Protein 8FML (pdb70)

Nearest PDB structures (foldseek):
  8fml-assembly1_B  TM=1.012E+00  e=6.588E-13  Salmonella enterica subsp. enterica serovar Typhimurium str. LT2
  8fml-assembly1_A  TM=1.001E+00  e=0.000E+00  Mus musculus
  8fvu-assembly1_A  TM=9.060E-01  e=0.000E+00  Homo sapiens
  5yud-assembly1_A  TM=8.938E-01  e=0.000E+00  Mus musculus
  7rav-assembly1_A  TM=8.475E-01  e=7.082E-84  Mus musculus

Radius of gyration: 40.46 Å; Cα contacts (8 Å, |Δi|>4): 2619; chains: 2; bounding box: 77×70×131 Å

Secondary structure (DSSP, 8-state):
-TTT------GGGHHHHHHHHSS-SSHHHHHHHHHHHHHHHHS--S---GGGSHHHHHHTTTTS-SS-SS-HHHHHHTTEE--SSTT-EEETTT--EE-S--SSSSHHHHHHHH-TT-GGGG-SS-----TT--SS-------SS-SSS--SHHHHGGGGGG--GGG-SS-HHHHHHTT----SSSS----TTTS-------TT--HHHHHHHH-S--HHHHHHS-HHHHHHHHTSS-S-TT--SHHHHT-SS---S--TTTTTTTSTTSSSGGGHHHHTTS-TTSSS-TTTTTTT--EE-S-SS-EE-SSS-------SSS--STTT-SS--TT--THHHH---TTHHHHHHHHHHHHHHTSHHHHS----TTGGGS---TTTT----EEEE-SSSS-EEE--HHHHHH--SSB--EEESTTSSHHHHHHHHHHHTTSSS-GGGSS-S--EEEEGGG--TT--SHHHHIIIIIGGG--S-STTTTTHHHHS-S--EEEEE--TT-SS--STTTTTTS--SS---EEEEEEEGGGTHHHHTT-SSEEEE-PPPHHHHHHHHHHHTSSSHHHHHHHHHHHHH-GGGGGG--SHHHHHHHHHHHHHH--TT-S-SHHHHHHHHHHHHHHHTTTTHHHHHHHHHHHHHHHHHHHTTT---B-HHHHHHHT--TT-GGGGGG-EEEESSSS-EEEE-S-TTHHHHHHHHHHHHHHT-S-HHHHHHHHHHHHT--SHHIIIIITHHHHHHHHHS--TTHHHHHHHHHHHSSSSS--GGGG---HHHHTT-HHHHHHHHHHHHHHHH-HHHHHHHHHHHHHHHHHHHHHHTT-HHHHHHHHHHHHTT---BSGGGGSGGGTTSGGGGGT-SB-BB------------SSSTTTSSS----EE-SSSTTSEEEHHHHHHHHHHHHHHHHHHHHSS--------SSTTS-SS----EEE--B--SS-----HHHHHHHHHHHTTEEEEEEEEES-TTHHHHSHHHHHHTSTTEEEEEEES----HHHHHHHHT-TT----EEE-B-S--SSSS---S--SS-S-----B-SS--TTTSS-S-----SS--EE------S--GGGSSSGGG--SS--EE-----SSTTHHHHHHHHS--SS-----B-S----SSSS-SSSTB----S---BTT-----SHHHHTTTTS--B-SS-SS------SSTHHHHHHHHHHHTT-TT--EE------SSSSTTHHHHSSSSSS-TT--EE--TT-S--SSSTHHHHHTS-SS-TT--B------TTT--SHHHHHHHHHHHHH---S-------SS----THHHHHHHHHHTTSTTTTT------EEESS--EE--/--SSS-TTS--SSHHHHHHHHS-SS-SSSTTHHHHH--------SSTT-SSHHHHHHHHHHHHHHHHHHHHHHTTTHHHHHHHHH-

Structure (mmCIF, N/CA/C/O backbone):
data_8FML
#
_entry.id   8FML
#
_cell.length_a   1.00
_cell.length_b   1.00
_cell.length_c   1.00
_cell.angle_alpha   90.00
_cell.angle_beta   90.00
_cell.angle_gamma   90.00
#
_symmetry.space_group_name_H-M   'P 1'
#
loop_
_entity.id
_entity.type
_entity.pdbx_description
1 polymer 'Baculoviral IAP repeat-containing protein 1e'
2 polymer Flagellin
#
loop_
_atom_site.group_PDB
_atom_site.id
_atom_site.type_symbol
_atom_site.label_atom_id
_atom_site.label_alt_id
_atom_site.label_comp_id
_atom_site.label_asym_id
_atom_site.label_entity_id
_atom_site.label_seq_id
_atom_site.pdbx_PDB_ins_code
_atom_site.Cartn_x
_atom_site.Cartn_y
_atom_site.Cartn_z
_atom_site.occupancy
_atom_site.B_iso_or_equiv
_atom_site.auth_seq_id
_atom_site.auth_comp_id
_atom_site.auth_asym_id
_atom_site.auth_atom_id
_atom_site.pdbx_PDB_model_num
ATOM 1 N N . SER A 1 16 ? 185.327 131.791 183.848 1.00 95.10 7 SER A N 1
ATOM 2 C CA . SER A 1 16 ? 184.909 132.899 182.999 1.00 96.98 7 SER A CA 1
ATOM 3 C C . SER A 1 16 ? 183.448 133.261 183.250 1.00 96.83 7 SER A C 1
ATOM 4 O O . SER A 1 16 ? 182.949 134.260 182.732 1.00 93.74 7 SER A O 1
ATOM 7 N N . SER A 1 17 ? 182.766 132.434 184.045 1.00 95.42 8 SER A N 1
ATOM 8 C CA . SER A 1 17 ? 181.362 132.691 184.353 1.00 93.56 8 SER A CA 1
ATOM 9 C C . SER A 1 17 ? 181.203 133.964 185.175 1.00 91.85 8 SER A C 1
ATOM 10 O O . SER A 1 17 ? 180.334 134.796 184.888 1.00 92.10 8 SER A O 1
ATOM 13 N N . GLU A 1 18 ? 182.033 134.134 186.206 1.00 87.88 9 GLU A N 1
ATOM 14 C CA . GLU A 1 18 ? 181.946 135.325 187.041 1.00 88.69 9 GLU A CA 1
ATOM 15 C C . GLU A 1 18 ? 182.555 136.549 186.367 1.00 90.34 9 GLU A C 1
ATOM 16 O O . GLU A 1 18 ? 182.093 137.671 186.603 1.00 87.95 9 GLU A O 1
ATOM 22 N N . ASP A 1 19 ? 183.585 136.358 185.540 1.00 88.91 10 ASP A N 1
ATOM 23 C CA . ASP A 1 19 ? 184.211 137.489 184.862 1.00 87.07 10 ASP A CA 1
ATOM 24 C C . ASP A 1 19 ? 183.242 138.151 183.888 1.00 87.46 10 ASP A C 1
ATOM 25 O O . ASP A 1 19 ? 183.135 139.382 183.843 1.00 88.38 10 ASP A O 1
ATOM 30 N N . ARG A 1 20 ? 182.528 137.350 183.103 1.00 73.58 11 ARG A N 1
ATOM 31 C CA . ARG A 1 20 ? 181.523 137.881 182.198 1.00 68.87 11 ARG A CA 1
ATOM 32 C C . ARG A 1 20 ? 180.209 138.107 182.938 1.00 67.61 11 ARG A C 1
ATOM 33 O O . ARG A 1 20 ? 179.952 137.526 183.996 1.00 71.48 11 ARG A O 1
ATOM 41 N N . ILE A 1 21 ? 179.373 138.968 182.367 1.00 55.76 12 ILE A N 1
ATOM 42 C CA . ILE A 1 21 ? 178.068 139.262 182.947 1.00 57.85 12 ILE A CA 1
ATOM 43 C C . ILE A 1 21 ? 177.177 139.835 181.855 1.00 58.54 12 ILE A C 1
ATOM 44 O O . ILE A 1 21 ? 177.630 140.600 180.998 1.00 57.92 12 ILE A O 1
ATOM 49 N N . SER A 1 22 ? 175.909 139.435 181.877 1.00 51.56 13 SER A N 1
ATOM 50 C CA . SER A 1 22 ? 174.913 139.883 180.914 1.00 51.44 13 SER A CA 1
ATOM 51 C C . SER A 1 22 ? 173.870 140.730 181.628 1.00 55.61 13 SER A C 1
ATOM 52 O O . SER A 1 22 ? 173.312 140.306 182.645 1.00 58.39 13 SER A O 1
ATOM 55 N N . GLU A 1 23 ? 173.604 141.922 181.092 1.00 46.66 14 GLU A N 1
ATOM 56 C CA . GLU A 1 23 ? 172.671 142.863 181.696 1.00 41.85 14 GLU A CA 1
ATOM 57 C C . GLU A 1 23 ? 171.407 143.047 180.863 1.00 47.40 14 GLU A C 1
ATOM 58 O O . GLU A 1 23 ? 170.744 144.083 180.972 1.00 57.32 14 GLU A O 1
ATOM 64 N N . ILE A 1 24 ? 171.069 142.076 180.019 1.00 48.65 15 ILE A N 1
ATOM 65 C CA . ILE A 1 24 ? 169.902 142.161 179.148 1.00 49.15 15 ILE A CA 1
ATOM 66 C C . ILE A 1 24 ? 169.110 140.869 179.282 1.00 50.53 15 ILE A C 1
ATOM 67 O O . ILE A 1 24 ? 169.656 139.778 179.075 1.00 54.25 15 ILE A O 1
ATOM 72 N N . ASP A 1 25 ? 167.830 140.989 179.624 1.00 50.55 16 ASP A N 1
ATOM 73 C CA . ASP A 1 25 ? 166.942 139.844 179.776 1.00 50.54 16 ASP A CA 1
ATOM 74 C C . ASP A 1 25 ? 166.156 139.647 178.488 1.00 50.44 16 ASP A C 1
ATOM 75 O O . ASP A 1 25 ? 165.593 140.604 177.945 1.00 55.51 16 ASP A O 1
ATOM 80 N N . TYR A 1 26 ? 166.120 138.410 178.003 1.00 53.13 17 TYR A N 1
ATOM 81 C CA . TYR A 1 26 ? 165.531 138.106 176.707 1.00 54.91 17 TYR A CA 1
ATOM 82 C C . TYR A 1 26 ? 164.040 137.805 176.783 1.00 56.15 17 TYR A C 1
ATOM 83 O O . TYR A 1 26 ? 163.431 137.501 175.752 1.00 53.44 17 TYR A O 1
ATOM 92 N N . GLU A 1 27 ? 163.439 137.878 177.973 1.00 68.97 18 GLU A N 1
ATOM 93 C CA . GLU A 1 27 ? 162.000 137.668 178.090 1.00 69.13 18 GLU A CA 1
ATOM 94 C C . GLU A 1 27 ? 161.216 138.772 177.389 1.00 70.95 18 GLU A C 1
ATOM 95 O O . GLU A 1 27 ? 160.205 138.501 176.732 1.00 68.96 18 GLU A O 1
ATOM 101 N N . PHE A 1 28 ? 161.665 140.021 177.518 1.00 64.98 19 PHE A N 1
ATOM 102 C CA . PHE A 1 28 ? 160.953 141.177 176.985 1.00 61.03 19 PHE A CA 1
ATOM 103 C C . PHE A 1 28 ? 161.704 141.833 175.830 1.00 55.87 19 PHE A C 1
ATOM 104 O O . PHE A 1 28 ? 161.549 143.030 175.582 1.00 58.77 19 PHE A O 1
ATOM 112 N N . LEU A 1 29 ? 162.520 141.063 175.123 1.00 46.16 20 LEU A N 1
ATOM 113 C CA . LEU A 1 29 ? 163.259 141.560 173.969 1.00 48.00 20 LEU A CA 1
ATOM 114 C C . LEU A 1 29 ? 162.384 141.630 172.717 1.00 57.86 20 LEU A C 1
ATOM 115 O O . LEU A 1 29 ? 162.519 142.585 171.940 1.00 61.18 20 LEU A O 1
ATOM 120 N N . PRO A 1 30 ? 161.511 140.647 172.450 1.00 60.75 21 PRO A N 1
ATOM 121 C CA . PRO A 1 30 ? 160.564 140.820 171.334 1.00 56.91 21 PRO A CA 1
ATOM 122 C C . PRO A 1 30 ? 159.661 142.034 171.479 1.00 56.61 21 PRO A C 1
ATOM 123 O O . PRO A 1 30 ? 159.276 142.629 170.466 1.00 55.71 21 PRO A O 1
ATOM 127 N N . GLU A 1 31 ? 159.306 142.421 172.706 1.00 56.72 22 GLU A N 1
ATOM 128 C CA . GLU A 1 31 ? 158.515 143.634 172.893 1.00 55.35 22 GLU A CA 1
ATOM 129 C C . GLU A 1 31 ? 159.282 144.868 172.427 1.00 56.48 22 GLU A C 1
ATOM 130 O O . GLU A 1 31 ? 158.722 145.736 171.744 1.00 58.07 22 GLU A O 1
ATOM 136 N N . LEU A 1 32 ? 160.567 144.959 172.780 1.00 47.90 23 LEU A N 1
ATOM 137 C CA . LEU A 1 32 ? 161.391 146.062 172.296 1.00 43.49 23 LEU A CA 1
ATOM 138 C C . LEU A 1 32 ? 161.573 145.990 170.788 1.00 42.68 23 LEU A C 1
ATOM 139 O O . LEU A 1 32 ? 161.636 147.023 170.114 1.00 48.45 23 LEU A O 1
ATOM 144 N N . SER A 1 33 ? 161.664 144.778 170.242 1.00 36.75 24 SER A N 1
ATOM 145 C CA . SER A 1 33 ? 161.753 144.626 168.795 1.00 42.00 24 SER A CA 1
ATOM 146 C C . SER A 1 33 ? 160.507 145.171 168.110 1.00 44.86 24 SER A C 1
ATOM 147 O O . SER A 1 33 ? 160.597 145.828 167.066 1.00 52.86 24 SER A O 1
ATOM 150 N N . ALA A 1 34 ? 159.334 144.906 168.686 1.00 44.78 25 ALA A N 1
ATOM 151 C CA . ALA A 1 34 ? 158.090 145.385 168.095 1.00 46.37 25 ALA A CA 1
ATOM 152 C C . ALA A 1 34 ? 157.950 146.897 168.231 1.00 44.70 25 ALA A C 1
ATOM 153 O O . ALA A 1 34 ? 157.533 147.574 167.284 1.00 46.96 25 ALA A O 1
ATOM 155 N N . LEU A 1 35 ? 158.290 147.447 169.399 1.00 42.53 26 LEU A N 1
ATOM 156 C CA . LEU A 1 35 ? 158.111 148.881 169.621 1.00 36.86 26 LEU A CA 1
ATOM 157 C C . LEU A 1 35 ? 159.172 149.700 168.895 1.00 38.34 26 LEU A C 1
ATOM 158 O O . LEU A 1 35 ? 158.857 150.513 168.020 1.00 40.12 26 LEU A O 1
ATOM 163 N N . LEU A 1 36 ? 160.441 149.497 169.253 1.00 43.43 27 LEU A N 1
ATOM 164 C CA . LEU A 1 36 ? 161.531 150.277 168.683 1.00 42.76 27 LEU A CA 1
ATOM 165 C C . LEU A 1 36 ? 161.701 150.020 167.191 1.00 37.94 27 LEU A C 1
ATOM 166 O O . LEU A 1 36 ? 162.284 150.854 166.491 1.00 43.13 27 LEU A O 1
ATOM 171 N N . GLY A 1 37 ? 161.178 148.907 166.685 1.00 36.45 28 GLY A N 1
ATOM 172 C CA . GLY A 1 37 ? 161.246 148.599 165.275 1.00 42.74 28 GLY A CA 1
ATOM 173 C C . GLY A 1 37 ? 162.416 147.742 164.851 1.00 42.08 28 GLY A C 1
ATOM 174 O O . GLY A 1 37 ? 162.503 147.387 163.669 1.00 44.24 28 GLY A O 1
ATOM 175 N N . VAL A 1 38 ? 163.318 147.397 165.767 1.00 46.17 29 VAL A N 1
ATOM 176 C CA . VAL A 1 38 ? 164.450 146.535 165.457 1.00 48.86 29 VAL A CA 1
ATOM 177 C C . VAL A 1 38 ? 164.679 145.574 166.610 1.00 46.45 29 VAL A C 1
ATOM 178 O O . VAL A 1 38 ? 164.462 145.909 167.778 1.00 48.87 29 VAL A O 1
ATOM 182 N N . ASP A 1 39 ? 165.129 144.371 166.269 1.00 44.40 30 ASP A N 1
ATOM 183 C CA . ASP A 1 39 ? 165.455 143.378 167.279 1.00 49.10 30 ASP A CA 1
ATOM 184 C C . ASP A 1 39 ? 166.591 143.876 168.161 1.00 44.40 30 ASP A C 1
ATOM 185 O O . ASP A 1 39 ? 167.613 144.361 167.668 1.00 43.90 30 ASP A O 1
ATOM 190 N N . ALA A 1 40 ? 166.409 143.757 169.475 1.00 35.43 31 ALA A N 1
ATOM 191 C CA . ALA A 1 40 ? 167.447 144.119 170.436 1.00 31.33 31 ALA A CA 1
ATOM 192 C C . ALA A 1 40 ? 168.422 142.953 170.614 1.00 41.05 31 ALA A C 1
ATOM 193 O O . ALA A 1 40 ? 168.564 142.372 171.688 1.00 41.91 31 ALA A O 1
ATOM 195 N N . PHE A 1 41 ? 169.077 142.595 169.508 1.00 46.56 32 PHE A N 1
ATOM 196 C CA . PHE A 1 41 ? 170.041 141.500 169.492 1.00 39.14 32 PHE A CA 1
ATOM 197 C C . PHE A 1 41 ? 171.445 141.976 169.143 1.00 34.71 32 PHE A C 1
ATOM 198 O O . PHE A 1 41 ? 172.374 141.763 169.929 1.00 46.83 32 PHE A O 1
ATOM 206 N N . GLN A 1 42 ? 171.626 142.635 167.997 1.00 28.06 33 GLN A N 1
ATOM 207 C CA . GLN A 1 42 ? 172.961 143.038 167.564 1.00 36.07 33 GLN A CA 1
ATOM 208 C C . GLN A 1 42 ? 173.520 144.144 168.452 1.00 48.88 33 GLN A C 1
ATOM 209 O O . GLN A 1 42 ? 174.604 144.007 169.038 1.00 54.40 33 GLN A O 1
ATOM 215 N N . VAL A 1 43 ? 172.791 145.258 168.552 1.00 50.89 34 VAL A N 1
ATOM 216 C CA . VAL A 1 43 ? 173.220 146.363 169.402 1.00 51.27 34 VAL A CA 1
ATOM 217 C C . VAL A 1 43 ? 173.276 145.917 170.855 1.00 47.95 34 VAL A C 1
ATOM 218 O O . VAL A 1 43 ? 174.153 146.338 171.618 1.00 48.98 34 VAL A O 1
ATOM 222 N N . ALA A 1 44 ? 172.346 145.048 171.257 1.00 40.67 35 ALA A N 1
ATOM 223 C CA . ALA A 1 44 ? 172.355 144.518 172.615 1.00 40.04 35 ALA A CA 1
ATOM 224 C C . ALA A 1 44 ? 173.655 143.782 172.913 1.00 43.88 35 ALA A C 1
ATOM 225 O O . ALA A 1 44 ? 174.306 144.035 173.935 1.00 52.36 35 ALA A O 1
ATOM 227 N N . LYS A 1 45 ? 174.049 142.863 172.028 1.00 42.34 36 LYS A N 1
ATOM 228 C CA . LYS A 1 45 ? 175.280 142.110 172.238 1.00 43.20 36 LYS A CA 1
ATOM 229 C C . LYS A 1 45 ? 176.499 143.023 172.223 1.00 47.86 36 LYS A C 1
ATOM 230 O O . LYS A 1 45 ? 177.408 142.872 173.051 1.00 49.47 36 LYS A O 1
ATOM 236 N N . SER A 1 46 ? 176.539 143.977 171.288 1.00 41.12 37 SER A N 1
ATOM 237 C CA . SER A 1 46 ? 177.681 144.885 171.214 1.00 42.72 37 SER A CA 1
ATOM 238 C C . SER A 1 46 ? 177.810 145.711 172.490 1.00 46.16 37 SER A C 1
ATOM 239 O O . SER A 1 46 ? 178.909 145.858 173.045 1.00 47.21 37 SER A O 1
ATOM 242 N N . GLN A 1 47 ? 176.691 146.255 172.973 1.00 47.47 38 GLN A N 1
ATOM 243 C CA . GLN A 1 47 ? 176.713 147.055 174.190 1.00 52.84 38 GLN A CA 1
ATOM 244 C C . GLN A 1 47 ? 177.101 146.213 175.397 1.00 47.06 38 GLN A C 1
ATOM 245 O O . GLN A 1 47 ? 177.865 146.668 176.254 1.00 47.41 38 GLN A O 1
ATOM 251 N N . GLU A 1 48 ? 176.586 144.983 175.483 1.00 44.90 39 GLU A N 1
ATOM 252 C CA . GLU A 1 48 ? 176.955 144.105 176.588 1.00 44.38 39 GLU A CA 1
ATOM 253 C C . GLU A 1 48 ? 178.451 143.823 176.585 1.00 48.97 39 GLU A C 1
ATOM 254 O O . GLU A 1 48 ? 179.105 143.875 177.636 1.00 56.74 39 GLU A O 1
ATOM 260 N N . GLU A 1 49 ? 179.018 143.553 175.407 1.00 49.10 40 GLU A N 1
ATOM 261 C CA . GLU A 1 49 ? 180.451 143.296 175.321 1.00 52.34 40 GLU A CA 1
ATOM 262 C C . GLU A 1 49 ? 181.255 144.516 175.753 1.00 53.53 40 GLU A C 1
ATOM 263 O O . GLU A 1 49 ? 182.184 144.402 176.562 1.00 51.99 40 GLU A O 1
ATOM 269 N N . GLU A 1 50 ? 180.898 145.697 175.235 1.00 49.13 41 GLU A N 1
ATOM 270 C CA . GLU A 1 50 ? 181.640 146.912 175.574 1.00 48.29 41 GLU A CA 1
ATOM 271 C C . GLU A 1 50 ? 181.553 147.218 177.065 1.00 47.43 41 GLU A C 1
ATOM 272 O O . GLU A 1 50 ? 182.549 147.616 177.693 1.00 49.10 41 GLU A O 1
ATOM 278 N N . GLU A 1 51 ? 180.364 147.045 177.647 1.00 43.25 42 GLU A N 1
ATOM 279 C CA . GLU A 1 51 ? 180.205 147.233 179.081 1.00 35.91 42 GLU A CA 1
ATOM 280 C C . GLU A 1 51 ? 181.079 146.263 179.854 1.00 40.42 42 GLU A C 1
ATOM 281 O O . GLU A 1 51 ? 181.686 146.639 180.860 1.00 48.49 42 GLU A O 1
ATOM 287 N N . HIS A 1 52 ? 181.169 145.012 179.396 1.00 46.40 43 HIS A N 1
ATOM 288 C CA . HIS A 1 52 ? 182.040 144.053 180.069 1.00 46.61 43 HIS A CA 1
ATOM 289 C C . HIS A 1 52 ? 183.495 144.503 180.025 1.00 44.65 43 HIS A C 1
ATOM 290 O O . HIS A 1 52 ? 184.199 144.461 181.043 1.00 52.72 43 HIS A O 1
ATOM 297 N N . LYS A 1 53 ? 183.965 144.945 178.853 1.00 34.76 44 LYS A N 1
ATOM 298 C CA . LYS A 1 53 ? 185.364 145.362 178.750 1.00 34.56 44 LYS A CA 1
ATOM 299 C C . LYS A 1 53 ? 185.663 146.522 179.688 1.00 38.60 44 LYS A C 1
ATOM 300 O O . LYS A 1 53 ? 186.639 146.487 180.448 1.00 44.44 44 LYS A O 1
ATOM 306 N N . GLU A 1 54 ? 184.829 147.564 179.663 1.00 47.89 45 GLU A N 1
ATOM 307 C CA . GLU A 1 54 ? 185.187 148.727 180.469 1.00 47.51 45 GLU A CA 1
ATOM 308 C C . GLU A 1 54 ? 184.917 148.487 181.953 1.00 41.37 45 GLU A C 1
ATOM 309 O O . GLU A 1 54 ? 185.610 149.056 182.806 1.00 43.35 45 GLU A O 1
ATOM 315 N N . ARG A 1 55 ? 183.953 147.626 182.287 1.00 33.94 46 ARG A N 1
ATOM 316 C CA . ARG A 1 55 ? 183.766 147.223 183.674 1.00 34.07 46 ARG A CA 1
ATOM 317 C C . ARG A 1 55 ? 184.990 146.487 184.197 1.00 42.06 46 ARG A C 1
ATOM 318 O O . ARG A 1 55 ? 185.422 146.714 185.333 1.00 45.56 46 ARG A O 1
ATOM 326 N N . MET A 1 56 ? 185.564 145.598 183.382 1.00 49.33 47 MET A N 1
ATOM 327 C CA . MET A 1 56 ? 186.817 144.957 183.766 1.00 46.10 47 MET A CA 1
ATOM 328 C C . MET A 1 56 ? 187.929 145.986 183.924 1.00 46.76 47 MET A C 1
ATOM 329 O O . MET A 1 56 ? 188.733 145.905 184.859 1.00 46.40 47 MET A O 1
ATOM 334 N N . LYS A 1 57 ? 187.986 146.963 183.014 1.00 50.10 48 LYS A N 1
ATOM 335 C CA . LYS A 1 57 ? 189.042 147.971 183.069 1.00 49.08 48 LYS A CA 1
ATOM 336 C C . LYS A 1 57 ? 188.964 148.803 184.345 1.00 45.41 48 LYS A C 1
ATOM 337 O O . LYS A 1 57 ? 189.992 149.088 184.971 1.00 45.99 48 LYS A O 1
ATOM 343 N N . MET A 1 58 ? 187.760 149.199 184.748 1.00 42.34 49 MET A N 1
ATOM 344 C CA . MET A 1 58 ? 187.610 150.096 185.885 1.00 42.42 49 MET A CA 1
ATOM 345 C C . MET A 1 58 ? 187.980 149.391 187.190 1.00 36.69 49 MET A C 1
ATOM 346 O O . MET A 1 58 ? 187.982 148.162 187.289 1.00 36.57 49 MET A O 1
ATOM 351 N N . LYS A 1 59 ? 188.302 150.198 188.197 1.00 25.28 50 LYS A N 1
ATOM 352 C CA . LYS A 1 59 ? 188.744 149.672 189.480 1.00 28.69 50 LYS A CA 1
ATOM 353 C C . LYS A 1 59 ? 187.618 148.922 190.182 1.00 34.91 50 LYS A C 1
ATOM 354 O O . LYS A 1 59 ? 186.441 149.281 190.084 1.00 37.07 50 LYS A O 1
ATOM 360 N N . LYS A 1 60 ? 187.995 147.867 190.901 1.00 36.57 51 LYS A N 1
ATOM 361 C CA . LYS A 1 60 ? 187.058 147.024 191.627 1.00 35.55 51 LYS A CA 1
ATOM 362 C C . LYS A 1 60 ? 187.534 146.853 193.060 1.00 26.44 51 LYS A C 1
ATOM 363 O O . LYS A 1 60 ? 188.739 146.803 193.321 1.00 35.41 51 LYS A O 1
ATOM 369 N N . GLY A 1 61 ? 186.591 146.762 193.977 1.00 18.79 52 GLY A N 1
ATOM 370 C CA . GLY A 1 61 ? 186.918 146.582 195.377 1.00 24.82 52 GLY A CA 1
ATOM 371 C C . GLY A 1 61 ? 185.933 147.322 196.257 1.00 26.69 52 GLY A C 1
ATOM 372 O O . GLY A 1 61 ? 184.980 147.937 195.789 1.00 40.69 52 GLY A O 1
ATOM 373 N N . PHE A 1 62 ? 186.194 147.247 197.558 1.00 20.28 53 PHE A N 1
ATOM 374 C CA . PHE A 1 62 ? 185.336 147.870 198.558 1.00 26.76 53 PHE A CA 1
ATOM 375 C C . PHE A 1 62 ? 185.694 149.346 198.672 1.00 34.22 53 PHE A C 1
ATOM 376 O O . PHE A 1 62 ? 186.756 149.696 199.196 1.00 39.85 53 PHE A O 1
ATOM 384 N N . ASN A 1 63 ? 184.811 150.216 198.184 1.00 27.51 54 ASN A N 1
ATOM 385 C CA . ASN A 1 63 ? 184.999 151.661 198.304 1.00 22.14 54 ASN A CA 1
ATOM 386 C C . ASN A 1 63 ? 184.601 152.051 199.722 1.00 28.50 54 ASN A C 1
ATOM 387 O O . ASN A 1 63 ? 183.432 152.291 200.025 1.00 35.51 54 ASN A O 1
ATOM 392 N N . SER A 1 64 ? 185.602 152.106 200.604 1.00 33.01 55 SER A N 1
ATOM 393 C CA . SER A 1 64 ? 185.345 152.292 202.029 1.00 33.70 55 SER A CA 1
ATOM 394 C C . SER A 1 64 ? 184.749 153.662 202.328 1.00 34.47 55 SER A C 1
ATOM 395 O O . SER A 1 64 ? 183.805 153.775 203.118 1.00 29.68 55 SER A O 1
ATOM 398 N N . GLN A 1 65 ? 185.293 154.716 201.716 1.00 41.77 56 GLN A N 1
ATOM 399 C CA . GLN A 1 65 ? 184.918 156.074 202.101 1.00 43.64 56 GLN A CA 1
ATOM 400 C C . GLN A 1 65 ? 183.449 156.344 201.809 1.00 36.77 56 GLN A C 1
ATOM 401 O O . GLN A 1 65 ? 182.646 156.542 202.728 1.00 40.54 56 GLN A O 1
ATOM 407 N N . MET A 1 66 ? 183.078 156.342 200.535 1.00 31.48 57 MET A N 1
ATOM 408 C CA . MET A 1 66 ? 181.708 156.641 200.126 1.00 38.15 57 MET A CA 1
ATOM 409 C C . MET A 1 66 ? 180.845 155.380 200.088 1.00 33.97 57 MET A C 1
ATOM 410 O O . MET A 1 66 ? 180.226 155.013 199.093 1.00 16.97 57 MET A O 1
ATOM 415 N N . ARG A 1 67 ? 180.797 154.718 201.242 1.00 36.71 58 ARG A N 1
ATOM 416 C CA . ARG A 1 67 ? 179.915 153.583 201.467 1.00 24.08 58 ARG A CA 1
ATOM 417 C C . ARG A 1 67 ? 178.524 154.011 201.901 1.00 32.28 58 ARG A C 1
ATOM 418 O O . ARG A 1 67 ? 177.573 153.233 201.765 1.00 36.98 58 ARG A O 1
ATOM 426 N N . SER A 1 68 ? 178.384 155.230 202.419 1.00 35.10 59 SER A N 1
ATOM 427 C CA . SER A 1 68 ? 177.101 155.706 202.913 1.00 31.76 59 SER A CA 1
ATOM 428 C C . SER A 1 68 ? 176.282 156.310 201.781 1.00 33.17 59 SER A C 1
ATOM 429 O O . SER A 1 68 ? 176.809 157.023 200.918 1.00 32.30 59 SER A O 1
ATOM 432 N N . GLU A 1 69 ? 174.978 156.025 201.796 1.00 34.76 60 GLU A N 1
ATOM 433 C CA . GLU A 1 69 ? 174.108 156.493 200.727 1.00 29.98 60 GLU A CA 1
ATOM 434 C C . GLU A 1 69 ? 174.061 158.012 200.648 1.00 36.74 60 GLU A C 1
ATOM 435 O O . GLU A 1 69 ? 173.729 158.549 199.588 1.00 41.48 60 GLU A O 1
ATOM 441 N N . ALA A 1 70 ? 174.417 158.713 201.727 1.00 42.17 61 ALA A N 1
ATOM 442 C CA . ALA A 1 70 ? 174.558 160.162 201.648 1.00 37.50 61 ALA A CA 1
ATOM 443 C C . ALA A 1 70 ? 175.599 160.549 200.606 1.00 36.62 61 ALA A C 1
ATOM 444 O O . ALA A 1 70 ? 175.319 161.331 199.692 1.00 34.16 61 ALA A O 1
ATOM 446 N N . LYS A 1 71 ? 176.803 159.981 200.708 1.00 35.89 62 LYS A N 1
ATOM 447 C CA . LYS A 1 71 ? 177.835 160.261 199.714 1.00 35.44 62 LYS A CA 1
ATOM 448 C C . LYS A 1 71 ? 177.491 159.653 198.361 1.00 36.29 62 LYS A C 1
ATOM 449 O O . LYS A 1 71 ? 177.834 160.228 197.320 1.00 35.16 62 LYS A O 1
ATOM 455 N N . ARG A 1 72 ? 176.815 158.500 198.354 1.00 34.12 63 ARG A N 1
ATOM 456 C CA . ARG A 1 72 ? 176.404 157.901 197.086 1.00 31.45 63 ARG A CA 1
ATOM 457 C C . ARG A 1 72 ? 175.491 158.838 196.304 1.00 31.08 63 ARG A C 1
ATOM 458 O O . ARG A 1 72 ? 175.641 158.989 195.087 1.00 36.33 63 ARG A O 1
ATOM 466 N N . LEU A 1 73 ? 174.541 159.480 196.988 1.00 32.96 64 LEU A N 1
ATOM 467 C CA . LEU A 1 73 ? 173.677 160.449 196.325 1.00 32.17 64 LEU A CA 1
ATOM 468 C C . LEU A 1 73 ? 174.406 161.760 196.062 1.00 40.46 64 LEU A C 1
ATOM 469 O O . LEU A 1 73 ? 174.088 162.460 195.093 1.00 43.49 64 LEU A O 1
ATOM 474 N N . LYS A 1 74 ? 175.374 162.114 196.912 1.00 45.70 65 LYS A N 1
ATOM 475 C CA . LYS A 1 74 ? 176.178 163.305 196.663 1.00 40.06 65 LYS A CA 1
ATOM 476 C C . LYS A 1 74 ? 176.977 163.180 195.374 1.00 38.55 65 LYS A C 1
ATOM 477 O O . LYS A 1 74 ? 177.252 164.187 194.713 1.00 39.26 65 LYS A O 1
ATOM 483 N N . THR A 1 75 ? 177.358 161.960 195.004 1.00 33.74 66 THR A N 1
ATOM 484 C CA . THR A 1 75 ? 178.052 161.721 193.745 1.00 31.82 66 THR A CA 1
ATOM 485 C C . THR A 1 75 ? 177.115 161.687 192.546 1.00 31.90 66 THR A C 1
ATOM 486 O O . THR A 1 75 ? 177.577 161.445 191.427 1.00 29.20 66 THR A O 1
ATOM 490 N N . PHE A 1 76 ? 175.819 161.917 192.749 1.00 34.68 67 PHE A N 1
ATOM 491 C CA . PHE A 1 76 ? 174.842 161.919 191.670 1.00 32.98 67 PHE A CA 1
ATOM 492 C C . PHE A 1 76 ? 174.535 163.320 191.158 1.00 37.59 67 PHE A C 1
ATOM 493 O O . PHE A 1 76 ? 173.604 163.487 190.364 1.00 44.70 67 PHE A O 1
ATOM 501 N N . GLU A 1 77 ? 175.287 164.329 191.602 1.00 39.18 68 GLU A N 1
ATOM 502 C CA . GLU A 1 77 ? 175.101 165.676 191.074 1.00 36.01 68 GLU A CA 1
ATOM 503 C C . GLU A 1 77 ? 175.445 165.736 189.592 1.00 42.45 68 GLU A C 1
ATOM 504 O O . GLU A 1 77 ? 174.778 166.433 188.818 1.00 44.43 68 GLU A O 1
ATOM 510 N N . THR A 1 78 ? 176.482 165.013 189.178 1.00 34.71 69 THR A N 1
ATOM 511 C CA . THR A 1 78 ? 176.877 164.957 187.778 1.00 35.29 69 THR A CA 1
ATOM 512 C C . THR A 1 78 ? 176.080 163.937 186.978 1.00 34.95 69 THR A C 1
ATOM 513 O O . THR A 1 78 ? 176.291 163.825 185.765 1.00 33.17 69 THR A O 1
ATOM 517 N N . TYR A 1 79 ? 175.183 163.193 187.620 1.00 38.95 70 TYR A N 1
ATOM 518 C CA . TYR A 1 79 ? 174.388 162.196 186.918 1.00 36.84 70 TYR A CA 1
ATOM 519 C C . TYR A 1 79 ? 173.439 162.866 185.933 1.00 40.75 70 TYR A C 1
ATOM 520 O O . TYR A 1 79 ? 172.847 163.909 186.226 1.00 48.27 70 TYR A O 1
ATOM 529 N N . ASP A 1 80 ? 173.299 162.262 184.756 1.00 40.95 71 ASP A N 1
ATOM 530 C CA . ASP A 1 80 ? 172.385 162.786 183.750 1.00 43.08 71 ASP A CA 1
ATOM 531 C C . ASP A 1 80 ? 170.942 162.651 184.220 1.00 47.23 71 ASP A C 1
ATOM 532 O O . ASP A 1 80 ? 170.564 161.654 184.841 1.00 53.92 71 ASP A O 1
ATOM 537 N N . THR A 1 81 ? 170.131 163.667 183.920 1.00 38.20 72 THR A N 1
ATOM 538 C CA . THR A 1 81 ? 168.739 163.680 184.350 1.00 34.59 72 THR A CA 1
ATOM 539 C C . THR A 1 81 ? 167.816 162.904 183.419 1.00 37.16 72 THR A C 1
ATOM 540 O O . THR A 1 81 ? 166.645 162.707 183.760 1.00 39.48 72 THR A O 1
ATOM 544 N N . PHE A 1 82 ? 168.306 162.466 182.261 1.00 40.40 73 PHE A N 1
ATOM 545 C CA . PHE A 1 82 ? 167.519 161.655 181.332 1.00 36.53 73 PHE A CA 1
ATOM 546 C C . PHE A 1 82 ? 167.907 160.200 181.573 1.00 39.53 73 PHE A C 1
ATOM 547 O O . PHE A 1 82 ? 168.858 159.677 180.990 1.00 43.77 73 PHE A O 1
ATOM 555 N N . ARG A 1 83 ? 167.175 159.546 182.473 1.00 32.39 74 ARG A N 1
ATOM 556 C CA . ARG A 1 83 ? 167.418 158.154 182.838 1.00 22.89 74 ARG A CA 1
ATOM 557 C C . ARG A 1 83 ? 166.071 157.499 183.123 1.00 21.73 74 ARG A C 1
ATOM 558 O O . ARG A 1 83 ? 165.011 158.046 182.803 1.00 30.89 74 ARG A O 1
ATOM 566 N N . SER A 1 84 ? 166.111 156.320 183.726 1.00 16.82 75 SER A N 1
ATOM 567 C CA . SER A 1 84 ? 164.894 155.615 184.113 1.00 18.73 75 SER A CA 1
ATOM 568 C C . SER A 1 84 ? 164.859 155.261 185.590 1.00 29.15 75 SER A C 1
ATOM 569 O O . SER A 1 84 ? 163.785 155.293 186.196 1.00 32.74 75 SER A O 1
ATOM 572 N N . TRP A 1 85 ? 166.001 154.924 186.185 1.00 33.47 76 TRP A N 1
ATOM 573 C CA . TRP A 1 85 ? 166.078 154.674 187.618 1.00 31.94 76 TRP A CA 1
ATOM 574 C C . TRP A 1 85 ? 166.500 155.953 188.327 1.00 33.05 76 TRP A C 1
ATOM 575 O O . TRP A 1 85 ? 167.449 156.621 187.906 1.00 37.04 76 TRP A O 1
ATOM 586 N N . THR A 1 86 ? 165.793 156.289 189.390 1.00 30.74 77 THR A N 1
ATOM 587 C CA . THR A 1 86 ? 166.085 157.502 190.137 1.00 27.13 77 THR A CA 1
ATOM 588 C C . THR A 1 86 ? 167.341 157.309 190.988 1.00 32.62 77 THR A C 1
ATOM 589 O O . THR A 1 86 ? 167.529 156.244 191.588 1.00 40.19 77 THR A O 1
ATOM 593 N N . PRO A 1 87 ? 168.237 158.309 191.013 1.00 28.70 78 PRO A N 1
ATOM 594 C CA . PRO A 1 87 ? 169.403 158.268 191.897 1.00 22.92 78 PRO A CA 1
ATOM 595 C C . PRO A 1 87 ? 169.113 157.779 193.306 1.00 24.68 78 PRO A C 1
ATOM 596 O O . PRO A 1 87 ? 169.948 157.099 193.907 1.00 34.81 78 PRO A O 1
ATOM 600 N N . GLN A 1 88 ? 167.938 158.111 193.840 1.00 33.10 79 GLN A N 1
ATOM 601 C CA . GLN A 1 88 ? 167.586 157.646 195.177 1.00 41.58 79 GLN A CA 1
ATOM 602 C C . GLN A 1 88 ? 167.514 156.126 195.228 1.00 39.87 79 GLN A C 1
ATOM 603 O O . GLN A 1 88 ? 168.091 155.495 196.120 1.00 43.45 79 GLN A O 1
ATOM 609 N N . GLU A 1 89 ? 166.825 155.515 194.261 1.00 37.43 80 GLU A N 1
ATOM 610 C CA . GLU A 1 89 ? 166.755 154.057 194.216 1.00 43.80 80 GLU A CA 1
ATOM 611 C C . GLU A 1 89 ? 168.122 153.448 193.929 1.00 43.14 80 GLU A C 1
ATOM 612 O O . GLU A 1 89 ? 168.482 152.412 194.504 1.00 37.80 80 GLU A O 1
ATOM 618 N N . MET A 1 90 ? 168.893 154.074 193.034 1.00 41.34 81 MET A N 1
ATOM 619 C CA . MET A 1 90 ? 170.221 153.558 192.715 1.00 31.52 81 MET A CA 1
ATOM 620 C C . MET A 1 90 ? 171.110 153.521 193.953 1.00 31.01 81 MET A C 1
ATOM 621 O O . MET A 1 90 ? 171.811 152.532 194.193 1.00 36.47 81 MET A O 1
ATOM 626 N N . ALA A 1 91 ? 171.090 154.587 194.755 1.00 31.01 82 ALA A N 1
ATOM 627 C CA . ALA A 1 91 ? 171.867 154.599 195.989 1.00 28.47 82 ALA A CA 1
ATOM 628 C C . ALA A 1 91 ? 171.277 153.666 197.038 1.00 30.65 82 ALA A C 1
ATOM 629 O O . ALA A 1 91 ? 172.020 153.107 197.852 1.00 32.59 82 ALA A O 1
ATOM 631 N N . ALA A 1 92 ? 169.952 153.492 197.045 1.00 32.50 83 ALA A N 1
ATOM 632 C CA . ALA A 1 92 ? 169.336 152.562 197.985 1.00 35.25 83 ALA A CA 1
ATOM 633 C C . ALA A 1 92 ? 169.804 151.139 197.726 1.00 31.35 83 ALA A C 1
ATOM 634 O O . ALA A 1 92 ? 170.047 150.376 198.667 1.00 34.36 83 ALA A O 1
ATOM 636 N N . ALA A 1 93 ? 169.937 150.765 196.457 1.00 24.39 84 ALA A N 1
ATOM 637 C CA . ALA A 1 93 ? 170.500 149.468 196.109 1.00 23.54 84 ALA A CA 1
ATOM 638 C C . ALA A 1 93 ? 172.019 149.436 196.223 1.00 32.22 84 ALA A C 1
ATOM 639 O O . ALA A 1 93 ? 172.625 148.404 195.918 1.00 37.44 84 ALA A O 1
ATOM 641 N N . GLY A 1 94 ? 172.644 150.532 196.652 1.00 38.07 85 GLY A N 1
ATOM 642 C CA . GLY A 1 94 ? 174.081 150.597 196.800 1.00 30.59 85 GLY A CA 1
ATOM 643 C C . GLY A 1 94 ? 174.837 151.008 195.560 1.00 17.80 85 GLY A C 1
ATOM 644 O O . GLY A 1 94 ? 176.068 151.109 195.609 1.00 26.81 85 GLY A O 1
ATOM 645 N N . PHE A 1 95 ? 174.144 151.257 194.456 1.00 20.98 86 PHE A N 1
ATOM 646 C CA . PHE A 1 95 ? 174.785 151.613 193.194 1.00 33.86 86 PHE A CA 1
ATOM 647 C C . PHE A 1 95 ? 175.173 153.086 193.226 1.00 35.16 86 PHE A C 1
ATOM 648 O O . PHE A 1 95 ? 174.423 153.963 192.795 1.00 43.41 86 PHE A O 1
ATOM 656 N N . TYR A 1 96 ? 176.368 153.357 193.743 1.00 21.64 87 TYR A N 1
ATOM 657 C CA . TYR A 1 96 ? 176.938 154.693 193.721 1.00 23.02 87 TYR A CA 1
ATOM 658 C C . TYR A 1 96 ? 177.410 155.046 192.313 1.00 26.80 87 TYR A C 1
ATOM 659 O O . TYR A 1 96 ? 177.585 154.182 191.454 1.00 41.13 87 TYR A O 1
ATOM 668 N N . HIS A 1 97 ? 177.638 156.335 192.086 1.00 21.08 88 HIS A N 1
ATOM 669 C CA . HIS A 1 97 ? 178.068 156.830 190.783 1.00 25.16 88 HIS A CA 1
ATOM 670 C C . HIS A 1 97 ? 179.586 156.735 190.692 1.00 27.48 88 HIS A C 1
ATOM 671 O O . HIS A 1 97 ? 180.303 157.517 191.325 1.00 33.48 88 HIS A O 1
ATOM 678 N N . THR A 1 98 ? 180.074 155.776 189.904 1.00 24.94 89 THR A N 1
ATOM 679 C CA . THR A 1 98 ? 181.513 155.644 189.709 1.00 32.88 89 THR A CA 1
ATOM 680 C C . THR A 1 98 ? 182.059 156.747 188.812 1.00 33.10 89 THR A C 1
ATOM 681 O O . THR A 1 98 ? 183.206 157.174 188.984 1.00 36.16 89 THR A O 1
ATOM 685 N N . GLY A 1 99 ? 181.258 157.225 187.864 1.00 28.09 90 GLY A N 1
ATOM 686 C CA . GLY A 1 99 ? 181.662 158.299 186.983 1.00 31.32 90 GLY A CA 1
ATOM 687 C C . GLY A 1 99 ? 182.047 157.884 185.581 1.00 34.41 90 GLY A C 1
ATOM 688 O O . GLY A 1 99 ? 182.483 158.740 184.802 1.00 39.21 90 GLY A O 1
ATOM 689 N N . VAL A 1 100 ? 181.903 156.607 185.230 1.00 28.10 91 VAL A N 1
ATOM 690 C CA . VAL A 1 100 ? 182.283 156.135 183.903 1.00 29.71 91 VAL A CA 1
ATOM 691 C C . VAL A 1 100 ? 181.031 155.793 183.104 1.00 37.64 91 VAL A C 1
ATOM 692 O O . VAL A 1 100 ? 180.519 154.670 183.181 1.00 40.68 91 VAL A O 1
ATOM 696 N N . ARG A 1 101 ? 180.554 156.758 182.321 1.00 38.85 92 ARG A N 1
ATOM 697 C CA . ARG A 1 101 ? 179.289 156.689 181.584 1.00 36.87 92 ARG A CA 1
ATOM 698 C C . ARG A 1 101 ? 178.176 156.054 182.427 1.00 30.71 92 ARG A C 1
ATOM 699 O O . ARG A 1 101 ? 177.548 155.057 182.068 1.00 33.60 92 ARG A O 1
ATOM 707 N N . LEU A 1 102 ? 177.923 156.694 183.568 1.00 33.63 93 LEU A N 1
ATOM 708 C CA . LEU A 1 102 ? 176.803 156.351 184.443 1.00 30.13 93 LEU A CA 1
ATOM 709 C C . LEU A 1 102 ? 176.900 154.914 184.945 1.00 31.33 93 LEU A C 1
ATOM 710 O O . LEU A 1 102 ? 175.887 154.271 185.228 1.00 36.76 93 LEU A O 1
ATOM 715 N N . GLY A 1 103 ? 178.123 154.404 185.064 1.00 25.88 94 GLY A N 1
ATOM 716 C CA . GLY A 1 103 ? 178.349 153.031 185.469 1.00 32.08 94 GLY A CA 1
ATOM 717 C C . GLY A 1 103 ? 178.291 152.821 186.966 1.00 28.70 94 GLY A C 1
ATOM 718 O O . GLY A 1 103 ? 179.331 152.698 187.621 1.00 37.08 94 GLY A O 1
ATOM 719 N N . VAL A 1 104 ? 177.078 152.785 187.521 1.00 27.16 95 VAL A N 1
ATOM 720 C CA . VAL A 1 104 ? 176.925 152.601 188.956 1.00 26.54 95 VAL A CA 1
ATOM 721 C C . VAL A 1 104 ? 177.472 151.238 189.388 1.00 33.24 95 VAL A C 1
ATOM 722 O O . VAL A 1 104 ? 177.508 150.278 188.608 1.00 45.04 95 VAL A O 1
ATOM 726 N N . GLN A 1 105 ? 177.897 151.155 190.651 1.00 27.85 96 GLN A N 1
ATOM 727 C CA . GLN A 1 105 ? 178.687 150.036 191.146 1.00 25.94 96 GLN A CA 1
ATOM 728 C C . GLN A 1 105 ? 178.209 149.593 192.522 1.00 34.41 96 GLN A C 1
ATOM 729 O O . GLN A 1 105 ? 177.931 150.430 193.386 1.00 46.88 96 GLN A O 1
ATOM 735 N N . CYS A 1 106 ? 178.115 148.276 192.725 1.00 31.34 97 CYS A N 1
ATOM 736 C CA . CYS A 1 106 ? 177.861 147.720 194.054 1.00 29.03 97 CYS A CA 1
ATOM 737 C C . CYS A 1 106 ? 179.086 147.981 194.917 1.00 33.64 97 CYS A C 1
ATOM 738 O O . CYS A 1 106 ? 180.140 147.375 194.706 1.00 38.99 97 CYS A O 1
ATOM 741 N N . PHE A 1 107 ? 178.954 148.885 195.890 1.00 34.56 98 PHE A N 1
ATOM 742 C CA . PHE A 1 107 ? 180.105 149.302 196.682 1.00 19.78 98 PHE A CA 1
ATOM 743 C C . PHE A 1 107 ? 180.746 148.149 197.443 1.00 38.76 98 PHE A C 1
ATOM 744 O O . PHE A 1 107 ? 181.914 148.255 197.835 1.00 40.40 98 PHE A O 1
ATOM 752 N N . CYS A 1 108 ? 180.019 147.053 197.661 1.00 42.28 99 CYS A N 1
ATOM 753 C CA . CYS A 1 108 ? 180.542 145.946 198.452 1.00 28.96 99 CYS A CA 1
ATOM 754 C C . CYS A 1 108 ? 181.359 144.959 197.626 1.00 30.02 99 CYS A C 1
ATOM 755 O O . CYS A 1 108 ? 182.391 144.469 198.098 1.00 29.37 99 CYS A O 1
ATOM 758 N N . CYS A 1 109 ? 180.926 144.650 196.404 1.00 34.84 100 CYS A N 1
ATOM 759 C CA . CYS A 1 109 ? 181.601 143.657 195.581 1.00 34.89 100 CYS A CA 1
ATOM 760 C C . CYS A 1 109 ? 182.002 144.175 194.209 1.00 36.63 100 CYS A C 1
ATOM 761 O O . CYS A 1 109 ? 182.517 143.394 193.398 1.00 43.97 100 CYS A O 1
ATOM 764 N N . SER A 1 110 ? 181.792 145.460 193.930 1.00 31.68 101 SER A N 1
ATOM 765 C CA . SER A 1 110 ? 182.135 146.068 192.643 1.00 33.97 101 SER A CA 1
ATOM 766 C C . SER A 1 110 ? 181.349 145.440 191.493 1.00 37.97 101 SER A C 1
ATOM 767 O O . SER A 1 110 ? 181.869 145.254 190.392 1.00 44.48 101 SER A O 1
ATOM 770 N N . LEU A 1 111 ? 180.083 145.113 191.748 1.00 32.75 102 LEU A N 1
ATOM 771 C CA . LEU A 1 111 ? 179.160 144.754 190.676 1.00 33.02 102 LEU A CA 1
ATOM 772 C C . LEU A 1 111 ? 178.727 146.039 189.986 1.00 31.45 102 LEU A C 1
ATOM 773 O O . LEU A 1 111 ? 178.061 146.885 190.593 1.00 46.46 102 LEU A O 1
ATOM 778 N N . ILE A 1 112 ? 179.105 146.197 188.722 1.00 14.98 103 ILE A N 1
ATOM 779 C CA . I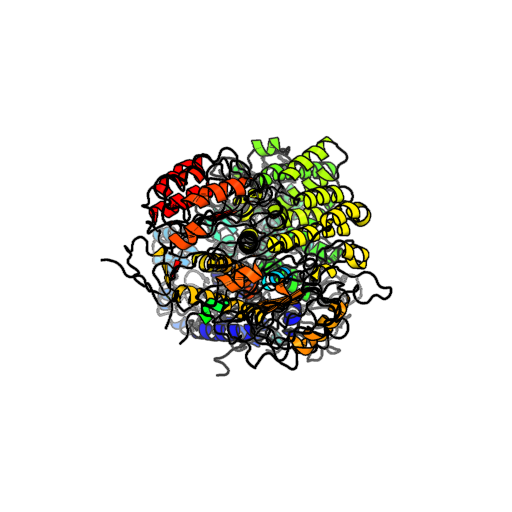LE A 1 112 ? 178.919 147.445 187.997 1.00 19.27 103 ILE A CA 1
ATOM 780 C C . ILE A 1 112 ? 177.800 147.265 186.982 1.00 28.13 103 ILE A C 1
ATOM 781 O O . ILE A 1 112 ? 177.859 146.369 186.132 1.00 40.56 103 ILE A O 1
ATOM 786 N N . LEU A 1 113 ? 176.782 148.119 187.074 1.00 33.84 104 LEU A N 1
ATOM 787 C CA . LEU A 1 113 ? 175.632 148.113 186.172 1.00 30.78 104 LEU A CA 1
ATOM 788 C C . LEU A 1 113 ? 175.690 149.392 185.344 1.00 33.21 104 LEU A C 1
ATOM 789 O O . LEU A 1 113 ? 175.381 150.477 185.845 1.00 30.22 104 LEU A O 1
ATOM 794 N N . PHE A 1 114 ? 176.084 149.269 184.077 1.00 34.96 105 PHE A N 1
ATOM 795 C CA . PHE A 1 114 ? 176.293 150.458 183.259 1.00 35.28 105 PHE A CA 1
ATOM 796 C C . PHE A 1 114 ? 174.985 151.161 182.925 1.00 37.38 105 PHE A C 1
ATOM 797 O O . PHE A 1 114 ? 174.985 152.367 182.653 1.00 34.26 105 PHE A O 1
ATOM 805 N N . GLY A 1 115 ? 173.868 150.440 182.938 1.00 34.70 106 GLY A N 1
ATOM 806 C CA . GLY A 1 115 ? 172.611 151.042 182.544 1.00 38.69 106 GLY A CA 1
ATOM 807 C C . GLY A 1 115 ? 171.395 150.570 183.312 1.00 38.13 106 GLY A C 1
ATOM 808 O O . GLY A 1 115 ? 171.225 149.371 183.551 1.00 36.14 106 GLY A O 1
ATOM 809 N N . ASN A 1 116 ? 170.541 151.513 183.704 1.00 39.67 107 ASN A N 1
ATOM 810 C CA . ASN A 1 116 ? 169.277 151.170 184.333 1.00 33.26 107 ASN A CA 1
ATOM 811 C C . ASN A 1 116 ? 168.359 150.478 183.328 1.00 38.31 107 ASN A C 1
ATOM 812 O O . ASN A 1 116 ? 168.549 150.552 182.112 1.00 40.64 107 ASN A O 1
ATOM 817 N N . SER A 1 117 ? 167.350 149.788 183.855 1.00 39.83 108 SER A N 1
ATOM 818 C CA . SER A 1 117 ? 166.480 148.974 183.017 1.00 38.11 108 SER A CA 1
ATOM 819 C C . SER A 1 117 ? 165.228 148.557 183.773 1.00 36.95 108 SER A C 1
ATOM 820 O O . SER A 1 117 ? 164.929 149.094 184.844 1.00 42.30 108 SER A O 1
ATOM 823 N N . LEU A 1 118 ? 164.490 147.610 183.216 1.00 39.84 109 LEU A N 1
ATOM 824 C CA . LEU A 1 118 ? 163.364 146.972 183.892 1.00 42.48 109 LEU A CA 1
ATOM 825 C C . LEU A 1 118 ? 163.925 145.933 184.869 1.00 40.60 109 LEU A C 1
ATOM 826 O O . LEU A 1 118 ? 165.116 146.016 185.187 1.00 38.53 109 LEU A O 1
ATOM 831 N N . ARG A 1 119 ? 163.124 144.984 185.362 1.00 53.22 110 ARG A N 1
ATOM 832 C CA . ARG A 1 119 ? 163.400 144.238 186.596 1.00 54.90 110 ARG A CA 1
ATOM 833 C C . ARG A 1 119 ? 163.229 145.159 187.799 1.00 51.93 110 ARG A C 1
ATOM 834 O O . ARG A 1 119 ? 163.999 145.118 188.759 1.00 52.05 110 ARG A O 1
ATOM 842 N N . LYS A 1 120 ? 162.198 146.006 187.728 1.00 56.09 111 LYS A N 1
ATOM 843 C CA . LYS A 1 120 ? 161.809 146.912 188.803 1.00 60.09 111 LYS A CA 1
ATOM 844 C C . LYS A 1 120 ? 162.985 147.715 189.342 1.00 53.36 111 LYS A C 1
ATOM 845 O O . LYS A 1 120 ? 163.858 148.149 188.583 1.00 49.37 111 LYS A O 1
ATOM 851 N N . LEU A 1 121 ? 163.010 147.907 190.660 1.00 48.97 112 LEU A N 1
ATOM 852 C CA . LEU A 1 121 ? 164.087 148.629 191.307 1.00 52.46 112 LEU A CA 1
ATOM 853 C C . LEU A 1 121 ? 165.407 147.890 191.095 1.00 55.35 112 LEU A C 1
ATOM 854 O O . LEU A 1 121 ? 165.419 146.680 190.852 1.00 54.00 112 LEU A O 1
ATOM 859 N N . PRO A 1 122 ? 166.536 148.606 191.166 1.00 47.56 113 PRO A N 1
ATOM 860 C CA . PRO A 1 122 ? 167.835 147.973 190.879 1.00 36.69 113 PRO A CA 1
ATOM 861 C C . PRO A 1 122 ? 168.146 146.749 191.724 1.00 30.31 113 PRO A C 1
ATOM 862 O O . PRO A 1 122 ? 169.045 145.989 191.349 1.00 36.75 113 PRO A O 1
ATOM 866 N N . ILE A 1 123 ? 167.440 146.525 192.833 1.00 31.87 114 ILE A N 1
ATOM 867 C CA . ILE A 1 123 ? 167.737 145.381 193.690 1.00 33.07 114 ILE A CA 1
ATOM 868 C C . ILE A 1 123 ? 167.458 144.072 192.959 1.00 47.81 114 ILE A C 1
ATOM 869 O O . ILE A 1 123 ? 168.222 143.104 193.075 1.00 51.52 114 ILE A O 1
ATOM 874 N N . GLU A 1 124 ? 166.365 144.017 192.195 1.00 58.17 115 GLU A N 1
ATOM 875 C CA . GLU A 1 124 ? 166.013 142.784 191.495 1.00 51.91 115 GLU A CA 1
ATOM 876 C C . GLU A 1 124 ? 167.062 142.423 190.450 1.00 50.20 115 GLU A C 1
ATOM 877 O O . GLU A 1 124 ? 167.498 141.268 190.363 1.00 48.69 115 GLU A O 1
ATOM 883 N N . ARG A 1 125 ? 167.485 143.402 189.647 1.00 44.18 116 ARG A N 1
ATOM 884 C CA . ARG A 1 125 ? 168.531 143.151 188.660 1.00 41.88 116 ARG A CA 1
ATOM 885 C C . ARG A 1 125 ? 169.859 142.830 189.337 1.00 45.28 116 ARG A C 1
ATOM 886 O O . ARG A 1 125 ? 170.627 141.994 188.848 1.00 45.35 116 ARG A O 1
ATOM 894 N N . HIS A 1 126 ? 170.142 143.488 190.464 1.00 44.99 117 HIS A N 1
ATOM 895 C CA . HIS A 1 126 ? 171.312 143.169 191.276 1.00 40.63 117 HIS A CA 1
ATOM 896 C C . HIS A 1 126 ? 171.342 141.690 191.643 1.00 39.94 117 HIS A C 1
ATOM 897 O O . HIS A 1 126 ? 172.338 140.992 191.402 1.00 41.90 117 HIS A O 1
ATOM 904 N N . LYS A 1 127 ? 170.242 141.193 192.211 1.00 37.36 118 LYS A N 1
ATOM 905 C CA . LYS A 1 127 ? 170.171 139.794 192.619 1.00 31.58 118 LYS A CA 1
ATOM 906 C C . LYS A 1 127 ? 170.238 138.861 191.418 1.00 36.68 118 LYS A C 1
ATOM 907 O O . LYS A 1 127 ? 170.887 137.810 191.479 1.00 41.60 118 LYS A O 1
ATOM 913 N N . LYS A 1 128 ? 169.569 139.221 190.321 1.00 49.84 119 LYS A N 1
ATOM 914 C CA . LYS A 1 128 ? 169.571 138.361 189.142 1.00 50.04 119 LYS A CA 1
ATOM 915 C C . LYS A 1 128 ? 170.965 138.243 188.541 1.00 50.89 119 LYS A C 1
ATOM 916 O O . LYS A 1 128 ? 171.374 137.155 188.118 1.00 54.34 119 LYS A O 1
ATOM 922 N N . LEU A 1 129 ? 171.711 139.346 188.493 1.00 40.53 120 LEU A N 1
ATOM 923 C CA . LEU A 1 129 ? 173.012 139.333 187.837 1.00 41.22 120 LEU A CA 1
ATOM 924 C C . LEU A 1 129 ? 174.089 138.753 188.747 1.00 46.72 120 LEU A C 1
ATOM 925 O O . LEU A 1 129 ? 174.727 137.751 188.406 1.00 50.23 120 LEU A O 1
ATOM 930 N N . ARG A 1 130 ? 174.310 139.365 189.908 1.00 35.48 121 ARG A N 1
ATOM 931 C CA . ARG A 1 130 ? 175.349 138.909 190.830 1.00 27.16 121 ARG A CA 1
ATOM 932 C C . ARG A 1 130 ? 174.761 138.784 192.228 1.00 28.51 121 ARG A C 1
ATOM 933 O O . ARG A 1 130 ? 174.708 139.777 192.975 1.00 42.50 121 ARG A O 1
ATOM 941 N N . PRO A 1 131 ? 174.319 137.594 192.620 1.00 22.46 122 PRO A N 1
ATOM 942 C CA . PRO A 1 131 ? 173.672 137.439 193.929 1.00 34.00 122 PRO A CA 1
ATOM 943 C C . PRO A 1 131 ? 174.659 137.320 195.080 1.00 42.57 122 PRO A C 1
ATOM 944 O O . PRO A 1 131 ? 174.281 136.897 196.176 1.00 36.82 122 PRO A O 1
ATOM 948 N N . GLU A 1 132 ? 175.923 137.684 194.852 1.00 46.81 123 GLU A N 1
ATOM 949 C CA . GLU A 1 132 ? 176.956 137.524 195.869 1.00 39.01 123 GLU A CA 1
ATOM 950 C C . GLU A 1 132 ? 177.606 138.837 196.294 1.00 40.39 123 GLU A C 1
ATOM 951 O O . GLU A 1 132 ? 178.654 138.806 196.950 1.00 46.45 123 GLU A O 1
ATOM 957 N N . CYS A 1 133 ? 177.027 139.988 195.949 1.00 35.92 124 CYS A N 1
ATOM 958 C CA . CYS A 1 133 ? 177.401 141.227 196.625 1.00 40.46 124 CYS A CA 1
ATOM 959 C C . CYS A 1 133 ? 176.908 141.121 198.062 1.00 46.78 124 CYS A C 1
ATOM 960 O O . CYS A 1 133 ? 175.698 141.149 198.309 1.00 48.93 124 CYS A O 1
ATOM 963 N N . GLU A 1 134 ? 177.839 140.985 199.013 1.00 38.34 125 GLU A N 1
ATOM 964 C CA . GLU A 1 134 ? 177.491 140.677 200.399 1.00 31.33 125 GLU A CA 1
ATOM 965 C C . GLU A 1 134 ? 176.525 141.685 201.009 1.00 27.98 125 GLU A C 1
ATOM 966 O O . GLU A 1 134 ? 176.061 141.471 202.134 1.00 28.44 125 GLU A O 1
ATOM 972 N N . PHE A 1 135 ? 176.243 142.779 200.306 1.00 25.60 126 PHE A N 1
ATOM 973 C CA . PHE A 1 135 ? 175.138 143.684 200.591 1.00 33.59 126 PHE A CA 1
ATOM 974 C C . PHE A 1 135 ? 173.854 142.949 200.957 1.00 38.47 126 PHE A C 1
ATOM 975 O O . PHE A 1 135 ? 173.155 143.336 201.899 1.00 39.89 126 PHE A O 1
ATOM 983 N N . LEU A 1 136 ? 173.541 141.883 200.222 1.00 41.65 127 LEU A N 1
ATOM 984 C CA . LEU A 1 136 ? 172.264 141.193 200.336 1.00 39.42 127 LEU A CA 1
ATOM 985 C C . LEU A 1 136 ? 172.265 140.106 201.404 1.00 30.90 127 LEU A C 1
ATOM 986 O O . LEU A 1 136 ? 171.435 139.193 201.344 1.00 30.57 127 LEU A O 1
ATOM 991 N N . GLN A 1 137 ? 173.178 140.176 202.373 1.00 32.13 128 GLN A N 1
ATOM 992 C CA . GLN A 1 137 ? 173.245 139.182 203.433 1.00 40.94 128 GLN A CA 1
ATOM 993 C C . GLN A 1 137 ? 172.807 139.702 204.793 1.00 45.87 128 GLN A C 1
ATOM 994 O O . GLN A 1 137 ? 172.452 138.894 205.657 1.00 51.76 128 GLN A O 1
ATOM 1000 N N . GLY A 1 138 ? 172.818 141.016 205.004 1.00 40.10 129 GLY A N 1
ATOM 1001 C CA . GLY A 1 138 ? 172.369 141.598 206.249 1.00 40.28 129 GLY A CA 1
ATOM 1002 C C . GLY A 1 138 ? 173.441 141.784 207.299 1.00 46.33 129 GLY A C 1
ATOM 1003 O O . GLY A 1 138 ? 173.173 142.424 208.325 1.00 48.39 129 GLY A O 1
ATOM 1004 N N . LYS A 1 139 ? 174.642 141.256 207.082 1.00 49.51 130 LYS A N 1
ATOM 1005 C CA . LYS A 1 139 ? 175.719 141.438 208.039 1.00 52.10 130 LYS A CA 1
ATOM 1006 C C . LYS A 1 139 ? 176.219 142.882 208.006 1.00 50.27 130 LYS A C 1
ATOM 1007 O O . LYS A 1 139 ? 175.891 143.664 207.109 1.00 55.03 130 LYS A O 1
ATOM 1013 N N . ASP A 1 140 ? 177.019 143.235 209.008 1.00 44.94 131 ASP A N 1
ATOM 1014 C CA . ASP A 1 140 ? 177.545 144.594 209.132 1.00 47.46 131 ASP A CA 1
ATOM 1015 C C . ASP A 1 140 ? 178.512 144.857 207.986 1.00 42.91 131 ASP A C 1
ATOM 1016 O O . ASP A 1 140 ? 179.641 144.364 207.980 1.00 52.43 131 ASP A O 1
ATOM 1021 N N . VAL A 1 141 ? 178.066 145.643 207.008 1.00 32.41 132 VAL A N 1
ATOM 1022 C CA . VAL A 1 141 ? 178.861 145.982 205.836 1.00 36.86 132 VAL A CA 1
ATOM 1023 C C . VAL A 1 141 ? 179.108 147.483 205.726 1.00 45.39 132 VAL A C 1
ATOM 1024 O O . VAL A 1 141 ? 179.969 147.907 204.948 1.00 42.78 132 VAL A O 1
ATOM 1028 N N . GLY A 1 142 ? 178.443 148.294 206.548 1.00 49.62 133 GLY A N 1
ATOM 1029 C CA . GLY A 1 142 ? 178.616 149.732 206.489 1.00 44.36 133 GLY A CA 1
ATOM 1030 C C . GLY A 1 142 ? 177.790 150.412 205.418 1.00 43.12 133 GLY A C 1
ATOM 1031 O O . GLY A 1 142 ? 178.333 150.974 204.462 1.00 45.61 133 GLY A O 1
ATOM 1032 N N . ASN A 1 143 ? 176.470 150.360 205.566 1.00 38.96 134 ASN A N 1
ATOM 1033 C CA . ASN A 1 143 ? 175.529 150.944 204.617 1.00 38.41 134 ASN A CA 1
ATOM 1034 C C . ASN A 1 143 ? 174.464 151.755 205.346 1.00 41.98 134 ASN A C 1
ATOM 1035 O O . ASN A 1 143 ? 173.261 151.573 205.148 1.00 47.85 134 ASN A O 1
ATOM 1040 N N . ILE A 1 144 ? 174.899 152.652 206.234 1.00 39.87 135 ILE A N 1
ATOM 1041 C CA . ILE A 1 144 ? 173.955 153.555 206.877 1.00 41.47 135 ILE A CA 1
ATOM 1042 C C . ILE A 1 144 ? 173.288 154.425 205.809 1.00 46.90 135 ILE A C 1
ATOM 1043 O O . ILE A 1 144 ? 173.860 154.696 204.745 1.00 46.37 135 ILE A O 1
ATOM 1048 N N . GLY A 1 145 ? 172.071 154.872 206.102 1.00 51.72 136 GLY A N 1
ATOM 1049 C CA . GLY A 1 145 ? 171.183 155.407 205.091 1.00 49.83 136 GLY A CA 1
ATOM 1050 C C . GLY A 1 145 ? 171.643 156.717 204.470 1.00 47.63 136 GLY A C 1
ATOM 1051 O O . GLY A 1 145 ? 172.659 157.312 204.829 1.00 46.44 136 GLY A O 1
ATOM 1052 N N . LYS A 1 146 ? 170.853 157.161 203.488 1.00 42.13 137 LYS A N 1
ATOM 1053 C CA . LYS A 1 146 ? 171.150 158.398 202.772 1.00 36.56 137 LYS A CA 1
ATOM 1054 C C . LYS A 1 146 ? 170.991 159.613 203.673 1.00 37.09 137 LYS A C 1
ATOM 1055 O O . LYS A 1 146 ? 171.777 160.563 203.593 1.00 40.99 137 LYS A O 1
ATOM 1061 N N . TYR A 1 147 ? 169.981 159.600 204.541 1.00 38.92 138 TYR A N 1
ATOM 1062 C CA . TYR A 1 147 ? 169.764 160.663 205.511 1.00 37.91 138 TYR A CA 1
ATOM 1063 C C . TYR A 1 147 ? 170.440 160.373 206.843 1.00 40.96 138 TYR A C 1
ATOM 1064 O O . TYR A 1 147 ? 169.936 160.783 207.896 1.00 43.40 138 TYR A O 1
ATOM 1073 N N . ASP A 1 148 ? 171.563 159.662 206.822 1.00 41.85 139 ASP A N 1
ATOM 1074 C CA . ASP A 1 148 ? 172.227 159.261 208.053 1.00 43.29 139 ASP A CA 1
ATOM 1075 C C . ASP A 1 148 ? 172.776 160.466 208.805 1.00 36.92 139 ASP A C 1
ATOM 1076 O O . ASP A 1 148 ? 173.283 161.419 208.209 1.00 35.00 139 ASP A O 1
ATOM 1081 N N . ILE A 1 149 ? 172.667 160.413 210.126 1.00 36.71 140 ILE A N 1
ATOM 1082 C CA . ILE A 1 149 ? 173.289 161.381 211.018 1.00 39.52 140 ILE A CA 1
ATOM 1083 C C . ILE A 1 149 ? 174.553 160.758 211.587 1.00 49.76 140 ILE A C 1
ATOM 1084 O O . ILE A 1 149 ? 174.555 159.587 211.989 1.00 52.12 140 ILE A O 1
ATOM 1089 N N . ARG A 1 150 ? 175.639 161.534 211.605 1.00 43.39 141 ARG A N 1
ATOM 1090 C CA . ARG A 1 150 ? 176.883 161.037 212.183 1.00 31.32 141 ARG A CA 1
ATOM 1091 C C . ARG A 1 150 ? 176.703 160.700 213.656 1.00 31.67 141 ARG A C 1
ATOM 1092 O O . ARG A 1 150 ? 177.237 159.697 214.142 1.00 41.24 141 ARG A O 1
ATOM 1100 N N . VAL A 1 151 ? 175.949 161.523 214.381 1.00 29.84 142 VAL A N 1
ATOM 1101 C CA . VAL A 1 151 ? 175.715 161.283 215.801 1.00 40.36 142 VAL A CA 1
ATOM 1102 C C . VAL A 1 151 ? 174.752 160.107 215.936 1.00 45.45 142 VAL A C 1
ATOM 1103 O O . VAL A 1 151 ? 173.556 160.236 215.662 1.00 45.14 142 VAL A O 1
ATOM 1107 N N . LYS A 1 152 ? 175.273 158.955 216.345 1.00 35.22 143 LYS A N 1
ATOM 1108 C CA . LYS A 1 152 ? 174.432 157.817 216.671 1.00 27.37 143 LYS A CA 1
ATOM 1109 C C . LYS A 1 152 ? 173.917 157.948 218.102 1.00 31.54 143 LYS A C 1
ATOM 1110 O O . LYS A 1 152 ? 174.275 158.867 218.843 1.00 34.75 143 LYS A O 1
ATOM 1116 N N . ARG A 1 153 ? 173.079 157.011 218.502 1.00 42.91 144 ARG A N 1
ATOM 1117 C CA . ARG A 1 153 ? 172.483 157.078 219.823 1.00 44.81 144 ARG A CA 1
ATOM 1118 C C . ARG A 1 153 ? 173.475 156.619 220.888 1.00 46.21 144 ARG A C 1
ATOM 1119 O O . ARG A 1 153 ? 174.300 155.737 220.641 1.00 44.95 144 ARG A O 1
ATOM 1127 N N . PRO A 1 154 ? 173.407 157.196 222.090 1.00 61.95 145 PRO A N 1
ATOM 1128 C CA . PRO A 1 154 ? 174.206 156.686 223.213 1.00 63.81 145 PRO A CA 1
ATOM 1129 C C . PRO A 1 154 ? 173.561 155.464 223.850 1.00 67.42 145 PRO A C 1
ATOM 1130 O O . PRO A 1 154 ? 172.547 155.565 224.548 1.00 69.56 145 PRO A O 1
ATOM 1134 N N . GLU A 1 155 ? 174.159 154.299 223.614 1.00 58.68 146 GLU A N 1
ATOM 1135 C CA . GLU A 1 155 ? 173.782 153.029 224.230 1.00 57.63 146 GLU A CA 1
ATOM 1136 C C . GLU A 1 155 ? 174.987 152.386 224.888 1.00 52.02 146 GLU A C 1
ATOM 1137 O O . GLU A 1 155 ? 175.355 151.252 224.574 1.00 56.19 146 GLU A O 1
ATOM 1143 N N . LYS A 1 156 ? 175.652 153.131 225.776 1.00 52.08 147 LYS A N 1
ATOM 1144 C CA . LYS A 1 156 ? 176.815 152.618 226.494 1.00 57.97 147 LYS A CA 1
ATOM 1145 C C . LYS A 1 156 ? 176.572 151.204 227.006 1.00 58.25 147 LYS A C 1
ATOM 1146 O O . LYS A 1 156 ? 177.211 150.260 226.530 1.00 60.23 147 LYS A O 1
ATOM 1152 N N . MET A 1 157 ? 175.624 151.048 227.935 1.00 68.73 148 MET A N 1
ATOM 1153 C CA . MET A 1 157 ? 175.258 149.755 228.512 1.00 70.13 148 MET A CA 1
ATOM 1154 C C . MET A 1 157 ? 176.476 148.887 228.810 1.00 70.90 148 MET A C 1
ATOM 1155 O O . MET A 1 157 ? 176.434 147.665 228.628 1.00 68.85 148 MET A O 1
ATOM 1160 N N . LEU A 1 158 ? 177.560 149.504 229.270 1.00 79.83 149 LEU A N 1
ATOM 1161 C CA . LEU A 1 158 ? 178.849 148.844 229.381 1.00 78.71 149 LEU A CA 1
ATOM 1162 C C . LEU A 1 158 ? 179.319 148.829 230.829 1.00 78.69 149 LEU A C 1
ATOM 1163 O O . LEU A 1 158 ? 178.838 149.592 231.672 1.00 78.83 149 LEU A O 1
ATOM 1168 N N . ARG A 1 159 ? 180.271 147.943 231.108 1.00 79.17 150 ARG A N 1
ATOM 1169 C CA . ARG A 1 159 ? 180.886 147.846 232.424 1.00 81.66 150 ARG A CA 1
ATOM 1170 C C . ARG A 1 159 ? 182.104 148.762 232.471 1.00 82.77 150 ARG A C 1
ATOM 1171 O O . ARG A 1 159 ? 183.083 148.540 231.751 1.00 84.96 150 ARG A O 1
ATOM 1179 N N . GLY A 1 160 ? 182.041 149.787 233.316 1.00 79.86 151 GLY A N 1
ATOM 1180 C CA . GLY A 1 160 ? 183.132 150.732 233.439 1.00 80.94 151 GLY A CA 1
ATOM 1181 C C . GLY A 1 160 ? 182.673 152.170 233.562 1.00 81.27 151 GLY A C 1
ATOM 1182 O O . GLY A 1 160 ? 183.323 152.979 234.231 1.00 81.38 151 GLY A O 1
ATOM 1183 N N . GLY A 1 161 ? 181.552 152.501 232.932 1.00 75.90 152 GLY A N 1
ATOM 1184 C CA . GLY A 1 161 ? 181.032 153.847 233.023 1.00 72.98 152 GLY A CA 1
ATOM 1185 C C . GLY A 1 161 ? 181.878 154.854 232.257 1.00 73.50 152 GLY A C 1
ATOM 1186 O O . GLY A 1 161 ? 182.717 154.516 231.421 1.00 74.57 152 GLY A O 1
ATOM 1187 N N . LYS A 1 162 ? 181.629 156.128 232.566 1.00 69.33 153 LYS A N 1
ATOM 1188 C CA . LYS A 1 162 ? 182.333 157.209 231.884 1.00 67.73 153 LYS A CA 1
ATOM 1189 C C . LYS A 1 162 ? 183.815 157.227 232.243 1.00 70.99 153 LYS A C 1
ATOM 1190 O O . LYS A 1 162 ? 184.677 157.268 231.357 1.00 71.10 153 LYS A O 1
ATOM 1196 N N . ALA A 1 163 ? 184.134 157.190 233.538 1.00 75.44 154 ALA A N 1
ATOM 1197 C CA . ALA A 1 163 ? 185.499 157.412 234.020 1.00 72.37 154 ALA A CA 1
ATOM 1198 C C . ALA A 1 163 ? 185.942 156.232 234.882 1.00 72.72 154 ALA A C 1
ATOM 1199 O O . ALA A 1 163 ? 185.722 156.219 236.096 1.00 73.36 154 ALA A O 1
ATOM 1201 N N . ARG A 1 164 ? 186.568 155.242 234.247 1.00 75.55 155 ARG A N 1
ATOM 1202 C CA . ARG A 1 164 ? 187.220 154.156 234.968 1.00 75.87 155 ARG A CA 1
ATOM 1203 C C . ARG A 1 164 ? 188.638 153.974 234.442 1.00 76.69 155 ARG A C 1
ATOM 1204 O O . ARG A 1 164 ? 189.541 153.569 235.181 1.00 75.37 155 ARG A O 1
ATOM 1212 N N . TYR A 1 165 ? 188.841 154.289 233.165 1.00 68.67 156 TYR A N 1
ATOM 1213 C CA . TYR A 1 165 ? 190.128 154.146 232.505 1.00 63.87 156 TYR A CA 1
ATOM 1214 C C . TYR A 1 165 ? 190.559 155.489 231.931 1.00 63.09 156 TYR A C 1
ATOM 1215 O O . TYR A 1 165 ? 189.732 156.275 231.460 1.00 65.40 156 TYR A O 1
ATOM 1224 N N . HIS A 1 166 ? 191.869 155.746 231.974 1.00 55.25 157 HIS A N 1
ATOM 1225 C CA . HIS A 1 166 ? 192.386 157.054 231.595 1.00 58.30 157 HIS A CA 1
ATOM 1226 C C . HIS A 1 166 ? 193.605 156.976 230.682 1.00 60.46 157 HIS A C 1
ATOM 1227 O O . HIS A 1 166 ? 194.311 157.982 230.535 1.00 66.25 157 HIS A O 1
ATOM 1234 N N . GLU A 1 167 ? 193.877 155.829 230.066 1.00 57.63 158 GLU A N 1
ATOM 1235 C CA . GLU A 1 167 ? 195.032 155.663 229.197 1.00 57.63 158 GLU A CA 1
ATOM 1236 C C . GLU A 1 167 ? 194.585 155.243 227.804 1.00 51.27 158 GLU A C 1
ATOM 1237 O O . GLU A 1 167 ? 193.542 154.606 227.633 1.00 53.32 158 GLU A O 1
ATOM 1243 N N . GLU A 1 168 ? 195.384 155.622 226.804 1.00 43.14 159 GLU A N 1
ATOM 1244 C CA . GLU A 1 168 ? 195.099 155.209 225.434 1.00 43.41 159 GLU A CA 1
ATOM 1245 C C . GLU A 1 168 ? 195.176 153.695 225.291 1.00 50.61 159 GLU A C 1
ATOM 1246 O O . GLU A 1 168 ? 194.335 153.084 224.622 1.00 55.08 159 GLU A O 1
ATOM 1252 N N . GLU A 1 169 ? 196.180 153.072 225.913 1.00 56.61 160 GLU A N 1
ATOM 1253 C CA . GLU A 1 169 ? 196.303 151.621 225.868 1.00 54.06 160 GLU A CA 1
ATOM 1254 C C . GLU A 1 169 ? 195.221 150.925 226.681 1.00 57.54 160 GLU A C 1
ATOM 1255 O O . GLU A 1 169 ? 194.976 149.732 226.470 1.00 55.63 160 GLU A O 1
ATOM 1261 N N . ALA A 1 170 ? 194.575 151.639 227.606 1.00 60.55 161 ALA A N 1
ATOM 1262 C CA . ALA A 1 170 ? 193.504 151.038 228.394 1.00 57.15 161 ALA A CA 1
ATOM 1263 C C . ALA A 1 170 ? 192.315 150.663 227.520 1.00 51.27 161 ALA A C 1
ATOM 1264 O O . ALA A 1 170 ? 191.691 149.616 227.727 1.00 54.10 161 ALA A O 1
ATOM 1266 N N . ARG A 1 171 ? 191.984 151.504 226.540 1.00 50.21 162 ARG A N 1
ATOM 1267 C CA . ARG A 1 171 ? 190.836 151.270 225.679 1.00 55.78 162 ARG A CA 1
ATOM 1268 C C . ARG A 1 171 ? 191.206 151.020 224.224 1.00 50.81 162 ARG A C 1
ATOM 1269 O O . ARG A 1 171 ? 190.303 150.868 223.392 1.00 53.74 162 ARG A O 1
ATOM 1277 N N . LEU A 1 172 ? 192.497 150.972 223.887 1.00 42.83 163 LEU A N 1
ATOM 1278 C CA . LEU A 1 172 ? 192.888 150.643 222.522 1.00 44.03 163 LEU A CA 1
ATOM 1279 C C . LEU A 1 172 ? 192.664 149.172 222.199 1.00 51.91 163 LEU A C 1
ATOM 1280 O O . LEU A 1 172 ? 192.623 148.808 221.019 1.00 53.98 163 LEU A O 1
ATOM 1285 N N . GLU A 1 173 ? 192.515 148.322 223.217 1.00 53.19 164 GLU A N 1
ATOM 1286 C CA . GLU A 1 173 ? 192.204 146.919 222.970 1.00 53.51 164 GLU A CA 1
ATOM 1287 C C . GLU A 1 173 ? 190.826 146.750 222.345 1.00 56.17 164 GLU A C 1
ATOM 1288 O O . GLU A 1 173 ? 190.571 145.746 221.670 1.00 58.25 164 GLU A O 1
ATOM 1294 N N . SER A 1 174 ? 189.928 147.714 222.560 1.00 49.47 165 SER A N 1
ATOM 1295 C CA . SER A 1 174 ? 188.571 147.603 222.036 1.00 48.31 165 SER A CA 1
ATOM 1296 C C . SER A 1 174 ? 188.538 147.673 220.515 1.00 47.32 165 SER A C 1
ATOM 1297 O O . SER A 1 174 ? 187.634 147.106 219.892 1.00 48.72 165 SER A O 1
ATOM 1300 N N . PHE A 1 175 ? 189.504 148.353 219.903 1.00 43.13 166 PHE A N 1
ATOM 1301 C CA . PHE A 1 175 ? 189.525 148.535 218.458 1.00 49.94 166 PHE A CA 1
ATOM 1302 C C . PHE A 1 175 ? 190.109 147.342 217.710 1.00 57.02 166 PHE A C 1
ATOM 1303 O O . PHE A 1 175 ? 190.440 147.480 216.527 1.00 58.93 166 PHE A O 1
ATOM 1311 N N . GLU A 1 176 ? 190.252 146.187 218.364 1.00 66.40 167 GLU A N 1
ATOM 1312 C CA . GLU A 1 176 ? 190.769 145.008 217.675 1.00 61.26 167 GLU A CA 1
ATOM 1313 C C . GLU A 1 176 ? 189.831 144.562 216.561 1.00 57.78 167 GLU A C 1
ATOM 1314 O O . GLU A 1 176 ? 190.278 144.247 215.451 1.00 58.58 167 GLU A O 1
ATOM 1320 N N . ASP A 1 177 ? 188.530 144.536 216.832 1.00 53.29 168 ASP A N 1
ATOM 1321 C CA . ASP A 1 177 ? 187.534 144.133 215.839 1.00 53.26 168 ASP A CA 1
ATOM 1322 C C . ASP A 1 177 ? 187.090 145.316 214.984 1.00 50.68 168 ASP A C 1
ATOM 1323 O O . ASP A 1 177 ? 185.902 145.599 214.844 1.00 51.82 168 ASP A O 1
ATOM 1328 N N . TRP A 1 178 ? 188.056 146.017 214.405 1.00 46.16 169 TRP A N 1
ATOM 1329 C CA . TRP A 1 178 ? 187.744 147.166 213.565 1.00 45.66 169 TRP A CA 1
ATOM 1330 C C . TRP A 1 178 ? 187.275 146.690 212.195 1.00 41.90 169 TRP A C 1
ATOM 1331 O O . TRP A 1 178 ? 187.974 145.907 211.545 1.00 46.64 169 TRP A O 1
ATOM 1342 N N . PRO A 1 179 ? 186.108 147.129 211.732 1.00 34.89 170 PRO A N 1
ATOM 1343 C CA . PRO A 1 179 ? 185.596 146.652 210.445 1.00 26.86 170 PRO A CA 1
ATOM 1344 C C . PRO A 1 179 ? 186.460 147.102 209.281 1.00 30.87 170 PRO A C 1
ATOM 1345 O O . PRO A 1 179 ? 187.123 148.141 209.326 1.00 39.29 170 PRO A O 1
ATOM 1349 N N . PHE A 1 180 ? 186.444 146.293 208.222 1.00 36.01 171 PHE A N 1
ATOM 1350 C CA . PHE A 1 180 ? 187.206 146.605 207.020 1.00 40.61 171 PHE A CA 1
ATOM 1351 C C . PHE A 1 180 ? 186.623 147.773 206.237 1.00 41.78 171 PHE A C 1
ATOM 1352 O O . PHE A 1 180 ? 187.300 148.291 205.342 1.00 42.81 171 PHE A O 1
ATOM 1360 N N . TYR A 1 181 ? 185.398 148.198 206.541 1.00 44.65 172 TYR A N 1
ATOM 1361 C CA . TYR A 1 181 ? 184.784 149.330 205.864 1.00 42.15 172 TYR A CA 1
ATOM 1362 C C . TYR A 1 181 ? 185.046 150.653 206.570 1.00 42.53 172 TYR A C 1
ATOM 1363 O O . TYR A 1 181 ? 184.446 151.669 206.204 1.00 48.71 172 TYR A O 1
ATOM 1372 N N . ALA A 1 182 ? 185.925 150.664 207.569 1.00 42.03 173 ALA A N 1
ATOM 1373 C CA . ALA A 1 182 ? 186.354 151.889 208.230 1.00 42.93 173 ALA A CA 1
ATOM 1374 C C . ALA A 1 182 ? 187.859 151.863 208.453 1.00 46.56 173 ALA A C 1
ATOM 1375 O O . ALA A 1 182 ? 188.364 152.345 209.471 1.00 41.54 173 ALA A O 1
ATOM 1377 N N . HIS A 1 183 ? 188.597 151.287 207.500 1.00 58.52 174 HIS A N 1
ATOM 1378 C CA . HIS A 1 183 ? 190.039 151.134 207.658 1.00 53.27 174 HIS A CA 1
ATOM 1379 C C . HIS A 1 183 ? 190.793 152.444 207.484 1.00 53.64 174 HIS A C 1
ATOM 1380 O O . HIS A 1 183 ? 191.900 152.580 208.017 1.00 57.80 174 HIS A O 1
ATOM 1387 N N . GLY A 1 184 ? 190.231 153.403 206.746 1.00 51.36 175 GLY A N 1
ATOM 1388 C CA . GLY A 1 184 ? 190.924 154.666 206.546 1.00 52.98 175 GLY A CA 1
ATOM 1389 C C . GLY A 1 184 ? 191.143 155.426 207.840 1.00 54.83 175 GLY A C 1
ATOM 1390 O O . GLY A 1 184 ? 192.220 155.981 208.071 1.00 57.13 175 GLY A O 1
ATOM 1391 N N . THR A 1 185 ? 190.131 155.459 208.701 1.00 48.87 176 THR A N 1
ATOM 1392 C CA . THR A 1 185 ? 190.255 156.085 210.015 1.00 48.68 176 THR A CA 1
ATOM 1393 C C . THR A 1 185 ? 190.939 155.099 210.956 1.00 47.38 176 THR A C 1
ATOM 1394 O O . THR A 1 185 ? 190.296 154.227 211.546 1.00 46.23 176 THR A O 1
ATOM 1398 N N . SER A 1 186 ? 192.254 155.232 211.088 1.00 53.11 177 SER A N 1
ATOM 1399 C CA . SER A 1 186 ? 193.018 154.292 211.890 1.00 51.02 177 SER A CA 1
ATOM 1400 C C . SER A 1 186 ? 192.572 154.361 213.349 1.00 50.85 177 SER A C 1
ATOM 1401 O O . SER A 1 186 ? 192.315 155.452 213.872 1.00 55.23 177 SER A O 1
ATOM 1404 N N . PRO A 1 187 ? 192.445 153.216 214.022 1.00 49.02 178 PRO A N 1
ATOM 1405 C CA . PRO A 1 187 ? 192.060 153.233 215.437 1.00 49.19 178 PRO A CA 1
ATOM 1406 C C . PRO A 1 187 ? 192.969 154.073 216.318 1.00 55.72 178 PRO A C 1
ATOM 1407 O O . PRO A 1 187 ? 192.531 154.536 217.378 1.00 57.88 178 PRO A O 1
ATOM 1411 N N . ARG A 1 188 ? 194.234 154.263 215.928 1.00 60.85 179 ARG A N 1
ATOM 1412 C CA . ARG A 1 188 ? 195.172 155.000 216.773 1.00 60.08 179 ARG A CA 1
ATOM 1413 C C . ARG A 1 188 ? 194.729 156.445 216.964 1.00 57.34 179 ARG A C 1
ATOM 1414 O O . ARG A 1 188 ? 194.713 156.957 218.090 1.00 55.12 179 ARG A O 1
ATOM 1422 N N . VAL A 1 189 ? 194.367 157.122 215.872 1.00 55.08 180 VAL A N 1
ATOM 1423 C CA . VAL A 1 189 ? 193.958 158.520 215.974 1.00 56.16 180 VAL A CA 1
ATOM 1424 C C . VAL A 1 189 ? 192.640 158.639 216.732 1.00 51.74 180 VAL A C 1
ATOM 1425 O O . VAL A 1 189 ? 192.431 159.592 217.493 1.00 54.78 180 VAL A O 1
ATOM 1429 N N . LEU A 1 190 ? 191.740 157.670 216.553 1.00 46.16 181 LEU A N 1
ATOM 1430 C CA . LEU A 1 190 ? 190.482 157.688 217.290 1.00 49.91 181 LEU A CA 1
ATOM 1431 C C . LEU A 1 190 ? 190.719 157.533 218.786 1.00 49.87 181 LEU A C 1
ATOM 1432 O O . LEU A 1 190 ? 190.133 158.264 219.592 1.00 53.96 181 LEU A O 1
ATOM 1437 N N . SER A 1 191 ? 191.585 156.595 219.173 1.00 46.17 182 SER A N 1
ATOM 1438 C CA . SER A 1 191 ? 191.908 156.422 220.584 1.00 47.29 182 SER A CA 1
ATOM 1439 C C . SER A 1 191 ? 192.577 157.668 221.146 1.00 49.89 182 SER A C 1
ATOM 1440 O O . SER A 1 191 ? 192.284 158.087 222.273 1.00 45.43 182 SER A O 1
ATOM 1443 N N . ALA A 1 192 ? 193.478 158.278 220.371 1.00 53.43 183 ALA A N 1
ATOM 1444 C CA . ALA A 1 192 ? 194.080 159.542 220.774 1.00 50.32 183 ALA A CA 1
ATOM 1445 C C . ALA A 1 192 ? 193.054 160.662 220.852 1.00 43.67 183 ALA A C 1
ATOM 1446 O O . ALA A 1 192 ? 193.318 161.685 221.493 1.00 44.12 183 ALA A O 1
ATOM 1448 N N . ALA A 1 193 ? 191.900 160.497 220.209 1.00 50.05 184 ALA A N 1
ATOM 1449 C CA . ALA A 1 193 ? 190.805 161.452 220.298 1.00 53.36 184 ALA A CA 1
ATOM 1450 C C . ALA A 1 193 ? 189.766 161.062 221.344 1.00 50.45 184 ALA A C 1
ATOM 1451 O O . ALA A 1 193 ? 188.678 161.646 221.369 1.00 52.87 184 ALA A O 1
ATOM 1453 N N . GLY A 1 194 ? 190.073 160.091 222.204 1.00 45.72 185 GLY A N 1
ATOM 1454 C CA . GLY A 1 194 ? 189.161 159.662 223.243 1.00 40.86 185 GLY A CA 1
ATOM 1455 C C . GLY A 1 194 ? 188.150 158.617 222.826 1.00 45.01 185 GLY A C 1
ATOM 1456 O O . GLY A 1 194 ? 187.338 158.199 223.662 1.00 38.11 185 GLY A O 1
ATOM 1457 N N . PHE A 1 195 ? 188.179 158.177 221.570 1.00 52.34 186 PHE A N 1
ATOM 1458 C CA . PHE A 1 195 ? 187.172 157.255 221.060 1.00 46.76 186 PHE A CA 1
ATOM 1459 C C . PHE A 1 195 ? 187.396 155.842 221.590 1.00 46.58 186 PHE A C 1
ATOM 1460 O O . PHE A 1 195 ? 188.533 155.378 221.711 1.00 43.08 186 PHE A O 1
ATOM 1468 N N . VAL A 1 196 ? 186.296 155.160 221.908 1.00 47.34 187 VAL A N 1
ATOM 1469 C CA . VAL A 1 196 ? 186.318 153.804 222.451 1.00 37.59 187 VAL A CA 1
ATOM 1470 C C . VAL A 1 196 ? 185.394 152.938 221.607 1.00 38.89 187 VAL A C 1
ATOM 1471 O O . VAL A 1 196 ? 184.200 153.238 221.485 1.00 42.09 187 VAL A O 1
ATOM 1475 N N . PHE A 1 197 ? 185.934 151.862 221.043 1.00 38.95 188 PHE A N 1
ATOM 1476 C CA . PHE A 1 197 ? 185.116 150.949 220.256 1.00 47.84 188 PHE A CA 1
ATOM 1477 C C . PHE A 1 197 ? 184.155 150.183 221.157 1.00 49.23 188 PHE A C 1
ATOM 1478 O O . PHE A 1 197 ? 184.481 149.842 222.298 1.00 50.36 188 PHE A O 1
ATOM 1486 N N . THR A 1 198 ? 182.960 149.912 220.635 1.00 43.02 189 THR A N 1
ATOM 1487 C CA . THR A 1 198 ? 181.904 149.243 221.383 1.00 39.81 189 THR A CA 1
ATOM 1488 C C . THR A 1 198 ? 181.696 147.797 220.959 1.00 43.69 189 THR A C 1
ATOM 1489 O O . THR A 1 198 ? 181.706 146.897 221.804 1.00 48.05 189 THR A O 1
ATOM 1493 N N . GLY A 1 199 ? 181.507 147.549 219.666 1.00 46.54 190 GLY A N 1
ATOM 1494 C CA . GLY A 1 199 ? 181.236 146.210 219.183 1.00 45.05 190 GLY A CA 1
ATOM 1495 C C . GLY A 1 199 ? 180.259 146.192 218.027 1.00 48.37 190 GLY A C 1
ATOM 1496 O O . GLY A 1 199 ? 180.177 145.207 217.287 1.00 44.77 190 GLY A O 1
ATOM 1497 N N . LYS A 1 200 ? 179.511 147.279 217.863 1.00 49.73 191 LYS A N 1
ATOM 1498 C CA . LYS A 1 200 ? 178.594 147.426 216.741 1.00 42.87 191 LYS A CA 1
ATOM 1499 C C . LYS A 1 200 ? 179.384 147.847 215.504 1.00 39.18 191 LYS A C 1
ATOM 1500 O O . LYS A 1 200 ? 180.614 147.755 215.466 1.00 44.85 191 LYS A O 1
ATOM 1506 N N . ARG A 1 201 ? 178.678 148.301 214.469 1.00 30.54 192 ARG A N 1
ATOM 1507 C CA . ARG A 1 201 ? 179.305 148.606 213.189 1.00 33.21 192 ARG A CA 1
ATOM 1508 C C . ARG A 1 201 ? 180.438 149.615 213.340 1.00 42.80 192 ARG A C 1
ATOM 1509 O O . ARG A 1 201 ? 181.606 149.270 213.145 1.00 45.02 192 ARG A O 1
ATOM 1517 N N . ASP A 1 202 ? 180.114 150.859 213.695 1.00 41.57 193 ASP A N 1
ATOM 1518 C CA . ASP A 1 202 ? 181.131 151.803 214.143 1.00 26.64 193 ASP A CA 1
ATOM 1519 C C . ASP A 1 202 ? 180.584 152.735 215.214 1.00 30.49 193 ASP A C 1
ATOM 1520 O O . ASP A 1 202 ? 181.030 153.882 215.329 1.00 40.34 193 ASP A O 1
ATOM 1525 N N . THR A 1 203 ? 179.626 152.262 216.012 1.00 37.59 194 THR A N 1
ATOM 1526 C CA . THR A 1 203 ? 178.993 153.090 217.036 1.00 40.82 194 THR A CA 1
ATOM 1527 C C . THR A 1 203 ? 179.993 153.276 218.171 1.00 48.74 194 THR A C 1
ATOM 1528 O O . THR A 1 203 ? 179.907 152.664 219.238 1.00 50.67 194 THR A O 1
ATOM 1532 N N . VAL A 1 204 ? 180.966 154.150 217.925 1.00 45.88 195 VAL A N 1
ATOM 1533 C CA . VAL A 1 204 ? 182.096 154.346 218.827 1.00 30.62 195 VAL A CA 1
ATOM 1534 C C . VAL A 1 204 ? 181.644 155.268 219.957 1.00 30.68 195 VAL A C 1
ATOM 1535 O O . VAL A 1 204 ? 181.569 156.488 219.802 1.00 36.19 195 VAL A O 1
ATOM 1539 N N . GLN A 1 205 ? 181.318 154.677 221.101 1.00 45.34 196 GLN A N 1
ATOM 1540 C CA . GLN A 1 205 ? 180.954 155.445 222.288 1.00 44.66 196 GLN A CA 1
ATOM 1541 C C . GLN A 1 205 ? 182.222 156.054 222.869 1.00 45.15 196 GLN A C 1
ATOM 1542 O O . GLN A 1 205 ? 183.040 155.359 223.476 1.00 54.92 196 GLN A O 1
ATOM 1548 N N . CYS A 1 206 ? 182.394 157.357 222.668 1.00 46.30 197 CYS A N 1
ATOM 1549 C CA . CYS A 1 206 ? 183.585 158.047 223.140 1.00 46.29 197 CYS A CA 1
ATOM 1550 C C . CYS A 1 206 ? 183.707 157.960 224.656 1.00 51.34 197 CYS A C 1
ATOM 1551 O O . CYS A 1 206 ? 182.713 157.904 225.385 1.00 55.08 197 CYS A O 1
ATOM 1554 N N . PHE A 1 207 ? 184.952 157.940 225.130 1.00 48.07 198 PHE A N 1
ATOM 1555 C CA . PHE A 1 207 ? 185.202 158.061 226.559 1.00 48.30 198 PHE A CA 1
ATOM 1556 C C . PHE A 1 207 ? 184.776 159.427 227.087 1.00 53.06 198 PHE A C 1
ATOM 1557 O O . PHE A 1 207 ? 184.568 159.579 228.296 1.00 54.31 198 PHE A O 1
ATOM 1565 N N . SER A 1 208 ? 184.594 160.406 226.203 1.00 49.30 199 SER A N 1
ATOM 1566 C CA . SER A 1 208 ? 184.257 161.775 226.588 1.00 48.19 199 SER A CA 1
ATOM 1567 C C . SER A 1 208 ? 182.746 161.899 226.739 1.00 43.04 199 SER A C 1
ATOM 1568 O O . SER A 1 208 ? 182.024 162.050 225.751 1.00 38.77 199 SER A O 1
ATOM 1571 N N . CYS A 1 209 ? 182.277 161.837 227.986 1.00 47.56 200 CYS A N 1
ATOM 1572 C CA . CYS A 1 209 ? 180.873 162.040 228.361 1.00 46.29 200 CYS A CA 1
ATOM 1573 C C . CYS A 1 209 ? 179.916 161.328 227.406 1.00 49.86 200 CYS A C 1
ATOM 1574 O O . CYS A 1 209 ? 178.923 161.888 226.935 1.00 54.44 200 CYS A O 1
ATOM 1577 N N . GLY A 1 210 ? 180.220 160.063 227.131 1.00 60.05 201 GLY A N 1
ATOM 1578 C CA . GLY A 1 210 ? 179.415 159.266 226.227 1.00 63.28 201 GLY A CA 1
ATOM 1579 C C . GLY A 1 210 ? 179.765 159.479 224.769 1.00 62.38 201 GLY A C 1
ATOM 1580 O O . GLY A 1 210 ? 180.438 158.638 224.167 1.00 63.55 201 GLY A O 1
ATOM 1581 N N . GLY A 1 211 ? 179.316 160.599 224.198 1.00 47.46 202 GLY A N 1
ATOM 1582 C CA . GLY A 1 211 ? 179.637 160.988 222.835 1.00 43.67 202 GLY A CA 1
ATOM 1583 C C . GLY A 1 211 ? 179.667 159.858 221.827 1.00 43.35 202 GLY A C 1
ATOM 1584 O O . GLY A 1 211 ? 180.681 159.648 221.156 1.00 48.51 202 GLY A O 1
ATOM 1585 N N . SER A 1 212 ? 178.559 159.132 221.697 1.00 45.40 203 SER A N 1
ATOM 1586 C CA . SER A 1 212 ? 178.521 157.900 220.919 1.00 50.62 203 SER A CA 1
ATOM 1587 C C . SER A 1 212 ? 178.434 158.141 219.420 1.00 47.64 203 SER A C 1
ATOM 1588 O O . SER A 1 212 ? 178.050 157.229 218.679 1.00 48.23 203 SER A O 1
ATOM 1591 N N . LEU A 1 213 ? 178.774 159.341 218.962 1.00 32.29 204 LEU A N 1
ATOM 1592 C CA . LEU A 1 213 ? 178.693 159.654 217.544 1.00 38.69 204 LEU A CA 1
ATOM 1593 C C . LEU A 1 213 ? 179.706 158.841 216.749 1.00 31.98 204 LEU A C 1
ATOM 1594 O O . LEU A 1 213 ? 180.841 158.635 217.185 1.00 37.96 204 LEU A O 1
ATOM 1599 N N . GLY A 1 214 ? 179.284 158.360 215.583 1.00 25.31 205 GLY A N 1
ATOM 1600 C CA . GLY A 1 214 ? 180.243 157.865 214.619 1.00 28.89 205 GLY A CA 1
ATOM 1601 C C . GLY A 1 214 ? 179.684 157.291 213.334 1.00 35.44 205 GLY A C 1
ATOM 1602 O O . GLY A 1 214 ? 178.808 156.421 213.339 1.00 41.88 205 GLY A O 1
ATOM 1603 N N . ASN A 1 215 ? 180.212 157.788 212.218 1.00 41.83 206 ASN A N 1
ATOM 1604 C CA . ASN A 1 215 ? 180.080 157.190 210.889 1.00 37.95 206 ASN A CA 1
ATOM 1605 C C . ASN A 1 215 ? 181.323 157.678 210.144 1.00 44.67 206 ASN A C 1
ATOM 1606 O O . ASN A 1 215 ? 181.333 158.776 209.584 1.00 46.93 206 ASN A O 1
ATOM 1611 N N . TRP A 1 216 ? 182.361 156.853 210.143 1.00 39.52 207 TRP A N 1
ATOM 1612 C CA . TRP A 1 216 ? 183.710 157.320 209.864 1.00 28.28 207 TRP A CA 1
ATOM 1613 C C . TRP A 1 216 ? 184.136 156.932 208.457 1.00 34.13 207 TRP A C 1
ATOM 1614 O O . TRP A 1 216 ? 183.919 155.794 208.026 1.00 41.39 207 TRP A O 1
ATOM 1625 N N . GLU A 1 217 ? 184.740 157.882 207.749 1.00 38.73 208 GLU A N 1
ATOM 1626 C CA . GLU A 1 217 ? 185.224 157.675 206.394 1.00 45.08 208 GLU A CA 1
ATOM 1627 C C . GLU A 1 217 ? 186.666 158.150 206.299 1.00 50.15 208 GLU A C 1
ATOM 1628 O O . GLU A 1 217 ? 187.091 159.043 207.036 1.00 46.07 208 GLU A O 1
ATOM 1634 N N . GLU A 1 218 ? 187.419 157.537 205.388 1.00 61.97 209 GLU A N 1
ATOM 1635 C CA . GLU A 1 218 ? 188.816 157.908 205.205 1.00 62.98 209 GLU A CA 1
ATOM 1636 C C . GLU A 1 218 ? 188.927 159.346 204.716 1.00 58.96 209 GLU A C 1
ATOM 1637 O O . GLU A 1 218 ? 188.195 159.769 203.817 1.00 49.71 209 GLU A O 1
ATOM 1643 N N . GLY A 1 219 ? 189.850 160.098 205.313 1.00 62.67 210 GLY A N 1
ATOM 1644 C CA . GLY A 1 219 ? 190.097 161.472 204.936 1.00 64.83 210 GLY A CA 1
ATOM 1645 C C . GLY A 1 219 ? 189.480 162.510 205.849 1.00 67.67 210 GLY A C 1
ATOM 1646 O O . GLY A 1 219 ? 189.759 163.703 205.674 1.00 69.09 210 GLY A O 1
ATOM 1647 N N . ASP A 1 220 ? 188.658 162.104 206.810 1.00 55.81 211 ASP A N 1
ATOM 1648 C CA . ASP A 1 220 ? 188.025 163.038 207.728 1.00 48.71 211 ASP A CA 1
ATOM 1649 C C . ASP A 1 220 ? 188.813 163.127 209.031 1.00 46.16 211 ASP A C 1
ATOM 1650 O O . ASP A 1 220 ? 189.585 162.232 209.382 1.00 46.26 211 ASP A O 1
ATOM 1655 N N . ASP A 1 221 ? 188.610 164.232 209.746 1.00 50.49 212 ASP A N 1
ATOM 1656 C CA . ASP A 1 221 ? 189.363 164.497 210.960 1.00 49.98 212 ASP A CA 1
ATOM 1657 C C . ASP A 1 221 ? 188.506 164.188 212.175 1.00 46.34 212 ASP A C 1
ATOM 1658 O O . ASP A 1 221 ? 187.519 164.902 212.424 1.00 49.13 212 ASP A O 1
ATOM 1663 N N . PRO A 1 222 ? 188.825 163.146 212.948 1.00 47.20 213 PRO A N 1
ATOM 1664 C CA . PRO A 1 222 ? 188.054 162.885 214.174 1.00 47.97 213 PRO A CA 1
ATOM 1665 C C . PRO A 1 222 ? 188.062 164.053 215.140 1.00 46.75 213 PRO A C 1
ATOM 1666 O O . PRO A 1 222 ? 187.052 164.302 215.807 1.00 53.25 213 PRO A O 1
ATOM 1670 N N . TRP A 1 223 ? 189.175 164.784 215.228 1.00 41.92 214 TRP A N 1
ATOM 1671 C CA . TRP A 1 223 ? 189.223 165.962 216.089 1.00 45.93 214 TRP A CA 1
ATOM 1672 C C . TRP A 1 223 ? 188.216 167.010 215.630 1.00 54.12 214 TRP A C 1
ATOM 1673 O O . TRP A 1 223 ? 187.469 167.577 216.441 1.00 52.73 214 TRP A O 1
ATOM 1684 N N . LYS A 1 224 ? 188.180 167.273 214.320 1.00 60.65 215 LYS A N 1
ATOM 1685 C CA . LYS A 1 224 ? 187.251 168.260 213.784 1.00 55.01 215 LYS A CA 1
ATOM 1686 C C . LYS A 1 224 ? 185.807 167.838 214.011 1.00 49.87 215 LYS A C 1
ATOM 1687 O O . LYS A 1 224 ? 184.970 168.660 214.395 1.00 44.05 215 LYS A O 1
ATOM 1693 N N . GLU A 1 225 ? 185.495 166.559 213.783 1.00 52.60 216 GLU A N 1
ATOM 1694 C CA . GLU A 1 225 ? 184.130 166.094 214.015 1.00 49.23 216 GLU A CA 1
ATOM 1695 C C . GLU A 1 225 ? 183.754 166.191 215.489 1.00 45.28 216 GLU A C 1
ATOM 1696 O O . GLU A 1 225 ? 182.638 166.606 215.829 1.00 52.07 216 GLU A O 1
ATOM 1702 N N . HIS A 1 226 ? 184.672 165.813 216.381 1.00 23.79 217 HIS A N 1
ATOM 1703 C CA . HIS A 1 226 ? 184.380 165.873 217.807 1.00 27.72 217 HIS A CA 1
ATOM 1704 C C . HIS A 1 226 ? 184.103 167.304 218.239 1.00 40.50 217 HIS A C 1
ATOM 1705 O O . HIS A 1 226 ? 183.151 167.561 218.986 1.00 47.22 217 HIS A O 1
ATOM 1712 N N . ALA A 1 227 ? 184.900 168.256 217.748 1.00 50.73 218 ALA A N 1
ATOM 1713 C CA . ALA A 1 227 ? 184.633 169.659 218.053 1.00 52.76 218 ALA A CA 1
ATOM 1714 C C . ALA A 1 227 ? 183.307 170.117 217.459 1.00 53.13 218 ALA A C 1
ATOM 1715 O O . ALA A 1 227 ? 182.526 170.805 218.126 1.00 50.32 218 ALA A O 1
ATOM 1717 N N . LYS A 1 228 ? 183.029 169.735 216.208 1.00 47.43 219 LYS A N 1
ATOM 1718 C CA . LYS A 1 228 ? 181.861 170.255 215.504 1.00 37.14 219 LYS A CA 1
ATOM 1719 C C . LYS A 1 228 ? 180.560 169.774 216.131 1.00 29.55 219 LYS A C 1
ATOM 1720 O O . LYS A 1 228 ? 179.607 170.550 216.260 1.00 37.02 219 LYS A O 1
ATOM 1726 N N . TRP A 1 229 ? 180.493 168.503 216.525 1.00 29.17 220 TRP A N 1
ATOM 1727 C CA . TRP A 1 229 ? 179.257 167.997 217.110 1.00 29.27 220 TRP A CA 1
ATOM 1728 C C . TRP A 1 229 ? 179.214 168.084 218.630 1.00 30.20 220 TRP A C 1
ATOM 1729 O O . TRP A 1 229 ? 178.120 168.012 219.200 1.00 38.17 220 TRP A O 1
ATOM 1740 N N . PHE A 1 230 ? 180.350 168.259 219.303 1.00 28.99 221 PHE A N 1
ATOM 1741 C CA . PHE A 1 230 ? 180.378 168.354 220.760 1.00 37.32 221 PHE A CA 1
ATOM 1742 C C . PHE A 1 230 ? 181.256 169.527 221.173 1.00 32.27 221 PHE A C 1
ATOM 1743 O O . PHE A 1 230 ? 182.477 169.505 220.914 1.00 31.58 221 PHE A O 1
ATOM 1751 N N . PRO A 1 231 ? 180.699 170.562 221.799 1.00 35.74 222 PRO A N 1
ATOM 1752 C CA . PRO A 1 231 ? 181.542 171.609 222.384 1.00 42.71 222 PRO A CA 1
ATOM 1753 C C . PRO A 1 231 ? 181.817 171.367 223.860 1.00 37.08 222 PRO A C 1
ATOM 1754 O O . PRO A 1 231 ? 182.628 172.069 224.472 1.00 42.86 222 PRO A O 1
ATOM 1758 N N . LYS A 1 232 ? 181.147 170.373 224.440 1.00 33.79 223 LYS A N 1
ATOM 1759 C CA . LYS A 1 232 ? 181.261 170.065 225.858 1.00 39.66 223 LYS A CA 1
ATOM 1760 C C . LYS A 1 232 ? 182.196 168.897 226.140 1.00 50.38 223 LYS A C 1
ATOM 1761 O O . LYS A 1 232 ? 182.251 168.422 227.279 1.00 50.81 223 LYS A O 1
ATOM 1767 N N . CYS A 1 233 ? 182.928 168.419 225.136 1.00 55.79 224 CYS A N 1
ATOM 1768 C CA . CYS A 1 233 ? 183.811 167.271 225.319 1.00 48.29 224 CYS A CA 1
ATOM 1769 C C . CYS A 1 233 ? 184.991 167.669 226.195 1.00 51.92 224 CYS A C 1
ATOM 1770 O O . CYS A 1 233 ? 185.826 168.487 225.793 1.00 56.74 224 CYS A O 1
ATOM 1773 N N . GLU A 1 234 ? 185.060 167.094 227.399 1.00 46.55 225 GLU A N 1
ATOM 1774 C CA . GLU A 1 234 ? 186.160 167.403 228.307 1.00 38.07 225 GLU A CA 1
ATOM 1775 C C . GLU A 1 234 ? 187.497 166.955 227.737 1.00 39.36 225 GLU A C 1
ATOM 1776 O O . GLU A 1 234 ? 188.518 167.613 227.961 1.00 42.03 225 GLU A O 1
ATOM 1782 N N . PHE A 1 235 ? 187.512 165.844 226.999 1.00 49.62 226 PHE A N 1
ATOM 1783 C CA . PHE A 1 235 ? 188.757 165.361 226.411 1.00 54.96 226 PHE A CA 1
ATOM 1784 C C . PHE A 1 235 ? 189.317 166.369 225.414 1.00 56.43 226 PHE A C 1
ATOM 1785 O O . PHE A 1 235 ? 190.513 166.685 225.435 1.00 57.74 226 PHE A O 1
ATOM 1793 N N . LEU A 1 236 ? 188.460 166.893 224.535 1.00 52.81 227 LEU A N 1
ATOM 1794 C CA . LEU A 1 236 ? 188.912 167.908 223.589 1.00 53.68 227 LEU A CA 1
ATOM 1795 C C . LEU A 1 236 ? 189.250 169.211 224.300 1.00 53.92 227 LEU A C 1
ATOM 1796 O O . LEU A 1 236 ? 190.199 169.901 223.917 1.00 49.66 227 LEU A O 1
ATOM 1801 N N . GLN A 1 237 ? 188.489 169.568 225.338 1.00 53.91 228 GLN A N 1
ATOM 1802 C CA . GLN A 1 237 ? 188.812 170.770 226.100 1.00 53.23 228 GLN A CA 1
ATOM 1803 C C . GLN A 1 237 ? 190.202 170.670 226.717 1.00 49.22 228 GLN A C 1
ATOM 1804 O O . GLN A 1 237 ? 190.929 171.667 226.797 1.00 50.98 228 GLN A O 1
ATOM 1810 N N . SER A 1 238 ? 190.583 169.474 227.166 1.00 42.39 229 SER A N 1
ATOM 1811 C CA . SER A 1 238 ? 191.910 169.276 227.737 1.00 44.85 229 SER A CA 1
ATOM 1812 C C . SER A 1 238 ? 192.994 169.244 226.663 1.00 44.01 229 SER A C 1
ATOM 1813 O O . SER A 1 238 ? 194.071 169.819 226.852 1.00 45.74 229 SER A O 1
ATOM 1816 N N . LYS A 1 239 ? 192.733 168.575 225.537 1.00 42.66 230 LYS A N 1
ATOM 1817 C CA . LYS A 1 239 ? 193.772 168.415 224.523 1.00 46.23 230 LYS A CA 1
ATOM 1818 C C . LYS A 1 239 ? 194.026 169.715 223.769 1.00 50.43 230 LYS A C 1
ATOM 1819 O O . LYS A 1 239 ? 195.182 170.090 223.539 1.00 53.85 230 LYS A O 1
ATOM 1825 N N . LYS A 1 240 ? 192.965 170.415 223.378 1.00 54.63 231 LYS A N 1
ATOM 1826 C CA . LYS A 1 240 ? 193.063 171.675 222.659 1.00 59.90 231 LYS A CA 1
ATOM 1827 C C . LYS A 1 240 ? 192.211 172.719 223.366 1.00 60.61 231 LYS A C 1
ATOM 1828 O O . LYS A 1 240 ? 191.262 172.395 224.083 1.00 58.56 231 LYS A O 1
ATOM 1834 N N . SER A 1 241 ? 192.560 173.984 223.158 1.00 63.41 232 SER A N 1
ATOM 1835 C CA . SER A 1 241 ? 191.905 175.059 223.885 1.00 60.85 232 SER A CA 1
ATOM 1836 C C . SER A 1 241 ? 190.537 175.380 223.282 1.00 64.22 232 SER A C 1
ATOM 1837 O O . SER A 1 241 ? 190.170 174.925 222.191 1.00 61.30 232 SER A O 1
ATOM 1840 N N . SER A 1 242 ? 189.773 176.185 224.026 1.00 62.70 233 SER A N 1
ATOM 1841 C CA . SER A 1 242 ? 188.483 176.652 223.538 1.00 57.62 233 SER A CA 1
ATOM 1842 C C . SER A 1 242 ? 188.622 177.476 222.267 1.00 56.78 233 SER A C 1
ATOM 1843 O O . SER A 1 242 ? 187.677 177.536 221.475 1.00 59.26 233 SER A O 1
ATOM 1846 N N . GLU A 1 243 ? 189.780 178.102 222.048 1.00 55.70 234 GLU A N 1
ATOM 1847 C CA . GLU A 1 243 ? 190.019 178.779 220.779 1.00 55.73 234 GLU A CA 1
ATOM 1848 C C . GLU A 1 243 ? 189.998 177.788 219.622 1.00 54.42 234 GLU A C 1
ATOM 1849 O O . GLU A 1 243 ? 189.374 178.045 218.587 1.00 55.63 234 GLU A O 1
ATOM 1855 N N . GLU A 1 244 ? 190.656 176.637 219.789 1.00 58.33 235 GLU A N 1
ATOM 1856 C CA . GLU A 1 244 ? 190.599 175.602 218.761 1.00 60.72 235 GLU A CA 1
ATOM 1857 C C . GLU A 1 244 ? 189.194 175.027 218.635 1.00 63.63 235 GLU A C 1
ATOM 1858 O O . GLU A 1 244 ? 188.747 174.706 217.527 1.00 61.96 235 GLU A O 1
ATOM 1864 N N . ILE A 1 245 ? 188.487 174.882 219.758 1.00 65.50 236 ILE A N 1
ATOM 1865 C CA . ILE A 1 245 ? 187.115 174.377 219.707 1.00 63.60 236 ILE A CA 1
ATOM 1866 C C . ILE A 1 245 ? 186.241 175.297 218.861 1.00 62.85 236 ILE A C 1
ATOM 1867 O O . ILE A 1 245 ? 185.493 174.845 217.985 1.00 64.72 236 ILE A O 1
ATOM 1872 N N . ALA A 1 246 ? 186.335 176.606 219.102 1.00 56.81 237 ALA A N 1
ATOM 1873 C CA . ALA A 1 246 ? 185.538 177.565 218.346 1.00 58.45 237 ALA A CA 1
ATOM 1874 C C . ALA A 1 246 ? 186.002 177.674 216.899 1.00 57.12 237 ALA A C 1
ATOM 1875 O O . ALA A 1 246 ? 185.188 177.940 216.008 1.00 56.92 237 ALA A O 1
ATOM 1877 N N . GLN A 1 247 ? 187.299 177.493 216.644 1.00 52.27 238 GLN A N 1
ATOM 1878 C CA . GLN A 1 247 ? 187.784 177.502 215.270 1.00 51.44 238 GLN A CA 1
ATOM 1879 C C . GLN A 1 247 ? 187.240 176.314 214.488 1.00 56.61 238 GLN A C 1
ATOM 1880 O O . GLN A 1 247 ? 186.876 176.449 213.314 1.00 57.67 238 GLN A O 1
ATOM 1886 N N . TYR A 1 248 ? 187.178 175.143 215.124 1.00 67.24 239 TYR A N 1
ATOM 1887 C CA . TYR A 1 248 ? 186.676 173.949 214.454 1.00 67.51 239 TYR A CA 1
ATOM 1888 C C . TYR A 1 248 ? 185.155 173.939 214.341 1.00 67.90 239 TYR A C 1
ATOM 1889 O O . TYR A 1 248 ? 184.617 173.342 213.402 1.00 68.73 239 TYR A O 1
ATOM 1898 N N . ILE A 1 249 ? 184.446 174.577 215.278 1.00 50.84 240 ILE A N 1
ATOM 1899 C CA . ILE A 1 249 ? 182.990 174.641 215.188 1.00 39.76 240 ILE A CA 1
ATOM 1900 C C . ILE A 1 249 ? 182.539 175.389 213.941 1.00 43.29 240 ILE A C 1
ATOM 1901 O O . ILE A 1 249 ? 181.397 175.226 213.501 1.00 48.33 240 ILE A O 1
ATOM 1906 N N . GLN A 1 250 ? 183.411 176.208 213.356 1.00 53.05 241 GLN A N 1
ATOM 1907 C CA . GLN A 1 250 ? 183.104 176.965 212.151 1.00 57.64 241 GLN A CA 1
ATOM 1908 C C . GLN A 1 250 ? 183.640 176.300 210.890 1.00 56.93 241 GLN A C 1
ATOM 1909 O O . GLN A 1 250 ? 183.634 176.923 209.824 1.00 57.86 241 GLN A O 1
ATOM 1915 N N . SER A 1 251 ? 184.113 175.055 210.990 1.00 52.54 242 SER A N 1
ATOM 1916 C CA . SER A 1 251 ? 184.668 174.377 209.823 1.00 55.23 242 SER A CA 1
ATOM 1917 C C . SER A 1 251 ? 183.605 174.130 208.758 1.00 59.11 242 SER A C 1
ATOM 1918 O O . SER A 1 251 ? 183.867 174.302 207.562 1.00 62.23 242 SER A O 1
ATOM 1921 N N . TYR A 1 252 ? 182.402 173.730 209.167 1.00 57.63 243 TYR A N 1
ATOM 1922 C CA . TYR A 1 252 ? 181.348 173.405 208.218 1.00 54.16 243 TYR A CA 1
ATOM 1923 C C . TYR A 1 252 ? 180.002 173.829 208.787 1.00 53.70 243 TYR A C 1
ATOM 1924 O O . TYR A 1 252 ? 179.847 174.018 209.996 1.00 55.49 243 TYR A O 1
ATOM 1933 N N . GLU A 1 253 ? 179.027 173.977 207.891 1.00 51.73 244 GLU A N 1
ATOM 1934 C CA . GLU A 1 253 ? 177.673 174.385 208.248 1.00 52.58 244 GLU A CA 1
ATOM 1935 C C . GLU A 1 253 ? 176.814 173.132 208.391 1.00 52.64 244 GLU A C 1
ATOM 1936 O O . GLU A 1 253 ? 176.479 172.481 207.396 1.00 49.87 244 GLU A O 1
ATOM 1942 N N . GLY A 1 254 ? 176.469 172.794 209.630 1.00 51.22 245 GLY A N 1
ATOM 1943 C CA . GLY A 1 254 ? 175.668 171.619 209.907 1.00 46.21 245 GLY A CA 1
ATOM 1944 C C . GLY A 1 254 ? 174.620 171.864 210.971 1.00 44.93 245 GLY A C 1
ATOM 1945 O O . GLY A 1 254 ? 173.826 172.803 210.865 1.00 53.20 245 GLY A O 1
ATOM 1946 N N . PHE A 1 255 ? 174.602 171.023 212.001 1.00 37.77 246 PHE A N 1
ATOM 1947 C CA . PHE A 1 255 ? 173.657 171.172 213.106 1.00 42.39 246 PHE A CA 1
ATOM 1948 C C . PHE A 1 255 ? 174.195 172.252 214.037 1.00 47.56 246 PHE A C 1
ATOM 1949 O O . PHE A 1 255 ? 174.899 171.976 215.010 1.00 45.86 246 PHE A O 1
ATOM 1957 N N . VAL A 1 256 ? 173.854 173.509 213.733 1.00 53.61 247 VAL A N 1
ATOM 1958 C CA . VAL A 1 256 ? 174.423 174.650 214.451 1.00 50.69 247 VAL A CA 1
ATOM 1959 C C . VAL A 1 256 ? 173.809 174.877 215.821 1.00 51.16 247 VAL A C 1
ATOM 1960 O O . VAL A 1 256 ? 174.327 175.698 216.589 1.00 49.79 247 VAL A O 1
ATOM 1964 N N . HIS A 1 257 ? 172.719 174.182 216.154 1.00 62.55 248 HIS A N 1
ATOM 1965 C CA . HIS A 1 257 ? 172.072 174.378 217.447 1.00 62.50 248 HIS A CA 1
ATOM 1966 C C . HIS A 1 257 ? 171.661 173.058 218.089 1.00 59.87 248 HIS A C 1
ATOM 1967 O O . HIS A 1 257 ? 170.817 173.055 218.993 1.00 60.41 248 HIS A O 1
ATOM 1974 N N . VAL A 1 258 ? 172.235 171.941 217.652 1.00 53.68 249 VAL A N 1
ATOM 1975 C CA . VAL A 1 258 ? 171.821 170.615 218.091 1.00 55.80 249 VAL A CA 1
ATOM 1976 C C . VAL A 1 258 ? 172.984 169.961 218.822 1.00 62.35 249 VAL A C 1
ATOM 1977 O O . VAL A 1 258 ? 174.085 169.843 218.270 1.00 54.91 249 VAL A O 1
ATOM 1981 N N . THR A 1 259 ? 172.738 169.540 220.059 1.00 61.91 250 THR A N 1
ATOM 1982 C CA . THR A 1 259 ? 173.707 168.782 220.834 1.00 54.29 250 THR A CA 1
ATOM 1983 C C . THR A 1 259 ? 173.459 167.289 220.623 1.00 47.32 250 THR A C 1
ATOM 1984 O O . THR A 1 259 ? 172.733 166.880 219.714 1.00 44.40 250 THR A O 1
ATOM 1988 N N . GLY A 1 260 ? 174.077 166.458 221.456 1.00 55.74 251 GLY A N 1
ATOM 1989 C CA . GLY A 1 260 ? 173.866 165.026 221.379 1.00 61.21 251 GLY A CA 1
ATOM 1990 C C . GLY A 1 260 ? 172.680 164.549 222.191 1.00 61.04 251 GLY A C 1
ATOM 1991 O O . GLY A 1 260 ? 172.154 163.458 221.948 1.00 61.91 251 GLY A O 1
ATOM 1992 N N . GLU A 1 261 ? 172.245 165.357 223.160 1.00 49.35 252 GLU A N 1
ATOM 1993 C CA . GLU A 1 261 ? 171.107 164.985 223.991 1.00 48.33 252 GLU A CA 1
ATOM 1994 C C . GLU A 1 261 ? 169.773 165.212 223.296 1.00 50.52 252 GLU A C 1
ATOM 1995 O O . GLU A 1 261 ? 168.766 164.629 223.713 1.00 47.69 252 GLU A O 1
ATOM 2001 N N . HIS A 1 262 ? 169.739 166.048 222.257 1.00 59.34 253 HIS A N 1
ATOM 2002 C CA . HIS A 1 262 ? 168.505 166.238 221.504 1.00 61.59 253 HIS A CA 1
ATOM 2003 C C . HIS A 1 262 ? 168.095 164.958 220.791 1.00 59.51 253 HIS A C 1
ATOM 2004 O O . HIS A 1 262 ? 166.909 164.614 220.751 1.00 57.73 253 HIS A O 1
ATOM 2011 N N . PHE A 1 263 ? 169.066 164.236 220.226 1.00 54.51 254 PHE A N 1
ATOM 2012 C CA . PHE A 1 263 ? 168.769 163.018 219.484 1.00 47.97 254 PHE A CA 1
ATOM 2013 C C . PHE A 1 263 ? 168.330 161.873 220.387 1.00 55.56 254 PHE A C 1
ATOM 2014 O O . PHE A 1 263 ? 167.682 160.938 219.906 1.00 57.57 254 PHE A O 1
ATOM 2022 N N . VAL A 1 264 ? 168.662 161.922 221.678 1.00 67.94 255 VAL A N 1
ATOM 2023 C CA . VAL A 1 264 ? 168.342 160.813 222.576 1.00 65.70 255 VAL A CA 1
ATOM 2024 C C . VAL A 1 264 ? 166.833 160.688 222.751 1.00 66.06 255 VAL A C 1
ATOM 2025 O O . VAL A 1 264 ? 166.229 159.671 222.392 1.00 68.12 255 VAL A O 1
ATOM 2029 N N . LYS A 1 265 ? 166.205 161.723 223.303 1.00 66.03 256 LYS A N 1
ATOM 2030 C CA . LYS A 1 265 ? 164.758 161.760 223.503 1.00 65.98 256 LYS A CA 1
ATOM 2031 C C . LYS A 1 265 ? 164.067 162.580 222.424 1.00 64.68 256 LYS A C 1
ATOM 2032 O O . LYS A 1 265 ? 163.087 163.280 222.695 1.00 65.97 256 LYS A O 1
ATOM 2038 N N . SER A 1 266 ? 164.572 162.515 221.194 1.00 60.04 257 SER A N 1
ATOM 2039 C CA . SER A 1 266 ? 163.995 163.292 220.106 1.00 63.43 257 SER A CA 1
ATOM 2040 C C . SER A 1 266 ? 162.564 162.853 219.834 1.00 64.55 257 SER A C 1
ATOM 2041 O O . SER A 1 266 ? 162.244 161.661 219.852 1.00 66.44 257 SER A O 1
ATOM 2044 N N . TRP A 1 267 ? 161.699 163.833 219.574 1.00 59.65 258 TRP A N 1
ATOM 2045 C CA . TRP A 1 267 ? 160.309 163.553 219.247 1.00 60.32 258 TRP A CA 1
ATOM 2046 C C . TRP A 1 267 ? 160.152 162.942 217.863 1.00 61.20 258 TRP A C 1
ATOM 2047 O O . TRP A 1 267 ? 159.052 162.495 217.521 1.00 62.17 258 TRP A O 1
ATOM 2058 N N . VAL A 1 268 ? 161.218 162.913 217.068 1.00 55.98 259 VAL A N 1
ATOM 2059 C CA . VAL A 1 268 ? 161.269 162.163 215.821 1.00 56.29 259 VAL A CA 1
ATOM 2060 C C . VAL A 1 268 ? 162.318 161.072 215.975 1.00 58.62 259 VAL A C 1
ATOM 2061 O O . VAL A 1 268 ? 163.473 161.358 216.309 1.00 55.68 259 VAL A O 1
ATOM 2065 N N . ARG A 1 269 ? 161.916 159.826 215.735 1.00 62.84 260 ARG A N 1
ATOM 2066 C CA . ARG A 1 269 ? 162.806 158.686 215.890 1.00 61.55 260 ARG A CA 1
ATOM 2067 C C . ARG A 1 269 ? 162.632 157.747 214.706 1.00 62.77 260 ARG A C 1
ATOM 2068 O O . ARG A 1 269 ? 161.814 157.977 213.813 1.00 63.11 260 ARG A O 1
ATOM 2076 N N . ARG A 1 270 ? 163.420 156.675 214.711 1.00 55.36 261 ARG A N 1
ATOM 2077 C CA . ARG A 1 270 ? 163.408 155.723 213.614 1.00 50.65 261 ARG A CA 1
ATOM 2078 C C . ARG A 1 270 ? 162.139 154.875 213.640 1.00 54.91 261 ARG A C 1
ATOM 2079 O O . ARG A 1 270 ? 161.489 154.703 214.676 1.00 57.52 261 ARG A O 1
ATOM 2087 N N . GLU A 1 271 ? 161.785 154.350 212.471 1.00 64.24 262 GLU A N 1
ATOM 2088 C CA . GLU A 1 271 ? 160.649 153.449 212.320 1.00 66.66 262 GLU A CA 1
ATOM 2089 C C . GLU A 1 271 ? 161.028 152.106 211.720 1.00 65.04 262 GLU A C 1
ATOM 2090 O O . GLU A 1 271 ? 160.532 151.072 212.174 1.00 62.15 262 GLU A O 1
ATOM 2096 N N . LEU A 1 272 ? 161.892 152.092 210.709 1.00 68.28 263 LEU A N 1
ATOM 2097 C CA . LEU A 1 272 ? 162.348 150.875 210.060 1.00 68.41 263 LEU A CA 1
ATOM 2098 C C . LEU A 1 272 ? 163.858 150.920 209.884 1.00 69.94 263 LEU A C 1
ATOM 2099 O O . LEU A 1 272 ? 164.438 152.003 209.755 1.00 69.50 263 LEU A O 1
ATOM 2104 N N . PRO A 1 273 ? 164.521 149.763 209.884 1.00 72.91 264 PRO A N 1
ATOM 2105 C CA . PRO A 1 273 ? 165.979 149.751 209.701 1.00 75.02 264 PRO A CA 1
ATOM 2106 C C . PRO A 1 273 ? 166.380 150.307 208.341 1.00 74.26 264 PRO A C 1
ATOM 2107 O O . PRO A 1 273 ? 165.683 150.120 207.342 1.00 73.61 264 PRO A O 1
ATOM 2111 N N . MET A 1 274 ? 167.521 150.997 208.313 1.00 61.00 265 MET A N 1
ATOM 2112 C CA . MET A 1 274 ? 168.043 151.593 207.089 1.00 60.87 265 MET A CA 1
ATOM 2113 C C . MET A 1 274 ? 169.335 150.941 206.614 1.00 59.12 265 MET A C 1
ATOM 2114 O O . MET A 1 274 ? 170.065 151.552 205.827 1.00 61.74 265 MET A O 1
ATOM 2119 N N . VAL A 1 275 ? 169.646 149.729 207.080 1.00 51.12 266 VAL A N 1
ATOM 2120 C CA . VAL A 1 275 ? 170.852 149.047 206.615 1.00 53.46 266 VAL A CA 1
ATOM 2121 C C . VAL A 1 275 ? 170.787 148.840 205.107 1.00 53.68 266 VAL A C 1
ATOM 2122 O O . VAL A 1 275 ? 171.754 149.098 204.382 1.00 55.95 266 VAL A O 1
ATOM 2126 N N . SER A 1 276 ? 169.643 148.376 204.616 1.00 48.77 267 SER A N 1
ATOM 2127 C CA . SER A 1 276 ? 169.332 148.356 203.189 1.00 48.43 267 SER A CA 1
ATOM 2128 C C . SER A 1 276 ? 168.140 149.289 203.007 1.00 52.02 267 SER A C 1
ATOM 2129 O O . SER A 1 276 ? 166.990 148.878 203.187 1.00 50.70 267 SER A O 1
ATOM 2132 N N . ALA A 1 277 ? 168.413 150.544 202.649 1.00 57.72 268 ALA A N 1
ATOM 2133 C CA . ALA A 1 277 ? 167.381 151.572 202.675 1.00 61.05 268 ALA A CA 1
ATOM 2134 C C . ALA A 1 277 ? 166.445 151.472 201.478 1.00 61.74 268 ALA A C 1
ATOM 2135 O O . ALA A 1 277 ? 166.245 152.450 200.751 1.00 61.61 268 ALA A O 1
ATOM 2137 N N . TYR A 1 278 ? 165.867 150.293 201.274 1.00 61.36 269 TYR A N 1
ATOM 2138 C CA . TYR A 1 278 ? 164.767 150.104 200.341 1.00 57.59 269 TYR A CA 1
ATOM 2139 C C . TYR A 1 278 ? 163.476 149.699 201.031 1.00 61.34 269 TYR A C 1
ATOM 2140 O O . TYR A 1 278 ? 162.397 150.022 200.531 1.00 60.03 269 TYR A O 1
ATOM 2149 N N . CYS A 1 279 ? 163.560 149.029 202.179 1.00 64.28 270 CYS A N 1
ATOM 2150 C CA . CYS A 1 279 ? 162.396 148.696 202.988 1.00 61.40 270 CYS A CA 1
ATOM 2151 C C . CYS A 1 279 ? 161.825 149.904 203.721 1.00 60.37 270 CYS A C 1
ATOM 2152 O O . CYS A 1 279 ? 160.948 149.736 204.572 1.00 51.11 270 CYS A O 1
ATOM 2155 N N . ASN A 1 280 ? 162.326 151.106 203.428 1.00 66.80 271 ASN A N 1
ATOM 2156 C CA . ASN A 1 280 ? 161.736 152.340 203.926 1.00 67.78 271 ASN A CA 1
ATOM 2157 C C . ASN A 1 280 ? 161.574 153.392 202.837 1.00 66.60 271 ASN A C 1
ATOM 2158 O O . ASN A 1 280 ? 161.013 154.458 203.113 1.00 62.88 271 ASN A O 1
ATOM 2163 N N . ASP A 1 281 ? 162.050 153.131 201.616 1.00 64.62 272 ASP A N 1
ATOM 2164 C CA . ASP A 1 281 ? 161.856 154.073 200.520 1.00 64.88 272 ASP A CA 1
ATOM 2165 C C . ASP A 1 281 ? 160.380 154.249 200.197 1.00 69.48 272 ASP A C 1
ATOM 2166 O O . ASP A 1 281 ? 159.962 155.329 199.765 1.00 70.58 272 ASP A O 1
ATOM 2171 N N . SER A 1 282 ? 159.579 153.207 200.401 1.00 77.00 273 SER A N 1
ATOM 2172 C CA . SER A 1 282 ? 158.145 153.277 200.172 1.00 77.50 273 SER A CA 1
ATOM 2173 C C . SER A 1 282 ? 157.435 153.737 201.439 1.00 77.78 273 SER A C 1
ATOM 2174 O O . SER A 1 282 ? 157.825 153.374 202.552 1.00 76.19 273 SER A O 1
ATOM 2177 N N . VAL A 1 283 ? 156.391 154.549 201.258 1.00 73.64 274 VAL A N 1
ATOM 2178 C CA . VAL A 1 283 ? 155.603 155.012 202.396 1.00 71.39 274 VAL A CA 1
ATOM 2179 C C . VAL A 1 283 ? 154.880 153.855 203.068 1.00 75.59 274 VAL A C 1
ATOM 2180 O O . VAL A 1 283 ? 154.619 153.894 204.277 1.00 74.76 274 VAL A O 1
ATOM 2184 N N . PHE A 1 284 ? 154.552 152.809 202.312 1.00 84.17 275 PHE A N 1
ATOM 2185 C CA . PHE A 1 284 ? 153.872 151.634 202.839 1.00 81.74 275 PHE A CA 1
ATOM 2186 C C . PHE A 1 284 ? 154.797 150.720 203.633 1.00 81.39 275 PHE A C 1
ATOM 2187 O O . PHE A 1 284 ? 154.454 149.554 203.858 1.00 82.81 275 PHE A O 1
ATOM 2195 N N . ALA A 1 285 ? 155.966 151.215 204.037 1.00 80.35 276 ALA A N 1
ATOM 2196 C CA . ALA A 1 285 ? 156.926 150.383 204.753 1.00 84.86 276 ALA A CA 1
ATOM 2197 C C . ALA A 1 285 ? 156.397 149.978 206.125 1.00 87.18 276 ALA A C 1
ATOM 2198 O O . ALA A 1 285 ? 156.186 148.791 206.398 1.00 83.93 276 ALA A O 1
ATOM 2200 N N . ASN A 1 286 ? 156.171 150.953 207.001 1.00 82.65 277 ASN A N 1
ATOM 2201 C CA . ASN A 1 286 ? 155.688 150.657 208.339 1.00 79.04 277 ASN A CA 1
ATOM 2202 C C . ASN A 1 286 ? 154.164 150.548 208.346 1.00 67.40 277 ASN A C 1
ATOM 2203 O O . ASN A 1 286 ? 153.479 150.938 207.399 1.00 63.46 277 ASN A O 1
ATOM 2208 N N . GLU A 1 287 ? 153.633 150.002 209.440 1.00 64.53 278 GLU A N 1
ATOM 2209 C CA . GLU A 1 287 ? 152.186 149.928 209.604 1.00 66.89 278 GLU A CA 1
ATOM 2210 C C . GLU A 1 287 ? 151.590 151.271 209.999 1.00 70.06 278 GLU A C 1
ATOM 2211 O O . GLU A 1 287 ? 150.465 151.588 209.595 1.00 75.14 278 GLU A O 1
ATOM 2217 N N . GLU A 1 288 ? 152.318 152.063 210.790 1.00 72.34 279 GLU A N 1
ATOM 2218 C CA . GLU A 1 288 ? 151.803 153.354 211.232 1.00 73.77 279 GLU A CA 1
ATOM 2219 C C . GLU A 1 288 ? 151.613 154.316 210.067 1.00 73.53 279 GLU A C 1
ATOM 2220 O O . GLU A 1 288 ? 150.736 155.186 210.118 1.00 72.08 279 GLU A O 1
ATOM 2226 N N . LEU A 1 289 ? 152.417 154.179 209.013 1.00 72.50 280 LEU A N 1
ATOM 2227 C CA . LEU A 1 289 ? 152.320 155.031 207.837 1.00 70.76 280 LEU A CA 1
ATOM 2228 C C . LEU A 1 289 ? 151.295 154.522 206.832 1.00 66.17 280 LEU A C 1
ATOM 2229 O O . LEU A 1 289 ? 151.339 154.915 205.661 1.00 63.81 280 LEU A O 1
ATOM 2234 N N . ARG A 1 290 ? 150.386 153.650 207.261 1.00 75.71 281 ARG A N 1
ATOM 2235 C CA . ARG A 1 290 ? 149.361 153.073 206.397 1.00 80.93 281 ARG A CA 1
ATOM 2236 C C . ARG A 1 290 ? 148.020 153.039 207.115 1.00 78.61 281 ARG A C 1
ATOM 2237 O O . ARG A 1 290 ? 147.307 152.033 207.077 1.00 78.37 281 ARG A O 1
ATOM 2245 N N . MET A 1 291 ? 147.659 154.130 207.793 1.00 72.39 282 MET A N 1
ATOM 2246 C CA . MET A 1 291 ? 146.437 154.123 208.593 1.00 76.99 282 MET A CA 1
ATOM 2247 C C . MET A 1 291 ? 145.210 153.992 207.696 1.00 81.06 282 MET A C 1
ATOM 2248 O O . MET A 1 291 ? 144.321 153.172 207.957 1.00 77.78 282 MET A O 1
ATOM 2253 N N . ASP A 1 292 ? 145.158 154.770 206.611 1.00 90.59 283 ASP A N 1
ATOM 2254 C CA . ASP A 1 292 ? 144.030 154.672 205.689 1.00 86.57 283 ASP A CA 1
ATOM 2255 C C . ASP A 1 292 ? 144.073 153.372 204.896 1.00 80.87 283 ASP A C 1
ATOM 2256 O O . ASP A 1 292 ? 143.028 152.783 204.601 1.00 80.18 283 ASP A O 1
ATOM 2261 N N . MET A 1 293 ? 145.272 152.913 204.541 1.00 73.13 284 MET A N 1
ATOM 2262 C CA . MET A 1 293 ? 145.431 151.671 203.797 1.00 74.55 284 MET A CA 1
ATOM 2263 C C . MET A 1 293 ? 145.219 150.435 204.659 1.00 79.64 284 MET A C 1
ATOM 2264 O O . MET A 1 293 ? 145.189 149.322 204.123 1.00 80.41 284 MET A O 1
ATOM 2269 N N . PHE A 1 294 ? 145.075 150.603 205.972 1.00 85.84 285 PHE A N 1
ATOM 2270 C CA . PHE A 1 294 ? 144.957 149.499 206.914 1.00 85.17 285 PHE A CA 1
ATOM 2271 C C . PHE A 1 294 ? 143.587 149.419 207.568 1.00 83.61 285 PHE A C 1
ATOM 2272 O O . PHE A 1 294 ? 142.967 148.351 207.579 1.00 80.64 285 PHE A O 1
ATOM 2280 N N . LYS A 1 295 ? 143.090 150.534 208.108 1.00 81.53 286 LYS A N 1
ATOM 2281 C CA . LYS A 1 295 ? 141.859 150.549 208.889 1.00 78.94 286 LYS A CA 1
ATOM 2282 C C . LYS A 1 295 ? 140.627 150.840 208.043 1.00 82.14 286 LYS A C 1
ATOM 2283 O O . LYS A 1 295 ? 139.669 151.448 208.542 1.00 82.61 286 LYS A O 1
ATOM 2289 N N . ASP A 1 296 ? 140.633 150.440 206.768 1.00 85.25 287 ASP A N 1
ATOM 2290 C CA . ASP A 1 296 ? 139.450 150.613 205.932 1.00 84.22 287 ASP A CA 1
ATOM 2291 C C . ASP A 1 296 ? 138.238 149.903 206.523 1.00 85.93 287 ASP A C 1
ATOM 2292 O O . ASP A 1 296 ? 137.107 150.382 206.379 1.00 84.87 287 ASP A O 1
ATOM 2297 N N . TRP A 1 297 ? 138.450 148.771 207.184 1.00 103.69 288 TRP A N 1
ATOM 2298 C CA . TRP A 1 297 ? 137.367 148.094 207.886 1.00 104.55 288 TRP A CA 1
ATOM 2299 C C . TRP A 1 297 ? 137.131 148.783 209.224 1.00 104.04 288 TRP A C 1
ATOM 2300 O O . TRP A 1 297 ? 138.062 148.874 210.032 1.00 100.69 288 TRP A O 1
ATOM 2311 N N . PRO A 1 298 ? 135.929 149.288 209.493 1.00 111.32 289 PRO A N 1
ATOM 2312 C CA . PRO A 1 298 ? 135.693 149.990 210.760 1.00 110.19 289 PRO A CA 1
ATOM 2313 C C . PRO A 1 298 ? 135.805 149.055 211.954 1.00 111.32 289 PRO A C 1
ATOM 2314 O O . PRO A 1 298 ? 135.458 147.874 211.885 1.00 111.68 289 PRO A O 1
ATOM 2318 N N . GLN A 1 299 ? 136.294 149.610 213.067 1.00 109.82 290 GLN A N 1
ATOM 2319 C CA . GLN A 1 299 ? 136.460 148.816 214.280 1.00 109.53 290 GLN A CA 1
ATOM 2320 C C . GLN A 1 299 ? 135.122 148.393 214.871 1.00 110.02 290 GLN A C 1
ATOM 2321 O O . GLN A 1 299 ? 135.044 147.358 215.543 1.00 108.78 290 GLN A O 1
ATOM 2327 N N . GLU A 1 300 ? 134.064 149.172 214.637 1.00 121.03 291 GLU A N 1
ATOM 2328 C CA . GLU A 1 300 ? 132.748 148.836 215.164 1.00 121.22 291 GLU A CA 1
ATOM 2329 C C . GLU A 1 300 ? 132.145 147.601 214.508 1.00 121.11 291 GLU A C 1
ATOM 2330 O O . GLU A 1 300 ? 131.174 147.052 215.039 1.00 121.50 291 GLU A O 1
ATOM 2336 N N . SER A 1 301 ? 132.688 147.158 213.377 1.00 118.72 292 SER A N 1
ATOM 2337 C CA . SER A 1 301 ? 132.154 145.991 212.699 1.00 118.52 292 SER A CA 1
ATOM 2338 C C . SER A 1 301 ? 132.456 144.720 213.494 1.00 118.81 292 SER A C 1
ATOM 2339 O O . SER A 1 301 ? 133.467 144.640 214.196 1.00 118.91 292 SER A O 1
ATOM 2342 N N . PRO A 1 302 ? 131.587 143.707 213.399 1.00 120.59 293 PRO A N 1
ATOM 2343 C CA . PRO A 1 302 ? 131.854 142.434 214.081 1.00 120.83 293 PRO A CA 1
ATOM 2344 C C . PRO A 1 302 ? 132.755 141.521 213.263 1.00 120.59 293 PRO A C 1
ATOM 2345 O O . PRO A 1 302 ? 132.816 140.311 213.504 1.00 120.16 293 PRO A O 1
ATOM 2349 N N . VAL A 1 303 ? 133.454 142.097 212.294 1.00 120.21 294 VAL A N 1
ATOM 2350 C CA . VAL A 1 303 ? 134.254 141.340 211.354 1.00 119.36 294 VAL A CA 1
ATOM 2351 C C . VAL A 1 303 ? 135.721 141.475 211.751 1.00 119.88 294 VAL A C 1
ATOM 2352 O O . VAL A 1 303 ? 136.076 142.222 212.659 1.00 120.75 294 VAL A O 1
ATOM 2356 N N . GLY A 1 304 ? 136.589 140.738 211.063 1.00 112.03 295 GLY A N 1
ATOM 2357 C CA . GLY A 1 304 ? 138.006 140.704 211.369 1.00 111.21 295 GLY A CA 1
ATOM 2358 C C . GLY A 1 304 ? 138.720 141.985 210.990 1.00 111.10 295 GLY A C 1
ATOM 2359 O O . GLY A 1 304 ? 139.455 142.028 210.000 1.00 112.11 295 GLY A O 1
ATOM 2360 N N . VAL A 1 305 ? 138.483 143.041 211.775 1.00 107.02 296 VAL A N 1
ATOM 2361 C CA . VAL A 1 305 ? 138.987 144.376 211.454 1.00 107.74 296 VAL A CA 1
ATOM 2362 C C . VAL A 1 305 ? 140.493 144.355 211.215 1.00 110.71 296 VAL A C 1
ATOM 2363 O O . VAL A 1 305 ? 140.998 145.000 210.289 1.00 110.74 296 VAL A O 1
ATOM 2367 N N . GLU A 1 306 ? 141.233 143.613 212.040 1.00 109.57 297 GLU A N 1
ATOM 2368 C CA . GLU A 1 306 ? 142.686 143.545 211.938 1.00 107.30 297 GLU A CA 1
ATOM 2369 C C . GLU A 1 306 ? 143.161 142.299 211.197 1.00 106.04 297 GLU A C 1
ATOM 2370 O O . GLU A 1 306 ? 144.222 141.754 211.517 1.00 105.90 297 GLU A O 1
ATOM 2376 N N . ALA A 1 307 ? 142.392 141.834 210.209 1.00 105.04 298 ALA A N 1
ATOM 2377 C CA . ALA A 1 307 ? 142.786 140.637 209.472 1.00 105.74 298 ALA A CA 1
ATOM 2378 C C . ALA A 1 307 ? 143.958 140.913 208.539 1.00 107.83 298 ALA A C 1
ATOM 2379 O O . ALA A 1 307 ? 144.906 140.123 208.474 1.00 107.98 298 ALA A O 1
ATOM 2381 N N . LEU A 1 308 ? 143.911 142.026 207.808 1.00 108.73 299 LEU A N 1
ATOM 2382 C CA . LEU A 1 308 ? 144.927 142.361 206.821 1.00 108.15 299 LEU A CA 1
ATOM 2383 C C . LEU A 1 308 ? 145.907 143.417 207.319 1.00 105.80 299 LEU A C 1
ATOM 2384 O O . LEU A 1 308 ? 146.668 143.969 206.517 1.00 104.83 299 LEU A O 1
ATOM 2389 N N . VAL A 1 309 ? 145.911 143.704 208.615 1.00 102.57 300 VAL A N 1
ATOM 2390 C CA . VAL A 1 309 ? 146.717 144.783 209.181 1.00 101.62 300 VAL A CA 1
ATOM 2391 C C . VAL A 1 309 ? 147.991 144.256 209.826 1.00 100.01 300 VAL A C 1
ATOM 2392 O O . VAL A 1 309 ? 149.091 144.698 209.493 1.00 99.89 300 VAL A O 1
ATOM 2396 N N . ARG A 1 310 ? 147.862 143.307 210.756 1.00 96.28 301 ARG A N 1
ATOM 2397 C CA . ARG A 1 310 ? 149.018 142.835 211.509 1.00 96.26 301 ARG A CA 1
ATOM 2398 C C . ARG A 1 310 ? 150.010 142.068 210.645 1.00 94.77 301 ARG A C 1
ATOM 2399 O O . ARG A 1 310 ? 151.162 141.895 211.055 1.00 96.23 301 ARG A O 1
ATOM 2407 N N . ALA A 1 311 ? 149.593 141.605 209.466 1.00 90.27 302 ALA A N 1
ATOM 2408 C CA . ALA A 1 311 ? 150.504 140.903 208.572 1.00 91.06 302 ALA A CA 1
ATOM 2409 C C . ALA A 1 311 ? 151.531 141.826 207.930 1.00 95.98 302 ALA A C 1
ATOM 2410 O O . ALA A 1 311 ? 152.503 141.331 207.349 1.00 94.71 302 ALA A O 1
ATOM 2412 N N . GLY A 1 312 ? 151.349 143.141 208.026 1.00 98.79 303 GLY A N 1
ATOM 2413 C CA . GLY A 1 312 ? 152.265 144.071 207.398 1.00 95.00 303 GLY A CA 1
ATOM 2414 C C . GLY A 1 312 ? 152.046 144.274 205.919 1.00 93.49 303 GLY A C 1
ATOM 2415 O O . GLY A 1 312 ? 152.967 144.711 205.223 1.00 92.66 303 GLY A O 1
ATOM 2416 N N . PHE A 1 313 ? 150.853 143.972 205.416 1.00 93.07 304 PHE A N 1
ATOM 2417 C CA . PHE A 1 313 ? 150.543 144.069 203.996 1.00 92.95 304 PHE A CA 1
ATOM 2418 C C . PHE A 1 313 ? 149.747 145.344 203.747 1.00 94.97 304 PHE A C 1
ATOM 2419 O O . PHE A 1 313 ? 148.687 145.542 204.351 1.00 95.17 304 PHE A O 1
ATOM 2427 N N . PHE A 1 314 ? 150.242 146.196 202.851 1.00 89.78 305 PHE A N 1
ATOM 2428 C CA . PHE A 1 314 ? 149.539 147.431 202.530 1.00 89.65 305 PHE A CA 1
ATOM 2429 C C . PHE A 1 314 ? 148.435 147.152 201.517 1.00 87.86 305 PHE A C 1
ATOM 2430 O O . PHE A 1 314 ? 148.656 146.475 200.507 1.00 90.99 305 PHE A O 1
ATOM 2438 N N . TYR A 1 315 ? 147.241 147.663 201.803 1.00 73.23 306 TYR A N 1
ATOM 2439 C CA . TYR A 1 315 ? 146.037 147.372 201.036 1.00 70.89 306 TYR A CA 1
ATOM 2440 C C . TYR A 1 315 ? 145.560 148.655 200.367 1.00 72.96 306 TYR A C 1
ATOM 2441 O O . TYR A 1 315 ? 145.338 149.665 201.043 1.00 75.04 306 TYR A O 1
ATOM 2450 N N . THR A 1 316 ? 145.403 148.610 199.043 1.00 72.97 307 THR A N 1
ATOM 2451 C CA . THR A 1 316 ? 145.164 149.798 198.231 1.00 71.09 307 THR A CA 1
ATOM 2452 C C . THR A 1 316 ? 143.715 149.918 197.770 1.00 63.55 307 THR A C 1
ATOM 2453 O O . THR A 1 316 ? 143.453 150.423 196.674 1.00 58.93 307 THR A O 1
ATOM 2457 N N . GLY A 1 317 ? 142.765 149.463 198.580 1.00 64.60 308 GLY A N 1
ATOM 2458 C CA . GLY A 1 317 ? 141.366 149.579 198.231 1.00 69.92 308 GLY A CA 1
ATOM 2459 C C . GLY A 1 317 ? 140.828 148.500 197.318 1.00 73.06 308 GLY A C 1
ATOM 2460 O O . GLY A 1 317 ? 139.652 148.566 196.938 1.00 71.60 308 GLY A O 1
ATOM 2461 N N . LYS A 1 318 ? 141.639 147.512 196.951 1.00 72.78 309 LYS A N 1
ATOM 2462 C CA . LYS A 1 318 ? 141.201 146.416 196.099 1.00 68.19 309 LYS A CA 1
ATOM 2463 C C . LYS A 1 318 ? 140.863 145.203 196.956 1.00 67.69 309 LYS A C 1
ATOM 2464 O O . LYS A 1 318 ? 141.566 144.900 197.924 1.00 69.93 309 LYS A O 1
ATOM 2470 N N . LYS A 1 319 ? 139.784 144.510 196.580 1.00 71.76 310 LYS A N 1
ATOM 2471 C CA . LYS A 1 319 ? 139.133 143.545 197.464 1.00 73.02 310 LYS A CA 1
ATOM 2472 C C . LYS A 1 319 ? 140.112 142.509 198.006 1.00 72.21 310 LYS A C 1
ATOM 2473 O O . LYS A 1 319 ? 140.330 142.414 199.219 1.00 67.60 310 LYS A O 1
ATOM 2479 N N . ASP A 1 320 ? 140.710 141.718 197.115 1.00 93.53 311 ASP A N 1
ATOM 2480 C CA . ASP A 1 320 ? 141.656 140.687 197.514 1.00 93.62 311 ASP A CA 1
ATOM 2481 C C . ASP A 1 320 ? 143.089 140.985 197.101 1.00 95.20 311 ASP A C 1
ATOM 2482 O O . ASP A 1 320 ? 143.994 140.234 197.482 1.00 96.85 311 ASP A O 1
ATOM 2487 N N . ILE A 1 321 ? 143.321 142.052 196.339 1.00 94.34 312 ILE A N 1
ATOM 2488 C CA . ILE A 1 321 ? 144.659 142.389 195.871 1.00 93.17 312 ILE A CA 1
ATOM 2489 C C . ILE A 1 321 ? 145.403 143.113 196.985 1.00 85.89 312 ILE A C 1
ATOM 2490 O O . ILE A 1 321 ? 145.324 144.340 197.108 1.00 81.42 312 ILE A O 1
ATOM 2495 N N . VAL A 1 322 ? 146.125 142.353 197.805 1.00 84.72 313 VAL A N 1
ATOM 2496 C CA . VAL A 1 322 ? 146.875 142.885 198.934 1.00 89.36 313 VAL A CA 1
ATOM 2497 C C . VAL A 1 322 ? 148.350 142.573 198.720 1.00 92.34 313 VAL A C 1
ATOM 2498 O O . VAL A 1 322 ? 148.701 141.512 198.194 1.00 92.34 313 VAL A O 1
ATOM 2502 N N . ARG A 1 323 ? 149.211 143.517 199.095 1.00 83.48 314 ARG A N 1
ATOM 2503 C CA . ARG A 1 323 ? 150.646 143.378 198.902 1.00 79.14 314 ARG A CA 1
ATOM 2504 C C . ARG A 1 323 ? 151.374 143.801 200.169 1.00 80.67 314 ARG A C 1
ATOM 2505 O O . ARG A 1 323 ? 150.879 144.623 200.943 1.00 77.41 314 ARG A O 1
ATOM 2513 N N . CYS A 1 324 ? 152.565 143.238 200.364 1.00 87.37 315 CYS A N 1
ATOM 2514 C CA . CYS A 1 324 ? 153.296 143.327 201.618 1.00 86.28 315 CYS A CA 1
ATOM 2515 C C . CYS A 1 324 ? 154.355 144.427 201.567 1.00 82.36 315 CYS A C 1
ATOM 2516 O O . CYS A 1 324 ? 154.438 145.210 200.616 1.00 78.39 315 CYS A O 1
ATOM 25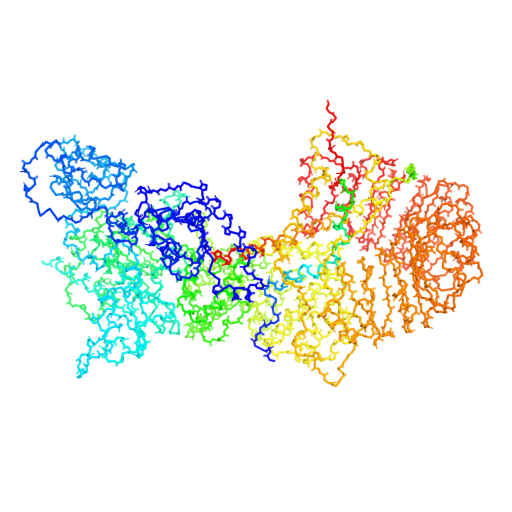19 N N . PHE A 1 325 ? 155.172 144.492 202.620 1.00 84.80 316 PHE A N 1
ATOM 2520 C CA . PHE A 1 325 ? 156.318 145.384 202.677 1.00 83.88 316 PHE A CA 1
ATOM 2521 C C . PHE A 1 325 ? 157.646 144.651 202.779 1.00 83.16 316 PHE A C 1
ATOM 2522 O O . PHE A 1 325 ? 158.695 145.300 202.691 1.00 80.36 316 PHE A O 1
ATOM 2530 N N . SER A 1 326 ? 157.635 143.329 202.969 1.00 85.69 317 SER A N 1
ATOM 2531 C CA . SER A 1 326 ? 158.882 142.570 202.982 1.00 82.27 317 SER A CA 1
ATOM 2532 C C . SER A 1 326 ? 159.603 142.697 201.647 1.00 81.03 317 SER A C 1
ATOM 2533 O O . SER A 1 326 ? 160.788 143.046 201.597 1.00 84.61 317 SER A O 1
ATOM 2536 N N . CYS A 1 327 ? 158.899 142.414 200.550 1.00 72.89 318 CYS A N 1
ATOM 2537 C CA . CYS A 1 327 ? 159.393 142.759 199.223 1.00 72.30 318 CYS A CA 1
ATOM 2538 C C . CYS A 1 327 ? 158.266 143.234 198.310 1.00 80.38 318 CYS A C 1
ATOM 2539 O O . CYS A 1 327 ? 158.408 143.173 197.083 1.00 84.85 318 CYS A O 1
ATOM 2542 N N . GLY A 1 328 ? 157.158 143.711 198.874 1.00 79.73 319 GLY A N 1
ATOM 2543 C CA . GLY A 1 328 ? 156.004 144.075 198.075 1.00 75.81 319 GLY A CA 1
ATOM 2544 C C . GLY A 1 328 ? 155.424 142.876 197.358 1.00 74.02 319 GLY A C 1
ATOM 2545 O O . GLY A 1 328 ? 155.126 142.938 196.162 1.00 71.13 319 GLY A O 1
ATOM 2546 N N . GLY A 1 329 ? 155.266 141.775 198.087 1.00 85.41 320 GLY A N 1
ATOM 2547 C CA . GLY A 1 329 ? 154.891 140.524 197.467 1.00 87.82 320 GLY A CA 1
ATOM 2548 C C . GLY A 1 329 ? 153.458 140.511 196.974 1.00 89.21 320 GLY A C 1
ATOM 2549 O O . GLY A 1 329 ? 152.620 141.327 197.357 1.00 90.25 320 GLY A O 1
ATOM 2550 N N . CYS A 1 330 ? 153.180 139.545 196.098 1.00 99.22 321 CYS A N 1
ATOM 2551 C CA . CYS A 1 330 ? 151.867 139.380 195.491 1.00 98.56 321 CYS A CA 1
ATOM 2552 C C . CYS A 1 330 ? 151.014 138.351 196.225 1.00 101.81 321 CYS A C 1
ATOM 2553 O O . CYS A 1 330 ? 150.123 137.744 195.621 1.00 102.15 321 CYS A O 1
ATOM 2556 N N . LEU A 1 331 ? 151.274 138.136 197.516 1.00 102.70 322 LEU A N 1
ATOM 2557 C CA . LEU A 1 331 ? 150.460 137.225 198.312 1.00 101.91 322 LEU A CA 1
ATOM 2558 C C . LEU A 1 331 ? 149.010 137.687 198.283 1.00 101.57 322 LEU A C 1
ATOM 2559 O O . LEU A 1 331 ? 148.675 138.737 198.840 1.00 101.29 322 LEU A O 1
ATOM 2564 N N . GLU A 1 332 ? 148.144 136.907 197.643 1.00 104.27 323 GLU A N 1
ATOM 2565 C CA . GLU A 1 332 ? 146.820 137.365 197.252 1.00 105.89 323 GLU A CA 1
ATOM 2566 C C . GLU A 1 332 ? 145.776 136.313 197.608 1.00 105.89 323 GLU A C 1
ATOM 2567 O O . GLU A 1 332 ? 146.089 135.241 198.135 1.00 106.10 323 GLU A O 1
ATOM 2573 N N . LYS A 1 333 ? 144.519 136.642 197.303 1.00 116.39 324 LYS A N 1
ATOM 2574 C CA . LYS A 1 333 ? 143.385 135.724 197.410 1.00 118.66 324 LYS A CA 1
ATOM 2575 C C . LYS A 1 333 ? 143.194 135.221 198.843 1.00 118.50 324 LYS A C 1
ATOM 2576 O O . LYS A 1 333 ? 143.299 134.028 199.135 1.00 119.39 324 LYS A O 1
ATOM 2582 N N . TRP A 1 334 ? 142.908 136.163 199.743 1.00 113.28 325 TRP A N 1
ATOM 2583 C CA . TRP A 1 334 ? 142.488 135.833 201.100 1.00 112.11 325 TRP A CA 1
ATOM 2584 C C . TRP A 1 334 ? 141.043 136.244 201.347 1.00 113.86 325 TRP A C 1
ATOM 2585 O O . TRP A 1 334 ? 140.212 135.404 201.707 1.00 113.13 325 TRP A O 1
ATOM 2596 N N . ALA A 1 335 ? 140.736 137.535 201.189 1.00 122.14 326 ALA A N 1
ATOM 2597 C CA . ALA A 1 335 ? 139.392 138.102 201.289 1.00 121.67 326 ALA A CA 1
ATOM 2598 C C . ALA A 1 335 ? 138.831 138.009 202.704 1.00 121.59 326 ALA A C 1
ATOM 2599 O O . ALA A 1 335 ? 137.759 138.553 202.988 1.00 118.66 326 ALA A O 1
ATOM 2601 N N . GLU A 1 336 ? 139.546 137.325 203.597 1.00 127.49 327 GLU A N 1
ATOM 2602 C CA . GLU A 1 336 ? 139.167 137.254 205.005 1.00 126.68 327 GLU A CA 1
ATOM 2603 C C . GLU A 1 336 ? 140.333 137.406 205.968 1.00 126.70 327 GLU A C 1
ATOM 2604 O O . GLU A 1 336 ? 140.097 137.741 207.134 1.00 127.42 327 GLU A O 1
ATOM 2610 N N . GLY A 1 337 ? 141.566 137.173 205.544 1.00 123.78 328 GLY A N 1
ATOM 2611 C CA . GLY A 1 337 ? 142.712 137.185 206.420 1.00 123.34 328 GLY A CA 1
ATOM 2612 C C . GLY A 1 337 ? 143.365 135.833 206.658 1.00 124.61 328 GLY A C 1
ATOM 2613 O O . GLY A 1 337 ? 144.036 135.667 207.685 1.00 124.76 328 GLY A O 1
ATOM 2614 N N . ASP A 1 338 ? 143.191 134.874 205.752 1.00 130.78 329 ASP A N 1
ATOM 2615 C CA . ASP A 1 338 ? 143.720 133.532 205.928 1.00 131.38 329 ASP A CA 1
ATOM 2616 C C . ASP A 1 338 ? 145.094 133.406 205.271 1.00 130.73 329 ASP A C 1
ATOM 2617 O O . ASP A 1 338 ? 145.672 134.376 204.775 1.00 131.25 329 ASP A O 1
ATOM 2622 N N . ASP A 1 339 ? 145.623 132.185 205.271 1.00 137.11 330 ASP A N 1
ATOM 2623 C CA . ASP A 1 339 ? 146.930 131.932 204.691 1.00 138.07 330 ASP A CA 1
ATOM 2624 C C . ASP A 1 339 ? 146.871 132.035 203.166 1.00 137.06 330 ASP A C 1
ATOM 2625 O O . ASP A 1 339 ? 145.820 131.812 202.560 1.00 135.30 330 ASP A O 1
ATOM 2630 N N . PRO A 1 340 ? 147.994 132.373 202.521 1.00 136.28 331 PRO A N 1
ATOM 2631 C CA . PRO A 1 340 ? 148.009 132.448 201.053 1.00 136.03 331 PRO A CA 1
ATOM 2632 C C . PRO A 1 340 ? 148.189 131.089 200.396 1.00 137.32 331 PRO A C 1
ATOM 2633 O O . PRO A 1 340 ? 148.517 131.005 199.209 1.00 136.90 331 PRO A O 1
ATOM 2637 N N . MET A 1 341 ? 147.976 130.018 201.159 1.00 143.94 332 MET A N 1
ATOM 2638 C CA . MET A 1 341 ? 148.261 128.671 200.682 1.00 143.13 332 MET A CA 1
ATOM 2639 C C . MET A 1 341 ? 147.114 128.131 199.835 1.00 144.10 332 MET A C 1
ATOM 2640 O O . MET A 1 341 ? 146.629 127.022 200.080 1.00 144.40 332 MET A O 1
ATOM 2645 N N . GLU A 1 342 ? 146.673 128.897 198.840 1.00 144.29 333 GLU A N 1
ATOM 2646 C CA . GLU A 1 342 ? 145.569 128.446 197.997 1.00 143.48 333 GLU A CA 1
ATOM 2647 C C . GLU A 1 342 ? 145.879 128.485 196.508 1.00 143.24 333 GLU A C 1
ATOM 2648 O O . GLU A 1 342 ? 145.556 127.530 195.797 1.00 141.68 333 GLU A O 1
ATOM 2654 N N . ASP A 1 343 ? 146.497 129.559 196.017 1.00 147.53 334 ASP A N 1
ATOM 2655 C CA . ASP A 1 343 ? 146.728 129.709 194.584 1.00 147.22 334 ASP A CA 1
ATOM 2656 C C . ASP A 1 343 ? 148.170 130.103 194.290 1.00 147.53 334 ASP A C 1
ATOM 2657 O O . ASP A 1 343 ? 148.688 129.830 193.203 1.00 147.31 334 ASP A O 1
ATOM 2662 N N . HIS A 1 344 ? 148.823 130.744 195.256 1.00 145.68 335 HIS A N 1
ATOM 2663 C CA . HIS A 1 344 ? 150.198 131.220 195.113 1.00 145.06 335 HIS A CA 1
ATOM 2664 C C . HIS A 1 344 ? 151.181 130.324 195.854 1.00 145.27 335 HIS A C 1
ATOM 2665 O O . HIS A 1 344 ? 152.102 130.809 196.517 1.00 144.84 335 HIS A O 1
ATOM 2672 N N . ILE A 1 345 ? 150.976 129.007 195.766 1.00 156.60 336 ILE A N 1
ATOM 2673 C CA . ILE A 1 345 ? 151.814 128.055 196.493 1.00 157.73 336 ILE A CA 1
ATOM 2674 C C . ILE A 1 345 ? 153.284 128.236 196.129 1.00 158.52 336 ILE A C 1
ATOM 2675 O O . ILE A 1 345 ? 154.155 128.276 197.006 1.00 157.63 336 ILE A O 1
ATOM 2680 N N . LYS A 1 346 ? 153.581 128.369 194.838 1.00 168.55 337 LYS A N 1
ATOM 2681 C CA . LYS A 1 346 ? 154.958 128.509 194.379 1.00 168.50 337 LYS A CA 1
ATOM 2682 C C . LYS A 1 346 ? 154.944 128.886 192.904 1.00 169.08 337 LYS A C 1
ATOM 2683 O O . LYS A 1 346 ? 153.889 128.938 192.266 1.00 169.63 337 LYS A O 1
ATOM 2689 N N . PHE A 1 347 ? 156.144 129.138 192.377 1.00 164.57 338 PHE A N 1
ATOM 2690 C CA . PHE A 1 347 ? 156.397 129.465 190.967 1.00 163.77 338 PHE A CA 1
ATOM 2691 C C . PHE A 1 347 ? 155.335 130.400 190.388 1.00 163.25 338 PHE A C 1
ATOM 2692 O O . PHE A 1 347 ? 154.779 130.169 189.312 1.00 163.86 338 PHE A O 1
ATOM 2700 N N . PHE A 1 348 ? 155.056 131.490 191.124 1.00 143.36 339 PHE A N 1
ATOM 2701 C CA . PHE A 1 348 ? 154.150 132.424 190.474 1.00 142.92 339 PHE A CA 1
ATOM 2702 C C . PHE A 1 348 ? 154.941 133.499 189.729 1.00 143.35 339 PHE A C 1
ATOM 2703 O O . PHE A 1 348 ? 156.074 133.816 190.107 1.00 142.64 339 PHE A O 1
ATOM 2711 N N . PRO A 1 349 ? 154.372 134.062 188.661 1.00 143.97 340 PRO A N 1
ATOM 2712 C CA . PRO A 1 349 ? 155.147 134.967 187.801 1.00 143.22 340 PRO A CA 1
ATOM 2713 C C . PRO A 1 349 ? 155.620 136.211 188.538 1.00 141.53 340 PRO A C 1
ATOM 2714 O O . PRO A 1 349 ? 154.978 136.684 189.480 1.00 140.96 340 PRO A O 1
ATOM 2718 N N . GLU A 1 350 ? 156.753 136.741 188.075 1.00 127.95 341 GLU A N 1
ATOM 2719 C CA . GLU A 1 350 ? 157.451 137.894 188.657 1.00 127.36 341 GLU A CA 1
ATOM 2720 C C . GLU A 1 350 ? 157.408 137.860 190.185 1.00 125.95 341 GLU A C 1
ATOM 2721 O O . GLU A 1 350 ? 156.908 138.766 190.851 1.00 124.82 341 GLU A O 1
ATOM 2727 N N . CYS A 1 351 ? 157.955 136.776 190.731 1.00 122.58 342 CYS A N 1
ATOM 2728 C CA . CYS A 1 351 ? 157.968 136.586 192.174 1.00 122.32 342 CYS A CA 1
ATOM 2729 C C . CYS A 1 351 ? 158.913 137.580 192.836 1.00 120.50 342 CYS A C 1
ATOM 2730 O O . CYS A 1 351 ? 160.084 137.689 192.458 1.00 121.04 342 CYS A O 1
ATOM 2733 N N . VAL A 1 352 ? 158.398 138.310 193.827 1.00 103.84 343 VAL A N 1
ATOM 2734 C CA . VAL A 1 352 ? 159.182 139.272 194.586 1.00 102.93 343 VAL A CA 1
ATOM 2735 C C . VAL A 1 352 ? 159.257 138.906 196.063 1.00 104.61 343 VAL A C 1
ATOM 2736 O O . VAL A 1 352 ? 160.306 139.074 196.694 1.00 103.63 343 VAL A O 1
ATOM 2740 N N . PHE A 1 353 ? 158.161 138.392 196.631 1.00 111.26 344 PHE A N 1
ATOM 2741 C CA . PHE A 1 353 ? 158.092 138.169 198.073 1.00 109.44 34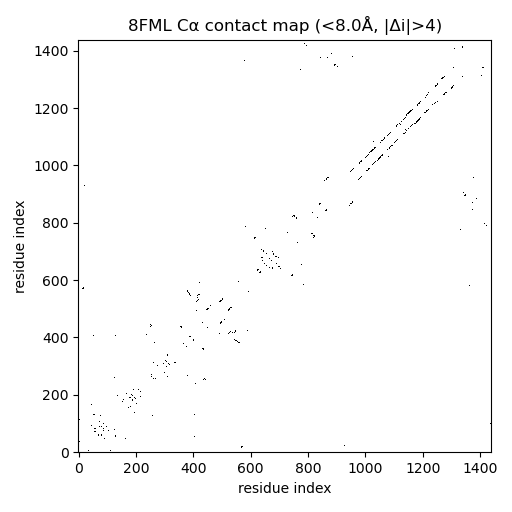4 PHE A CA 1
ATOM 2742 C C . PHE A 1 353 ? 159.155 137.183 198.543 1.00 108.38 344 PHE A C 1
ATOM 2743 O O . PHE A 1 353 ? 159.798 137.400 199.578 1.00 106.03 344 PHE A O 1
ATOM 2751 N N . LEU A 1 354 ? 159.361 136.099 197.794 1.00 113.63 345 LEU A N 1
ATOM 2752 C CA . LEU A 1 354 ? 160.298 135.059 198.202 1.00 114.41 345 LEU A CA 1
ATOM 2753 C C . LEU A 1 354 ? 161.749 135.522 198.183 1.00 114.62 345 LEU A C 1
ATOM 2754 O O . LEU A 1 354 ? 162.612 134.811 198.708 1.00 115.27 345 LEU A O 1
ATOM 2759 N N . GLN A 1 355 ? 162.041 136.684 197.597 1.00 106.30 346 GLN A N 1
ATOM 2760 C CA . GLN A 1 355 ? 163.413 137.171 197.534 1.00 105.69 346 GLN A CA 1
ATOM 2761 C C . GLN A 1 355 ? 163.929 137.682 198.873 1.00 104.90 346 GLN A C 1
ATOM 2762 O O . GLN A 1 355 ? 165.129 137.952 198.987 1.00 106.05 346 GLN A O 1
ATOM 2768 N N . THR A 1 356 ? 163.068 137.823 199.880 1.00 115.74 347 THR A N 1
ATOM 2769 C CA . THR A 1 356 ? 163.467 138.376 201.168 1.00 116.28 347 THR A CA 1
ATOM 2770 C C . THR A 1 356 ? 163.369 137.358 202.297 1.00 116.34 347 THR A C 1
ATOM 2771 O O . THR A 1 356 ? 164.356 137.115 202.997 1.00 115.74 347 THR A O 1
ATOM 2775 N N . LEU A 1 357 ? 162.197 136.750 202.496 1.00 131.10 348 LEU A N 1
ATOM 2776 C CA . LEU A 1 357 ? 162.014 135.864 203.641 1.00 132.41 348 LEU A CA 1
ATOM 2777 C C . LEU A 1 357 ? 162.741 134.537 203.463 1.00 132.54 348 LEU A C 1
ATOM 2778 O O . LEU A 1 357 ? 163.216 133.959 204.447 1.00 131.65 348 LEU A O 1
ATOM 2783 N N . LYS A 1 358 ? 162.832 134.034 202.229 1.00 135.18 349 LYS A N 1
ATOM 2784 C CA . LYS A 1 358 ? 163.499 132.756 202.002 1.00 134.75 349 LYS A CA 1
ATOM 2785 C C . LYS A 1 358 ? 164.981 132.835 202.347 1.00 134.97 349 LYS A C 1
ATOM 2786 O O . LYS A 1 358 ? 165.539 131.902 202.938 1.00 135.18 349 LYS A O 1
ATOM 2792 N N . SER A 1 359 ? 165.633 133.935 201.988 1.00 138.35 350 SER A N 1
ATOM 2793 C CA . SER A 1 359 ? 167.051 134.115 202.279 1.00 139.15 350 SER A CA 1
ATOM 2794 C C . SER A 1 359 ? 167.276 134.371 203.766 1.00 139.45 350 SER A C 1
ATOM 2795 O O . SER A 1 359 ? 167.678 135.465 204.163 1.00 139.01 350 SER A O 1
ATOM 2798 N N . GLN A 1 404 ? 155.336 174.498 231.778 1.00 83.97 395 GLN A N 1
ATOM 2799 C CA . GLN A 1 404 ? 154.762 173.597 230.786 1.00 85.08 395 GLN A CA 1
ATOM 2800 C C . GLN A 1 404 ? 154.836 174.203 229.388 1.00 86.06 395 GLN A C 1
ATOM 2801 O O . GLN A 1 404 ? 154.028 173.879 228.517 1.00 85.65 395 GLN A O 1
ATOM 2807 N N . TRP A 1 405 ? 155.812 175.086 229.181 1.00 79.07 396 TRP A N 1
ATOM 2808 C CA . TRP A 1 405 ? 156.010 175.722 227.885 1.00 74.51 396 TRP A CA 1
ATOM 2809 C C . TRP A 1 405 ? 156.643 174.796 226.856 1.00 71.75 396 TRP A C 1
ATOM 2810 O O . TRP A 1 405 ? 156.701 175.159 225.676 1.00 68.33 396 TRP A O 1
ATOM 2821 N N . PHE A 1 406 ? 157.115 173.619 227.266 1.00 70.35 397 PHE A N 1
ATOM 2822 C CA . PHE A 1 406 ? 157.704 172.660 226.341 1.00 72.33 397 PHE A CA 1
ATOM 2823 C C . PHE A 1 406 ? 156.774 171.502 226.009 1.00 74.67 397 PHE A C 1
ATOM 2824 O O . PHE A 1 406 ? 156.817 170.991 224.885 1.00 69.96 397 PHE A O 1
ATOM 2832 N N . GLN A 1 407 ? 155.941 171.073 226.961 1.00 73.16 398 GLN A N 1
ATOM 2833 C CA . GLN A 1 407 ? 154.982 170.011 226.677 1.00 70.98 398 GLN A CA 1
ATOM 2834 C C . GLN A 1 407 ? 153.967 170.444 225.628 1.00 73.79 398 GLN A C 1
ATOM 2835 O O . GLN A 1 407 ? 153.481 169.611 224.853 1.00 72.17 398 GLN A O 1
ATOM 2841 N N . GLU A 1 408 ? 153.636 171.737 225.586 1.00 75.19 399 GLU A N 1
ATOM 2842 C CA . GLU A 1 408 ? 152.797 172.243 224.505 1.00 73.09 399 GLU A CA 1
ATOM 2843 C C . GLU A 1 408 ? 153.470 172.034 223.157 1.00 71.95 399 GLU A C 1
ATOM 2844 O O . GLU A 1 408 ? 152.826 171.612 222.190 1.00 73.98 399 GLU A O 1
ATOM 2850 N N . ALA A 1 409 ? 154.774 172.312 223.079 1.00 64.06 400 ALA A N 1
ATOM 2851 C CA . ALA A 1 409 ? 155.510 172.078 221.842 1.00 63.58 400 ALA A CA 1
ATOM 2852 C C . ALA A 1 409 ? 155.557 170.595 221.501 1.00 65.69 400 ALA A C 1
ATOM 2853 O O . ALA A 1 409 ? 155.472 170.219 220.327 1.00 68.02 400 ALA A O 1
ATOM 2855 N N . ARG A 1 410 ? 155.699 169.736 222.514 1.00 65.92 401 ARG A N 1
ATOM 2856 C CA . ARG A 1 410 ? 155.716 168.296 222.265 1.00 69.80 401 ARG A CA 1
ATOM 2857 C C . ARG A 1 410 ? 154.385 167.817 221.693 1.00 70.27 401 ARG A C 1
ATOM 2858 O O . ARG A 1 410 ? 154.355 167.051 220.719 1.00 68.54 401 ARG A O 1
ATOM 2866 N N . SER A 1 411 ? 153.273 168.266 222.279 1.00 60.15 402 SER A N 1
ATOM 2867 C CA . SER A 1 411 ? 151.960 167.892 221.763 1.00 57.78 402 SER A CA 1
ATOM 2868 C C . SER A 1 411 ? 151.741 168.451 220.364 1.00 58.50 402 SER A C 1
ATOM 2869 O O . SER A 1 411 ? 151.160 167.781 219.499 1.00 61.77 402 SER A O 1
ATOM 2872 N N . LEU A 1 412 ? 152.194 169.684 220.124 1.00 60.22 403 LEU A N 1
ATOM 2873 C CA . LEU A 1 412 ? 152.074 170.273 218.797 1.00 63.40 403 LEU A CA 1
ATOM 2874 C C . LEU A 1 412 ? 152.858 169.467 217.772 1.00 62.51 403 LEU A C 1
ATOM 2875 O O . LEU A 1 412 ? 152.382 169.248 216.655 1.00 63.87 403 LEU A O 1
ATOM 2880 N N . SER A 1 413 ? 154.061 169.015 218.134 1.00 54.28 404 SER A N 1
ATOM 2881 C CA . SER A 1 413 ? 154.847 168.188 217.224 1.00 51.65 404 SER A CA 1
ATOM 2882 C C . SER A 1 413 ? 154.162 166.856 216.960 1.00 57.54 404 SER A C 1
ATOM 2883 O O . SER A 1 413 ? 154.155 166.369 215.824 1.00 59.83 404 SER A O 1
ATOM 2886 N N . GLU A 1 414 ? 153.586 166.246 218.000 1.00 65.12 405 GLU A N 1
ATOM 2887 C CA . GLU A 1 414 ? 152.871 164.988 217.807 1.00 66.58 405 GLU A CA 1
ATOM 2888 C C . GLU A 1 414 ? 151.704 165.162 216.843 1.00 64.23 405 GLU A C 1
ATOM 2889 O O . GLU A 1 414 ? 151.507 164.344 215.934 1.00 64.14 405 GLU A O 1
ATOM 2895 N N . GLN A 1 415 ? 150.926 166.233 217.015 1.00 58.80 406 GLN A N 1
ATOM 2896 C CA . GLN A 1 415 ? 149.786 166.451 216.131 1.00 57.95 406 GLN A CA 1
ATOM 2897 C C . GLN A 1 415 ? 150.231 166.846 214.726 1.00 56.02 406 GLN A C 1
ATOM 2898 O O . GLN A 1 415 ? 149.581 166.464 213.747 1.00 60.96 406 GLN A O 1
ATOM 2904 N N . LEU A 1 416 ? 151.340 167.580 214.603 1.00 49.39 407 LEU A N 1
ATOM 2905 C CA . LEU A 1 416 ? 151.902 167.871 213.289 1.00 48.96 407 LEU A CA 1
ATOM 2906 C C . LEU A 1 416 ? 152.280 166.585 212.573 1.00 49.42 407 LEU A C 1
ATOM 2907 O O . LEU A 1 416 ? 151.979 166.406 211.389 1.00 52.97 407 LEU A O 1
ATOM 2912 N N . ARG A 1 417 ? 152.948 165.675 213.286 1.00 55.15 408 ARG A N 1
ATOM 2913 C CA . ARG A 1 417 ? 153.359 164.411 212.687 1.00 59.47 408 ARG A CA 1
ATOM 2914 C C . ARG A 1 417 ? 152.152 163.574 212.285 1.00 54.77 408 ARG A C 1
ATOM 2915 O O . ARG A 1 417 ? 152.130 162.981 211.199 1.00 52.99 408 ARG A O 1
ATOM 2923 N N . ASP A 1 418 ? 151.134 163.519 213.147 1.00 51.29 409 ASP A N 1
ATOM 2924 C CA . ASP A 1 418 ? 149.937 162.750 212.823 1.00 51.44 409 ASP A CA 1
ATOM 2925 C C . ASP A 1 418 ? 149.223 163.322 211.603 1.00 50.68 409 ASP A C 1
ATOM 2926 O O . ASP A 1 418 ? 148.791 162.571 210.721 1.00 50.54 409 ASP A O 1
ATOM 2931 N N . ASN A 1 419 ? 149.087 164.649 211.535 1.00 51.05 410 ASN A N 1
ATOM 2932 C CA . ASN A 1 419 ? 148.421 165.265 210.393 1.00 47.69 410 ASN A CA 1
ATOM 2933 C C . ASN A 1 419 ? 149.238 165.122 209.116 1.00 47.14 410 ASN A C 1
ATOM 2934 O O . ASN A 1 419 ? 148.665 165.002 208.028 1.00 54.55 410 ASN A O 1
ATOM 2939 N N . TYR A 1 420 ? 150.566 165.140 209.222 1.00 43.12 411 TYR A N 1
ATOM 2940 C CA . TYR A 1 420 ? 151.404 164.993 208.040 1.00 49.57 411 TYR A CA 1
ATOM 2941 C C . TYR A 1 420 ? 151.457 163.553 207.553 1.00 53.74 411 TYR A C 1
ATOM 2942 O O . TYR A 1 420 ? 151.683 163.316 206.361 1.00 59.11 411 TYR A O 1
ATOM 2951 N N . THR A 1 421 ? 151.254 162.582 208.445 1.00 50.18 412 THR A N 1
ATOM 2952 C CA . THR A 1 421 ? 151.142 161.198 208.003 1.00 51.12 412 THR A CA 1
ATOM 2953 C C . THR A 1 421 ? 149.810 160.907 207.322 1.00 51.03 412 THR A C 1
ATOM 2954 O O . THR A 1 421 ? 149.660 159.830 206.734 1.00 49.29 412 THR A O 1
ATOM 2958 N N . LYS A 1 422 ? 148.853 161.829 207.385 1.00 45.98 413 LYS A N 1
ATOM 2959 C CA . LYS A 1 422 ? 147.533 161.595 206.816 1.00 43.90 413 LYS A CA 1
ATOM 2960 C C . LYS A 1 422 ? 147.588 161.560 205.292 1.00 46.61 413 LYS A C 1
ATOM 2961 O O . LYS A 1 422 ? 148.432 162.200 204.659 1.00 47.82 413 LYS A O 1
ATOM 2967 N N . ALA A 1 423 ? 146.662 160.795 204.709 1.00 55.31 414 ALA A N 1
ATOM 2968 C CA . ALA A 1 423 ? 146.678 160.554 203.270 1.00 52.36 414 ALA A CA 1
ATOM 2969 C C . ALA A 1 423 ? 146.455 161.835 202.477 1.00 53.02 414 ALA A C 1
ATOM 2970 O O . ALA A 1 423 ? 147.117 162.063 201.458 1.00 51.17 414 ALA A O 1
ATOM 2972 N N . THR A 1 424 ? 145.525 162.681 202.927 1.00 60.28 415 THR A N 1
ATOM 2973 C CA . THR A 1 424 ? 145.161 163.869 202.159 1.00 57.23 415 THR A CA 1
ATOM 2974 C C . THR A 1 424 ? 146.354 164.801 201.982 1.00 58.23 415 THR A C 1
ATOM 2975 O O . THR A 1 424 ? 146.607 165.303 200.881 1.00 55.80 415 THR A O 1
ATOM 2979 N N . PHE A 1 425 ? 147.098 165.047 203.061 1.00 60.08 416 PHE A N 1
ATOM 2980 C CA . PHE A 1 425 ? 148.289 165.884 202.957 1.00 61.16 416 PHE A CA 1
ATOM 2981 C C . PHE A 1 425 ? 149.420 165.145 202.253 1.00 55.62 416 PHE A C 1
ATOM 2982 O O . PHE A 1 425 ? 150.091 165.709 201.381 1.00 59.26 416 PHE A O 1
ATOM 2990 N N . ARG A 1 426 ? 149.645 163.882 202.623 1.00 51.13 417 ARG A N 1
ATOM 2991 C CA . ARG A 1 426 ? 150.831 163.163 202.170 1.00 57.99 417 ARG A CA 1
ATOM 2992 C C . ARG A 1 426 ? 150.805 162.916 200.667 1.00 54.59 417 ARG A C 1
ATOM 2993 O O . ARG A 1 426 ? 151.835 163.046 199.996 1.00 61.21 417 ARG A O 1
ATOM 3001 N N . HIS A 1 427 ? 149.646 162.563 200.122 1.00 50.87 418 HIS A N 1
ATOM 3002 C CA . HIS A 1 427 ? 149.562 162.246 198.706 1.00 54.30 418 HIS A CA 1
ATOM 3003 C C . HIS A 1 427 ? 149.841 163.480 197.858 1.00 54.25 418 HIS A C 1
ATOM 3004 O O . HIS A 1 427 ? 149.496 164.606 198.222 1.00 54.85 418 HIS A O 1
ATOM 3011 N N . MET A 1 428 ? 150.486 163.253 196.717 1.00 49.29 419 MET A N 1
ATOM 3012 C CA . MET A 1 428 ? 150.800 164.337 195.801 1.00 51.93 419 MET A CA 1
ATOM 3013 C C . MET A 1 428 ? 149.518 164.972 195.279 1.00 48.76 419 MET A C 1
ATOM 3014 O O . MET A 1 428 ? 148.469 164.330 195.198 1.00 47.13 419 MET A O 1
ATOM 3019 N N . ASN A 1 429 ? 149.610 166.251 194.917 1.00 55.60 420 ASN A N 1
ATOM 3020 C CA . ASN A 1 429 ? 148.435 166.974 194.449 1.00 59.04 420 ASN A CA 1
ATOM 3021 C C . ASN A 1 429 ? 148.107 166.576 193.017 1.00 58.99 420 ASN A C 1
ATOM 3022 O O . ASN A 1 429 ? 148.016 167.427 192.126 1.00 61.10 420 ASN A O 1
ATOM 3027 N N . LEU A 1 430 ? 147.935 165.282 192.800 1.00 57.70 421 LEU A N 1
ATOM 3028 C CA . LEU A 1 430 ? 147.548 164.734 191.518 1.00 58.03 421 LEU A CA 1
ATOM 3029 C C . LEU A 1 430 ? 146.040 164.864 191.335 1.00 60.39 421 LEU A C 1
ATOM 3030 O O . LEU A 1 430 ? 145.291 164.931 192.313 1.00 58.58 421 LEU A O 1
ATOM 3035 N N . PRO A 1 431 ? 145.566 164.915 190.091 1.00 70.35 422 PRO A N 1
ATOM 3036 C CA . PRO A 1 431 ? 144.119 164.920 189.861 1.00 70.64 422 PRO A CA 1
ATOM 3037 C C . PRO A 1 431 ? 143.482 163.633 190.364 1.00 69.78 422 PRO A C 1
ATOM 3038 O O . PRO A 1 431 ? 144.129 162.589 190.473 1.00 67.79 422 PRO A O 1
ATOM 3042 N N . GLU A 1 432 ? 142.190 163.730 190.692 1.00 68.29 423 GLU A N 1
ATOM 3043 C CA . GLU A 1 432 ? 141.480 162.592 191.270 1.00 65.90 423 GLU A CA 1
ATOM 3044 C C . GLU A 1 432 ? 141.540 161.368 190.367 1.00 67.34 423 GLU A C 1
ATOM 3045 O O . GLU A 1 432 ? 141.513 160.234 190.857 1.00 71.03 423 GLU A O 1
ATOM 3051 N N . VAL A 1 433 ? 141.613 161.573 189.051 1.00 58.69 424 VAL A N 1
ATOM 3052 C CA . VAL A 1 433 ? 141.839 160.457 188.137 1.00 57.58 424 VAL A CA 1
ATOM 3053 C C . VAL A 1 433 ? 143.224 159.863 188.365 1.00 56.29 424 VAL A C 1
ATOM 3054 O O . VAL A 1 433 ? 143.391 158.640 188.451 1.00 56.40 424 VAL A O 1
ATOM 3058 N N . CYS A 1 434 ? 144.237 160.724 188.473 1.00 60.94 425 CYS A N 1
ATOM 3059 C CA . CYS A 1 434 ? 145.589 160.251 188.753 1.00 59.94 425 CYS A CA 1
ATOM 3060 C C . CYS A 1 434 ? 145.711 159.749 190.186 1.00 60.35 425 CYS A C 1
ATOM 3061 O O . CYS A 1 434 ? 146.261 158.670 190.433 1.00 58.00 425 CYS A O 1
ATOM 3064 N N . SER A 1 435 ? 145.195 160.517 191.145 1.00 63.17 426 SER A N 1
ATOM 3065 C CA . SER A 1 435 ? 145.329 160.204 192.560 1.00 62.92 426 SER A CA 1
ATOM 3066 C C . SER A 1 435 ? 144.185 159.348 193.090 1.00 62.30 426 SER A C 1
ATOM 3067 O O . SER A 1 435 ? 143.913 159.375 194.296 1.00 62.85 426 SER A O 1
ATOM 3070 N N . SER A 1 436 ? 143.503 158.599 192.220 1.00 59.50 427 SER A N 1
ATOM 3071 C CA . SER A 1 436 ? 142.465 157.686 192.690 1.00 58.87 427 SER A CA 1
ATOM 3072 C C . SER A 1 436 ? 143.057 156.620 193.600 1.00 58.41 427 SER A C 1
ATOM 3073 O O . SER A 1 436 ? 142.586 156.411 194.724 1.00 55.46 427 SER A O 1
ATOM 3076 N N . LEU A 1 437 ? 144.097 155.940 193.132 1.00 65.10 428 LEU A N 1
ATOM 3077 C CA . LEU A 1 437 ? 144.835 155.010 193.968 1.00 67.82 428 LEU A CA 1
ATOM 3078 C C . LEU A 1 437 ? 145.826 155.772 194.843 1.00 68.33 428 LEU A C 1
ATOM 3079 O O . LEU A 1 437 ? 146.108 156.954 194.627 1.00 67.53 428 LEU A O 1
ATOM 3084 N N . GLY A 1 438 ? 146.354 155.083 195.849 1.00 67.97 429 GLY A N 1
ATOM 3085 C CA . GLY A 1 438 ? 147.349 155.689 196.708 1.00 66.79 429 GLY A CA 1
ATOM 3086 C C . GLY A 1 438 ? 148.610 156.051 195.952 1.00 67.84 429 GLY A C 1
ATOM 3087 O O . GLY A 1 438 ? 149.388 155.171 195.571 1.00 70.27 429 GLY A O 1
ATOM 3088 N N . THR A 1 439 ? 148.822 157.344 195.730 1.00 63.32 430 THR A N 1
ATOM 3089 C CA . THR A 1 439 ? 149.990 157.823 194.992 1.00 63.69 430 THR A CA 1
ATOM 3090 C C . THR A 1 439 ? 151.175 158.075 195.920 1.00 62.05 430 THR A C 1
ATOM 3091 O O . THR A 1 439 ? 151.784 159.143 195.919 1.00 65.28 430 THR A O 1
ATOM 3095 N N . ASP A 1 440 ? 151.513 157.068 196.722 1.00 62.32 431 ASP A N 1
ATOM 3096 C CA . ASP A 1 440 ? 152.647 157.135 197.631 1.00 62.02 431 ASP A CA 1
ATOM 3097 C C . ASP A 1 440 ? 153.860 156.380 197.109 1.00 58.43 431 ASP A C 1
ATOM 3098 O O . ASP A 1 440 ? 154.872 156.292 197.809 1.00 57.92 431 ASP A O 1
ATOM 3103 N N . HIS A 1 441 ? 153.783 155.834 195.898 1.00 66.15 432 HIS A N 1
ATOM 3104 C CA . HIS A 1 441 ? 154.961 155.274 195.253 1.00 71.55 432 HIS A CA 1
ATOM 3105 C C . HIS A 1 441 ? 155.798 156.337 194.558 1.00 72.02 432 HIS A C 1
ATOM 3106 O O . HIS A 1 441 ? 156.894 156.027 194.080 1.00 75.94 432 HIS A O 1
ATOM 3113 N N . LEU A 1 442 ? 155.307 157.573 194.492 1.00 60.52 433 LEU A N 1
ATOM 3114 C CA . LEU A 1 442 ? 156.038 158.682 193.897 1.00 60.28 433 LEU A CA 1
ATOM 3115 C C . LEU A 1 442 ? 156.738 159.553 194.932 1.00 61.31 433 LEU A C 1
ATOM 3116 O O . LEU A 1 442 ? 157.360 160.552 194.558 1.00 63.43 433 LEU A O 1
ATOM 3121 N N . LEU A 1 443 ? 156.649 159.209 196.220 1.00 46.27 434 LEU A N 1
ATOM 3122 C CA . LEU A 1 443 ? 157.326 159.998 197.242 1.00 45.55 434 LEU A CA 1
ATOM 3123 C C . LEU A 1 443 ? 158.840 159.874 197.156 1.00 49.21 434 LEU A C 1
ATOM 3124 O O . LEU A 1 443 ? 159.551 160.731 197.692 1.00 46.18 434 LEU A O 1
ATOM 3129 N N . SER A 1 444 ? 159.347 158.838 196.494 1.00 51.73 435 SER A N 1
ATOM 3130 C CA . SER A 1 444 ? 160.777 158.686 196.269 1.00 48.85 435 SER A CA 1
ATOM 3131 C C . SER A 1 444 ? 161.300 159.626 195.194 1.00 48.17 435 SER A C 1
ATOM 3132 O O . SER A 1 444 ? 162.445 159.470 194.755 1.00 48.55 435 SER A O 1
ATOM 3135 N N . CYS A 1 445 ? 160.491 160.587 194.763 1.00 47.76 436 CYS A N 1
ATOM 3136 C CA . CYS A 1 445 ? 160.871 161.545 193.736 1.00 50.76 436 CYS A CA 1
ATOM 3137 C C . CYS A 1 445 ? 161.128 162.899 194.388 1.00 54.01 436 CYS A C 1
ATOM 3138 O O . CYS A 1 445 ? 160.233 163.467 195.024 1.00 47.29 436 CYS A O 1
ATOM 3141 N N . ASP A 1 446 ? 162.346 163.408 194.232 1.00 52.99 437 ASP A N 1
ATOM 3142 C CA . ASP A 1 446 ? 162.741 164.709 194.750 1.00 52.54 437 ASP A CA 1
ATOM 3143 C C . ASP A 1 446 ? 163.012 165.664 193.594 1.00 53.31 437 ASP A C 1
ATOM 3144 O O . ASP A 1 446 ? 163.060 165.268 192.426 1.00 53.85 437 ASP A O 1
ATOM 3149 N N . VAL A 1 447 ? 163.192 166.940 193.932 1.00 48.67 438 VAL A N 1
ATOM 3150 C CA . VAL A 1 447 ? 163.472 167.968 192.940 1.00 45.67 438 VAL A CA 1
ATOM 3151 C C . VAL A 1 447 ? 164.848 168.561 193.217 1.00 51.09 438 VAL A C 1
ATOM 3152 O O . VAL A 1 447 ? 165.401 168.434 194.312 1.00 55.38 438 VAL A O 1
ATOM 3156 N N . SER A 1 448 ? 165.400 169.214 192.198 1.00 55.56 439 SER A N 1
ATOM 3157 C CA . SER A 1 448 ? 166.733 169.790 192.290 1.00 57.44 439 SER A CA 1
ATOM 3158 C C . SER A 1 448 ? 166.724 171.061 193.132 1.00 53.37 439 SER A C 1
ATOM 3159 O O . SER A 1 448 ? 165.719 171.772 193.217 1.00 52.33 439 SER A O 1
ATOM 3162 N N . ILE A 1 449 ? 167.865 171.340 193.761 1.00 47.97 440 ILE A N 1
ATOM 3163 C CA . ILE A 1 449 ? 168.024 172.482 194.653 1.00 43.97 440 ILE A CA 1
ATOM 3164 C C . ILE A 1 449 ? 169.326 173.189 194.307 1.00 47.48 440 ILE A C 1
ATOM 3165 O O . ILE A 1 449 ? 170.351 172.539 194.072 1.00 57.98 440 ILE A O 1
ATOM 3170 N N . ILE A 1 450 ? 169.288 174.520 194.273 1.00 56.06 441 ILE A N 1
ATOM 3171 C CA . ILE A 1 450 ? 170.472 175.331 194.008 1.00 62.12 441 ILE A CA 1
ATOM 3172 C C . ILE A 1 450 ? 170.479 176.510 194.973 1.00 67.88 441 ILE A C 1
ATOM 3173 O O . ILE A 1 450 ? 169.467 177.205 195.116 1.00 70.49 441 ILE A O 1
ATOM 3178 N N . SER A 1 451 ? 171.615 176.739 195.630 1.00 72.20 442 SER A N 1
ATOM 3179 C CA . SER A 1 451 ? 171.768 177.837 196.577 1.00 70.01 442 SER A CA 1
ATOM 3180 C C . SER A 1 451 ? 172.512 178.993 195.924 1.00 73.47 442 SER A C 1
ATOM 3181 O O . SER A 1 451 ? 173.557 178.790 195.298 1.00 74.33 442 SER A O 1
ATOM 3184 N N . LYS A 1 452 ? 171.977 180.200 196.082 1.00 81.98 443 LYS A N 1
ATOM 3185 C CA . LYS A 1 452 ? 172.606 181.411 195.576 1.00 84.63 443 LYS A CA 1
ATOM 3186 C C . LYS A 1 452 ? 173.398 182.082 196.690 1.00 85.71 443 LYS A C 1
ATOM 3187 O O . LYS A 1 452 ? 172.983 182.072 197.852 1.00 86.63 443 LYS A O 1
ATOM 3193 N N . HIS A 1 453 ? 174.540 182.663 196.331 1.00 95.82 444 HIS A N 1
ATOM 3194 C CA . HIS A 1 453 ? 175.400 183.305 197.314 1.00 97.58 444 HIS A CA 1
ATOM 3195 C C . HIS A 1 453 ? 174.742 184.581 197.839 1.00 95.54 444 HIS A C 1
ATOM 3196 O O . HIS A 1 453 ? 173.662 184.988 197.401 1.00 94.93 444 HIS A O 1
ATOM 3203 N N . ILE A 1 454 ? 175.408 185.219 198.805 1.00 92.20 445 ILE A N 1
ATOM 3204 C CA . ILE A 1 454 ? 174.860 186.430 199.411 1.00 93.40 445 ILE A CA 1
ATOM 3205 C C . ILE A 1 454 ? 174.766 187.546 198.378 1.00 95.23 445 ILE A C 1
ATOM 3206 O O . ILE A 1 454 ? 173.713 188.170 198.204 1.00 92.71 445 ILE A O 1
ATOM 3211 N N . SER A 1 455 ? 175.867 187.812 197.677 1.00 105.04 446 SER A N 1
ATOM 3212 C CA . SER A 1 455 ? 175.875 188.816 196.620 1.00 104.69 446 SER A CA 1
ATOM 3213 C C . SER A 1 455 ? 176.569 188.283 195.374 1.00 104.64 446 SER A C 1
ATOM 3214 O O . SER A 1 455 ? 176.285 188.728 194.257 1.00 104.05 446 SER A O 1
ATOM 3217 N N . GLN A 1 456 ? 177.481 187.333 195.558 1.00 102.14 447 GLN A N 1
ATOM 3218 C CA . GLN A 1 456 ? 178.253 186.811 194.445 1.00 102.27 447 GLN A CA 1
ATOM 3219 C C . GLN A 1 456 ? 177.375 185.954 193.534 1.00 104.15 447 GLN A C 1
ATOM 3220 O O . GLN A 1 456 ? 176.432 185.306 193.995 1.00 105.45 447 GLN A O 1
ATOM 3226 N N . PRO A 1 457 ? 177.662 185.941 192.225 1.00 105.98 448 PRO A N 1
ATOM 3227 C CA . PRO A 1 457 ? 176.940 185.078 191.281 1.00 105.66 448 PRO A CA 1
ATOM 3228 C C . PRO A 1 457 ? 177.479 183.648 191.241 1.00 105.73 448 PRO A C 1
ATOM 3229 O O . PRO A 1 457 ? 177.721 183.084 190.172 1.00 105.68 448 PRO A O 1
ATOM 3233 N N . VAL A 1 458 ? 177.667 183.058 192.419 1.00 98.98 449 VAL A N 1
ATOM 3234 C CA . VAL A 1 458 ? 178.179 181.699 192.559 1.00 97.96 449 VAL A CA 1
ATOM 3235 C C . VAL A 1 458 ? 177.073 180.846 193.161 1.00 96.44 449 VAL A C 1
ATOM 3236 O O . VAL A 1 458 ? 176.533 181.180 194.224 1.00 93.50 449 VAL A O 1
ATOM 3240 N N . GLN A 1 459 ? 176.739 179.748 192.487 1.00 92.43 450 GLN A N 1
ATOM 3241 C CA . GLN A 1 459 ? 175.643 178.885 192.897 1.00 92.78 450 GLN A CA 1
ATOM 3242 C C . GLN A 1 459 ? 176.128 177.447 193.007 1.00 89.77 450 GLN A C 1
ATOM 3243 O O . GLN A 1 459 ? 177.001 177.007 192.254 1.00 88.27 450 GLN A O 1
ATOM 3249 N N . GLU A 1 460 ? 175.548 176.717 193.959 1.00 74.35 451 GLU A N 1
ATOM 3250 C CA . GLU A 1 460 ? 175.916 175.336 194.238 1.00 72.30 451 GLU A CA 1
ATOM 3251 C C . GLU A 1 460 ? 174.689 174.442 194.137 1.00 72.52 451 GLU A C 1
ATOM 3252 O O . GLU A 1 460 ? 173.587 174.838 194.529 1.00 71.70 451 GLU A O 1
ATOM 3258 N N . ALA A 1 461 ? 174.887 173.233 193.613 1.00 68.16 452 ALA A N 1
ATOM 3259 C CA . ALA A 1 461 ? 173.826 172.237 193.493 1.00 61.00 452 ALA A CA 1
ATOM 3260 C C . ALA A 1 461 ? 173.910 171.301 194.692 1.00 58.52 452 ALA A C 1
ATOM 3261 O O . ALA A 1 461 ? 174.872 170.538 194.827 1.00 62.85 452 ALA A O 1
ATOM 3263 N N . LEU A 1 462 ? 172.905 171.359 195.559 1.00 43.83 453 LEU A N 1
ATOM 3264 C CA . LEU A 1 462 ? 172.887 170.605 196.804 1.00 44.24 453 LEU A CA 1
ATOM 3265 C C . LEU A 1 462 ? 171.808 169.535 196.741 1.00 46.73 453 LEU A C 1
ATOM 3266 O O . LEU A 1 462 ? 170.678 169.810 196.326 1.00 49.84 453 LEU A O 1
ATOM 3271 N N . THR A 1 463 ? 172.160 168.321 197.153 1.00 52.74 454 THR A N 1
ATOM 3272 C CA . THR A 1 463 ? 171.197 167.236 197.210 1.00 52.06 454 THR A CA 1
ATOM 3273 C C . THR A 1 463 ? 170.309 167.391 198.443 1.00 45.83 454 THR A C 1
ATOM 3274 O O . THR A 1 463 ? 170.480 168.301 199.260 1.00 44.78 454 THR A O 1
ATOM 3278 N N . ILE A 1 464 ? 169.330 166.495 198.562 1.00 44.23 455 ILE A N 1
ATOM 3279 C CA . ILE A 1 464 ? 168.391 166.567 199.681 1.00 43.40 455 ILE A CA 1
ATOM 3280 C C . ILE A 1 464 ? 169.082 166.412 201.031 1.00 48.07 455 ILE A C 1
ATOM 3281 O O . ILE A 1 464 ? 168.759 167.177 201.953 1.00 57.65 455 ILE A O 1
ATOM 3286 N N . PRO A 1 465 ? 169.993 165.447 201.237 1.00 41.75 456 PRO A N 1
ATOM 3287 C CA . PRO A 1 465 ? 170.701 165.412 202.530 1.00 42.34 456 PRO A CA 1
ATOM 3288 C C . PRO A 1 465 ? 171.487 166.680 202.819 1.00 46.57 456 PRO A C 1
ATOM 3289 O O . PRO A 1 465 ? 171.493 167.155 203.962 1.00 44.96 456 PRO A O 1
ATOM 3293 N N . GLU A 1 466 ? 172.131 167.259 201.801 1.00 53.25 457 GLU A N 1
ATOM 3294 C CA . GLU A 1 466 ? 172.867 168.504 201.997 1.00 49.01 457 GLU A CA 1
ATOM 3295 C C . GLU A 1 466 ? 171.939 169.621 202.451 1.00 54.05 457 GLU A C 1
ATOM 3296 O O . GLU A 1 466 ? 172.229 170.332 203.420 1.00 58.13 457 GLU A O 1
ATOM 3302 N N . VAL A 1 467 ? 170.811 169.786 201.759 1.00 44.13 458 VAL A N 1
ATOM 3303 C CA . VAL A 1 467 ? 169.888 170.865 202.096 1.00 40.15 458 VAL A CA 1
ATOM 3304 C C . VAL A 1 467 ? 169.279 170.636 203.471 1.00 39.46 458 VAL A C 1
ATOM 3305 O O . VAL A 1 467 ? 169.114 171.576 204.257 1.00 42.54 458 VAL A O 1
ATOM 3309 N N . PHE A 1 468 ? 168.949 169.384 203.789 1.00 31.10 459 PHE A N 1
ATOM 3310 C CA . PHE A 1 468 ? 168.367 169.075 205.089 1.00 36.74 459 PHE A CA 1
ATOM 3311 C C . PHE A 1 468 ? 169.355 169.356 206.213 1.00 46.83 459 PHE A C 1
ATOM 3312 O O . PHE A 1 468 ? 168.960 169.804 207.296 1.00 49.81 459 PHE A O 1
ATOM 3320 N N . SER A 1 469 ? 170.641 169.088 205.981 1.00 49.83 460 SER A N 1
ATOM 3321 C CA . SER A 1 469 ? 171.653 169.420 206.978 1.00 50.43 460 SER A CA 1
ATOM 3322 C C . SER A 1 469 ? 171.813 170.929 207.120 1.00 47.33 460 SER A C 1
ATOM 3323 O O . SER A 1 469 ? 171.803 171.463 208.235 1.00 46.66 460 SER A O 1
ATOM 3326 N N . ASN A 1 470 ? 171.953 171.636 205.999 1.00 52.95 461 ASN A N 1
ATOM 3327 C CA . ASN A 1 470 ? 172.192 173.079 206.009 1.00 52.52 461 ASN A CA 1
ATOM 3328 C C . ASN A 1 470 ? 170.855 173.805 206.082 1.00 46.88 461 ASN A C 1
ATOM 3329 O O . ASN A 1 470 ? 170.284 174.207 205.068 1.00 48.57 461 ASN A O 1
ATOM 3334 N N . LEU A 1 471 ? 170.348 173.977 207.304 1.00 53.70 462 LEU A N 1
ATOM 3335 C CA . LEU A 1 471 ? 169.139 174.767 207.557 1.00 59.46 462 LEU A CA 1
ATOM 3336 C C . LEU A 1 471 ? 169.393 175.587 208.821 1.00 61.82 462 LEU A C 1
ATOM 3337 O O . LEU A 1 471 ? 169.072 175.151 209.930 1.00 60.70 462 LEU A O 1
ATOM 3342 N N . ASN A 1 472 ? 169.969 176.779 208.648 1.00 59.45 463 ASN A N 1
ATOM 3343 C CA . ASN A 1 472 ? 170.293 177.625 209.786 1.00 55.41 463 ASN A CA 1
ATOM 3344 C C . ASN A 1 472 ? 169.958 179.097 209.590 1.00 56.49 463 ASN A C 1
ATOM 3345 O O . ASN A 1 472 ? 170.148 179.878 210.528 1.00 57.19 463 ASN A O 1
ATOM 3350 N N . SER A 1 473 ? 169.475 179.504 208.421 1.00 61.22 464 SER A N 1
ATOM 3351 C CA . SER A 1 473 ? 169.149 180.903 208.178 1.00 64.47 464 SER A CA 1
ATOM 3352 C C . SER A 1 473 ? 168.061 180.969 207.114 1.00 61.46 464 SER A C 1
ATOM 3353 O O . SER A 1 473 ? 167.416 179.965 206.796 1.00 61.06 464 SER A O 1
ATOM 3356 N N . VAL A 1 474 ? 167.857 182.159 206.560 1.00 56.76 465 VAL A N 1
ATOM 3357 C CA . VAL A 1 474 ? 166.817 182.372 205.560 1.00 58.65 465 VAL A CA 1
ATOM 3358 C C . VAL A 1 474 ? 167.309 181.848 204.218 1.00 61.64 465 VAL A C 1
ATOM 3359 O O . VAL A 1 474 ? 168.358 182.270 203.722 1.00 64.30 465 VAL A O 1
ATOM 3363 N N . MET A 1 475 ? 166.555 180.917 203.634 1.00 62.56 466 MET A N 1
ATOM 3364 C CA . MET A 1 475 ? 166.794 180.421 202.279 1.00 58.03 466 MET A CA 1
ATOM 3365 C C . MET A 1 475 ? 165.428 180.190 201.641 1.00 61.22 466 MET A C 1
ATOM 3366 O O . MET A 1 475 ? 164.848 179.109 201.767 1.00 65.22 466 MET A O 1
ATOM 3371 N N . CYS A 1 476 ? 164.915 181.208 200.959 1.00 60.70 467 CYS A N 1
ATOM 3372 C CA . CYS A 1 476 ? 163.636 181.075 200.283 1.00 58.98 467 CYS A CA 1
ATOM 3373 C C . CYS A 1 476 ? 163.763 180.124 199.100 1.00 63.14 467 CYS A C 1
ATOM 3374 O O . CYS A 1 476 ? 164.799 180.062 198.435 1.00 59.87 467 CYS A O 1
ATOM 3377 N N . VAL A 1 477 ? 162.696 179.371 198.843 1.00 61.97 468 VAL A N 1
ATOM 3378 C CA . VAL A 1 477 ? 162.635 178.467 197.702 1.00 61.61 468 VAL A CA 1
ATOM 3379 C C . VAL A 1 477 ? 161.913 179.184 196.570 1.00 56.37 468 VAL A C 1
ATOM 3380 O O . VAL A 1 477 ? 160.934 179.906 196.800 1.00 51.53 468 VAL A O 1
ATOM 3384 N N . GLU A 1 478 ? 162.432 179.037 195.357 1.00 58.97 469 GLU A N 1
ATOM 3385 C CA . GLU A 1 478 ? 161.963 179.806 194.219 1.00 55.08 469 GLU A CA 1
ATOM 3386 C C . GLU A 1 478 ? 161.780 178.892 193.017 1.00 60.73 469 GLU A C 1
ATOM 3387 O O . GLU A 1 478 ? 162.423 177.847 192.895 1.00 61.79 469 GLU A O 1
ATOM 3393 N N . GLY A 1 479 ? 160.887 179.309 192.125 1.00 61.36 470 GLY A N 1
ATOM 3394 C CA . GLY A 1 479 ? 160.596 178.527 190.935 1.00 55.78 470 GLY A CA 1
ATOM 3395 C C . GLY A 1 479 ? 159.413 179.102 190.188 1.00 54.47 470 GLY A C 1
ATOM 3396 O O . GLY A 1 479 ? 159.167 180.313 190.220 1.00 62.78 470 GLY A O 1
ATOM 3397 N N . GLU A 1 480 ? 158.681 178.217 189.523 1.00 44.34 471 GLU A N 1
ATOM 3398 C CA . GLU A 1 480 ? 157.521 178.593 188.737 1.00 50.14 471 GLU A CA 1
ATOM 3399 C C . GLU A 1 480 ? 156.238 178.263 189.500 1.00 51.24 471 GLU A C 1
ATOM 3400 O O . GLU A 1 480 ? 156.264 177.786 190.635 1.00 50.79 471 GLU A O 1
ATOM 3406 N N . THR A 1 481 ? 155.099 178.524 188.862 1.00 46.13 472 THR A N 1
ATOM 3407 C CA . THR A 1 481 ? 153.807 178.369 189.523 1.00 47.04 472 THR A CA 1
ATOM 3408 C C . THR A 1 481 ? 153.518 176.894 189.763 1.00 39.34 472 THR A C 1
ATOM 3409 O O . THR A 1 481 ? 153.398 176.114 188.812 1.00 41.32 472 THR A O 1
ATOM 3413 N N . GLY A 1 482 ? 153.406 176.512 191.033 1.00 25.91 473 GLY A N 1
ATOM 3414 C CA . GLY A 1 482 ? 153.246 175.113 191.367 1.00 33.96 473 GLY A CA 1
ATOM 3415 C C . GLY A 1 482 ? 154.379 174.235 190.895 1.00 37.62 473 GLY A C 1
ATOM 3416 O O . GLY A 1 482 ? 154.185 173.031 190.715 1.00 32.47 473 GLY A O 1
ATOM 3417 N N . SER A 1 483 ? 155.572 174.806 190.704 1.00 39.32 474 SER A N 1
ATOM 3418 C CA . SER A 1 483 ? 156.706 174.078 190.144 1.00 41.24 474 SER A CA 1
ATOM 3419 C C . SER A 1 483 ? 157.325 173.094 191.120 1.00 28.97 474 SER A C 1
ATOM 3420 O O . SER A 1 483 ? 158.307 172.434 190.764 1.00 25.59 474 SER A O 1
ATOM 3423 N N . GLY A 1 484 ? 156.787 172.977 192.328 1.00 26.10 475 GLY A N 1
ATOM 3424 C CA . GLY A 1 484 ? 157.290 172.003 193.268 1.00 29.33 475 GLY A CA 1
ATOM 3425 C C . GLY A 1 484 ? 157.622 172.581 194.624 1.00 43.28 475 GLY A C 1
ATOM 3426 O O . GLY A 1 484 ? 158.220 171.894 195.453 1.00 48.31 475 GLY A O 1
ATOM 3427 N N . LYS A 1 485 ? 157.245 173.836 194.875 1.00 38.61 476 LYS A N 1
ATOM 3428 C CA . LYS A 1 485 ? 157.438 174.395 196.209 1.00 31.75 476 LYS A CA 1
ATOM 3429 C C . LYS A 1 485 ? 156.527 173.710 197.216 1.00 34.49 476 LYS A C 1
ATOM 3430 O O . LYS A 1 485 ? 156.976 173.273 198.281 1.00 38.14 476 LYS A O 1
ATOM 3436 N N . THR A 1 486 ? 155.239 173.596 196.884 1.00 36.49 477 THR A N 1
ATOM 3437 C CA . THR A 1 486 ? 154.300 172.911 197.764 1.00 29.07 477 THR A CA 1
ATOM 3438 C C . THR A 1 486 ? 154.669 171.444 197.930 1.00 33.31 477 THR A C 1
ATOM 3439 O O . THR A 1 486 ? 154.646 170.916 199.045 1.00 32.22 477 THR A O 1
ATOM 3443 N N . THR A 1 487 ? 155.019 170.772 196.830 1.00 39.37 478 THR A N 1
ATOM 3444 C CA . THR A 1 487 ? 155.392 169.362 196.901 1.00 34.60 478 THR A CA 1
ATOM 3445 C C . THR A 1 487 ? 156.645 169.168 197.747 1.00 42.67 478 THR A C 1
ATOM 3446 O O . THR A 1 487 ? 156.696 168.285 198.610 1.00 46.28 478 THR A O 1
ATOM 3450 N N . PHE A 1 488 ? 157.661 170.002 197.522 1.00 43.99 479 PHE A N 1
ATOM 3451 C CA . PHE A 1 488 ? 158.909 169.904 198.271 1.00 37.84 479 PHE A CA 1
ATOM 3452 C C . PHE A 1 488 ? 158.680 170.169 199.754 1.00 38.22 479 PHE A C 1
ATOM 3453 O O . PHE A 1 488 ? 159.215 169.456 200.614 1.00 45.39 479 PHE A O 1
ATOM 3461 N N . LEU A 1 489 ? 157.877 171.182 200.075 1.00 31.17 480 LEU A N 1
ATOM 3462 C CA . LEU A 1 489 ? 157.671 171.539 201.470 1.00 33.69 480 LEU A CA 1
ATOM 3463 C C . LEU A 1 489 ? 156.808 170.506 202.183 1.00 39.34 480 LEU A C 1
ATOM 3464 O O . LEU A 1 489 ? 157.051 170.196 203.354 1.00 43.82 480 LEU A O 1
ATOM 3469 N N . LYS A 1 490 ? 155.824 169.933 201.485 1.00 42.83 481 LYS A N 1
ATOM 3470 C CA . LYS A 1 490 ? 155.072 168.817 202.046 1.00 38.22 481 LYS A CA 1
ATOM 3471 C C . LYS A 1 490 ? 155.971 167.605 202.249 1.00 43.61 481 LYS A C 1
ATOM 3472 O O . LYS A 1 490 ? 155.820 166.869 203.230 1.00 50.85 481 LYS A O 1
ATOM 3478 N N . ARG A 1 491 ? 156.909 167.379 201.327 1.00 43.12 482 ARG A N 1
ATOM 3479 C CA . ARG A 1 491 ? 157.846 166.273 201.483 1.00 41.95 482 ARG A CA 1
ATOM 3480 C C . ARG A 1 491 ? 158.725 166.468 202.710 1.00 45.51 482 ARG A C 1
ATOM 3481 O O . ARG A 1 491 ? 159.000 165.511 203.439 1.00 56.63 482 ARG A O 1
ATOM 3489 N N . ILE A 1 492 ? 159.181 167.698 202.952 1.00 33.45 483 ILE A N 1
ATOM 3490 C CA . ILE A 1 492 ? 159.939 167.965 204.174 1.00 27.53 483 ILE A CA 1
ATOM 3491 C C . ILE A 1 492 ? 159.070 167.742 205.405 1.00 30.70 483 ILE A C 1
ATOM 3492 O O . ILE A 1 492 ? 159.500 167.113 206.380 1.00 39.17 483 ILE A O 1
ATOM 3497 N N . ALA A 1 493 ? 157.835 168.248 205.380 1.00 44.86 484 ALA A N 1
ATOM 3498 C CA . ALA A 1 493 ? 156.950 168.092 206.530 1.00 51.99 484 ALA A CA 1
ATOM 3499 C C . ALA A 1 493 ? 156.641 166.627 206.810 1.00 47.86 484 ALA A C 1
ATOM 3500 O O . ALA A 1 493 ? 156.411 166.251 207.964 1.00 49.59 484 ALA A O 1
ATOM 3502 N N . PHE A 1 494 ? 156.628 165.791 205.775 1.00 46.55 485 PHE A N 1
ATOM 3503 C CA . PHE A 1 494 ? 156.320 164.379 205.955 1.00 47.67 485 PHE A CA 1
ATOM 3504 C C . PHE A 1 494 ? 157.545 163.548 206.313 1.00 51.90 485 PHE A C 1
ATOM 3505 O O . PHE A 1 494 ? 157.428 162.582 207.072 1.00 53.50 485 PHE A O 1
ATOM 3513 N N . LEU A 1 495 ? 158.716 163.884 205.772 1.00 42.95 486 LEU A N 1
ATOM 3514 C CA . LEU A 1 495 ? 159.939 163.182 206.130 1.00 33.46 486 LEU A CA 1
ATOM 3515 C C . LEU A 1 495 ? 160.491 163.630 207.472 1.00 36.86 486 LEU A C 1
ATOM 3516 O O . LEU A 1 495 ? 161.365 162.951 208.023 1.00 42.28 486 LEU A O 1
ATOM 3521 N N . TRP A 1 496 ? 160.005 164.748 208.009 1.00 47.24 487 TRP A N 1
ATOM 3522 C CA . TRP A 1 496 ? 160.287 165.103 209.390 1.00 46.60 487 TRP A CA 1
ATOM 3523 C C . TRP A 1 496 ? 159.463 164.280 210.374 1.00 54.10 487 TRP A C 1
ATOM 3524 O O . TRP A 1 496 ? 159.785 164.258 211.566 1.00 54.50 487 TRP A O 1
ATOM 3535 N N . ALA A 1 497 ? 158.423 163.590 209.900 1.00 55.05 488 ALA A N 1
ATOM 3536 C CA . ALA A 1 497 ? 157.560 162.789 210.755 1.00 49.27 488 ALA A CA 1
ATOM 3537 C C . ALA A 1 497 ? 157.654 161.294 210.496 1.00 47.97 488 ALA A C 1
ATOM 3538 O O . ALA A 1 497 ? 157.344 160.508 211.397 1.00 48.80 488 ALA A O 1
ATOM 3540 N N . SER A 1 498 ? 158.066 160.886 209.298 1.00 51.28 489 SER A N 1
ATOM 3541 C CA . SER A 1 498 ? 158.090 159.478 208.930 1.00 54.58 489 SER A CA 1
ATOM 3542 C C . SER A 1 498 ? 159.296 158.734 209.483 1.00 57.11 489 SER A C 1
ATOM 3543 O O . SER A 1 498 ? 159.373 157.512 209.318 1.00 61.37 489 SER A O 1
ATOM 3546 N N . GLY A 1 499 ? 160.242 159.430 210.112 1.00 52.07 490 GLY A N 1
ATOM 3547 C CA . GLY A 1 499 ? 161.414 158.793 210.671 1.00 51.15 490 GLY A CA 1
ATOM 3548 C C . GLY A 1 499 ? 162.440 158.318 209.669 1.00 45.90 490 GLY A C 1
ATOM 3549 O O . GLY A 1 499 ? 163.554 157.965 210.074 1.00 48.00 490 GLY A O 1
ATOM 3550 N N . CYS A 1 500 ? 162.114 158.296 208.379 1.00 44.07 491 CYS A N 1
ATOM 3551 C CA . CYS A 1 500 ? 163.047 157.871 207.345 1.00 47.82 491 CYS A CA 1
ATOM 3552 C C . CYS A 1 500 ? 164.098 158.926 207.031 1.00 56.36 491 CYS A C 1
ATOM 3553 O O . CYS A 1 500 ? 164.871 158.747 206.083 1.00 58.22 491 CYS A O 1
ATOM 3556 N N . CYS A 1 501 ? 164.137 160.016 207.795 1.00 54.37 492 CYS A N 1
ATOM 3557 C CA . CYS A 1 501 ? 165.146 161.059 207.628 1.00 50.78 492 CYS A CA 1
ATOM 3558 C C . CYS A 1 501 ? 165.705 161.419 208.996 1.00 53.04 492 CYS A C 1
ATOM 3559 O O . CYS A 1 501 ? 165.188 162.312 209.681 1.00 59.02 492 CYS A O 1
ATOM 3562 N N . PRO A 1 502 ? 166.763 160.733 209.434 1.00 43.78 493 PRO A N 1
ATOM 3563 C CA . PRO A 1 502 ? 167.370 161.069 210.732 1.00 34.75 493 PRO A CA 1
ATOM 3564 C C . PRO A 1 502 ? 167.936 162.477 210.806 1.00 42.04 493 PRO A C 1
ATOM 3565 O O . PRO A 1 502 ? 168.139 162.981 211.917 1.00 49.23 493 PRO A O 1
ATOM 3569 N N . LEU A 1 503 ? 168.195 163.129 209.669 1.00 41.84 494 LEU A N 1
ATOM 3570 C CA . LEU A 1 503 ? 168.698 164.499 209.692 1.00 40.43 494 LEU A CA 1
ATOM 3571 C C . LEU A 1 503 ? 167.730 165.471 210.349 1.00 37.80 494 LEU A C 1
ATOM 3572 O O . LEU A 1 503 ? 168.147 166.562 210.752 1.00 46.66 494 LEU A O 1
ATOM 3577 N N . LEU A 1 504 ? 166.457 165.111 210.468 1.00 32.66 495 LEU A N 1
ATOM 3578 C CA . LEU A 1 504 ? 165.451 165.975 211.073 1.00 40.32 495 LEU A CA 1
ATOM 3579 C C . LEU A 1 504 ? 164.999 165.448 212.431 1.00 39.38 495 LEU A C 1
ATOM 3580 O O . LEU A 1 504 ? 163.847 165.622 212.831 1.00 43.99 495 LEU A O 1
ATOM 3585 N N . TYR A 1 505 ? 165.906 164.799 213.155 1.00 34.26 496 TYR A N 1
ATOM 3586 C CA . TYR A 1 505 ? 165.642 164.444 214.542 1.00 41.44 496 TYR A CA 1
ATOM 3587 C C . TYR A 1 505 ? 165.895 165.608 215.487 1.00 37.44 496 TYR A C 1
ATOM 3588 O O . TYR A 1 505 ? 165.638 165.483 216.689 1.00 37.11 496 TYR A O 1
ATOM 3597 N N . ARG A 1 506 ? 166.396 166.727 214.965 1.00 36.41 497 ARG A N 1
ATOM 3598 C CA . ARG A 1 506 ? 166.574 167.971 215.702 1.00 38.65 497 ARG A CA 1
ATOM 3599 C C . ARG A 1 506 ? 165.300 168.804 215.708 1.00 46.67 497 ARG A C 1
ATOM 3600 O O . ARG A 1 506 ? 164.879 169.301 216.758 1.00 49.20 497 ARG A O 1
ATOM 3608 N N . PHE A 1 507 ? 164.688 168.968 214.538 1.00 46.97 498 PHE A N 1
ATOM 3609 C CA . PHE A 1 507 ? 163.514 169.816 214.403 1.00 30.25 498 PHE A CA 1
ATOM 3610 C C . PHE A 1 507 ? 162.345 169.243 215.187 1.00 22.80 498 PHE A C 1
ATOM 3611 O O . PHE A 1 507 ? 162.059 168.045 215.116 1.00 30.45 498 PHE A O 1
ATOM 3619 N N . GLN A 1 508 ? 161.671 170.106 215.940 1.00 46.17 499 GLN A N 1
ATOM 3620 C CA . GLN A 1 508 ? 160.469 169.724 216.661 1.00 55.20 499 GLN A CA 1
ATOM 3621 C C . GLN A 1 508 ? 159.237 170.518 216.261 1.00 57.11 499 GLN A C 1
ATOM 3622 O O . GLN A 1 508 ? 158.121 170.050 216.504 1.00 48.11 499 GLN A O 1
ATOM 3628 N N . LEU A 1 509 ? 159.399 171.687 215.651 1.00 46.42 500 LEU A N 1
ATOM 3629 C CA . LEU A 1 509 ? 158.282 172.548 215.289 1.00 38.98 500 LEU A CA 1
ATOM 3630 C C . LEU A 1 509 ? 158.414 173.005 213.844 1.00 39.01 500 LEU A C 1
ATOM 3631 O O . LEU A 1 509 ? 158.308 174.190 213.524 1.00 49.06 500 LEU A O 1
ATOM 3636 N N . VAL A 1 510 ? 158.672 172.052 212.946 1.00 27.62 501 VAL A N 1
ATOM 3637 C CA . VAL A 1 510 ? 158.614 172.342 211.520 1.00 28.83 501 VAL A CA 1
ATOM 3638 C C . VAL A 1 510 ? 157.210 172.811 211.168 1.00 43.65 501 VAL A C 1
ATOM 3639 O O . VAL A 1 510 ? 156.217 172.132 211.458 1.00 51.03 501 VAL A O 1
ATOM 3643 N N . PHE A 1 511 ? 157.120 173.981 210.541 1.00 39.71 502 PHE A N 1
ATOM 3644 C CA . PHE A 1 511 ? 155.846 174.623 210.248 1.00 26.01 502 PHE A CA 1
ATOM 3645 C C . PHE A 1 511 ? 155.680 174.768 208.744 1.00 26.61 502 PHE A C 1
ATOM 3646 O O . PHE A 1 511 ? 156.553 175.325 208.074 1.00 40.61 502 PHE A O 1
ATOM 3654 N N . TYR A 1 512 ? 154.565 174.272 208.218 1.00 21.93 503 TYR A N 1
ATOM 3655 C CA . TYR A 1 512 ? 154.193 174.474 206.824 1.00 32.79 503 TYR A CA 1
ATOM 3656 C C . TYR A 1 512 ? 152.913 175.296 206.780 1.00 45.03 503 TYR A C 1
ATOM 3657 O O . TYR A 1 512 ? 151.903 174.908 207.375 1.00 51.10 503 TYR A O 1
ATOM 3666 N N . LEU A 1 513 ? 152.954 176.423 206.075 1.00 43.76 504 LEU A N 1
ATOM 3667 C CA . LEU A 1 513 ? 151.803 177.308 205.980 1.00 40.49 504 LEU A CA 1
ATOM 3668 C C . LEU A 1 513 ? 151.742 177.911 204.586 1.00 44.04 504 LEU A C 1
ATOM 3669 O O . LEU A 1 513 ? 152.765 178.070 203.916 1.00 38.53 504 LEU A O 1
ATOM 3674 N N . SER A 1 514 ? 150.528 178.245 204.153 1.00 61.07 505 SER A N 1
ATOM 3675 C CA . SER A 1 514 ? 150.311 178.987 202.918 1.00 58.41 505 SER A CA 1
ATOM 3676 C C . SER A 1 514 ? 149.972 180.425 203.287 1.00 62.50 505 SER A C 1
ATOM 3677 O O . SER A 1 514 ? 149.011 180.671 204.024 1.00 62.22 505 SER A O 1
ATOM 3680 N N . LEU A 1 515 ? 150.758 181.369 202.775 1.00 63.89 506 LEU A N 1
ATOM 3681 C CA . LEU A 1 515 ? 150.661 182.758 203.199 1.00 61.84 506 LEU A CA 1
ATOM 3682 C C . LEU A 1 515 ? 149.667 183.575 202.382 1.00 67.16 506 LEU A C 1
ATOM 3683 O O . LEU A 1 515 ? 149.408 184.732 202.732 1.00 65.07 506 LEU A O 1
ATOM 3688 N N . SER A 1 516 ? 149.100 183.012 201.314 1.00 67.96 507 SER A N 1
ATOM 3689 C CA . SER A 1 516 ? 148.095 183.727 200.537 1.00 65.99 507 SER A CA 1
ATOM 3690 C C . SER A 1 516 ? 146.704 183.639 201.147 1.00 65.79 507 SER A C 1
ATOM 3691 O O . SER A 1 516 ? 145.792 184.323 200.671 1.00 67.54 507 SER A O 1
ATOM 3694 N N . SER A 1 517 ? 146.520 182.819 202.182 1.00 68.23 508 SER A N 1
ATOM 3695 C CA . SER A 1 517 ? 145.246 182.687 202.874 1.00 68.47 508 SER A CA 1
ATOM 3696 C C . SER A 1 517 ? 145.226 183.441 204.199 1.00 69.77 508 SER A C 1
ATOM 3697 O O . SER A 1 517 ? 144.352 183.190 205.036 1.00 70.91 508 SER A O 1
ATOM 3700 N N . ILE A 1 518 ? 146.169 184.356 204.405 1.00 70.53 509 ILE A N 1
ATOM 3701 C CA . ILE A 1 518 ? 146.359 185.031 205.683 1.00 71.60 509 ILE A CA 1
ATOM 3702 C C . ILE A 1 518 ? 146.182 186.529 205.482 1.00 71.16 509 ILE A C 1
ATOM 3703 O O . ILE A 1 518 ? 146.796 187.118 204.585 1.00 70.11 509 ILE A O 1
ATOM 3708 N N . THR A 1 519 ? 145.340 187.139 206.316 1.00 79.01 510 THR A N 1
ATOM 3709 C CA . THR A 1 519 ? 145.166 188.580 206.298 1.00 81.06 510 THR A CA 1
ATOM 3710 C C . THR A 1 519 ? 146.384 189.260 206.924 1.00 80.64 510 THR A C 1
ATOM 3711 O O . THR A 1 519 ? 147.110 188.649 207.711 1.00 77.44 510 THR A O 1
ATOM 3715 N N . PRO A 1 520 ? 146.627 190.536 206.594 1.00 78.09 511 PRO A N 1
ATOM 3716 C CA . PRO A 1 520 ? 147.839 191.203 207.094 1.00 74.54 511 PRO A CA 1
ATOM 3717 C C . PRO A 1 520 ? 147.823 191.497 208.588 1.00 71.63 511 PRO A C 1
ATOM 3718 O O . PRO A 1 520 ? 148.728 192.170 209.090 1.00 71.87 511 PRO A O 1
ATOM 3722 N N . ASP A 1 521 ? 146.813 191.008 209.312 1.00 68.90 512 ASP A N 1
ATOM 3723 C CA . ASP A 1 521 ? 146.726 191.262 210.746 1.00 68.56 512 ASP A CA 1
ATOM 3724 C C . ASP A 1 521 ? 146.289 190.023 211.522 1.00 68.41 512 ASP A C 1
ATOM 3725 O O . ASP A 1 521 ? 145.653 190.141 212.574 1.00 67.23 512 ASP A O 1
ATOM 3730 N N . GLN A 1 522 ? 146.618 188.832 211.026 1.00 75.76 513 GLN A N 1
ATOM 3731 C CA . GLN A 1 522 ? 146.264 187.604 211.723 1.00 76.75 513 GLN A CA 1
ATOM 3732 C C . GLN A 1 522 ? 147.282 187.303 212.824 1.00 78.85 513 GLN A C 1
ATOM 3733 O O . GLN A 1 522 ? 148.281 188.007 212.999 1.00 82.82 513 GLN A O 1
ATOM 3739 N N . GLY A 1 523 ? 147.023 186.244 213.579 1.00 71.11 514 GLY A N 1
ATOM 3740 C CA . GLY A 1 523 ? 147.876 185.806 214.668 1.00 72.40 514 GLY A CA 1
ATOM 3741 C C . GLY A 1 523 ? 148.819 184.696 214.256 1.00 72.87 514 GLY A C 1
ATOM 3742 O O . GLY A 1 523 ? 149.256 184.615 213.103 1.00 70.95 514 GLY A O 1
ATOM 3743 N N . LEU A 1 524 ? 149.162 183.838 215.219 1.00 69.99 515 LEU A N 1
ATOM 3744 C CA . LEU A 1 524 ? 150.000 182.672 214.953 1.00 64.03 515 LEU A CA 1
ATOM 3745 C C . LEU A 1 524 ? 149.255 181.366 215.191 1.00 61.93 515 LEU A C 1
ATOM 3746 O O . LEU A 1 524 ? 149.128 180.555 214.265 1.00 64.28 515 LEU A O 1
ATOM 3751 N N . ALA A 1 525 ? 148.738 181.144 216.402 1.00 52.38 516 ALA A N 1
ATOM 3752 C CA . ALA A 1 525 ? 148.012 179.909 216.668 1.00 55.45 516 ALA A CA 1
ATOM 3753 C C . ALA A 1 525 ? 146.687 179.869 215.924 1.00 64.70 516 ALA A C 1
ATOM 3754 O O . ALA A 1 525 ? 146.187 178.783 215.622 1.00 62.15 516 ALA A O 1
ATOM 3756 N N . ASN A 1 526 ? 146.111 181.032 215.611 1.00 62.29 517 ASN A N 1
ATOM 3757 C CA . ASN A 1 526 ? 144.897 181.055 214.801 1.00 58.46 517 ASN A CA 1
ATOM 3758 C C . ASN A 1 526 ? 145.147 180.432 213.433 1.00 60.57 517 ASN A C 1
ATOM 3759 O O . ASN A 1 526 ? 144.421 179.525 213.008 1.00 59.29 517 ASN A O 1
ATOM 3764 N N . ILE A 1 527 ? 146.188 180.896 212.737 1.00 57.35 518 ILE A N 1
ATOM 3765 C CA . ILE A 1 527 ? 146.536 180.321 211.441 1.00 53.05 518 ILE A CA 1
ATOM 3766 C C . ILE A 1 527 ? 146.947 178.864 211.596 1.00 56.17 518 ILE A C 1
ATOM 3767 O O . ILE A 1 527 ? 146.605 178.015 210.762 1.00 59.19 518 ILE A O 1
ATOM 3772 N N . ILE A 1 528 ? 147.695 178.551 212.657 1.00 61.40 519 ILE A N 1
ATOM 3773 C CA . ILE A 1 528 ? 148.152 177.178 212.861 1.00 64.83 519 ILE A CA 1
ATOM 3774 C C . ILE A 1 528 ? 146.960 176.234 212.980 1.00 62.28 519 ILE A C 1
ATOM 3775 O O . ILE A 1 528 ? 146.910 175.183 212.329 1.00 63.54 519 ILE A O 1
ATOM 3780 N N . CYS A 1 529 ? 145.966 176.613 213.785 1.00 56.56 520 CYS A N 1
ATOM 3781 C CA . CYS A 1 529 ? 144.797 175.764 213.978 1.00 59.85 520 CYS A CA 1
ATOM 3782 C C . CYS A 1 529 ? 143.897 175.749 212.750 1.00 60.19 520 CYS A C 1
ATOM 3783 O O . CYS A 1 529 ? 143.246 174.734 212.477 1.00 58.41 520 CYS A O 1
ATOM 3786 N N . ALA A 1 530 ? 143.843 176.851 212.001 1.00 57.23 521 ALA A N 1
ATOM 3787 C CA . ALA A 1 530 ? 142.964 176.916 210.842 1.00 58.60 521 ALA A CA 1
ATOM 3788 C C . ALA A 1 530 ? 143.565 176.288 209.592 1.00 55.90 521 ALA A C 1
ATOM 3789 O O . ALA A 1 530 ? 142.830 176.060 208.625 1.00 54.42 521 ALA A O 1
ATOM 3791 N N . GLN A 1 531 ? 144.869 176.003 209.577 1.00 43.62 522 GLN A N 1
ATOM 3792 C CA . GLN A 1 531 ? 145.500 175.468 208.382 1.00 38.59 522 GLN A CA 1
ATOM 3793 C C . GLN A 1 531 ? 146.232 174.146 208.574 1.00 49.83 522 GLN A C 1
ATOM 3794 O O . GLN A 1 531 ? 146.413 173.423 207.588 1.00 51.31 522 GLN A O 1
ATOM 3800 N N . LEU A 1 532 ? 146.652 173.799 209.793 1.00 52.56 523 LEU A N 1
ATOM 3801 C CA . LEU A 1 532 ? 147.417 172.581 210.016 1.00 43.08 523 LEU A CA 1
ATOM 3802 C C . LEU A 1 532 ? 146.785 171.613 211.001 1.00 42.23 523 LEU A C 1
ATOM 3803 O O . LEU A 1 532 ? 147.069 170.414 210.920 1.00 44.22 523 LEU A O 1
ATOM 3808 N N . LEU A 1 533 ? 145.947 172.086 211.924 1.00 60.05 524 LEU A N 1
ATOM 3809 C CA . LEU A 1 533 ? 145.389 171.228 212.959 1.00 64.17 524 LEU A CA 1
ATOM 3810 C C . LEU A 1 533 ? 143.891 171.005 212.833 1.00 66.21 524 LEU A C 1
ATOM 3811 O O . LEU A 1 533 ? 143.383 170.027 213.391 1.00 62.64 524 LEU A O 1
ATOM 3816 N N . GLY A 1 534 ? 143.179 171.869 212.118 1.00 73.11 525 GLY A N 1
ATOM 3817 C CA . GLY A 1 534 ? 141.734 171.725 212.033 1.00 75.28 525 GLY A CA 1
ATOM 3818 C C . GLY A 1 534 ? 141.094 171.965 213.386 1.00 76.73 525 GLY A C 1
ATOM 3819 O O . GLY A 1 534 ? 141.309 173.001 214.026 1.00 74.12 525 GLY A O 1
ATOM 3820 N N . ALA A 1 535 ? 140.295 171.000 213.832 1.00 86.82 526 ALA A N 1
ATOM 3821 C CA . ALA A 1 535 ? 139.635 171.074 215.127 1.00 86.21 526 ALA A CA 1
ATOM 3822 C C . ALA A 1 535 ? 140.479 170.500 216.257 1.00 83.49 526 ALA A C 1
ATOM 3823 O O . ALA A 1 535 ? 140.052 170.550 217.415 1.00 85.68 526 ALA A O 1
ATOM 3825 N N . GLY A 1 536 ? 141.659 169.962 215.954 1.00 81.38 527 GLY A N 1
ATOM 3826 C CA . GLY A 1 536 ? 142.505 169.378 216.977 1.00 84.25 527 GLY A CA 1
ATOM 3827 C C . GLY A 1 536 ? 143.246 170.368 217.846 1.00 82.34 527 GLY A C 1
ATOM 3828 O O . GLY A 1 536 ? 143.879 169.959 218.824 1.00 82.02 527 GLY A O 1
ATOM 3829 N N . GLY A 1 537 ? 143.184 171.656 217.518 1.00 90.17 528 GLY A N 1
ATOM 3830 C CA . GLY A 1 537 ? 143.872 172.667 218.296 1.00 92.11 528 GLY A CA 1
ATOM 3831 C C . GLY A 1 537 ? 143.006 173.295 219.368 1.00 93.09 528 GLY A C 1
ATOM 3832 O O . GLY A 1 537 ? 142.018 173.971 219.063 1.00 92.50 528 GLY A O 1
ATOM 3833 N N . CYS A 1 538 ? 143.369 173.076 220.634 1.00 97.50 529 CYS A N 1
ATOM 3834 C CA . CYS A 1 538 ? 142.630 173.660 221.746 1.00 97.05 529 CYS A CA 1
ATOM 3835 C C . CYS A 1 538 ? 143.545 174.186 222.846 1.00 98.44 529 CYS A C 1
ATOM 3836 O O . CYS A 1 538 ? 143.043 174.619 223.891 1.00 97.65 529 CYS A O 1
ATOM 3839 N N . ILE A 1 539 ? 144.863 174.163 222.650 1.00 91.04 530 ILE A N 1
ATOM 3840 C CA . ILE A 1 539 ? 145.783 174.630 223.678 1.00 88.45 530 ILE A CA 1
ATOM 3841 C C . ILE A 1 539 ? 145.925 176.147 223.602 1.00 87.01 530 ILE A C 1
ATOM 3842 O O . ILE A 1 539 ? 145.613 176.783 222.592 1.00 88.30 530 ILE A O 1
ATOM 3847 N N . SER A 1 540 ? 146.405 176.731 224.696 1.00 83.05 531 SER A N 1
ATOM 3848 C CA . SER A 1 540 ? 146.576 178.174 224.768 1.00 82.75 531 SER A CA 1
ATOM 3849 C C . SER A 1 540 ? 147.801 178.620 223.976 1.00 83.08 531 SER A C 1
ATOM 3850 O O . SER A 1 540 ? 148.769 177.874 223.809 1.00 85.07 531 SER A O 1
ATOM 3853 N N . GLU A 1 541 ? 147.748 179.857 223.486 1.00 76.99 532 GLU A N 1
ATOM 3854 C CA . GLU A 1 541 ? 148.871 180.476 222.795 1.00 74.87 532 GLU A CA 1
ATOM 3855 C C . GLU A 1 541 ? 149.776 181.261 223.735 1.00 79.73 532 GLU A C 1
ATOM 3856 O O . GLU A 1 541 ? 150.732 181.892 223.271 1.00 80.73 532 GLU A O 1
ATOM 3862 N N . VAL A 1 542 ? 149.500 181.239 225.040 1.00 80.49 533 VAL A N 1
ATOM 3863 C CA . VAL A 1 542 ? 150.338 181.965 225.989 1.00 77.92 533 VAL A CA 1
ATOM 3864 C C . VAL A 1 542 ? 151.764 181.432 225.955 1.00 76.91 533 VAL A C 1
ATOM 3865 O O . VAL A 1 542 ? 152.732 182.202 225.962 1.00 74.26 533 VAL A O 1
ATOM 3869 N N . CYS A 1 543 ? 151.917 180.111 225.916 1.00 74.55 534 CYS A N 1
ATOM 3870 C CA . CYS A 1 543 ? 153.228 179.482 225.838 1.00 72.86 534 CYS A CA 1
ATOM 3871 C C . CYS A 1 543 ? 153.559 178.971 224.443 1.00 68.29 534 CYS A C 1
ATOM 3872 O O . CYS A 1 543 ? 154.670 178.475 224.230 1.00 73.51 534 CYS A O 1
ATOM 3875 N N . LEU A 1 544 ? 152.629 179.075 223.491 1.00 64.78 535 LEU A N 1
ATOM 3876 C CA . LEU A 1 544 ? 152.933 178.669 222.123 1.00 69.17 535 LEU A CA 1
ATOM 3877 C C . LEU A 1 544 ? 153.953 179.599 221.479 1.00 71.23 535 LEU A C 1
ATOM 3878 O O . LEU A 1 544 ? 154.796 179.145 220.697 1.00 71.51 535 LEU A O 1
ATOM 3883 N N . SER A 1 545 ? 153.892 180.891 221.788 1.00 72.41 536 SER A N 1
ATOM 3884 C CA . SER A 1 545 ? 154.894 181.845 221.336 1.00 71.94 536 SER A CA 1
ATOM 3885 C C . SER A 1 545 ? 156.081 181.933 222.284 1.00 73.98 536 SER A C 1
ATOM 3886 O O . SER A 1 545 ? 157.000 182.720 222.037 1.00 71.96 536 SER A O 1
ATOM 3889 N N . SER A 1 546 ? 156.073 181.159 223.370 1.00 71.39 537 SER A N 1
ATOM 3890 C CA . SER A 1 546 ? 157.242 180.998 224.220 1.00 69.81 537 SER A CA 1
ATOM 3891 C C . SER A 1 546 ? 158.017 179.726 223.913 1.00 68.08 537 SER A C 1
ATOM 3892 O O . SER A 1 546 ? 159.212 179.653 224.224 1.00 68.23 537 SER A O 1
ATOM 3895 N N . SER A 1 547 ? 157.365 178.726 223.314 1.00 64.07 538 SER A N 1
ATOM 3896 C CA . SER A 1 547 ? 158.077 177.539 222.862 1.00 62.90 538 SER A CA 1
ATOM 3897 C C . SER A 1 547 ? 159.043 177.851 221.730 1.00 62.93 538 SER A C 1
ATOM 3898 O O . SER A 1 547 ? 160.018 177.118 221.549 1.00 68.09 538 SER A O 1
ATOM 3901 N N . ILE A 1 548 ? 158.802 178.924 220.972 1.00 53.42 539 ILE A N 1
ATOM 3902 C CA . ILE A 1 548 ? 159.761 179.338 219.957 1.00 54.09 539 ILE A CA 1
ATOM 3903 C C . ILE A 1 548 ? 161.047 179.855 220.589 1.00 62.60 539 ILE A C 1
ATOM 3904 O O . ILE A 1 548 ? 162.112 179.786 219.965 1.00 68.11 539 ILE A O 1
ATOM 3909 N N . GLN A 1 549 ? 160.983 180.361 221.822 1.00 58.81 540 GLN A N 1
ATOM 3910 C CA . GLN A 1 549 ? 162.177 180.819 222.518 1.00 56.36 540 GLN A CA 1
ATOM 3911 C C . GLN A 1 549 ? 162.771 179.770 223.447 1.00 57.15 540 GLN A C 1
ATOM 3912 O O . GLN A 1 549 ? 163.960 179.857 223.771 1.00 58.23 540 GLN A O 1
ATOM 3918 N N . GLN A 1 550 ? 161.980 178.792 223.887 1.00 64.68 541 GLN A N 1
ATOM 3919 C CA . GLN A 1 550 ? 162.520 177.648 224.609 1.00 62.82 541 GLN A CA 1
ATOM 3920 C C . GLN A 1 550 ? 163.057 176.571 223.676 1.00 63.10 541 GLN A C 1
ATOM 3921 O O . GLN A 1 550 ? 163.767 175.670 224.133 1.00 63.39 541 GLN A O 1
ATOM 3927 N N . LEU A 1 551 ? 162.726 176.647 222.387 1.00 62.07 542 LEU A N 1
ATOM 3928 C CA . LEU A 1 551 ? 163.312 175.828 221.328 1.00 58.59 542 LEU A CA 1
ATOM 3929 C C . LEU A 1 551 ? 163.682 176.827 220.235 1.00 57.48 542 LEU A C 1
ATOM 3930 O O . LEU A 1 551 ? 162.894 177.078 219.320 1.00 59.35 542 LEU A O 1
ATOM 3935 N N . GLN A 1 552 ? 164.886 177.391 220.336 1.00 53.02 543 GLN A N 1
ATOM 3936 C CA . GLN A 1 552 ? 165.190 178.633 219.633 1.00 51.19 543 GLN A CA 1
ATOM 3937 C C . GLN A 1 552 ? 165.292 178.424 218.126 1.00 54.57 543 GLN A C 1
ATOM 3938 O O . GLN A 1 552 ? 164.494 178.972 217.357 1.00 60.84 543 GLN A O 1
ATOM 3944 N N . HIS A 1 553 ? 166.266 177.632 217.681 1.00 58.16 544 HIS A N 1
ATOM 3945 C CA . HIS A 1 553 ? 166.544 177.519 216.255 1.00 59.54 544 HIS A CA 1
ATOM 3946 C C . HIS A 1 553 ? 165.954 176.270 215.619 1.00 63.53 544 HIS A C 1
ATOM 3947 O O . HIS A 1 553 ? 165.706 176.271 214.408 1.00 67.79 544 HIS A O 1
ATOM 3954 N N . GLN A 1 554 ? 165.682 175.225 216.397 1.00 61.72 545 GLN A N 1
ATOM 3955 C CA . GLN A 1 554 ? 165.239 173.966 215.814 1.00 56.90 545 GLN A CA 1
ATOM 3956 C C . GLN A 1 554 ? 163.781 174.071 215.387 1.00 59.49 545 GLN A C 1
ATOM 3957 O O . GLN A 1 554 ? 162.946 173.252 215.785 1.00 63.28 545 GLN A O 1
ATOM 3963 N N . VAL A 1 555 ? 163.472 175.073 214.564 1.00 46.50 546 VAL A N 1
ATOM 3964 C CA . VAL A 1 555 ? 162.111 175.349 214.122 1.00 38.40 546 VAL A CA 1
ATOM 3965 C C . VAL A 1 555 ? 162.200 175.786 212.666 1.00 35.48 546 VAL A C 1
ATOM 3966 O O . VAL A 1 555 ? 162.712 176.871 212.371 1.00 27.80 546 VAL A O 1
ATOM 3970 N N . LEU A 1 556 ? 161.737 174.936 211.757 1.00 45.86 547 LEU A N 1
ATOM 3971 C CA . LEU A 1 556 ? 161.736 175.229 210.332 1.00 44.51 547 LEU A CA 1
ATOM 3972 C C . LEU A 1 556 ? 160.380 175.792 209.931 1.00 49.04 547 LEU A C 1
ATOM 3973 O O . LEU A 1 556 ? 159.343 175.374 210.455 1.00 54.79 547 LEU A O 1
ATOM 3978 N N . PHE A 1 557 ? 160.391 176.738 208.998 1.00 43.41 548 PHE A N 1
ATOM 3979 C CA . PHE A 1 557 ? 159.172 177.312 208.446 1.00 38.93 548 PHE A CA 1
ATOM 3980 C C . PHE A 1 557 ? 159.079 176.956 206.970 1.00 41.76 548 PHE A C 1
ATOM 3981 O O . PHE A 1 557 ? 159.868 177.448 206.157 1.00 41.84 548 PHE A O 1
ATOM 3989 N N . LEU A 1 558 ? 158.117 176.106 206.632 1.00 48.92 549 LEU A N 1
ATOM 3990 C CA . LEU A 1 558 ? 157.817 175.779 205.243 1.00 44.90 549 LEU A CA 1
ATOM 3991 C C . LEU A 1 558 ? 156.723 176.717 204.736 1.00 46.27 549 LEU A C 1
ATOM 3992 O O . LEU A 1 558 ? 155.555 176.355 204.592 1.00 55.66 549 LEU A O 1
ATOM 3997 N N . LEU A 1 559 ? 157.133 177.951 204.463 1.00 44.91 550 LEU A N 1
ATOM 3998 C CA . LEU A 1 559 ? 156.189 179.000 204.101 1.00 52.31 550 LEU A CA 1
ATOM 3999 C C . LEU A 1 559 ? 155.838 178.898 202.622 1.00 51.36 550 LEU A C 1
ATOM 4000 O O . LEU A 1 559 ? 156.716 178.992 201.758 1.00 47.35 550 LEU A O 1
ATOM 4005 N N . ASP A 1 560 ? 154.555 178.703 202.337 1.00 54.21 551 ASP A N 1
ATOM 4006 C CA . ASP A 1 560 ? 154.039 178.627 200.982 1.00 51.47 551 ASP A CA 1
ATOM 4007 C C . ASP A 1 560 ? 153.215 179.871 200.676 1.00 62.93 551 ASP A C 1
ATOM 4008 O O . ASP A 1 560 ? 152.673 180.513 201.580 1.00 66.11 551 ASP A O 1
ATOM 4013 N N . ASP A 1 561 ? 153.152 180.221 199.390 1.00 68.38 552 ASP A N 1
ATOM 4014 C CA . ASP A 1 561 ? 152.299 181.304 198.900 1.00 61.84 552 ASP A CA 1
ATOM 4015 C C . ASP A 1 561 ? 152.599 182.633 199.588 1.00 65.20 552 ASP A C 1
ATOM 4016 O O . ASP A 1 561 ? 151.697 183.439 199.825 1.00 67.27 552 ASP A O 1
ATOM 4021 N N . TYR A 1 562 ? 153.870 182.871 199.917 1.00 67.57 553 TYR A N 1
ATOM 4022 C CA . TYR A 1 562 ? 154.287 184.167 200.435 1.00 67.20 553 TYR A CA 1
ATOM 4023 C C . TYR A 1 562 ? 154.274 185.246 199.361 1.00 69.59 553 TYR A C 1
ATOM 4024 O O . TYR A 1 562 ? 154.347 186.434 199.697 1.00 69.38 553 TYR A O 1
ATOM 4033 N N . SER A 1 563 ? 154.148 184.854 198.091 1.00 65.62 554 SER A N 1
ATOM 4034 C CA . SER A 1 563 ? 154.284 185.777 196.969 1.00 64.43 554 SER A CA 1
ATOM 4035 C C . SER A 1 563 ? 153.413 187.018 197.142 1.00 67.10 554 SER A C 1
ATOM 4036 O O . SER A 1 563 ? 153.915 188.146 197.181 1.00 64.27 554 SER A O 1
ATOM 4039 N N . GLY A 1 564 ? 152.105 186.826 197.270 1.00 77.30 555 GLY A N 1
ATOM 4040 C CA . GLY A 1 564 ? 151.191 187.950 197.317 1.00 78.12 555 GLY A CA 1
ATOM 4041 C C . GLY A 1 564 ? 151.080 188.621 198.671 1.00 77.82 555 GLY A C 1
ATOM 4042 O O . GLY A 1 564 ? 149.999 189.082 199.048 1.00 78.43 555 GLY A O 1
ATOM 4043 N N . LEU A 1 565 ? 152.186 188.693 199.409 1.00 77.81 556 LEU A N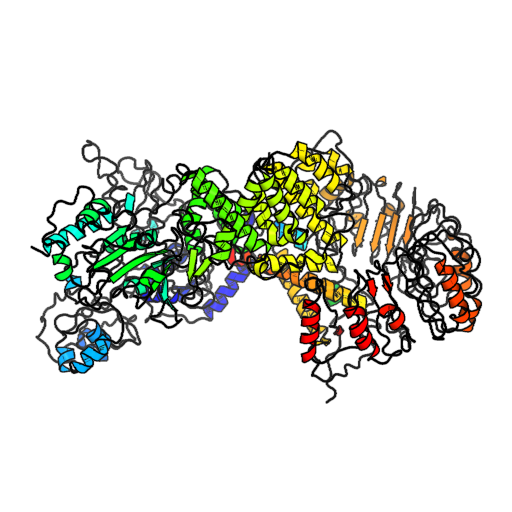 1
ATOM 4044 C CA . LEU A 1 565 ? 152.211 189.306 200.729 1.00 79.64 556 LEU A CA 1
ATOM 4045 C C . LEU A 1 565 ? 153.242 190.424 200.777 1.00 83.17 556 LEU A C 1
ATOM 4046 O O . LEU A 1 565 ? 154.345 190.292 200.237 1.00 83.07 556 LEU A O 1
ATOM 4051 N N . ALA A 1 566 ? 152.870 191.527 201.426 1.00 88.85 557 ALA A N 1
ATOM 4052 C CA . ALA A 1 566 ? 153.784 192.638 201.661 1.00 86.93 557 ALA A CA 1
ATOM 4053 C C . ALA A 1 566 ? 153.810 192.992 203.143 1.00 85.32 557 ALA A C 1
ATOM 4054 O O . ALA A 1 566 ? 154.853 193.378 203.679 1.00 86.39 557 ALA A O 1
ATOM 4056 N N . SER A 1 567 ? 152.665 192.861 203.809 1.00 79.77 558 SER A N 1
ATOM 4057 C CA . SER A 1 567 ? 152.531 193.127 205.240 1.00 79.97 558 SER A CA 1
ATOM 4058 C C . SER A 1 567 ? 152.102 191.829 205.917 1.00 78.71 558 SER A C 1
ATOM 4059 O O . SER A 1 567 ? 150.909 191.524 205.994 1.00 78.53 558 SER A O 1
ATOM 4062 N N . LEU A 1 568 ? 153.076 191.070 206.402 1.00 74.53 559 LEU A N 1
ATOM 4063 C CA . LEU A 1 568 ? 152.820 189.780 207.019 1.00 73.66 559 LEU A CA 1
ATOM 4064 C C . LEU A 1 568 ? 152.232 189.954 208.416 1.00 77.40 559 LEU A C 1
ATOM 4065 O O . LEU A 1 568 ? 152.356 191.021 209.024 1.00 77.53 559 LEU A O 1
ATOM 4070 N N . PRO A 1 569 ? 151.568 188.922 208.943 1.00 74.74 560 PRO A N 1
ATOM 4071 C CA . PRO A 1 569 ? 151.003 189.023 210.294 1.00 73.83 560 PRO A CA 1
ATOM 4072 C C . PRO A 1 569 ? 152.076 189.299 211.337 1.00 74.41 560 PRO A C 1
ATOM 4073 O O . PRO A 1 569 ? 153.209 188.823 211.238 1.00 73.89 560 PRO A O 1
ATOM 4077 N N . GLN A 1 570 ? 151.698 190.084 212.350 1.00 77.44 561 GLN A N 1
ATOM 4078 C CA . GLN A 1 570 ? 152.658 190.513 213.362 1.00 77.37 561 GLN A CA 1
ATOM 4079 C C . GLN A 1 570 ? 153.160 189.348 214.206 1.00 80.28 561 GLN A C 1
ATOM 4080 O O . GLN A 1 570 ? 154.326 189.343 214.617 1.00 81.24 561 GLN A O 1
ATOM 4086 N N . ALA A 1 571 ? 152.302 188.364 214.484 1.00 80.73 562 ALA A N 1
ATOM 4087 C CA . ALA A 1 571 ? 152.737 187.211 215.265 1.00 83.67 562 ALA A CA 1
ATOM 4088 C C . ALA A 1 571 ? 153.830 186.436 214.540 1.00 81.10 562 ALA A C 1
ATOM 4089 O O . ALA A 1 571 ? 154.786 185.961 215.164 1.00 75.62 562 ALA A O 1
ATOM 4091 N N . LEU A 1 572 ? 153.706 186.296 213.220 1.00 74.82 563 LEU A N 1
ATOM 4092 C CA . LEU A 1 572 ? 154.743 185.696 212.396 1.00 74.24 563 LEU A CA 1
ATOM 4093 C C . LEU A 1 572 ? 155.696 186.735 211.813 1.00 69.97 563 LEU A C 1
ATOM 4094 O O . LEU A 1 572 ? 156.351 186.466 210.800 1.00 71.36 563 LEU A O 1
ATOM 4099 N N . HIS A 1 573 ? 155.783 187.916 212.425 1.00 65.17 564 HIS A N 1
ATOM 4100 C CA . HIS A 1 573 ? 156.669 188.965 211.944 1.00 68.48 564 HIS A CA 1
ATOM 4101 C C . HIS A 1 573 ? 157.970 189.058 212.727 1.00 74.28 564 HIS A C 1
ATOM 4102 O O . HIS A 1 573 ? 158.943 189.623 212.215 1.00 77.19 564 HIS A O 1
ATOM 4109 N N . THR A 1 574 ? 158.013 188.520 213.942 1.00 76.88 565 THR A N 1
ATOM 4110 C CA . THR A 1 574 ? 159.224 188.516 214.750 1.00 76.50 565 THR A CA 1
ATOM 4111 C C . THR A 1 574 ? 160.118 187.319 214.462 1.00 76.24 565 THR A C 1
ATOM 4112 O O . THR A 1 574 ? 161.179 187.191 215.082 1.00 76.32 565 THR A O 1
ATOM 4116 N N . LEU A 1 575 ? 159.718 186.444 213.538 1.00 64.76 566 LEU A N 1
ATOM 4117 C CA . LEU A 1 575 ? 160.465 185.237 213.229 1.00 61.56 566 LEU A CA 1
ATOM 4118 C C . LEU A 1 575 ? 160.998 185.193 211.805 1.00 60.56 566 LEU A C 1
ATOM 4119 O O . LEU A 1 575 ? 161.760 184.276 211.479 1.00 64.65 566 LEU A O 1
ATOM 4124 N N . ILE A 1 576 ? 160.626 186.146 210.953 1.00 57.23 567 ILE A N 1
ATOM 4125 C CA . ILE A 1 576 ? 161.077 186.174 209.566 1.00 57.77 567 ILE A CA 1
ATOM 4126 C C . ILE A 1 576 ? 161.771 187.475 209.196 1.00 59.32 567 ILE A C 1
ATOM 4127 O O . ILE A 1 576 ? 162.444 187.524 208.156 1.00 57.91 567 ILE A O 1
ATOM 4132 N N . THR A 1 577 ? 161.645 188.524 210.006 1.00 61.79 568 THR A N 1
ATOM 4133 C CA . THR A 1 577 ? 162.165 189.843 209.673 1.00 62.15 568 THR A CA 1
ATOM 4134 C C . THR A 1 577 ? 163.550 190.106 210.248 1.00 66.56 568 THR A C 1
ATOM 4135 O O . THR A 1 577 ? 164.388 190.712 209.574 1.00 66.16 568 THR A O 1
ATOM 4139 N N . LYS A 1 578 ? 163.809 189.679 211.481 1.00 67.39 569 LYS A N 1
ATOM 4140 C CA . LYS A 1 578 ? 165.099 189.874 212.126 1.00 66.48 569 LYS A CA 1
ATOM 4141 C C . LYS A 1 578 ? 165.660 188.521 212.539 1.00 70.05 569 LYS A C 1
ATOM 4142 O O . LYS A 1 578 ? 164.980 187.744 213.217 1.00 71.20 569 LYS A O 1
ATOM 4148 N N . ASN A 1 579 ? 166.896 188.245 212.130 1.00 65.33 570 ASN A N 1
ATOM 4149 C CA . ASN A 1 579 ? 167.571 186.985 212.424 1.00 59.42 570 ASN A CA 1
ATOM 4150 C C . ASN A 1 579 ? 168.649 187.162 213.490 1.00 58.37 570 ASN A C 1
ATOM 4151 O O . ASN A 1 579 ? 169.701 186.524 213.443 1.00 58.81 570 ASN A O 1
ATOM 4156 N N . TYR A 1 580 ? 168.396 188.034 214.464 1.00 62.31 571 TYR A N 1
ATOM 4157 C CA . TYR A 1 580 ? 169.356 188.271 215.534 1.00 66.70 571 TYR A CA 1
ATOM 4158 C C . TYR A 1 580 ? 169.060 187.454 216.783 1.00 69.01 571 TYR A C 1
ATOM 4159 O O . TYR A 1 580 ? 169.987 187.128 217.534 1.00 71.04 571 TYR A O 1
ATOM 4168 N N . LEU A 1 581 ? 167.795 187.115 217.022 1.00 60.35 572 LEU A N 1
ATOM 4169 C CA . LEU A 1 581 ? 167.398 186.363 218.206 1.00 58.63 572 LEU A CA 1
ATOM 4170 C C . LEU A 1 581 ? 166.843 184.991 217.865 1.00 54.51 572 LEU A C 1
ATOM 4171 O O . LEU A 1 581 ? 167.310 183.985 218.412 1.00 58.53 572 LEU A O 1
ATOM 4176 N N . SER A 1 582 ? 165.850 184.922 216.977 1.00 57.22 573 SER A N 1
ATOM 4177 C CA . SER A 1 582 ? 165.258 183.635 216.628 1.00 61.50 573 SER A CA 1
ATOM 4178 C C . SER A 1 582 ? 166.247 182.757 215.871 1.00 61.77 573 SER A C 1
ATOM 4179 O O . SER A 1 582 ? 166.457 181.592 216.229 1.00 61.74 573 SER A O 1
ATOM 4182 N N . ARG A 1 583 ? 166.868 183.304 214.824 1.00 63.35 574 ARG A N 1
ATOM 4183 C CA . ARG A 1 583 ? 167.752 182.557 213.925 1.00 64.67 574 ARG A CA 1
ATOM 4184 C C . ARG A 1 583 ? 167.079 181.302 213.376 1.00 61.98 574 ARG A C 1
ATOM 4185 O O . ARG A 1 583 ? 167.756 180.338 213.004 1.00 64.10 574 ARG A O 1
ATOM 4193 N N . THR A 1 584 ? 165.750 181.300 213.325 1.00 49.85 575 THR A N 1
ATOM 4194 C CA . THR A 1 584 ? 165.019 180.143 212.835 1.00 47.45 575 THR A CA 1
ATOM 4195 C C . THR A 1 584 ? 165.252 179.959 211.342 1.00 50.40 575 THR A C 1
ATOM 4196 O O . THR A 1 584 ? 165.390 180.930 210.594 1.00 51.77 575 THR A O 1
ATOM 4200 N N . CYS A 1 585 ? 165.307 178.704 210.910 1.00 53.93 576 CYS A N 1
ATOM 4201 C CA . CYS A 1 585 ? 165.419 178.422 209.488 1.00 55.21 576 CYS A CA 1
ATOM 4202 C C . CYS A 1 585 ? 164.141 178.832 208.770 1.00 49.24 576 CYS A C 1
ATOM 4203 O O . CYS A 1 585 ? 163.033 178.638 209.278 1.00 52.17 576 CYS A O 1
ATOM 4206 N N . LEU A 1 586 ? 164.300 179.402 207.582 1.00 44.66 577 LEU A N 1
ATOM 4207 C CA . LEU A 1 586 ? 163.180 179.837 206.764 1.00 47.07 577 LEU A CA 1
ATOM 4208 C C . LEU A 1 586 ? 163.239 179.130 205.420 1.00 46.64 577 LEU A C 1
ATOM 4209 O O . LEU A 1 586 ? 164.296 179.083 204.783 1.00 54.50 577 LEU A O 1
ATOM 4214 N N . LEU A 1 587 ? 162.104 178.580 204.997 1.00 47.45 578 LEU A N 1
ATOM 4215 C CA . LEU A 1 587 ? 161.961 177.908 203.707 1.00 50.41 578 LEU A CA 1
ATOM 4216 C C . LEU A 1 587 ? 160.699 178.501 203.091 1.00 56.03 578 LEU A C 1
ATOM 4217 O O . LEU A 1 587 ? 159.600 177.970 203.267 1.00 57.24 578 LEU A O 1
ATOM 4222 N N . ILE A 1 588 ? 160.863 179.604 202.369 1.00 58.83 579 ILE A N 1
ATOM 4223 C CA . ILE A 1 588 ? 159.750 180.432 201.921 1.00 60.79 579 ILE A CA 1
ATOM 4224 C C . ILE A 1 588 ? 159.515 180.156 200.443 1.00 59.86 579 ILE A C 1
ATOM 4225 O O . ILE A 1 588 ? 160.451 180.214 199.636 1.00 59.75 579 ILE A O 1
ATOM 4230 N N . ALA A 1 589 ? 158.267 179.853 200.088 1.00 51.51 580 ALA A N 1
ATOM 4231 C CA . ALA A 1 589 ? 157.912 179.574 198.702 1.00 51.79 580 ALA A CA 1
ATOM 4232 C C . ALA A 1 589 ? 157.585 180.886 198.003 1.00 55.37 580 ALA A C 1
ATOM 4233 O O . ALA A 1 589 ? 156.580 181.533 198.314 1.00 55.29 580 ALA A O 1
ATOM 4235 N N . VAL A 1 590 ? 158.436 181.281 197.060 1.00 62.19 581 VAL A N 1
ATOM 4236 C CA . VAL A 1 590 ? 158.275 182.522 196.316 1.00 52.06 581 VAL A CA 1
ATOM 4237 C C . VAL A 1 590 ? 158.355 182.202 194.832 1.00 40.91 581 VAL A C 1
ATOM 4238 O O . VAL A 1 590 ? 159.255 181.477 194.398 1.00 48.32 581 VAL A O 1
ATOM 4242 N N . HIS A 1 591 ? 157.418 182.737 194.061 1.00 36.16 582 HIS A N 1
ATOM 4243 C CA . HIS A 1 591 ? 157.510 182.634 192.616 1.00 42.82 582 HIS A CA 1
ATOM 4244 C C . HIS A 1 591 ? 158.725 183.412 192.120 1.00 44.37 582 HIS A C 1
ATOM 4245 O O . HIS A 1 591 ? 159.252 184.294 192.802 1.00 54.54 582 HIS A O 1
ATOM 4252 N N . THR A 1 592 ? 159.174 183.074 190.910 1.00 45.85 583 THR A N 1
ATOM 4253 C CA . THR A 1 592 ? 160.309 183.782 190.330 1.00 53.99 583 THR A CA 1
ATOM 4254 C C . THR A 1 592 ? 160.001 185.254 190.081 1.00 59.74 583 THR A C 1
ATOM 4255 O O . THR A 1 592 ? 160.930 186.049 189.903 1.00 54.30 583 THR A O 1
ATOM 4259 N N . ASN A 1 593 ? 158.726 185.637 190.079 1.00 60.72 584 ASN A N 1
ATOM 4260 C CA . ASN A 1 593 ? 158.322 187.007 189.800 1.00 52.50 584 ASN A CA 1
ATOM 4261 C C . ASN A 1 593 ? 158.295 187.901 191.034 1.00 56.17 584 ASN A C 1
ATOM 4262 O O . ASN A 1 593 ? 157.998 189.092 190.903 1.00 62.37 584 ASN A O 1
ATOM 4267 N N . ARG A 1 594 ? 158.591 187.371 192.225 1.00 51.88 585 ARG A N 1
ATOM 4268 C CA . ARG A 1 594 ? 158.522 188.183 193.436 1.00 55.29 585 ARG A CA 1
ATOM 4269 C C . ARG A 1 594 ? 159.712 187.935 194.359 1.00 56.64 585 ARG A C 1
ATOM 4270 O O . ARG A 1 594 ? 159.576 188.016 195.585 1.00 60.20 585 ARG A O 1
ATOM 4278 N N . VAL A 1 595 ? 160.885 187.648 193.792 1.00 54.14 586 VAL A N 1
ATOM 4279 C CA . VAL A 1 595 ? 162.062 187.369 194.609 1.00 54.15 586 VAL A CA 1
ATOM 4280 C C . VAL A 1 595 ? 162.683 188.632 195.197 1.00 59.63 586 VAL A C 1
ATOM 4281 O O . VAL A 1 595 ? 163.347 188.557 196.240 1.00 61.57 586 VAL A O 1
ATOM 4285 N N . ARG A 1 596 ? 162.475 189.790 194.564 1.00 64.87 587 ARG A N 1
ATOM 4286 C CA . ARG A 1 596 ? 163.131 191.023 194.988 1.00 62.78 587 ARG A CA 1
ATOM 4287 C C . ARG A 1 596 ? 162.708 191.469 196.382 1.00 59.28 587 ARG A C 1
ATOM 4288 O O . ARG A 1 596 ? 163.431 192.247 197.013 1.00 62.42 587 ARG A O 1
ATOM 4296 N N . ASP A 1 597 ? 161.557 191.006 196.870 1.00 52.88 588 ASP A N 1
ATOM 4297 C CA . ASP A 1 597 ? 161.114 191.378 198.209 1.00 55.08 588 ASP A CA 1
ATOM 4298 C C . ASP A 1 597 ? 162.044 190.819 199.279 1.00 60.73 588 ASP A C 1
ATOM 4299 O O . ASP A 1 597 ? 162.321 191.489 200.281 1.00 61.37 588 ASP A O 1
ATOM 4304 N N . ILE A 1 598 ? 162.534 189.596 199.086 1.00 63.46 589 ILE A N 1
ATOM 4305 C CA . ILE A 1 598 ? 163.296 188.893 200.112 1.00 62.22 589 ILE A CA 1
ATOM 4306 C C . ILE A 1 598 ? 164.784 188.948 199.781 1.00 60.97 589 ILE A C 1
ATOM 4307 O O . ILE A 1 598 ? 165.632 188.879 200.678 1.00 57.94 589 ILE A O 1
ATOM 4312 N N . ARG A 1 599 ? 165.110 189.125 198.495 1.00 63.27 590 ARG A N 1
ATOM 4313 C CA . ARG A 1 599 ? 166.501 189.014 198.060 1.00 60.70 590 ARG A CA 1
ATOM 4314 C C . ARG A 1 599 ? 167.416 189.989 198.794 1.00 57.28 590 ARG A C 1
ATOM 4315 O O . ARG A 1 599 ? 168.612 189.718 198.950 1.00 55.05 590 ARG A O 1
ATOM 4323 N N . LEU A 1 600 ? 166.878 191.113 199.269 1.00 64.59 591 LEU A N 1
ATOM 4324 C CA . LEU A 1 600 ? 167.662 192.015 200.103 1.00 66.75 591 LEU A CA 1
ATOM 4325 C C . LEU A 1 600 ? 167.956 191.434 201.480 1.00 63.42 591 LEU A C 1
ATOM 4326 O O . LEU A 1 600 ? 168.763 192.012 202.217 1.00 65.67 591 LEU A O 1
ATOM 4331 N N . TYR A 1 601 ? 167.325 190.319 201.845 1.00 56.69 592 TYR A N 1
ATOM 4332 C CA . TYR A 1 601 ? 167.415 189.739 203.182 1.00 59.19 592 TYR A CA 1
ATOM 4333 C C . TYR A 1 601 ? 167.656 188.233 203.106 1.00 60.18 592 TYR A C 1
ATOM 4334 O O . TYR A 1 601 ? 166.967 187.434 203.744 1.00 66.22 592 TYR A O 1
ATOM 4343 N N . LEU A 1 602 ? 168.637 187.816 202.308 1.00 70.85 593 LEU A N 1
ATOM 4344 C CA . LEU A 1 602 ? 169.010 186.410 202.227 1.00 70.58 593 LEU A CA 1
ATOM 4345 C C . LEU A 1 602 ? 170.522 186.260 202.301 1.00 73.69 593 LEU A C 1
ATOM 4346 O O . LEU A 1 602 ? 171.268 187.103 201.793 1.00 76.65 593 LEU A O 1
ATOM 4351 N N . GLY A 1 603 ? 170.965 185.183 202.947 1.00 76.15 594 GLY A N 1
ATOM 4352 C CA . GLY A 1 603 ? 172.354 184.773 202.889 1.00 77.39 594 GLY A CA 1
ATOM 4353 C C . GLY A 1 603 ? 172.551 183.758 201.783 1.00 75.02 594 GLY A C 1
ATOM 4354 O O . GLY A 1 603 ? 173.423 183.914 200.923 1.00 76.43 594 GLY A O 1
ATOM 4355 N N . THR A 1 604 ? 171.736 182.708 201.802 1.00 71.24 595 THR A N 1
ATOM 4356 C CA . THR A 1 604 ? 171.631 181.762 200.703 1.00 73.45 595 THR A CA 1
ATOM 4357 C C . THR A 1 604 ? 170.162 181.626 200.332 1.00 73.79 595 THR A C 1
ATOM 4358 O O . THR A 1 604 ? 169.279 181.895 201.147 1.00 76.29 595 THR A O 1
ATOM 4362 N N . SER A 1 605 ? 169.903 181.229 199.090 1.00 68.93 596 SER A N 1
ATOM 4363 C CA . SER A 1 605 ? 168.539 181.119 198.589 1.00 69.92 596 SER A CA 1
ATOM 4364 C C . SER A 1 605 ? 168.408 179.867 197.741 1.00 72.12 596 SER A C 1
ATOM 4365 O O . SER A 1 605 ? 169.209 179.646 196.828 1.00 73.98 596 SER A O 1
ATOM 4368 N N . LEU A 1 606 ? 167.392 179.063 198.030 1.00 62.76 597 LEU A N 1
ATOM 4369 C CA . LEU A 1 606 ? 167.159 177.831 197.295 1.00 59.74 597 LEU A CA 1
ATOM 4370 C C . LEU A 1 606 ? 166.304 178.098 196.064 1.00 51.16 597 LEU A C 1
ATOM 4371 O O . LEU A 1 606 ? 165.526 179.053 196.015 1.00 54.37 597 LEU A O 1
ATOM 4376 N N . GLU A 1 607 ? 166.465 177.245 195.062 1.00 49.82 598 GLU A N 1
ATOM 4377 C CA . GLU A 1 607 ? 165.650 177.287 193.860 1.00 50.66 598 GLU A CA 1
ATOM 4378 C C . GLU A 1 607 ? 165.199 175.876 193.524 1.00 56.66 598 GLU A C 1
ATOM 4379 O O . GLU A 1 607 ? 165.961 174.918 193.686 1.00 63.63 598 GLU A O 1
ATOM 4385 N N . ILE A 1 608 ? 163.953 175.747 193.078 1.00 45.88 599 ILE A N 1
ATOM 4386 C CA . ILE A 1 608 ? 163.423 174.467 192.623 1.00 41.82 599 ILE A CA 1
ATOM 4387 C C . ILE A 1 608 ? 163.656 174.414 191.118 1.00 38.22 599 ILE A C 1
ATOM 4388 O O . ILE A 1 608 ? 162.907 175.003 190.337 1.00 42.15 599 ILE A O 1
ATOM 4393 N N . GLN A 1 609 ? 164.700 173.707 190.710 1.00 44.71 600 GLN A N 1
ATOM 4394 C CA . GLN A 1 609 ? 165.063 173.630 189.304 1.00 45.90 600 GLN A CA 1
ATOM 4395 C C . GLN A 1 609 ? 164.090 172.707 188.572 1.00 48.61 600 GLN A C 1
ATOM 4396 O O . GLN A 1 609 ? 163.058 172.285 189.102 1.00 52.09 600 GLN A O 1
ATOM 4402 N N . GLU A 1 610 ? 164.425 172.395 187.325 1.00 39.23 601 GLU A N 1
ATOM 4403 C CA . GLU A 1 610 ? 163.600 171.528 186.498 1.00 43.14 601 GLU A CA 1
ATOM 4404 C C . GLU A 1 610 ? 163.388 170.170 187.155 1.00 47.44 601 GLU A C 1
ATOM 4405 O O . GLU A 1 610 ? 164.306 169.601 187.751 1.00 42.45 601 GLU A O 1
ATOM 4411 N N . PHE A 1 611 ? 162.171 169.651 187.044 1.00 39.00 602 PHE A N 1
ATOM 4412 C CA . PHE A 1 611 ? 161.916 168.267 187.417 1.00 24.17 602 PHE A CA 1
ATOM 4413 C C . PHE A 1 611 ? 162.747 167.360 186.518 1.00 31.82 602 PHE A C 1
ATOM 4414 O O . PHE A 1 611 ? 162.595 167.416 185.288 1.00 36.69 602 PHE A O 1
ATOM 4422 N N . PRO A 1 612 ? 163.631 166.531 187.070 1.00 31.43 603 PRO A N 1
ATOM 4423 C CA . PRO A 1 612 ? 164.436 165.651 186.219 1.00 26.21 603 PRO A CA 1
ATOM 4424 C C . PRO A 1 612 ? 163.560 164.663 185.468 1.00 28.37 603 PRO A C 1
ATOM 4425 O O . PRO A 1 612 ? 162.503 164.245 185.946 1.00 31.02 603 PRO A O 1
ATOM 4429 N N . PHE A 1 613 ? 164.012 164.299 184.266 1.00 29.85 604 PHE A N 1
ATOM 4430 C CA . PHE A 1 613 ? 163.214 163.430 183.408 1.00 25.16 604 PHE A CA 1
ATOM 4431 C C . PHE A 1 613 ? 163.011 162.056 184.033 1.00 23.90 604 PHE A C 1
ATOM 4432 O O . PHE A 1 613 ? 161.978 161.414 183.799 1.00 31.89 604 PHE A O 1
ATOM 4440 N N . TYR A 1 614 ? 163.976 161.584 184.826 1.00 24.83 605 TYR A N 1
ATOM 4441 C CA . TYR A 1 614 ? 163.820 160.263 185.420 1.00 28.66 605 TYR A CA 1
ATOM 4442 C C . TYR A 1 614 ? 162.723 160.251 186.476 1.00 31.30 605 TYR A C 1
ATOM 4443 O O . TYR A 1 614 ? 162.106 159.208 186.703 1.00 42.05 605 TYR A O 1
ATOM 4452 N N . ASN A 1 615 ? 162.437 161.396 187.100 1.00 21.00 606 ASN A N 1
ATOM 4453 C CA . ASN A 1 615 ? 161.303 161.466 188.018 1.00 24.58 606 ASN A CA 1
ATOM 4454 C C . ASN A 1 615 ? 159.988 161.254 187.278 1.00 31.74 606 ASN A C 1
ATOM 4455 O O . ASN A 1 615 ? 159.118 160.498 187.730 1.00 36.33 606 ASN A O 1
ATOM 4460 N N . THR A 1 616 ? 159.826 161.921 186.133 1.00 33.61 607 THR A N 1
ATOM 4461 C CA . THR A 1 616 ? 158.622 161.735 185.331 1.00 35.20 607 THR A CA 1
ATOM 4462 C C . THR A 1 616 ? 158.518 160.303 184.829 1.00 39.12 607 THR A C 1
ATOM 4463 O O . THR A 1 616 ? 157.433 159.709 184.839 1.00 42.07 607 THR A O 1
ATOM 4467 N N . VAL A 1 617 ? 159.641 159.733 184.383 1.00 33.83 608 VAL A N 1
ATOM 4468 C CA . VAL A 1 617 ? 159.640 158.349 183.917 1.00 30.10 608 VAL A CA 1
ATOM 4469 C C . VAL A 1 617 ? 159.234 157.411 185.045 1.00 30.61 608 VAL A C 1
ATOM 4470 O O . VAL A 1 617 ? 158.442 156.481 184.846 1.00 38.80 608 VAL A O 1
ATOM 4474 N N . SER A 1 618 ? 159.754 157.650 186.250 1.00 24.35 609 SER A N 1
ATOM 4475 C CA . SER A 1 618 ? 159.394 156.829 187.399 1.00 26.60 609 SER A CA 1
ATOM 4476 C C . SER A 1 618 ? 157.907 156.933 187.704 1.00 31.87 609 SER A C 1
ATOM 4477 O O . SER A 1 618 ? 157.242 155.921 187.944 1.00 39.97 609 SER A O 1
ATOM 4480 N N . VAL A 1 619 ? 157.364 158.154 187.694 1.00 37.43 610 VAL A N 1
ATOM 4481 C CA . VAL A 1 619 ? 155.948 158.335 188.012 1.00 40.39 610 VAL A CA 1
ATOM 4482 C C . VAL A 1 619 ? 155.076 157.631 186.978 1.00 38.30 610 VAL A C 1
ATOM 4483 O O . VAL A 1 619 ? 154.098 156.953 187.323 1.00 36.65 610 VAL A O 1
ATOM 4487 N N . LEU A 1 620 ? 155.423 157.771 185.696 1.00 34.42 611 LEU A N 1
ATOM 4488 C CA . LEU A 1 620 ? 154.663 157.100 184.648 1.00 29.96 611 LEU A CA 1
ATOM 4489 C C . LEU A 1 620 ? 154.748 155.585 184.790 1.00 39.28 611 LEU A C 1
ATOM 4490 O O . LEU A 1 620 ? 153.758 154.878 184.568 1.00 48.13 611 LEU A O 1
ATOM 4495 N N . ARG A 1 621 ? 155.925 155.068 185.149 1.00 36.37 612 ARG A N 1
ATOM 4496 C CA . ARG A 1 621 ? 156.070 153.630 185.351 1.00 32.67 612 ARG A CA 1
ATOM 4497 C C . ARG A 1 621 ? 155.210 153.143 186.510 1.00 33.93 612 ARG A C 1
ATOM 4498 O O . ARG A 1 621 ? 154.567 152.091 186.413 1.00 40.17 612 ARG A O 1
ATOM 4506 N N . LYS A 1 622 ? 155.188 153.890 187.618 1.00 29.26 613 LYS A N 1
ATOM 4507 C CA . LYS A 1 622 ? 154.351 153.488 188.746 1.00 32.08 613 LYS A CA 1
ATOM 4508 C C . LYS A 1 622 ? 152.877 153.518 188.372 1.00 37.76 613 LYS A C 1
ATOM 4509 O O . LYS A 1 622 ? 152.107 152.641 188.780 1.00 44.77 613 LYS A O 1
ATOM 4515 N N . PHE A 1 623 ? 152.463 154.519 187.595 1.00 46.53 614 PHE A N 1
ATOM 4516 C CA . PHE A 1 623 ? 151.053 154.633 187.236 1.00 43.02 614 PHE A CA 1
ATOM 4517 C C . PHE A 1 623 ? 150.635 153.538 186.264 1.00 40.01 614 PHE A C 1
ATOM 4518 O O . PHE A 1 623 ? 149.773 152.709 186.575 1.00 44.36 614 PHE A O 1
ATOM 4526 N N . PHE A 1 624 ? 151.240 153.517 185.080 1.00 39.64 615 PHE A N 1
ATOM 4527 C CA . PHE A 1 624 ? 150.805 152.625 184.007 1.00 45.26 615 PHE A CA 1
ATOM 4528 C C . PHE A 1 624 ? 151.598 151.316 184.040 1.00 51.08 615 PHE A C 1
ATOM 4529 O O . PHE A 1 624 ? 152.235 150.905 183.071 1.00 54.19 615 PHE A O 1
ATOM 4537 N N . SER A 1 625 ? 151.531 150.654 185.199 1.00 49.95 616 SER A N 1
ATOM 4538 C CA . SER A 1 625 ? 152.264 149.411 185.407 1.00 48.38 616 SER A CA 1
ATOM 4539 C C . SER A 1 625 ? 151.712 148.257 184.581 1.00 51.02 616 SER A C 1
ATOM 4540 O O . SER A 1 625 ? 152.427 147.274 184.360 1.00 49.41 616 SER A O 1
ATOM 4543 N N . HIS A 1 626 ? 150.462 148.345 184.128 1.00 51.85 617 HIS A N 1
ATOM 4544 C CA . HIS A 1 626 ? 149.886 147.299 183.293 1.00 48.22 617 HIS A CA 1
ATOM 4545 C C . HIS A 1 626 ? 150.186 147.533 181.817 1.00 45.15 617 HIS A C 1
ATOM 4546 O O . HIS A 1 626 ? 150.640 146.622 181.118 1.00 44.52 617 HIS A O 1
ATOM 4553 N N . ASP A 1 627 ? 149.940 148.746 181.333 1.00 46.08 618 ASP A N 1
ATOM 4554 C CA . ASP A 1 627 ? 150.249 149.127 179.956 1.00 49.14 618 ASP A CA 1
ATOM 4555 C C . ASP A 1 627 ? 151.646 149.734 179.861 1.00 48.87 618 ASP A C 1
ATOM 4556 O O . ASP A 1 627 ? 151.839 150.842 179.362 1.00 49.03 618 ASP A O 1
ATOM 4561 N N . ILE A 1 628 ? 152.638 148.989 180.360 1.00 46.99 619 ILE A N 1
ATOM 4562 C CA . ILE A 1 628 ? 154.018 149.471 180.398 1.00 48.64 619 ILE A CA 1
ATOM 4563 C C . ILE A 1 628 ? 154.542 149.740 178.993 1.00 49.61 619 ILE A C 1
ATOM 4564 O O . ILE A 1 628 ? 155.391 150.620 178.796 1.00 56.58 619 ILE A O 1
ATOM 4569 N N . ILE A 1 629 ? 154.028 149.011 178.000 1.00 47.55 620 ILE A N 1
ATOM 4570 C CA . ILE A 1 629 ? 154.475 149.179 176.620 1.00 51.85 620 ILE A CA 1
ATOM 4571 C C . ILE A 1 629 ? 154.279 150.619 176.162 1.00 56.13 620 ILE A C 1
ATOM 4572 O O . ILE A 1 629 ? 155.116 151.175 175.440 1.00 60.20 620 ILE A O 1
ATOM 4577 N N . CYS A 1 630 ? 153.185 151.252 176.589 1.00 51.14 621 CYS A N 1
ATOM 4578 C CA . CYS A 1 630 ? 152.959 152.650 176.236 1.00 47.95 621 CYS A CA 1
ATOM 4579 C C . CYS A 1 630 ? 154.040 153.554 176.821 1.00 47.65 621 CYS A C 1
ATOM 4580 O O . CYS A 1 630 ? 154.502 154.492 176.160 1.00 44.48 621 CYS A O 1
ATOM 4583 N N . VAL A 1 631 ? 154.451 153.292 178.064 1.00 47.31 622 VAL A N 1
ATOM 4584 C CA . VAL A 1 631 ? 155.512 154.088 178.674 1.00 44.32 622 VAL A CA 1
ATOM 4585 C C . VAL A 1 631 ? 156.830 153.872 177.942 1.00 41.89 622 VAL A C 1
ATOM 4586 O O . VAL A 1 631 ? 157.632 154.802 177.791 1.00 40.37 622 VAL A O 1
ATOM 4590 N N . GLU A 1 632 ? 157.080 152.644 177.482 1.00 47.84 623 GLU A N 1
ATOM 4591 C CA . GLU A 1 632 ? 158.271 152.407 176.667 1.00 46.08 623 GLU A CA 1
ATOM 4592 C C . GLU A 1 632 ? 158.211 153.193 175.363 1.00 47.63 623 GLU A C 1
ATOM 4593 O O . GLU A 1 632 ? 159.221 153.751 174.921 1.00 46.24 623 GLU A O 1
ATOM 4599 N N . LYS A 1 633 ? 157.035 153.248 174.732 1.00 43.62 624 LYS A N 1
ATOM 4600 C CA . LYS A 1 633 ? 156.885 154.071 173.534 1.00 41.92 624 LYS A CA 1
ATOM 4601 C C . LYS A 1 633 ? 157.154 155.539 173.839 1.00 42.37 624 LYS A C 1
ATOM 4602 O O . LYS A 1 633 ? 157.780 156.243 173.039 1.00 41.50 624 LYS A O 1
ATOM 4608 N N . LEU A 1 634 ? 156.683 156.017 174.992 1.00 39.27 625 LEU A N 1
ATOM 4609 C CA . LEU A 1 634 ? 156.929 157.404 175.381 1.00 35.30 625 LEU A CA 1
ATOM 4610 C C . LEU A 1 634 ? 158.419 157.671 175.573 1.00 40.66 625 LEU A C 1
ATOM 4611 O O . LEU A 1 634 ? 158.937 158.716 175.153 1.00 42.09 625 LEU A O 1
ATOM 4616 N N . ILE A 1 635 ? 159.121 156.738 176.220 1.00 35.33 626 ILE A N 1
ATOM 4617 C CA . ILE A 1 635 ? 160.559 156.889 176.419 1.00 22.74 626 ILE A CA 1
ATOM 4618 C C . ILE A 1 635 ? 161.281 156.899 175.079 1.00 27.87 626 ILE A C 1
ATOM 4619 O O . ILE A 1 635 ? 162.206 157.690 174.863 1.00 34.04 626 ILE A O 1
ATOM 4624 N N . ILE A 1 636 ? 160.875 156.021 174.159 1.00 37.46 627 ILE A N 1
ATOM 4625 C CA . ILE A 1 636 ? 161.472 156.013 172.826 1.00 38.24 627 ILE A CA 1
ATOM 4626 C C . ILE A 1 636 ? 161.213 157.339 172.121 1.00 39.25 627 ILE A C 1
ATOM 4627 O O . ILE A 1 636 ? 162.078 157.859 171.408 1.00 35.81 627 ILE A O 1
ATOM 4632 N N . TYR A 1 637 ? 160.020 157.905 172.315 1.00 33.98 628 TYR A N 1
ATOM 4633 C CA . TYR A 1 637 ? 159.697 159.209 171.743 1.00 34.79 628 TYR A CA 1
ATOM 4634 C C . TYR A 1 637 ? 160.646 160.285 172.259 1.00 41.23 628 TYR A C 1
ATOM 4635 O O . TYR A 1 637 ? 161.201 161.076 171.484 1.00 47.31 628 TYR A O 1
ATOM 4644 N N . PHE A 1 638 ? 160.857 160.319 173.572 1.00 34.46 629 PHE A N 1
ATOM 4645 C CA . PHE A 1 638 ? 161.698 161.366 174.139 1.00 27.12 629 PHE A CA 1
ATOM 4646 C C . PHE A 1 638 ? 163.189 161.104 173.971 1.00 30.43 629 PHE A C 1
ATOM 4647 O O . PHE A 1 638 ? 163.985 162.020 174.197 1.00 34.78 629 PHE A O 1
ATOM 4655 N N . ILE A 1 639 ? 163.589 159.890 173.592 1.00 37.87 630 ILE A N 1
ATOM 4656 C CA . ILE A 1 639 ? 165.006 159.633 173.352 1.00 37.07 630 ILE A CA 1
ATOM 4657 C C . ILE A 1 639 ? 165.482 160.381 172.112 1.00 41.14 630 ILE A C 1
ATOM 4658 O O . ILE A 1 639 ? 166.506 161.073 172.144 1.00 42.93 630 ILE A O 1
ATOM 4663 N N . ASP A 1 640 ? 164.748 160.264 171.001 1.00 37.63 631 ASP A N 1
ATOM 4664 C CA . ASP A 1 640 ? 165.115 161.030 169.816 1.00 37.92 631 ASP A CA 1
ATOM 4665 C C . ASP A 1 640 ? 164.593 162.456 169.865 1.00 46.56 631 ASP A C 1
ATOM 4666 O O . ASP A 1 640 ? 165.158 163.329 169.196 1.00 51.08 631 ASP A O 1
ATOM 4671 N N . ASN A 1 641 ? 163.536 162.720 170.633 1.00 46.71 632 ASN A N 1
ATOM 4672 C CA . ASN A 1 641 ? 163.095 164.096 170.855 1.00 36.49 632 ASN A CA 1
ATOM 4673 C C . ASN A 1 641 ? 163.904 164.699 172.004 1.00 40.65 632 ASN A C 1
ATOM 4674 O O . ASN A 1 641 ? 163.403 164.995 173.090 1.00 40.28 632 ASN A O 1
ATOM 4679 N N . LYS A 1 642 ? 165.201 164.872 171.730 1.00 42.08 633 LYS A N 1
ATOM 4680 C CA . LYS A 1 642 ? 166.106 165.440 172.723 1.00 38.73 633 LYS A CA 1
ATOM 4681 C C . LYS A 1 642 ? 165.725 166.872 173.071 1.00 47.06 633 LYS A C 1
ATOM 4682 O O . LYS A 1 642 ? 165.990 167.332 174.187 1.00 52.08 633 LYS A O 1
ATOM 4688 N N . ASP A 1 643 ? 165.112 167.591 172.129 1.00 47.86 634 ASP A N 1
ATOM 4689 C CA . ASP A 1 643 ? 164.630 168.937 172.409 1.00 41.66 634 ASP A CA 1
ATOM 4690 C C . ASP A 1 643 ? 163.489 168.944 173.415 1.00 38.13 634 ASP A C 1
ATOM 4691 O O . ASP A 1 643 ? 163.260 169.968 174.067 1.00 42.48 634 ASP A O 1
ATOM 4696 N N . LEU A 1 644 ? 162.774 167.831 173.557 1.00 31.48 635 LEU A N 1
ATOM 4697 C CA . LEU A 1 644 ? 161.590 167.764 174.398 1.00 28.89 635 LEU A CA 1
ATOM 4698 C C . LEU A 1 644 ? 161.836 167.044 175.717 1.00 30.66 635 LEU A C 1
ATOM 4699 O O . LEU A 1 644 ? 160.877 166.764 176.442 1.00 40.16 635 LEU A O 1
ATOM 4704 N N . GLN A 1 645 ? 163.092 166.732 176.043 1.00 32.09 636 GLN A N 1
ATOM 4705 C CA . GLN A 1 645 ? 163.376 166.085 177.321 1.00 36.43 636 GLN A CA 1
ATOM 4706 C C . GLN A 1 645 ? 163.034 167.000 178.488 1.00 36.60 636 GLN A C 1
ATOM 4707 O O . GLN A 1 645 ? 162.510 166.545 179.511 1.00 43.60 636 GLN A O 1
ATOM 4713 N N . GLY A 1 646 ? 163.315 168.290 178.352 1.00 23.57 637 GLY A N 1
ATOM 4714 C CA . GLY A 1 646 ? 163.025 169.270 179.372 1.00 24.58 637 GLY A CA 1
ATOM 4715 C C . GLY A 1 646 ? 161.637 169.864 179.313 1.00 33.24 637 GLY A C 1
ATOM 4716 O O . GLY A 1 646 ? 161.366 170.840 180.019 1.00 31.61 637 GLY A O 1
ATOM 4717 N N . VAL A 1 647 ? 160.747 169.310 178.486 1.00 33.30 638 VAL A N 1
ATOM 4718 C CA . VAL A 1 647 ? 159.392 169.844 178.384 1.00 27.99 638 VAL A CA 1
ATOM 4719 C C . VAL A 1 647 ? 158.644 169.655 179.696 1.00 29.73 638 VAL A C 1
ATOM 4720 O O . VAL A 1 647 ? 157.879 170.530 180.123 1.00 39.15 638 VAL A O 1
ATOM 4724 N N . TYR A 1 648 ? 158.871 168.529 180.374 1.00 24.30 639 TYR A N 1
ATOM 4725 C CA . TYR A 1 648 ? 158.217 168.255 181.653 1.00 32.51 639 TYR A CA 1
ATOM 4726 C C . TYR A 1 648 ? 158.820 169.177 182.706 1.00 41.21 639 TYR A C 1
ATOM 4727 O O . TYR A 1 648 ? 159.652 168.789 183.530 1.00 42.98 639 TYR A O 1
ATOM 4736 N N . LYS A 1 649 ? 158.383 170.433 182.664 1.00 34.88 640 LYS A N 1
ATOM 4737 C CA . LYS A 1 649 ? 158.872 171.449 183.579 1.00 29.34 640 LYS A CA 1
ATOM 4738 C C . LYS A 1 649 ? 158.443 171.207 185.012 1.00 28.45 640 LYS A C 1
ATOM 4739 O O . LYS A 1 649 ? 159.046 171.782 185.923 1.00 32.05 640 LYS A O 1
ATOM 4745 N N . THR A 1 650 ? 157.418 170.390 185.242 1.00 18.90 641 THR A N 1
ATOM 4746 C CA . THR A 1 650 ? 156.746 170.435 186.530 1.00 22.30 641 THR A CA 1
ATOM 4747 C C . THR A 1 650 ? 155.983 169.138 186.754 1.00 27.30 641 THR A C 1
ATOM 4748 O O . THR A 1 650 ? 155.462 168.543 185.796 1.00 33.79 641 THR A O 1
ATOM 4752 N N . PRO A 1 651 ? 155.903 168.671 188.002 1.00 16.01 642 PRO A N 1
ATOM 4753 C CA . PRO A 1 651 ? 154.931 167.621 188.330 1.00 19.29 642 PRO A CA 1
ATOM 4754 C C . PRO A 1 651 ? 153.507 167.980 187.948 1.00 32.61 642 PRO A C 1
ATOM 4755 O O . PRO A 1 651 ? 152.694 167.073 187.761 1.00 34.12 642 PRO A O 1
ATOM 4759 N N . LEU A 1 652 ? 153.174 169.267 187.822 1.00 28.89 643 LEU A N 1
ATOM 4760 C CA . LEU A 1 652 ? 151.889 169.639 187.237 1.00 28.54 643 LEU A CA 1
ATOM 4761 C C . LEU A 1 652 ? 151.781 169.148 185.797 1.00 37.47 643 LEU A C 1
ATOM 4762 O O . LEU A 1 652 ? 150.743 168.611 185.389 1.00 42.72 643 LEU A O 1
ATOM 4767 N N . PHE A 1 653 ? 152.850 169.318 185.012 1.00 22.90 644 PHE A N 1
ATOM 4768 C CA . PHE A 1 653 ? 152.874 168.769 183.660 1.00 20.76 644 PHE A CA 1
ATOM 4769 C C . PHE A 1 653 ? 152.752 167.250 183.682 1.00 30.14 644 PHE A C 1
ATOM 4770 O O . PHE A 1 653 ? 152.016 166.660 182.875 1.00 35.53 644 PHE A O 1
ATOM 4778 N N . VAL A 1 654 ? 153.473 166.598 184.598 1.00 30.22 645 VAL A N 1
ATOM 4779 C CA . VAL A 1 654 ? 153.388 165.141 184.697 1.00 35.86 645 VAL A CA 1
ATOM 4780 C C . VAL A 1 654 ? 151.959 164.710 185.015 1.00 32.36 645 VAL A C 1
ATOM 4781 O O . VAL A 1 654 ? 151.436 163.743 184.440 1.00 30.51 645 VAL A O 1
ATOM 4785 N N . ALA A 1 655 ? 151.310 165.420 185.939 1.00 24.19 646 ALA A N 1
ATOM 4786 C CA . ALA A 1 655 ? 149.933 165.123 186.310 1.00 30.02 646 ALA A CA 1
ATOM 4787 C C . ALA A 1 655 ? 148.993 165.297 185.128 1.00 36.49 646 ALA A C 1
ATOM 4788 O O . ALA A 1 655 ? 148.079 164.489 184.927 1.00 46.06 646 ALA A O 1
ATOM 4790 N N . ALA A 1 656 ? 149.189 166.362 184.350 1.00 29.84 647 ALA A N 1
ATOM 4791 C CA . ALA A 1 656 ? 148.360 166.572 183.170 1.00 25.35 647 ALA A CA 1
ATOM 4792 C C . ALA A 1 656 ? 148.508 165.418 182.187 1.00 37.16 647 ALA A C 1
ATOM 4793 O O . ALA A 1 656 ? 147.511 164.922 181.644 1.00 44.37 647 ALA A O 1
ATOM 4795 N N . VAL A 1 657 ? 149.745 164.969 181.955 1.00 32.99 648 VAL A N 1
ATOM 4796 C CA . VAL A 1 657 ? 149.962 163.845 181.044 1.00 17.27 648 VAL A CA 1
ATOM 4797 C C . VAL A 1 657 ? 149.267 162.592 181.558 1.00 23.19 648 VAL A C 1
ATOM 4798 O O . VAL A 1 657 ? 148.599 161.880 180.798 1.00 28.39 648 VAL A O 1
ATOM 4802 N N . CYS A 1 658 ? 149.415 162.300 182.851 1.00 31.76 649 CYS A N 1
ATOM 4803 C CA . CYS A 1 658 ? 148.791 161.102 183.407 1.00 34.23 649 CYS A CA 1
ATOM 4804 C C . CYS A 1 658 ? 147.273 161.162 183.283 1.00 35.97 649 CYS A C 1
ATOM 4805 O O . CYS A 1 658 ? 146.632 160.174 182.898 1.00 39.38 649 CYS A O 1
ATOM 4808 N N . THR A 1 659 ? 146.682 162.317 183.599 1.00 32.42 650 THR A N 1
ATOM 4809 C CA . THR A 1 659 ? 145.231 162.454 183.530 1.00 26.11 650 THR A CA 1
ATOM 4810 C C . THR A 1 659 ? 144.729 162.305 182.102 1.00 32.25 650 THR A C 1
ATOM 4811 O O . THR A 1 659 ? 143.722 161.628 181.860 1.00 36.72 650 THR A O 1
ATOM 4815 N N . ASP A 1 660 ? 145.414 162.928 181.140 1.00 32.26 651 ASP A N 1
ATOM 4816 C CA . ASP A 1 660 ? 145.005 162.782 179.748 1.00 37.52 651 ASP A CA 1
ATOM 4817 C C . ASP A 1 660 ? 145.119 161.334 179.294 1.00 40.01 651 ASP A C 1
ATOM 4818 O O . ASP A 1 660 ? 144.201 160.805 178.657 1.00 37.58 651 ASP A O 1
ATOM 4823 N N . TRP A 1 661 ? 146.220 160.665 179.649 1.00 38.01 652 TRP A N 1
ATOM 4824 C CA . TRP A 1 661 ? 146.405 159.268 179.270 1.00 29.53 652 TRP A CA 1
ATOM 4825 C C . TRP A 1 661 ? 145.278 158.400 179.809 1.00 34.57 652 TRP A C 1
ATOM 4826 O O . TRP A 1 661 ? 144.722 157.565 179.087 1.00 42.45 652 TRP A O 1
ATOM 4837 N N . ILE A 1 662 ? 144.932 158.578 181.084 1.00 30.58 653 ILE A N 1
ATOM 4838 C CA . ILE A 1 662 ? 143.905 157.733 181.681 1.00 26.99 653 ILE A CA 1
ATOM 4839 C C . ILE A 1 662 ? 142.534 158.039 181.086 1.00 40.45 653 ILE A C 1
ATOM 4840 O O . ILE A 1 662 ? 141.769 157.122 180.761 1.00 45.28 653 ILE A O 1
ATOM 4845 N N . GLN A 1 663 ? 142.198 159.321 180.924 1.00 44.28 654 GLN A N 1
ATOM 4846 C CA . GLN A 1 663 ? 140.839 159.679 180.527 1.00 37.14 654 GLN A CA 1
ATOM 4847 C C . GLN A 1 663 ? 140.630 159.569 179.020 1.00 33.34 654 GLN A C 1
ATOM 4848 O O . GLN A 1 663 ? 139.808 158.772 178.555 1.00 37.02 654 GLN A O 1
ATOM 4854 N N . ASN A 1 664 ? 141.361 160.361 178.240 1.00 28.10 655 ASN A N 1
ATOM 4855 C CA . ASN A 1 664 ? 141.066 160.493 176.819 1.00 40.21 655 ASN A CA 1
ATOM 4856 C C . ASN A 1 664 ? 141.609 159.343 175.984 1.00 43.02 655 ASN A C 1
ATOM 4857 O O . ASN A 1 664 ? 141.441 159.363 174.760 1.00 45.98 655 ASN A O 1
ATOM 4862 N N . ALA A 1 665 ? 142.252 158.356 176.610 1.00 36.99 656 ALA A N 1
ATOM 4863 C CA . ALA A 1 665 ? 142.835 157.214 175.905 1.00 34.78 656 ALA A CA 1
ATOM 4864 C C . ALA A 1 665 ? 143.829 157.669 174.840 1.00 34.66 656 ALA A C 1
ATOM 4865 O O . ALA A 1 665 ? 143.907 157.099 173.751 1.00 35.01 656 ALA A O 1
ATOM 4867 N N . SER A 1 666 ? 144.596 158.711 175.159 1.00 30.55 657 SER A N 1
ATOM 4868 C CA . SER A 1 666 ? 145.657 159.196 174.291 1.00 30.63 657 SER A CA 1
ATOM 4869 C C . SER A 1 666 ? 146.998 158.551 174.607 1.00 32.13 657 SER A C 1
ATOM 4870 O O . SER A 1 666 ? 148.041 159.075 174.200 1.00 30.41 657 SER A O 1
ATOM 4873 N N . ALA A 1 667 ? 146.989 157.434 175.337 1.00 35.34 658 ALA A N 1
ATOM 4874 C CA . ALA A 1 667 ? 148.227 156.721 175.624 1.00 32.19 658 ALA A CA 1
ATOM 4875 C C . ALA A 1 667 ? 148.891 156.237 174.344 1.00 33.19 658 ALA A C 1
ATOM 4876 O O . ALA A 1 667 ? 150.110 156.363 174.180 1.00 31.60 658 ALA A O 1
ATOM 4878 N N . GLN A 1 668 ? 148.106 155.691 173.420 1.00 37.00 659 GLN A N 1
ATOM 4879 C CA . GLN A 1 668 ? 148.624 155.227 172.133 1.00 33.11 659 GLN A CA 1
ATOM 4880 C C . GLN A 1 668 ? 148.613 156.343 171.093 1.00 32.27 659 GLN A C 1
ATOM 4881 O O . GLN A 1 668 ? 148.080 156.198 169.994 1.00 32.19 659 GLN A O 1
ATOM 4887 N N . ASP A 1 669 ? 149.212 157.476 171.446 1.00 31.22 660 ASP A N 1
ATOM 4888 C CA . ASP A 1 669 ? 149.348 158.618 170.554 1.00 30.12 660 ASP A CA 1
ATOM 4889 C C . ASP A 1 669 ? 150.817 158.792 170.200 1.00 22.09 660 ASP A C 1
ATOM 4890 O O . ASP A 1 669 ? 151.671 158.840 171.090 1.00 27.42 660 ASP A O 1
ATOM 4895 N N . LYS A 1 670 ? 151.105 158.881 168.901 1.00 23.01 661 LYS A N 1
ATOM 4896 C CA . LYS A 1 670 ? 152.488 158.950 168.446 1.00 35.68 661 LYS A CA 1
ATOM 4897 C C . LYS A 1 670 ? 153.210 160.190 168.953 1.00 42.18 661 LYS A C 1
ATOM 4898 O O . LYS A 1 670 ? 154.443 160.181 169.044 1.00 50.02 661 LYS A O 1
ATOM 4904 N N . PHE A 1 671 ? 152.481 161.252 169.286 1.00 25.58 662 PHE A N 1
ATOM 4905 C CA . PHE A 1 671 ? 153.066 162.476 169.817 1.00 26.35 662 PHE A CA 1
ATOM 4906 C C . PHE A 1 671 ? 152.546 162.709 171.226 1.00 31.19 662 PHE A C 1
ATOM 4907 O O . PHE A 1 671 ? 151.334 162.664 171.459 1.00 35.35 662 PHE A O 1
ATOM 4915 N N . GLN A 1 672 ? 153.463 162.955 172.161 1.00 21.48 663 GLN A N 1
ATOM 4916 C CA . GLN A 1 672 ? 153.107 163.102 173.562 1.00 25.20 663 GLN A CA 1
ATOM 4917 C C . GLN A 1 672 ? 153.374 164.482 174.140 1.00 33.03 663 GLN A C 1
ATOM 4918 O O . GLN A 1 672 ? 152.827 164.795 175.200 1.00 33.31 663 GLN A O 1
ATOM 4924 N N . ASP A 1 673 ? 154.188 165.314 173.488 1.00 37.85 664 ASP A N 1
ATOM 4925 C CA . ASP A 1 673 ? 154.324 166.695 173.939 1.00 34.21 664 ASP A CA 1
ATOM 4926 C C . ASP A 1 673 ? 153.068 167.497 173.622 1.00 34.04 664 ASP A C 1
ATOM 4927 O O . ASP A 1 673 ? 152.645 168.348 174.417 1.00 35.93 664 ASP A O 1
ATOM 4932 N N . VAL A 1 674 ? 152.452 167.231 172.467 1.00 37.88 665 VAL A N 1
ATOM 4933 C CA . VAL A 1 674 ? 151.169 167.847 172.148 1.00 25.25 665 VAL A CA 1
ATOM 4934 C C . VAL A 1 674 ? 150.119 167.418 173.159 1.00 25.61 665 VAL A C 1
ATOM 4935 O O . VAL A 1 674 ? 149.315 168.232 173.627 1.00 42.28 665 VAL A O 1
ATOM 4939 N N . THR A 1 675 ? 150.116 166.132 173.517 1.00 23.23 666 THR A N 1
ATOM 4940 C CA . THR A 1 675 ? 149.198 165.649 174.541 1.00 28.21 666 THR A CA 1
ATOM 4941 C C . THR A 1 675 ? 149.473 166.318 175.882 1.00 38.53 666 THR A C 1
ATOM 4942 O O . THR A 1 675 ? 148.539 166.695 176.596 1.00 39.43 666 THR A O 1
ATOM 4946 N N . LEU A 1 676 ? 150.750 166.488 176.230 1.00 36.23 667 LEU A N 1
ATOM 4947 C CA . LEU A 1 676 ? 151.111 167.156 177.477 1.00 30.92 667 LEU A CA 1
ATOM 4948 C C . LEU A 1 676 ? 150.559 168.572 177.526 1.00 34.81 667 LEU A C 1
ATOM 4949 O O . LEU A 1 676 ? 149.921 168.970 178.507 1.00 34.91 667 LEU A O 1
ATOM 4954 N N . PHE A 1 677 ? 150.794 169.349 176.473 1.00 35.72 668 PHE A N 1
ATOM 4955 C CA . PHE A 1 677 ? 150.386 170.749 176.505 1.00 25.15 668 PHE A CA 1
ATOM 4956 C C . PHE A 1 677 ? 148.871 170.892 176.401 1.00 28.06 668 PHE A C 1
ATOM 4957 O O . PHE A 1 677 ? 148.281 171.767 177.048 1.00 35.60 668 PHE A O 1
ATOM 4965 N N . GLN A 1 678 ? 148.218 170.034 175.614 1.00 29.94 669 GLN A N 1
ATOM 4966 C CA . GLN A 1 678 ? 146.761 170.053 175.564 1.00 30.68 669 GLN A CA 1
ATOM 4967 C C . GLN A 1 678 ? 146.162 169.667 176.908 1.00 34.32 669 GLN A C 1
ATOM 4968 O O . GLN A 1 678 ? 145.147 170.232 177.329 1.00 46.40 669 GLN A O 1
ATOM 4974 N N . SER A 1 679 ? 146.778 168.709 177.602 1.00 26.67 670 SER A N 1
ATOM 4975 C CA . SER A 1 679 ? 146.300 168.334 178.925 1.00 35.40 670 SER A CA 1
ATOM 4976 C C . SER A 1 679 ? 146.530 169.452 179.930 1.00 40.51 670 SER A C 1
ATOM 4977 O O . SER A 1 679 ? 145.720 169.649 180.839 1.00 37.86 670 SER A O 1
ATOM 4980 N N . TYR A 1 680 ? 147.634 170.188 179.792 1.00 39.90 671 TYR A N 1
ATOM 4981 C CA . TYR A 1 680 ? 147.850 171.338 180.663 1.00 32.71 671 TYR A CA 1
ATOM 4982 C C . TYR A 1 680 ? 146.797 172.411 180.420 1.00 38.55 671 TYR A C 1
ATOM 4983 O O . TYR A 1 680 ? 146.297 173.026 181.369 1.00 42.09 671 TYR A O 1
ATOM 4992 N N . MET A 1 681 ? 146.446 172.646 179.153 1.00 35.86 672 MET A N 1
ATOM 4993 C CA . MET A 1 681 ? 145.359 173.573 178.852 1.00 27.87 672 MET A CA 1
ATOM 4994 C C . MET A 1 681 ? 144.033 173.085 179.419 1.00 29.08 672 MET A C 1
ATOM 4995 O O . MET A 1 681 ? 143.242 173.883 179.931 1.00 43.80 672 MET A O 1
ATOM 5000 N N . GLN A 1 682 ? 143.761 171.785 179.319 1.00 20.26 673 GLN A N 1
ATOM 5001 C CA . GLN A 1 682 ? 142.524 171.252 179.878 1.00 27.22 673 GLN A CA 1
ATOM 5002 C C . GLN A 1 682 ? 142.500 171.400 181.393 1.00 36.02 673 GLN A C 1
ATOM 5003 O O . GLN A 1 682 ? 141.457 171.718 181.975 1.00 40.23 673 GLN A O 1
ATOM 5009 N N . TYR A 1 683 ? 143.643 171.179 182.044 1.00 32.85 674 TYR A N 1
ATOM 5010 C CA . TYR A 1 683 ? 143.743 171.376 183.486 1.00 33.35 674 TYR A CA 1
ATOM 5011 C C . TYR A 1 683 ? 143.496 172.831 183.863 1.00 34.64 674 TYR A C 1
ATOM 5012 O O . TYR A 1 683 ? 142.765 173.119 184.818 1.00 26.15 674 TYR A O 1
ATOM 5021 N N . LEU A 1 684 ? 144.095 173.763 183.119 1.00 38.75 675 LEU A N 1
ATOM 5022 C CA . LEU A 1 684 ? 143.876 175.180 183.391 1.00 27.46 675 LEU A CA 1
ATOM 5023 C C . LEU A 1 684 ? 142.418 175.564 183.175 1.00 32.38 675 LEU A C 1
ATOM 5024 O O . LEU A 1 684 ? 141.849 176.327 183.961 1.00 48.70 675 LEU A O 1
ATOM 5029 N N . SER A 1 685 ? 141.798 175.045 182.114 1.00 17.44 676 SER A N 1
ATOM 5030 C CA . SER A 1 685 ? 140.400 175.361 181.840 1.00 23.54 676 SER A CA 1
ATOM 5031 C C . SER A 1 685 ? 139.479 174.787 182.908 1.00 32.88 676 SER A C 1
ATOM 5032 O O . SER A 1 685 ? 138.495 175.428 183.296 1.00 40.07 676 SER A O 1
ATOM 5035 N N . LEU A 1 686 ? 139.778 173.581 183.394 1.00 26.27 677 LEU A N 1
ATOM 5036 C CA . LEU A 1 686 ? 138.918 172.956 184.390 1.00 30.11 677 LEU A CA 1
ATOM 5037 C C . LEU A 1 686 ? 139.076 173.616 185.755 1.00 38.58 677 LEU A C 1
ATOM 5038 O O . LEU A 1 686 ? 138.086 173.817 186.469 1.00 39.03 677 LEU A O 1
ATOM 5043 N N . LYS A 1 687 ? 140.308 173.959 186.140 1.00 40.48 678 LYS A N 1
ATOM 5044 C CA . LYS A 1 687 ? 140.514 174.611 187.431 1.00 36.59 678 LYS A CA 1
ATOM 5045 C C . LYS A 1 687 ? 140.016 176.050 187.409 1.00 31.46 678 LYS A C 1
ATOM 5046 O O . LYS A 1 687 ? 139.339 176.494 188.344 1.00 23.27 678 LYS A O 1
ATOM 5052 N N . TYR A 1 688 ? 140.344 176.793 186.358 1.00 38.74 679 TYR A N 1
ATOM 5053 C CA . TYR A 1 688 ? 139.874 178.165 186.186 1.00 36.68 679 TYR A CA 1
ATOM 5054 C C . TYR A 1 688 ? 138.673 178.204 185.242 1.00 39.62 679 TYR A C 1
ATOM 5055 O O . TYR A 1 688 ? 138.715 178.768 184.150 1.00 43.27 679 TYR A O 1
ATOM 5064 N N . LYS A 1 689 ? 137.588 177.572 185.685 1.00 38.80 680 LYS A N 1
ATOM 5065 C CA . LYS A 1 689 ? 136.308 177.678 185.001 1.00 37.25 680 LYS A CA 1
ATOM 5066 C C . LYS A 1 689 ? 135.340 178.609 185.715 1.00 41.27 680 LYS A C 1
ATOM 5067 O O . LYS A 1 689 ? 134.417 179.125 185.077 1.00 43.82 680 LYS A O 1
ATOM 5073 N N . ALA A 1 690 ? 135.528 178.830 187.018 1.00 42.79 681 ALA A N 1
ATOM 5074 C CA . ALA A 1 690 ? 134.766 179.861 187.711 1.00 41.08 681 ALA A CA 1
ATOM 5075 C C . ALA A 1 690 ? 135.148 181.243 187.201 1.00 42.89 681 ALA A C 1
ATOM 5076 O O . ALA A 1 690 ? 134.279 182.066 186.888 1.00 50.32 681 ALA A O 1
ATOM 5078 N N . THR A 1 691 ? 136.445 181.516 187.111 1.00 44.15 682 THR A N 1
ATOM 5079 C CA . THR A 1 691 ? 136.945 182.728 186.465 1.00 50.23 682 THR A CA 1
ATOM 5080 C C . THR A 1 691 ? 137.298 182.434 185.008 1.00 53.17 682 THR A C 1
ATOM 5081 O O . THR A 1 691 ? 138.421 182.646 184.549 1.00 55.29 682 THR A O 1
ATOM 5085 N N . ALA A 1 692 ? 136.299 181.929 184.280 1.00 53.88 683 ALA A N 1
ATOM 5086 C CA . ALA A 1 692 ? 136.517 181.524 182.895 1.00 53.26 683 ALA A CA 1
ATOM 5087 C C . ALA A 1 692 ? 136.874 182.719 182.021 1.00 54.90 683 ALA A C 1
ATOM 5088 O O . ALA A 1 692 ? 137.793 182.646 181.199 1.00 54.45 683 ALA A O 1
ATOM 5090 N N . GLU A 1 693 ? 136.146 183.825 182.174 1.00 61.19 684 GLU A N 1
ATOM 5091 C CA . GLU A 1 693 ? 136.461 185.027 181.404 1.00 62.78 684 GLU A CA 1
ATOM 5092 C C . GLU A 1 693 ? 137.822 185.617 181.760 1.00 64.59 684 GLU A C 1
ATOM 5093 O O . GLU A 1 693 ? 138.575 185.968 180.834 1.00 62.48 684 GLU A O 1
ATOM 5099 N N . PRO A 1 694 ? 138.193 185.789 183.038 1.00 59.10 685 PRO A N 1
ATOM 5100 C CA . PRO A 1 694 ? 139.570 186.225 183.325 1.00 52.10 685 PRO A CA 1
ATOM 5101 C C . PRO A 1 694 ? 140.623 185.274 182.791 1.00 45.09 685 PRO A C 1
ATOM 5102 O O . PRO A 1 694 ? 141.666 185.726 182.307 1.00 46.76 685 PRO A O 1
ATOM 5106 N N . LEU A 1 695 ? 140.378 183.962 182.859 1.00 47.39 686 LEU A N 1
ATOM 5107 C CA . LEU A 1 695 ? 141.343 183.006 182.328 1.00 51.16 686 LEU A CA 1
ATOM 5108 C C . LEU A 1 695 ? 141.485 183.158 180.820 1.00 49.83 686 LEU A C 1
ATOM 5109 O O . LEU A 1 695 ? 142.600 183.113 180.290 1.00 52.03 686 LEU A O 1
ATOM 5114 N N . GLN A 1 696 ? 140.369 183.334 180.112 1.00 50.58 687 GLN A N 1
ATOM 5115 C CA . GLN A 1 696 ? 140.434 183.517 178.667 1.00 50.97 687 GLN A CA 1
ATOM 5116 C C . GLN A 1 696 ? 141.156 184.808 178.311 1.00 56.44 687 GLN A C 1
ATOM 5117 O O . GLN A 1 696 ? 141.954 184.840 177.368 1.00 58.95 687 GLN A O 1
ATOM 5123 N N . ALA A 1 697 ? 140.889 185.885 179.055 1.00 54.33 688 ALA A N 1
ATOM 5124 C CA . ALA A 1 697 ? 141.580 187.145 178.801 1.00 52.57 688 ALA A CA 1
ATOM 5125 C C . ALA A 1 697 ? 143.077 187.012 179.049 1.00 52.63 688 ALA A C 1
ATOM 5126 O O . ALA A 1 697 ? 143.893 187.506 178.260 1.00 51.79 688 ALA A O 1
ATOM 5128 N N . THR A 1 698 ? 143.457 186.344 180.140 1.00 53.07 689 THR A N 1
ATOM 5129 C CA . THR A 1 698 ? 144.869 186.131 180.436 1.00 45.76 689 THR A CA 1
ATOM 5130 C C . THR A 1 698 ? 145.535 185.288 179.359 1.00 44.07 689 THR A C 1
ATOM 5131 O O . THR A 1 698 ? 146.652 185.591 178.927 1.00 47.58 689 THR A O 1
ATOM 5135 N N . VAL A 1 699 ? 144.862 184.225 178.912 1.00 50.78 690 VAL A N 1
ATOM 5136 C CA . VAL A 1 699 ? 145.425 183.368 177.875 1.00 48.62 690 VAL A CA 1
ATOM 5137 C C . VAL A 1 699 ? 145.599 184.148 176.582 1.00 48.32 690 VAL A C 1
ATOM 5138 O O . VAL A 1 699 ? 146.637 184.051 175.921 1.00 49.02 690 VAL A O 1
ATOM 5142 N N . SER A 1 700 ? 144.594 184.944 176.208 1.00 52.90 691 SER A N 1
ATOM 5143 C CA . SER A 1 700 ? 144.697 185.739 174.988 1.00 50.32 691 SER A CA 1
ATOM 5144 C C . SER A 1 700 ? 145.834 186.749 175.079 1.00 51.73 691 SER A C 1
ATOM 5145 O O . SER A 1 700 ? 146.614 186.898 174.134 1.00 47.83 691 SER A O 1
ATOM 5148 N N . SER A 1 701 ? 145.958 187.439 176.215 1.00 52.29 692 SER A N 1
ATOM 5149 C CA . SER A 1 701 ? 147.008 188.445 176.351 1.00 52.66 692 SER A CA 1
ATOM 5150 C C . SER A 1 701 ? 148.396 187.811 176.355 1.00 52.19 692 SER A C 1
ATOM 5151 O O . SER A 1 701 ? 149.313 188.310 175.693 1.00 54.55 692 SER A O 1
ATOM 5154 N N . CYS A 1 702 ? 148.572 186.709 177.086 1.00 50.34 693 CYS A N 1
ATOM 5155 C CA . CYS A 1 702 ? 149.882 186.071 177.147 1.00 49.55 693 CYS A CA 1
ATOM 5156 C C . CYS A 1 702 ? 150.242 185.401 175.828 1.00 48.15 693 CYS A C 1
ATOM 5157 O O . CYS A 1 702 ? 151.416 185.384 175.442 1.00 51.65 693 CYS A O 1
ATOM 5160 N N . GLY A 1 703 ? 149.257 184.862 175.110 1.00 51.95 694 GLY A N 1
ATOM 5161 C CA . GLY A 1 703 ? 149.528 184.351 173.783 1.00 51.00 694 GLY A CA 1
ATOM 5162 C C . GLY A 1 703 ? 149.806 185.449 172.781 1.00 56.16 694 GLY A C 1
ATOM 5163 O O . GLY A 1 703 ? 150.554 185.242 171.827 1.00 53.78 694 GLY A O 1
ATOM 5164 N N . GLN A 1 704 ? 149.223 186.632 172.984 1.00 55.30 695 GLN A N 1
ATOM 5165 C CA . GLN A 1 704 ? 149.604 187.789 172.182 1.00 55.42 695 GLN A CA 1
ATOM 5166 C C . GLN A 1 704 ? 151.044 188.192 172.469 1.00 55.17 695 GLN A C 1
ATOM 5167 O O . GLN A 1 704 ? 151.788 188.573 171.558 1.00 55.87 695 GLN A O 1
ATOM 5173 N N . LEU A 1 705 ? 151.444 188.120 173.738 1.00 53.72 696 LEU A N 1
ATOM 5174 C CA . LEU A 1 705 ? 152.836 188.361 174.101 1.00 49.48 696 LEU A CA 1
ATOM 5175 C C . LEU A 1 705 ? 153.748 187.357 173.407 1.00 48.49 696 LEU A C 1
ATOM 5176 O O . LEU A 1 705 ? 154.804 187.721 172.876 1.00 54.48 696 LEU A O 1
ATOM 5181 N N . ALA A 1 706 ? 153.346 186.086 173.396 1.00 53.44 697 ALA A N 1
ATOM 5182 C CA . ALA A 1 706 ? 154.110 185.063 172.689 1.00 58.74 697 ALA A CA 1
ATOM 5183 C C . ALA A 1 706 ? 154.141 185.332 171.189 1.00 61.52 697 ALA A C 1
ATOM 5184 O O . ALA A 1 706 ? 155.152 185.083 170.528 1.00 58.99 697 ALA A O 1
ATOM 5186 N N . LEU A 1 707 ? 153.035 185.821 170.628 1.00 58.96 698 LEU A N 1
ATOM 5187 C CA . LEU A 1 707 ? 153.014 186.164 169.211 1.00 60.60 698 LEU A CA 1
ATOM 5188 C C . LEU A 1 707 ? 153.991 187.293 168.909 1.00 62.82 698 LEU A C 1
ATOM 5189 O O . LEU A 1 707 ? 154.669 187.281 167.876 1.00 60.70 698 LEU A O 1
ATOM 5194 N N . THR A 1 708 ? 154.070 188.282 169.800 1.00 58.96 699 THR A N 1
ATOM 5195 C CA . THR A 1 708 ? 155.054 189.348 169.638 1.00 59.69 699 THR A CA 1
ATOM 5196 C C . THR A 1 708 ? 156.475 188.808 169.751 1.00 61.50 699 THR A C 1
ATOM 5197 O O . THR A 1 708 ? 157.365 189.216 168.996 1.00 65.57 699 THR A O 1
ATOM 5201 N N . GLY A 1 709 ? 156.706 187.892 170.688 1.00 50.07 700 GLY A N 1
ATOM 5202 C CA . GLY A 1 709 ? 158.045 187.402 170.956 1.00 47.78 700 GLY A CA 1
ATOM 5203 C C . GLY A 1 709 ? 158.583 186.383 169.971 1.00 53.33 700 GLY A C 1
ATOM 5204 O O . GLY A 1 709 ? 159.584 186.635 169.295 1.00 62.36 700 GLY A O 1
ATOM 5205 N N . LEU A 1 710 ? 157.927 185.223 169.889 1.00 59.44 701 LEU A N 1
ATOM 5206 C CA . LEU A 1 710 ? 158.448 184.121 169.085 1.00 62.17 701 LEU A CA 1
ATOM 5207 C C . LEU A 1 710 ? 158.477 184.470 167.603 1.00 59.36 701 LEU A C 1
ATOM 5208 O O . LEU A 1 710 ? 159.418 184.101 166.891 1.00 55.97 701 LEU A O 1
ATOM 5213 N N . PHE A 1 711 ? 157.450 185.166 167.112 1.00 49.74 702 PHE A N 1
ATOM 5214 C CA . PHE A 1 711 ? 157.450 185.565 165.710 1.00 48.09 702 PHE A CA 1
ATOM 5215 C C . PHE A 1 711 ? 158.519 186.608 165.417 1.00 55.17 702 PHE A C 1
ATOM 5216 O O . PHE A 1 711 ? 158.877 186.803 164.251 1.00 60.85 702 PHE A O 1
ATOM 5224 N N . SER A 1 712 ? 159.033 187.276 166.447 1.00 59.20 703 SER A N 1
ATOM 5225 C CA . SER A 1 712 ? 160.254 188.060 166.353 1.00 61.12 703 SER A CA 1
ATOM 5226 C C . SER A 1 712 ? 161.462 187.286 166.864 1.00 63.52 703 SER A C 1
ATOM 5227 O O . SER A 1 712 ? 162.543 187.866 167.010 1.00 58.34 703 SER A O 1
ATOM 5230 N N . SER A 1 713 ? 161.293 185.989 167.139 1.00 60.97 704 SER A N 1
ATOM 5231 C CA . SER A 1 713 ? 162.356 185.126 167.656 1.00 53.56 704 SER A CA 1
ATOM 5232 C C . SER A 1 713 ? 162.930 185.679 168.958 1.00 53.03 704 SER A C 1
ATOM 5233 O O . SER A 1 713 ? 164.145 185.754 169.150 1.00 54.50 704 SER A O 1
ATOM 5236 N N . CYS A 1 714 ? 162.036 186.068 169.861 1.00 59.18 705 CYS A N 1
ATOM 5237 C CA . CYS A 1 714 ? 162.422 186.665 171.129 1.00 57.25 705 CYS A CA 1
ATOM 5238 C C . CYS A 1 714 ? 161.736 185.942 172.277 1.00 61.14 705 CYS A C 1
ATOM 5239 O O . CYS A 1 714 ? 160.552 185.603 172.192 1.00 61.76 705 CYS A O 1
ATOM 5242 N N . PHE A 1 715 ? 162.490 185.710 173.350 1.00 62.94 706 PHE A N 1
ATOM 5243 C CA . PHE A 1 715 ? 161.958 185.130 174.573 1.00 62.76 706 PHE A CA 1
ATOM 5244 C C . PHE A 1 715 ? 162.204 186.007 175.792 1.00 64.12 706 PHE A C 1
ATOM 5245 O O . PHE A 1 715 ? 161.814 185.626 176.901 1.00 65.02 706 PHE A O 1
ATOM 5253 N N . GLU A 1 716 ? 162.838 187.164 175.619 1.00 60.35 707 GLU A N 1
ATOM 5254 C CA . GLU A 1 716 ? 163.128 188.085 176.710 1.00 60.70 707 GLU A CA 1
ATOM 5255 C C . GLU A 1 716 ? 162.107 189.214 176.671 1.00 63.79 707 GLU A C 1
ATOM 5256 O O . GLU A 1 716 ? 161.970 189.895 175.649 1.00 66.98 707 GLU A O 1
ATOM 5262 N N . PHE A 1 717 ? 161.398 189.419 177.778 1.00 57.27 708 PHE A N 1
ATOM 5263 C CA . PHE A 1 717 ? 160.287 190.358 177.816 1.00 59.05 708 PHE A CA 1
ATOM 5264 C C . PHE A 1 717 ? 160.392 191.249 179.042 1.00 62.56 708 PHE A C 1
ATOM 5265 O O . PHE A 1 717 ? 160.832 190.806 180.107 1.00 67.59 708 PHE A O 1
ATOM 5273 N N . ASN A 1 718 ? 159.977 192.502 178.890 1.00 64.16 709 ASN A N 1
ATOM 5274 C CA . ASN A 1 718 ? 160.046 193.493 179.954 1.00 58.38 709 ASN A CA 1
ATOM 5275 C C . ASN A 1 718 ? 158.650 194.045 180.237 1.00 63.19 709 ASN A C 1
ATOM 5276 O O . ASN A 1 718 ? 157.645 193.582 179.684 1.00 68.07 709 ASN A O 1
ATOM 5281 N N . SER A 1 719 ? 158.600 195.050 181.116 1.00 64.37 710 SER A N 1
ATOM 5282 C CA . SER A 1 719 ? 157.324 195.655 181.485 1.00 65.75 710 SER A CA 1
ATOM 5283 C C . SER A 1 719 ? 156.653 196.302 180.282 1.00 61.55 710 SER A C 1
ATOM 5284 O O . SER A 1 719 ? 155.435 196.189 180.108 1.00 57.83 710 SER A O 1
ATOM 5287 N N . ASP A 1 720 ? 157.432 196.988 179.442 1.00 65.37 711 ASP A N 1
ATOM 5288 C CA . ASP A 1 720 ? 156.864 197.624 178.259 1.00 63.94 711 ASP A CA 1
ATOM 5289 C C . ASP A 1 720 ? 156.277 196.592 177.304 1.00 66.38 711 ASP A C 1
ATOM 5290 O O . ASP A 1 720 ? 155.166 196.774 176.791 1.00 70.55 711 ASP A O 1
ATOM 5295 N N . ASP A 1 721 ? 157.005 195.500 177.057 1.00 63.60 712 ASP A N 1
ATOM 5296 C CA . ASP A 1 721 ? 156.501 194.461 176.164 1.00 65.92 712 ASP A CA 1
ATOM 5297 C C . ASP A 1 721 ? 155.241 193.814 176.724 1.00 63.95 712 ASP A C 1
ATOM 5298 O O . ASP A 1 721 ? 154.276 193.576 175.987 1.00 63.23 712 ASP A O 1
ATOM 5303 N N . LEU A 1 722 ? 155.230 193.523 178.026 1.00 54.14 713 LEU A N 1
ATOM 5304 C CA . LEU A 1 722 ? 154.065 192.884 178.627 1.00 50.51 713 LEU A CA 1
ATOM 5305 C C . LEU A 1 722 ? 152.851 193.809 178.602 1.00 58.43 713 LEU A C 1
ATOM 5306 O O . LEU A 1 722 ? 151.729 193.365 178.319 1.00 61.30 713 LEU A O 1
ATOM 5311 N N . ALA A 1 723 ? 153.055 195.101 178.875 1.00 64.00 714 ALA A N 1
ATOM 5312 C CA . ALA A 1 723 ? 151.958 196.061 178.804 1.00 59.64 714 ALA A CA 1
ATOM 5313 C C . ALA A 1 723 ? 151.444 196.215 177.378 1.00 55.82 714 ALA A C 1
ATOM 5314 O O . ALA A 1 723 ? 150.232 196.320 177.159 1.00 58.06 714 ALA A O 1
ATOM 5316 N N . GLU A 1 724 ? 152.350 196.240 176.396 1.00 50.70 715 GLU A N 1
ATOM 5317 C CA . GLU A 1 724 ? 151.925 196.307 175.002 1.00 55.73 715 GLU A CA 1
ATOM 5318 C C . GLU A 1 724 ? 151.117 195.076 174.617 1.00 63.95 715 GLU A C 1
ATOM 5319 O O . GLU A 1 724 ? 150.118 195.179 173.895 1.00 61.81 715 GLU A O 1
ATOM 5325 N N . ALA A 1 725 ? 151.541 193.901 175.085 1.00 64.88 716 ALA A N 1
ATOM 5326 C CA . ALA A 1 725 ? 150.783 192.683 174.824 1.00 58.14 716 ALA A CA 1
ATOM 5327 C C . ALA A 1 725 ? 149.392 192.759 175.436 1.00 55.00 716 ALA A C 1
ATOM 5328 O O . ALA A 1 725 ? 148.401 192.397 174.792 1.00 58.38 716 ALA A O 1
ATOM 5330 N N . GLY A 1 726 ? 149.296 193.227 176.677 1.00 48.29 717 GLY A N 1
ATOM 5331 C CA . GLY A 1 726 ? 147.998 193.427 177.286 1.00 47.67 717 GLY A CA 1
ATOM 5332 C C . GLY A 1 726 ? 147.839 192.754 178.630 1.00 50.06 717 GLY A C 1
ATOM 5333 O O . GLY A 1 726 ? 146.754 192.776 179.217 1.00 52.90 717 GLY A O 1
ATOM 5334 N N . VAL A 1 727 ? 148.907 192.152 179.128 1.00 54.37 718 VAL A N 1
ATOM 5335 C CA . VAL A 1 727 ? 148.874 191.516 180.439 1.00 57.14 718 VAL A CA 1
ATOM 5336 C C . VAL A 1 727 ? 149.116 192.571 181.507 1.00 57.70 718 VAL A C 1
ATOM 5337 O O . VAL A 1 727 ? 149.901 193.506 181.314 1.00 56.15 718 VAL A O 1
ATOM 5341 N N . ASP A 1 728 ? 148.418 192.441 182.630 1.00 65.68 719 ASP A N 1
ATOM 5342 C CA . ASP A 1 728 ? 148.654 193.298 183.781 1.00 70.44 719 ASP A CA 1
ATOM 5343 C C . ASP A 1 728 ? 149.602 192.603 184.748 1.00 69.90 719 ASP A C 1
ATOM 5344 O O . ASP A 1 728 ? 149.512 191.391 184.963 1.00 70.89 719 ASP A O 1
ATOM 5349 N N . GLU A 1 729 ? 150.514 193.378 185.326 1.00 65.35 720 GLU A N 1
ATOM 5350 C CA . GLU A 1 729 ? 151.540 192.843 186.211 1.00 66.16 720 GLU A CA 1
ATOM 5351 C C . GLU A 1 729 ? 151.017 192.514 187.605 1.00 67.69 720 GLU A C 1
ATOM 5352 O O . GLU A 1 729 ? 151.822 192.213 188.493 1.00 70.72 720 GLU A O 1
ATOM 5358 N N . ASP A 1 730 ? 149.703 192.560 187.821 1.00 61.04 721 ASP A N 1
ATOM 5359 C CA . ASP A 1 730 ? 149.127 192.317 189.140 1.00 61.62 721 ASP A CA 1
ATOM 5360 C C . ASP A 1 730 ? 147.892 191.434 189.036 1.00 59.99 721 ASP A C 1
ATOM 5361 O O . ASP A 1 730 ? 146.864 191.699 189.667 1.00 62.90 721 ASP A O 1
ATOM 5366 N N . GLU A 1 731 ? 147.972 190.371 188.240 1.00 56.74 722 GLU A N 1
ATOM 5367 C CA . GLU A 1 731 ? 146.890 189.405 188.111 1.00 56.51 722 GLU A CA 1
ATOM 5368 C C . GLU A 1 731 ? 147.266 188.111 188.819 1.00 54.28 722 GLU A C 1
ATOM 5369 O O . GLU A 1 731 ? 148.411 187.655 188.736 1.00 58.99 722 GLU A O 1
ATOM 5375 N N . LYS A 1 732 ? 146.290 187.526 189.517 1.00 47.13 723 LYS A N 1
ATOM 5376 C CA . LYS A 1 732 ? 146.557 186.348 190.337 1.00 53.35 723 LYS A CA 1
ATOM 5377 C C . LYS A 1 732 ? 146.960 185.143 189.494 1.00 55.46 723 LYS A C 1
ATOM 5378 O O . LYS A 1 732 ? 147.899 184.420 189.848 1.00 51.05 723 LYS A O 1
ATOM 5384 N N . LEU A 1 733 ? 146.271 184.908 188.378 1.00 51.96 724 LEU A N 1
ATOM 5385 C CA . LEU A 1 733 ? 146.426 183.676 187.617 1.00 45.84 724 LEU A CA 1
ATOM 5386 C C . LEU A 1 733 ? 147.338 183.826 186.405 1.00 44.17 724 LEU A C 1
ATOM 5387 O O . LEU A 1 733 ? 147.438 182.893 185.602 1.00 47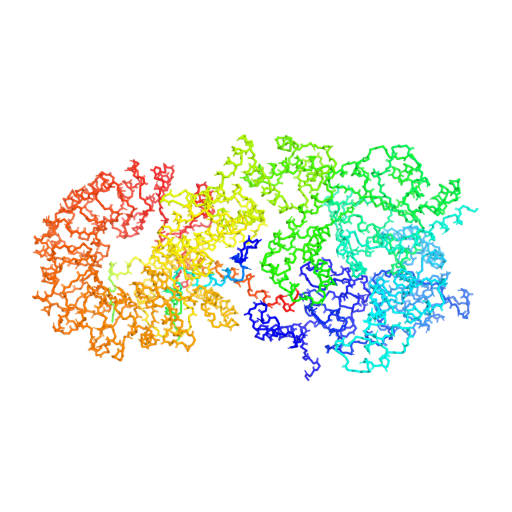.84 724 LEU A O 1
ATOM 5392 N N . THR A 1 734 ? 148.007 184.968 186.252 1.00 38.85 725 THR A N 1
ATOM 5393 C CA . THR A 1 734 ? 148.965 185.132 185.166 1.00 36.65 725 THR A CA 1
ATOM 5394 C C . THR A 1 734 ? 150.328 184.532 185.475 1.00 41.76 725 THR A C 1
ATOM 5395 O O . THR A 1 734 ? 151.178 184.486 184.580 1.00 38.66 725 THR A O 1
ATOM 5399 N N . THR A 1 735 ? 150.557 184.079 186.709 1.00 51.37 726 THR A N 1
ATOM 5400 C CA . THR A 1 735 ? 151.848 183.494 187.058 1.00 45.89 726 THR A CA 1
ATOM 5401 C C . THR A 1 735 ? 152.110 182.220 186.264 1.00 40.19 726 THR A C 1
ATOM 5402 O O . THR A 1 735 ? 153.251 181.944 185.878 1.00 40.95 726 THR A O 1
ATOM 5406 N N . LEU A 1 736 ? 151.064 181.429 186.014 1.00 44.89 727 LEU A N 1
ATOM 5407 C CA . LEU A 1 736 ? 151.214 180.214 185.221 1.00 41.72 727 LEU A CA 1
ATOM 5408 C C . LEU A 1 736 ? 151.676 180.512 183.803 1.00 37.40 727 LEU A C 1
ATOM 5409 O O . LEU A 1 736 ? 152.144 179.604 183.108 1.00 35.54 727 LEU A O 1
ATOM 5414 N N . LEU A 1 737 ? 151.539 181.758 183.355 1.00 56.03 728 LEU A N 1
ATOM 5415 C CA . LEU A 1 737 ? 151.897 182.154 182.001 1.00 60.41 728 LEU A CA 1
ATOM 5416 C C . LEU A 1 737 ? 152.940 183.265 181.982 1.00 62.41 728 LEU A C 1
ATOM 5417 O O . LEU A 1 737 ? 153.214 183.822 180.912 1.00 60.13 728 LEU A O 1
ATOM 5422 N N . MET A 1 738 ? 153.517 183.611 183.132 1.00 65.04 729 MET A N 1
ATOM 5423 C CA . MET A 1 738 ? 154.537 184.649 183.195 1.00 63.95 729 MET A CA 1
ATOM 5424 C C . MET A 1 738 ? 155.282 184.525 184.516 1.00 65.54 729 MET A C 1
ATOM 5425 O O . MET A 1 738 ? 154.674 184.256 185.554 1.00 69.41 729 MET A O 1
ATOM 5430 N N . SER A 1 739 ? 156.601 184.696 184.463 1.00 61.25 730 SER A N 1
ATOM 5431 C CA . SER A 1 739 ? 157.423 184.843 185.656 1.00 61.29 730 SER A CA 1
ATOM 5432 C C . SER A 1 739 ? 158.383 186.000 185.428 1.00 65.59 730 SER A C 1
ATOM 5433 O O . SER A 1 739 ? 159.083 186.040 184.411 1.00 68.39 730 SER A O 1
ATOM 5436 N N . LYS A 1 740 ? 158.411 186.936 186.373 1.00 63.26 731 LYS A N 1
ATOM 5437 C CA . LYS A 1 740 ? 159.190 188.165 186.236 1.00 62.36 731 LYS A CA 1
ATOM 5438 C C . LYS A 1 740 ? 160.579 187.921 186.808 1.00 58.96 731 LYS A C 1
ATOM 5439 O O . LYS A 1 740 ? 160.826 188.088 188.003 1.00 62.18 731 LYS A O 1
ATOM 5445 N N . PHE A 1 741 ? 161.500 187.525 185.937 1.00 58.48 732 PHE A N 1
ATOM 5446 C CA . PHE A 1 741 ? 162.877 187.289 186.340 1.00 66.07 732 PHE A CA 1
ATOM 5447 C C . PHE A 1 741 ? 163.612 188.616 186.480 1.00 69.16 732 PHE A C 1
ATOM 5448 O O . PHE A 1 741 ? 163.438 189.528 185.668 1.00 65.59 732 PHE A O 1
ATOM 5456 N N . THR A 1 742 ? 164.437 188.725 187.516 1.00 71.98 733 THR A N 1
ATOM 5457 C CA . THR A 1 742 ? 165.302 189.890 187.684 1.00 67.93 733 THR A CA 1
ATOM 5458 C C . THR A 1 742 ? 166.609 189.585 186.963 1.00 71.31 733 THR A C 1
ATOM 5459 O O . THR A 1 742 ? 167.428 188.800 187.445 1.00 73.92 733 THR A O 1
ATOM 5463 N N . ALA A 1 743 ? 166.801 190.206 185.797 1.00 81.81 734 ALA A N 1
ATOM 5464 C CA . ALA A 1 743 ? 167.827 189.766 184.858 1.00 85.15 734 ALA A CA 1
ATOM 5465 C C . ALA A 1 743 ? 169.241 189.864 185.416 1.00 83.84 734 ALA A C 1
ATOM 5466 O O . ALA A 1 743 ? 169.876 188.834 185.666 1.00 83.59 734 ALA A O 1
ATOM 5468 N N . GLN A 1 744 ? 169.755 191.079 185.618 1.00 92.38 735 GLN A N 1
ATOM 5469 C CA . GLN A 1 744 ? 171.113 191.223 186.157 1.00 95.65 735 GLN A CA 1
ATOM 5470 C C . GLN A 1 744 ? 171.098 191.220 187.683 1.00 96.06 735 GLN A C 1
ATOM 5471 O O . GLN A 1 744 ? 171.519 190.247 188.315 1.00 94.95 735 GLN A O 1
ATOM 5477 N N . ARG A 1 745 ? 170.608 192.306 188.285 1.00 97.81 736 ARG A N 1
ATOM 5478 C CA . ARG A 1 745 ? 170.293 192.320 189.711 1.00 95.98 736 ARG A CA 1
ATOM 5479 C C . ARG A 1 745 ? 169.043 193.113 190.074 1.00 94.88 736 ARG A C 1
ATOM 5480 O O . ARG A 1 745 ? 168.426 192.805 191.098 1.00 95.91 736 ARG A O 1
ATOM 5488 N N . LEU A 1 746 ? 168.645 194.121 189.288 1.00 84.61 737 LEU A N 1
ATOM 5489 C CA . LEU A 1 746 ? 167.479 194.935 189.604 1.00 82.73 737 LEU A CA 1
ATOM 5490 C C . LEU A 1 746 ? 166.598 195.240 188.401 1.00 84.22 737 LEU A C 1
ATOM 5491 O O . LEU A 1 746 ? 165.607 195.959 188.560 1.00 82.45 737 LEU A O 1
ATOM 5496 N N . ARG A 1 747 ? 166.916 194.729 187.211 1.00 88.76 738 ARG A N 1
ATOM 5497 C CA . ARG A 1 747 ? 166.135 195.045 186.025 1.00 88.37 738 ARG A CA 1
ATOM 5498 C C . ARG A 1 747 ? 165.153 193.917 185.757 1.00 86.83 738 ARG A C 1
ATOM 5499 O O . ARG A 1 747 ? 165.585 192.794 185.455 1.00 86.49 738 ARG A O 1
ATOM 5507 N N . PRO A 1 748 ? 163.847 194.151 185.865 1.00 79.06 739 PRO A N 1
ATOM 5508 C CA . PRO A 1 748 ? 162.883 193.069 185.630 1.00 77.29 739 PRO A CA 1
ATOM 5509 C C . PRO A 1 748 ? 162.933 192.563 184.196 1.00 76.75 739 PRO A C 1
ATOM 5510 O O . PRO A 1 748 ? 163.122 193.328 183.248 1.00 78.97 739 PRO A O 1
ATOM 5514 N N . VAL A 1 749 ? 162.764 191.248 184.050 1.00 64.64 740 VAL A N 1
ATOM 5515 C CA . VAL A 1 749 ? 162.594 190.602 182.755 1.00 65.32 740 VAL A CA 1
ATOM 5516 C C . VAL A 1 749 ? 161.588 189.475 182.947 1.00 69.96 740 VAL A C 1
ATOM 5517 O O . VAL A 1 749 ? 161.347 189.014 184.064 1.00 66.85 740 VAL A O 1
ATOM 5521 N N . TYR A 1 750 ? 160.977 189.039 181.848 1.00 65.18 741 TYR A N 1
ATOM 5522 C CA . TYR A 1 750 ? 159.842 188.127 181.920 1.00 54.63 741 TYR A CA 1
ATOM 5523 C C . TYR A 1 750 ? 160.132 186.848 181.149 1.00 53.47 741 TYR A C 1
ATOM 5524 O O . TYR A 1 750 ? 160.457 186.892 179.958 1.00 56.45 741 TYR A O 1
ATOM 5533 N N . ARG A 1 751 ? 160.007 185.714 181.837 1.00 51.77 742 ARG A N 1
ATOM 5534 C CA . ARG A 1 751 ? 160.054 184.391 181.236 1.00 56.64 742 ARG A CA 1
ATOM 5535 C C . ARG A 1 751 ? 158.862 183.594 181.745 1.00 54.18 742 ARG A C 1
ATOM 5536 O O . ARG A 1 751 ? 158.393 183.804 182.864 1.00 54.37 742 ARG A O 1
ATOM 5544 N N . PHE A 1 752 ? 158.371 182.681 180.918 1.00 45.29 743 PHE A N 1
ATOM 5545 C CA . PHE A 1 752 ? 157.121 181.999 181.214 1.00 46.98 743 PHE A CA 1
ATOM 5546 C C . PHE A 1 752 ? 157.379 180.750 182.057 1.00 53.39 743 PHE A C 1
ATOM 5547 O O . PHE A 1 752 ? 158.495 180.500 182.520 1.00 55.19 743 PHE A O 1
ATOM 5555 N N . LEU A 1 753 ? 156.324 179.957 182.272 1.00 46.96 744 LEU A N 1
ATOM 5556 C CA . LEU A 1 753 ? 156.449 178.725 183.045 1.00 41.45 744 LEU A CA 1
ATOM 5557 C C . LEU A 1 753 ? 157.402 177.750 182.366 1.00 44.30 744 LEU A C 1
ATOM 5558 O O . LEU A 1 753 ? 158.164 177.042 183.035 1.00 47.48 744 LEU A O 1
ATOM 5563 N N . GLY A 1 754 ? 157.365 177.695 181.039 1.00 34.95 745 GLY A N 1
ATOM 5564 C CA . GLY A 1 754 ? 158.330 176.957 180.263 1.00 32.20 745 GLY A CA 1
ATOM 5565 C C . GLY A 1 754 ? 158.594 177.654 178.945 1.00 29.51 745 GLY A C 1
ATOM 5566 O O . GLY A 1 754 ? 157.763 178.423 178.452 1.00 41.54 745 GLY A O 1
ATOM 5567 N N . PRO A 1 755 ? 159.760 177.406 178.346 1.00 22.74 746 PRO A N 1
ATOM 5568 C CA . PRO A 1 755 ? 160.060 178.041 177.054 1.00 26.99 746 PRO A CA 1
ATOM 5569 C C . PRO A 1 755 ? 159.246 177.481 175.904 1.00 32.52 746 PRO A C 1
ATOM 5570 O O . PRO A 1 755 ? 159.139 178.144 174.865 1.00 35.69 746 PRO A O 1
ATOM 5574 N N . LEU A 1 756 ? 158.668 176.291 176.054 1.00 38.51 747 LEU A N 1
ATOM 5575 C CA . LEU A 1 756 ? 157.803 175.706 175.038 1.00 37.28 747 LEU A CA 1
ATOM 5576 C C . LEU A 1 756 ? 156.327 175.840 175.365 1.00 37.04 747 LEU A C 1
ATOM 5577 O O . LEU A 1 756 ? 155.493 175.832 174.449 1.00 41.62 747 LEU A O 1
ATOM 5582 N N . PHE A 1 757 ? 155.987 175.962 176.648 1.00 32.94 748 PHE A N 1
ATOM 5583 C CA . PHE A 1 757 ? 154.631 176.351 177.002 1.00 22.87 748 PHE A CA 1
ATOM 5584 C C . PHE A 1 757 ? 154.287 177.710 176.414 1.00 28.74 748 PHE A C 1
ATOM 5585 O O . PHE A 1 757 ? 153.124 177.972 176.103 1.00 36.93 748 PHE A O 1
ATOM 5593 N N . GLN A 1 758 ? 155.287 178.575 176.230 1.00 38.72 749 GLN A N 1
ATOM 5594 C CA . GLN A 1 758 ? 155.061 179.840 175.537 1.00 36.35 749 GLN A CA 1
ATOM 5595 C C . GLN A 1 758 ? 154.693 179.616 174.073 1.00 35.28 749 GLN A C 1
ATOM 5596 O O . GLN A 1 758 ? 153.821 180.306 173.533 1.00 40.05 749 GLN A O 1
ATOM 5602 N N . GLU A 1 759 ? 155.353 178.665 173.408 1.00 24.05 750 GLU A N 1
ATOM 5603 C CA . GLU A 1 759 ? 155.000 178.352 172.026 1.00 25.45 750 GLU A CA 1
ATOM 5604 C C . GLU A 1 759 ? 153.594 177.768 171.936 1.00 34.44 750 GLU A C 1
ATOM 5605 O O . GLU A 1 759 ? 152.823 178.106 171.026 1.00 38.56 750 GLU A O 1
ATOM 5611 N N . PHE A 1 760 ? 153.236 176.895 172.878 1.00 32.96 751 PHE A N 1
ATOM 5612 C CA . PHE A 1 760 ? 151.872 176.375 172.907 1.00 27.79 751 PHE A CA 1
ATOM 5613 C C . PHE A 1 760 ? 150.866 177.488 173.189 1.00 35.94 751 PHE A C 1
ATOM 5614 O O . PHE A 1 760 ? 149.749 177.480 172.657 1.00 41.59 751 PHE A O 1
ATOM 5622 N N . LEU A 1 761 ? 151.244 178.447 174.036 1.00 26.88 752 LEU A N 1
ATOM 5623 C CA . LEU A 1 761 ? 150.425 179.632 174.265 1.00 15.52 752 LEU A CA 1
ATOM 5624 C C . LEU A 1 761 ? 150.217 180.410 172.979 1.00 19.39 752 LEU A C 1
ATOM 5625 O O . LEU A 1 761 ? 149.118 180.907 172.713 1.00 34.55 752 LEU A O 1
ATOM 5630 N N . ALA A 1 762 ? 151.276 180.554 172.185 1.00 25.13 753 ALA A N 1
ATOM 5631 C CA . ALA A 1 762 ? 151.149 181.212 170.891 1.00 32.51 753 ALA A CA 1
ATOM 5632 C C . ALA A 1 762 ? 150.174 180.460 169.998 1.00 38.28 753 ALA A C 1
ATOM 5633 O O . ALA A 1 762 ? 149.366 181.072 169.290 1.00 34.80 753 ALA A O 1
ATOM 5635 N N . ALA A 1 763 ? 150.235 179.128 170.025 1.00 41.19 754 ALA A N 1
ATOM 5636 C CA . ALA A 1 763 ? 149.297 178.321 169.248 1.00 29.72 754 ALA A CA 1
ATOM 5637 C C . ALA A 1 763 ? 147.858 178.564 169.691 1.00 30.60 754 ALA A C 1
ATOM 5638 O O . ALA A 1 763 ? 146.954 178.725 168.859 1.00 36.52 754 ALA A O 1
ATOM 5640 N N . VAL A 1 764 ? 147.629 178.591 171.005 1.00 29.61 755 VAL A N 1
ATOM 5641 C CA . VAL A 1 764 ? 146.281 178.808 171.527 1.00 29.88 755 VAL A CA 1
ATOM 5642 C C . VAL A 1 764 ? 145.780 180.198 171.157 1.00 27.74 755 VAL A C 1
ATOM 5643 O O . VAL A 1 764 ? 144.613 180.379 170.789 1.00 32.77 755 VAL A O 1
ATOM 5647 N N . ARG A 1 765 ? 146.651 181.204 171.251 1.00 28.99 756 ARG A N 1
ATOM 5648 C CA . ARG A 1 765 ? 146.257 182.554 170.866 1.00 26.37 756 ARG A CA 1
ATOM 5649 C C . ARG A 1 765 ? 145.922 182.625 169.384 1.00 35.81 756 ARG A C 1
ATOM 5650 O O . ARG A 1 765 ? 144.951 183.280 168.989 1.00 50.38 756 ARG A O 1
ATOM 5658 N N . LEU A 1 766 ? 146.714 181.953 168.546 1.00 26.07 757 LEU A N 1
ATOM 5659 C CA . LEU A 1 766 ? 146.444 181.961 167.114 1.00 9.87 757 LEU A CA 1
ATOM 5660 C C . LEU A 1 766 ? 145.109 181.305 166.796 1.00 27.10 757 LEU A C 1
ATOM 5661 O O . LEU A 1 766 ? 144.341 181.819 165.973 1.00 34.49 757 LEU A O 1
ATOM 5666 N N . THR A 1 767 ? 144.806 180.170 167.435 1.00 31.35 758 THR A N 1
ATOM 5667 C CA . THR A 1 767 ? 143.535 179.521 167.128 1.00 25.49 758 THR A CA 1
ATOM 5668 C C . THR A 1 767 ? 142.355 180.308 167.685 1.00 29.38 758 THR A C 1
ATOM 5669 O O . THR A 1 767 ? 141.292 180.339 167.057 1.00 35.10 758 THR A O 1
ATOM 5673 N N . GLU A 1 768 ? 142.516 180.971 168.833 1.00 31.97 759 GLU A N 1
ATOM 5674 C CA . GLU A 1 768 ? 141.424 181.769 169.375 1.00 29.03 759 GLU A CA 1
ATOM 5675 C C . GLU A 1 768 ? 141.314 183.141 168.725 1.00 24.41 759 GLU A C 1
ATOM 5676 O O . GLU A 1 768 ? 140.333 183.848 168.972 1.00 36.38 759 GLU A O 1
ATOM 5682 N N . LEU A 1 769 ? 142.292 183.532 167.911 1.00 23.71 760 LEU A N 1
ATOM 5683 C CA . LEU A 1 769 ? 142.163 184.714 167.070 1.00 32.16 760 LEU A CA 1
ATOM 5684 C C . LEU A 1 769 ? 141.554 184.382 165.714 1.00 35.66 760 LEU A C 1
ATOM 5685 O O . LEU A 1 769 ? 140.707 185.130 165.214 1.00 39.32 760 LEU A O 1
ATOM 5690 N N . LEU A 1 770 ? 141.972 183.268 165.110 1.00 31.51 761 LEU A N 1
ATOM 5691 C CA . LEU A 1 770 ? 141.438 182.870 163.814 1.00 28.67 761 LEU A CA 1
ATOM 5692 C C . LEU A 1 770 ? 140.044 182.264 163.923 1.00 31.98 761 LEU A C 1
ATOM 5693 O O . LEU A 1 770 ? 139.287 182.288 162.947 1.00 36.49 761 LEU A O 1
ATOM 5698 N N . SER A 1 771 ? 139.685 181.722 165.087 1.00 32.95 762 SER A N 1
ATOM 5699 C CA . SER A 1 771 ? 138.364 181.156 165.317 1.00 35.99 762 SER A CA 1
ATOM 5700 C C . SER A 1 771 ? 137.446 182.111 166.072 1.00 37.82 762 SER A C 1
ATOM 5701 O O . SER A 1 771 ? 136.476 181.667 166.695 1.00 37.98 762 SER A O 1
ATOM 5704 N N . SER A 1 772 ? 137.730 183.409 166.029 1.00 34.66 763 SER A N 1
ATOM 5705 C CA . SER A 1 772 ? 136.931 184.416 166.707 1.00 32.23 763 SER A CA 1
ATOM 5706 C C . SER A 1 772 ? 136.083 185.176 165.697 1.00 38.79 763 SER A C 1
ATOM 5707 O O . SER A 1 772 ? 136.448 185.303 164.524 1.00 36.91 763 SER A O 1
ATOM 5710 N N . ASP A 1 773 ? 134.942 185.682 166.168 1.00 47.59 764 ASP A N 1
ATOM 5711 C CA . ASP A 1 773 ? 134.000 186.378 165.301 1.00 44.59 764 ASP A CA 1
ATOM 5712 C C . ASP A 1 773 ? 134.375 187.833 165.057 1.00 42.63 764 ASP A C 1
ATOM 5713 O O . ASP A 1 773 ? 133.815 188.457 164.149 1.00 42.70 764 ASP A O 1
ATOM 5718 N N . ARG A 1 774 ? 135.298 188.387 165.837 1.00 36.22 765 ARG A N 1
ATOM 5719 C CA . ARG A 1 774 ? 135.663 189.788 165.691 1.00 34.55 765 ARG A CA 1
ATOM 5720 C C . ARG A 1 774 ? 136.579 189.979 164.488 1.00 39.09 765 ARG A C 1
ATOM 5721 O O . ARG A 1 774 ? 137.574 189.262 164.325 1.00 48.22 765 ARG A O 1
ATOM 5729 N N . GLN A 1 775 ? 136.237 190.958 163.648 1.00 35.57 766 GLN A N 1
ATOM 5730 C CA . GLN A 1 775 ? 137.028 191.220 162.452 1.00 39.71 766 GLN A CA 1
ATOM 5731 C C . GLN A 1 775 ? 138.430 191.696 162.811 1.00 42.26 766 GLN A C 1
ATOM 5732 O O . GLN A 1 775 ? 139.401 191.353 162.129 1.00 42.99 766 GLN A O 1
ATOM 5738 N N . GLU A 1 776 ? 138.558 192.496 163.873 1.00 46.35 767 GLU A N 1
ATOM 5739 C CA . GLU A 1 776 ? 139.882 192.911 164.326 1.00 47.25 767 GLU A CA 1
ATOM 5740 C C . GLU A 1 776 ? 140.704 191.714 164.788 1.00 52.19 767 GLU A C 1
ATOM 5741 O O . GLU A 1 776 ? 141.911 191.639 164.522 1.00 54.34 767 GLU A O 1
ATOM 5747 N N . ASP A 1 777 ? 140.069 190.773 165.492 1.00 48.39 768 ASP A N 1
ATOM 5748 C CA . ASP A 1 777 ? 140.757 189.546 165.880 1.00 40.34 768 ASP A CA 1
ATOM 5749 C C . ASP A 1 777 ? 141.235 188.779 164.656 1.00 34.63 768 ASP A C 1
ATOM 5750 O O . ASP A 1 777 ? 142.368 188.284 164.627 1.00 43.65 768 ASP A O 1
ATOM 5755 N N . GLN A 1 778 ? 140.381 188.669 163.636 1.00 31.89 769 GLN A N 1
ATOM 5756 C CA . GLN A 1 778 ? 140.780 187.973 162.417 1.00 45.21 769 GLN A CA 1
ATOM 5757 C C . GLN A 1 778 ? 141.940 188.682 161.729 1.00 48.87 769 GLN A C 1
ATOM 5758 O O . GLN A 1 778 ? 142.866 188.031 161.232 1.00 52.82 769 GLN A O 1
ATOM 5764 N N . ASP A 1 779 ? 141.902 190.016 161.680 1.00 47.23 770 ASP A N 1
ATOM 5765 C CA . ASP A 1 779 ? 142.990 190.764 161.056 1.00 49.75 770 ASP A CA 1
ATOM 5766 C C . ASP A 1 779 ? 144.299 190.570 161.806 1.00 51.25 770 ASP A C 1
ATOM 5767 O O . ASP A 1 779 ? 145.354 190.410 161.186 1.00 52.08 770 ASP A O 1
ATOM 5772 N N . LEU A 1 780 ? 144.257 190.584 163.140 1.00 43.62 771 LEU A N 1
ATOM 5773 C CA . LEU A 1 780 ? 145.478 190.368 163.911 1.00 45.60 771 LEU A CA 1
ATOM 5774 C C . LEU A 1 780 ? 146.011 188.955 163.698 1.00 44.43 771 LEU A C 1
ATOM 5775 O O . LEU A 1 780 ? 147.222 188.757 163.516 1.00 43.17 771 LEU A O 1
ATOM 5780 N N . GLY A 1 781 ? 145.117 187.962 163.703 1.00 49.23 772 GLY A N 1
ATOM 5781 C CA . GLY A 1 781 ? 145.544 186.596 163.456 1.00 43.35 772 GLY A CA 1
ATOM 5782 C C . GLY A 1 781 ? 146.163 186.418 162.085 1.00 46.56 772 GLY A C 1
ATOM 5783 O O . GLY A 1 781 ? 147.168 185.725 161.935 1.00 53.32 772 GLY A O 1
ATOM 5784 N N . LEU A 1 782 ? 145.582 187.056 161.066 1.00 45.27 773 LEU A N 1
ATOM 5785 C CA . LEU A 1 782 ? 146.137 186.958 159.719 1.00 43.56 773 LEU A CA 1
ATOM 5786 C C . LEU A 1 782 ? 147.454 187.714 159.605 1.00 49.15 773 LEU A C 1
ATOM 5787 O O . LEU A 1 782 ? 148.364 187.283 158.886 1.00 49.43 773 LEU A O 1
ATOM 5792 N N . TYR A 1 783 ? 147.572 188.845 160.304 1.00 51.23 774 TYR A N 1
ATOM 5793 C CA . TYR A 1 783 ? 148.817 189.602 160.305 1.00 50.62 774 TYR A CA 1
ATOM 5794 C C . TYR A 1 783 ? 149.948 188.785 160.908 1.00 46.99 774 TYR A C 1
ATOM 5795 O O . TYR A 1 783 ? 151.085 188.828 160.422 1.00 46.58 774 TYR A O 1
ATOM 5804 N N . TYR A 1 784 ? 149.659 188.028 161.966 1.00 48.12 775 TYR A N 1
ATOM 5805 C CA . TYR A 1 784 ? 150.701 187.185 162.540 1.00 52.18 775 TYR A CA 1
ATOM 5806 C C . TYR A 1 784 ? 150.878 185.869 161.788 1.00 50.97 775 TYR A C 1
ATOM 5807 O O . TYR A 1 784 ? 151.949 185.260 161.880 1.00 50.89 775 TYR A O 1
ATOM 5816 N N . LEU A 1 785 ? 149.860 185.417 161.050 1.00 42.63 776 LEU A N 1
ATOM 5817 C CA . LEU A 1 785 ? 150.056 184.322 160.105 1.00 39.13 776 LEU A CA 1
ATOM 5818 C C . LEU A 1 785 ? 151.043 184.708 159.016 1.00 42.05 776 LEU A C 1
ATOM 5819 O O . LEU A 1 785 ? 151.942 183.930 158.677 1.00 50.69 776 LEU A O 1
ATOM 5824 N N . ARG A 1 786 ? 150.891 185.912 158.458 1.00 51.92 777 ARG A N 1
ATOM 5825 C CA . ARG A 1 786 ? 151.653 186.299 157.276 1.00 57.98 777 ARG A CA 1
ATOM 5826 C C . ARG A 1 786 ? 153.156 186.284 157.521 1.00 58.33 777 ARG A C 1
ATOM 5827 O O . ARG A 1 786 ? 153.928 186.172 156.562 1.00 56.80 777 ARG A O 1
ATOM 5835 N N . GLN A 1 787 ? 153.591 186.384 158.779 1.00 56.12 778 GLN A N 1
ATOM 5836 C CA . GLN A 1 787 ? 155.014 186.268 159.073 1.00 52.56 778 GLN A CA 1
ATOM 5837 C C . GLN A 1 787 ? 155.524 184.845 158.888 1.00 49.86 778 GLN A C 1
ATOM 5838 O O . GLN A 1 787 ? 156.738 184.646 158.780 1.00 47.57 778 GLN A O 1
ATOM 5844 N N . ILE A 1 788 ? 154.634 183.857 158.849 1.00 47.23 779 ILE A N 1
ATOM 5845 C CA . ILE A 1 788 ? 155.007 182.507 158.400 1.00 39.68 779 ILE A CA 1
ATOM 5846 C C . ILE A 1 788 ? 154.838 182.526 156.886 1.00 44.85 779 ILE A C 1
ATOM 5847 O O . ILE A 1 788 ? 153.826 182.102 156.324 1.00 47.34 779 ILE A O 1
ATOM 5852 N N . ASP A 1 789 ? 155.857 183.046 156.207 1.00 49.39 780 ASP A N 1
ATOM 5853 C CA . ASP A 1 789 ? 155.834 183.208 154.761 1.00 53.76 780 ASP A CA 1
ATOM 5854 C C . ASP A 1 789 ? 156.748 182.220 154.053 1.00 51.00 780 ASP A C 1
ATOM 5855 O O . ASP A 1 789 ? 156.958 182.339 152.841 1.00 51.21 780 ASP A O 1
ATOM 5860 N N . SER A 1 790 ? 157.297 181.250 154.778 1.00 47.73 781 SER A N 1
ATOM 5861 C CA . SER A 1 790 ? 158.140 180.231 154.186 1.00 54.24 781 SER A CA 1
ATOM 5862 C C . SER A 1 790 ? 157.613 178.853 154.556 1.00 53.10 781 SER A C 1
ATOM 5863 O O . SER A 1 790 ? 157.171 178.638 155.692 1.00 52.79 781 SER A O 1
ATOM 5866 N N . PRO A 1 791 ? 157.633 177.906 153.618 1.00 43.41 782 PRO A N 1
ATOM 5867 C CA . PRO A 1 791 ? 157.307 176.520 153.982 1.00 44.19 782 PRO A CA 1
ATOM 5868 C C . PRO A 1 791 ? 158.278 175.935 154.992 1.00 45.87 782 PRO A C 1
ATOM 5869 O O . PRO A 1 791 ? 157.905 175.026 155.745 1.00 51.08 782 PRO A O 1
ATOM 5873 N N . LEU A 1 792 ? 159.519 176.428 155.024 1.00 46.87 783 LEU A N 1
ATOM 5874 C CA . LEU A 1 792 ? 160.485 175.937 155.999 1.00 39.75 783 LEU A CA 1
ATOM 5875 C C . LEU A 1 792 ? 160.042 176.251 157.420 1.00 39.92 783 LEU A C 1
ATOM 5876 O O . LEU A 1 792 ? 160.268 175.454 158.335 1.00 46.20 783 LEU A O 1
ATOM 5881 N N . LYS A 1 793 ? 159.425 177.415 157.631 1.00 39.36 784 LYS A N 1
ATOM 5882 C CA . LYS A 1 793 ? 158.913 177.737 158.958 1.00 38.66 784 LYS A CA 1
ATOM 5883 C C . LYS A 1 793 ? 157.811 176.770 159.370 1.00 37.39 784 LYS A C 1
ATOM 5884 O O . LYS A 1 793 ? 157.755 176.336 160.526 1.00 46.27 784 LYS A O 1
ATOM 5890 N N . ALA A 1 794 ? 156.932 176.412 158.434 1.00 26.59 785 ALA A N 1
ATOM 5891 C CA . ALA A 1 794 ? 155.835 175.503 158.743 1.00 27.33 785 ALA A CA 1
ATOM 5892 C C . ALA A 1 794 ? 156.288 174.056 158.876 1.00 37.96 785 ALA A C 1
ATOM 5893 O O . ALA A 1 794 ? 155.586 173.258 159.505 1.00 40.54 785 ALA A O 1
ATOM 5895 N N . ILE A 1 795 ? 157.430 173.698 158.293 1.00 33.70 786 ILE A N 1
ATOM 5896 C CA . ILE A 1 795 ? 157.860 172.304 158.253 1.00 27.79 786 ILE A CA 1
ATOM 5897 C C . ILE A 1 795 ? 158.900 172.016 159.333 1.00 36.74 786 ILE A C 1
ATOM 5898 O O . ILE A 1 795 ? 158.987 170.892 159.840 1.00 50.88 786 ILE A O 1
ATOM 5903 N N . ASN A 1 796 ? 159.679 173.028 159.718 1.00 39.80 787 ASN A N 1
ATOM 5904 C CA . ASN A 1 796 ? 160.836 172.822 160.580 1.00 38.18 787 ASN A CA 1
ATOM 5905 C C . ASN A 1 796 ? 160.676 173.452 161.957 1.00 38.16 787 ASN A C 1
ATOM 5906 O O . ASN A 1 796 ? 160.733 172.746 162.968 1.00 42.42 787 ASN A O 1
ATOM 5911 N N . SER A 1 797 ? 160.468 174.766 162.030 1.00 29.80 788 SER A N 1
ATOM 5912 C CA . SER A 1 797 ? 160.491 175.467 163.312 1.00 29.44 788 SER A CA 1
ATOM 5913 C C . SER A 1 797 ? 159.095 175.612 163.903 1.00 29.59 788 SER A C 1
ATOM 5914 O O . SER A 1 797 ? 158.827 175.135 165.010 1.00 37.89 788 SER A O 1
ATOM 5917 N N . PHE A 1 798 ? 158.200 176.269 163.175 1.00 33.86 789 PHE A N 1
ATOM 5918 C CA . PHE A 1 798 ? 156.807 176.352 163.574 1.00 38.07 789 PHE A CA 1
ATOM 5919 C C . PHE A 1 798 ? 156.018 175.115 163.181 1.00 35.96 789 PHE A C 1
ATOM 5920 O O . PHE A 1 798 ? 154.791 175.180 163.113 1.00 43.51 789 PHE A O 1
ATOM 5928 N N . ASN A 1 799 ? 156.691 173.997 162.899 1.00 35.55 790 ASN A N 1
ATOM 5929 C CA . ASN A 1 799 ? 155.976 172.753 162.635 1.00 33.79 790 ASN A CA 1
ATOM 5930 C C . ASN A 1 799 ? 155.289 172.246 163.892 1.00 27.82 790 ASN A C 1
ATOM 5931 O O . ASN A 1 799 ? 154.101 171.903 163.869 1.00 34.30 790 ASN A O 1
ATOM 5936 N N . ILE A 1 800 ? 156.022 172.192 165.005 1.00 25.33 791 ILE A N 1
ATOM 5937 C CA . ILE A 1 800 ? 155.412 171.800 166.269 1.00 30.88 791 ILE A CA 1
ATOM 5938 C C . ILE A 1 800 ? 154.382 172.836 166.693 1.00 36.09 791 ILE A C 1
ATOM 5939 O O . ILE A 1 800 ? 153.346 172.494 167.271 1.00 44.58 791 ILE A O 1
ATOM 5944 N N . PHE A 1 801 ? 154.638 174.110 166.395 1.00 31.06 792 PHE A N 1
ATOM 5945 C CA . PHE A 1 801 ? 153.687 175.172 166.707 1.00 32.82 792 PHE A CA 1
ATOM 5946 C C . PHE A 1 801 ? 152.376 174.988 165.945 1.00 37.06 792 PHE A C 1
ATOM 5947 O O . PHE A 1 801 ? 151.284 175.113 166.517 1.00 36.18 792 PHE A O 1
ATOM 5955 N N . LEU A 1 802 ? 152.463 174.655 164.657 1.00 38.46 793 LEU A N 1
ATOM 5956 C CA . LEU A 1 802 ? 151.262 174.453 163.856 1.00 26.33 793 LEU A CA 1
ATOM 5957 C C . LEU A 1 802 ? 150.565 173.148 164.209 1.00 26.19 793 LEU A C 1
ATOM 5958 O O . LEU A 1 802 ? 149.338 173.061 164.117 1.00 32.96 793 LEU A O 1
ATOM 5963 N N . TYR A 1 803 ? 151.320 172.126 164.613 1.00 16.96 794 TYR A N 1
ATOM 5964 C CA . TYR A 1 803 ? 150.692 170.918 165.136 1.00 22.85 794 TYR A CA 1
ATOM 5965 C C . TYR A 1 803 ? 149.952 171.214 166.433 1.00 25.28 794 TYR A C 1
ATOM 5966 O O . TYR A 1 803 ? 148.874 170.663 166.683 1.00 39.64 794 TYR A O 1
ATOM 5975 N N . TYR A 1 804 ? 150.513 172.094 167.264 1.00 14.20 795 TYR A N 1
ATOM 5976 C CA . TYR A 1 804 ? 149.814 172.540 168.462 1.00 22.47 795 TYR A CA 1
ATOM 5977 C C . TYR A 1 804 ? 148.520 173.254 168.098 1.00 36.15 795 TYR A C 1
ATOM 5978 O O . TYR A 1 804 ? 147.485 173.055 168.744 1.00 40.66 795 TYR A O 1
ATOM 5987 N N . VAL A 1 805 ? 148.569 174.103 167.069 1.00 41.36 796 VAL A N 1
ATOM 5988 C CA . VAL A 1 805 ? 147.359 174.773 166.591 1.00 29.58 796 VAL A CA 1
ATOM 5989 C C . VAL A 1 805 ? 146.327 173.746 166.139 1.00 33.61 796 VAL A C 1
ATOM 5990 O O . VAL A 1 805 ? 145.149 173.816 166.507 1.00 39.81 796 VAL A O 1
ATOM 5994 N N . SER A 1 806 ? 146.761 172.773 165.335 1.00 34.22 797 SER A N 1
ATOM 5995 C CA . SER A 1 806 ? 145.856 171.771 164.784 1.00 29.01 797 SER A CA 1
ATOM 5996 C C . SER A 1 806 ? 145.310 170.827 165.843 1.00 30.68 797 SER A C 1
ATOM 5997 O O . SER A 1 806 ? 144.274 170.196 165.611 1.00 41.03 797 SER A O 1
ATOM 6000 N N . SER A 1 807 ? 145.993 170.700 166.983 1.00 35.08 798 SER A N 1
ATOM 6001 C CA . SER A 1 807 ? 145.495 169.843 168.053 1.00 37.68 798 SER A CA 1
ATOM 6002 C C . SER A 1 807 ? 144.079 170.229 168.456 1.00 41.25 798 SER A C 1
ATOM 6003 O O . SER A 1 807 ? 143.259 169.363 168.785 1.00 46.89 798 SER A O 1
ATOM 6006 N N . HIS A 1 808 ? 143.772 171.522 168.437 1.00 30.32 799 HIS A N 1
ATOM 6007 C CA . HIS A 1 808 ? 142.406 171.977 168.642 1.00 36.83 799 HIS A CA 1
ATOM 6008 C C . HIS A 1 808 ? 141.612 171.777 167.359 1.00 37.65 799 HIS A C 1
ATOM 6009 O O . HIS A 1 808 ? 142.011 172.253 166.291 1.00 37.15 799 HIS A O 1
ATOM 6016 N N . SER A 1 809 ? 140.489 171.069 167.462 1.00 39.94 800 SER A N 1
ATOM 6017 C CA . SER A 1 809 ? 139.654 170.815 166.296 1.00 39.43 800 SER A CA 1
ATOM 6018 C C . SER A 1 809 ? 138.889 172.076 165.920 1.00 42.17 800 SER A C 1
ATOM 6019 O O . SER A 1 809 ? 137.674 172.159 166.123 1.00 41.95 800 SER A O 1
ATOM 6022 N N . SER A 1 810 ? 139.595 173.061 165.371 1.00 40.25 801 SER A N 1
ATOM 6023 C CA . SER A 1 810 ? 138.997 174.349 165.040 1.00 39.98 801 SER A CA 1
ATOM 6024 C C . SER A 1 810 ? 138.307 174.241 163.689 1.00 36.37 801 SER A C 1
ATOM 6025 O O . SER A 1 810 ? 138.969 174.143 162.652 1.00 36.37 801 SER A O 1
ATOM 6028 N N . SER A 1 811 ? 136.973 174.255 163.697 1.00 25.94 802 SER A N 1
ATOM 6029 C CA . SER A 1 811 ? 136.231 174.156 162.446 1.00 23.71 802 SER A CA 1
ATOM 6030 C C . SER A 1 811 ? 136.407 175.407 161.594 1.00 32.14 802 SER A C 1
ATOM 6031 O O . SER A 1 811 ? 136.599 175.311 160.377 1.00 33.37 802 SER A O 1
ATOM 6034 N N . LYS A 1 812 ? 136.333 176.590 162.209 1.00 44.70 803 LYS A N 1
ATOM 6035 C CA . LYS A 1 812 ? 136.468 177.833 161.456 1.00 38.66 803 LYS A CA 1
ATOM 6036 C C . LYS A 1 812 ? 137.914 178.112 161.062 1.00 38.42 803 LYS A C 1
ATOM 6037 O O . LYS A 1 812 ? 138.181 178.528 159.931 1.00 42.10 803 LYS A O 1
ATOM 6043 N N . ALA A 1 813 ? 138.855 177.897 161.981 1.00 32.32 804 ALA A N 1
ATOM 6044 C CA . ALA A 1 813 ? 140.245 178.255 161.734 1.00 30.55 804 ALA A CA 1
ATOM 6045 C C . ALA A 1 813 ? 140.952 177.289 160.798 1.00 29.57 804 ALA A C 1
ATOM 6046 O O . ALA A 1 813 ? 141.991 177.650 160.233 1.00 39.92 804 ALA A O 1
ATOM 6048 N N . ALA A 1 814 ? 140.439 176.070 160.646 1.00 34.94 805 ALA A N 1
ATOM 6049 C CA . ALA A 1 814 ? 141.109 175.095 159.789 1.00 39.12 805 ALA A CA 1
ATOM 6050 C C . ALA A 1 814 ? 141.141 175.516 158.327 1.00 39.78 805 ALA A C 1
ATOM 6051 O O . ALA A 1 814 ? 142.212 175.409 157.709 1.00 43.29 805 ALA A O 1
ATOM 6053 N N . PRO A 1 815 ? 140.040 175.958 157.702 1.00 30.78 806 PRO A N 1
ATOM 6054 C CA . PRO A 1 815 ? 140.162 176.444 156.317 1.00 31.67 806 PRO A CA 1
ATOM 6055 C C . PRO A 1 815 ? 141.111 177.619 156.174 1.00 35.71 806 PRO A C 1
ATOM 6056 O O . PRO A 1 815 ? 141.861 177.680 155.195 1.00 36.41 806 PRO A O 1
ATOM 6060 N N . THR A 1 816 ? 141.120 178.543 157.138 1.00 32.56 807 THR A N 1
ATOM 6061 C CA . THR A 1 816 ? 142.026 179.686 157.060 1.00 27.92 807 THR A CA 1
ATOM 6062 C C . THR A 1 816 ? 143.480 179.236 157.114 1.00 37.40 807 THR A C 1
ATOM 6063 O O . THR A 1 816 ? 144.303 179.640 156.282 1.00 45.21 807 THR A O 1
ATOM 6067 N N . VAL A 1 817 ? 143.811 178.381 158.084 1.00 38.17 808 VAL A N 1
ATOM 6068 C CA . VAL A 1 817 ? 145.187 177.924 158.234 1.00 23.60 808 VAL A CA 1
ATOM 6069 C C . VAL A 1 817 ? 145.599 177.072 157.042 1.00 28.79 808 VAL A C 1
ATOM 6070 O O . VAL A 1 817 ? 146.733 177.164 156.563 1.00 39.74 808 VAL A O 1
ATOM 6074 N N . VAL A 1 818 ? 144.689 176.236 156.539 1.00 26.84 809 VAL A N 1
ATOM 6075 C CA . VAL A 1 818 ? 145.002 175.390 155.394 1.00 27.84 809 VAL A CA 1
ATOM 6076 C C . VAL A 1 818 ? 145.241 176.237 154.152 1.00 31.20 809 VAL A C 1
ATOM 6077 O O . VAL A 1 818 ? 146.181 175.987 153.390 1.00 42.62 809 VAL A O 1
ATOM 6081 N N . SER A 1 819 ? 144.403 177.252 153.925 1.00 28.32 810 SER A N 1
ATOM 6082 C CA . SER A 1 819 ? 144.608 178.133 152.782 1.00 35.31 810 SER A CA 1
ATOM 6083 C C . SER A 1 819 ? 145.928 178.881 152.898 1.00 34.29 810 SER A C 1
ATOM 6084 O O . SER A 1 819 ? 146.658 179.020 151.910 1.00 37.85 810 SER A O 1
ATOM 6087 N N . HIS A 1 820 ? 146.258 179.357 154.100 1.00 35.74 811 HIS A N 1
ATOM 6088 C CA . HIS A 1 820 ? 147.528 180.049 154.291 1.00 35.92 811 HIS A CA 1
ATOM 6089 C C . HIS A 1 820 ? 148.712 179.118 154.051 1.00 37.80 811 HIS A C 1
ATOM 6090 O O . HIS A 1 820 ? 149.701 179.510 153.423 1.00 42.71 811 HIS A O 1
ATOM 6097 N N . LEU A 1 821 ? 148.630 177.881 154.547 1.00 31.06 812 LEU A N 1
ATOM 6098 C CA . LEU A 1 821 ? 149.744 176.948 154.414 1.00 34.20 812 LEU A CA 1
ATOM 6099 C C . LEU A 1 821 ? 149.929 176.500 152.972 1.00 37.12 812 LEU A C 1
ATOM 6100 O O . LEU A 1 821 ? 151.060 176.433 152.477 1.00 46.74 812 LEU A O 1
ATOM 6105 N N . LEU A 1 822 ? 148.835 176.187 152.282 1.00 21.89 813 LEU A N 1
ATOM 6106 C CA . LEU A 1 822 ? 148.916 175.739 150.902 1.00 23.48 813 LEU A CA 1
ATOM 6107 C C . LEU A 1 822 ? 149.135 176.886 149.927 1.00 31.87 813 LEU A C 1
ATOM 6108 O O . LEU A 1 822 ? 149.480 176.633 148.767 1.00 39.76 813 LEU A O 1
ATOM 6113 N N . GLN A 1 823 ? 148.944 178.131 150.364 1.00 41.00 814 GLN A N 1
ATOM 6114 C CA . GLN A 1 823 ? 149.336 179.283 149.566 1.00 44.34 814 GLN A CA 1
ATOM 6115 C C . GLN A 1 823 ? 150.804 179.642 149.745 1.00 48.67 814 GLN A C 1
ATOM 6116 O O . GLN A 1 823 ? 151.326 180.456 148.976 1.00 47.43 814 GLN A O 1
ATOM 6122 N N . LEU A 1 824 ? 151.479 179.047 150.733 1.00 44.91 815 LEU A N 1
ATOM 6123 C CA . LEU A 1 824 ? 152.907 179.274 150.914 1.00 37.11 815 LEU A CA 1
ATOM 6124 C C . LEU A 1 824 ? 153.727 178.739 149.750 1.00 42.57 815 LEU A C 1
ATOM 6125 O O . LEU A 1 824 ? 154.847 179.211 149.529 1.00 53.76 815 LEU A O 1
ATOM 6130 N N . VAL A 1 825 ? 153.199 177.771 149.008 1.00 34.33 816 VAL A N 1
ATOM 6131 C CA . VAL A 1 825 ? 153.864 177.219 147.834 1.00 39.66 816 VAL A CA 1
ATOM 6132 C C . VAL A 1 825 ? 153.050 177.614 146.611 1.00 46.84 816 VAL A C 1
ATOM 6133 O O . VAL A 1 825 ? 151.859 177.292 146.516 1.00 47.73 816 VAL A O 1
ATOM 6137 N N . ASP A 1 826 ? 153.690 178.311 145.680 1.00 62.31 817 ASP A N 1
ATOM 6138 C CA . ASP A 1 826 ? 153.049 178.738 144.442 1.00 64.57 817 ASP A CA 1
ATOM 6139 C C . ASP A 1 826 ? 154.077 178.601 143.323 1.00 67.12 817 ASP A C 1
ATOM 6140 O O . ASP A 1 826 ? 155.106 177.933 143.475 1.00 60.80 817 ASP A O 1
ATOM 6145 N N . GLU A 1 827 ? 153.796 179.227 142.178 1.00 78.42 818 GLU A N 1
ATOM 6146 C CA . GLU A 1 827 ? 154.721 179.156 141.051 1.00 77.29 818 GLU A CA 1
ATOM 6147 C C . GLU A 1 827 ? 156.067 179.780 141.400 1.00 77.42 818 GLU A C 1
ATOM 6148 O O . GLU A 1 827 ? 157.121 179.245 141.035 1.00 76.54 818 GLU A O 1
ATOM 6154 N N . LYS A 1 828 ? 156.055 180.910 142.106 1.00 77.80 819 LYS A N 1
ATOM 6155 C CA . LYS A 1 828 ? 157.283 181.583 142.532 1.00 75.65 819 LYS A CA 1
ATOM 6156 C C . LYS A 1 828 ? 157.083 182.048 143.971 1.00 75.81 819 LYS A C 1
ATOM 6157 O O . LYS A 1 828 ? 156.373 183.027 144.219 1.00 73.14 819 LYS A O 1
ATOM 6163 N N . GLU A 1 829 ? 157.707 181.346 144.911 1.00 67.70 820 GLU A N 1
ATOM 6164 C CA . GLU A 1 829 ? 157.601 181.664 146.326 1.00 65.81 820 GLU A CA 1
ATOM 6165 C C . GLU A 1 829 ? 158.863 182.365 146.816 1.00 64.13 820 GLU A C 1
ATOM 6166 O O . GLU A 1 829 ? 159.934 182.268 146.212 1.00 62.21 820 GLU A O 1
ATOM 6172 N N . SER A 1 830 ? 158.717 183.085 147.929 1.00 58.66 821 SER A N 1
ATOM 6173 C CA . SER A 1 830 ? 159.837 183.781 148.561 1.00 58.54 821 SER A CA 1
ATOM 6174 C C . SER A 1 830 ? 160.606 182.776 149.414 1.00 59.38 821 SER A C 1
ATOM 6175 O O . SER A 1 830 ? 160.448 182.687 150.634 1.00 59.43 821 SER A O 1
ATOM 6178 N N . LEU A 1 831 ? 161.457 181.996 148.742 1.00 54.19 822 LEU A N 1
ATOM 6179 C CA . LEU A 1 831 ? 162.247 180.982 149.430 1.00 49.31 822 LEU A CA 1
ATOM 6180 C C . LEU A 1 831 ? 163.257 181.588 150.394 1.00 46.18 822 LEU A C 1
ATOM 6181 O O . LEU A 1 831 ? 163.704 180.898 151.315 1.00 45.35 822 LEU A O 1
ATOM 6186 N N . GLU A 1 832 ? 163.621 182.859 150.205 1.00 53.19 823 GLU A N 1
ATOM 6187 C CA . GLU A 1 832 ? 164.575 183.508 151.098 1.00 59.03 823 GLU A CA 1
ATOM 6188 C C . GLU A 1 832 ? 164.055 183.612 152.525 1.00 63.81 823 GLU A C 1
ATOM 6189 O O . GLU A 1 832 ? 164.849 183.830 153.447 1.00 65.63 823 GLU A O 1
ATOM 6195 N N . ASN A 1 833 ? 162.745 183.463 152.730 1.00 59.34 824 ASN A N 1
ATOM 6196 C CA . ASN A 1 833 ? 162.192 183.470 154.077 1.00 53.78 824 ASN A CA 1
ATOM 6197 C C . ASN A 1 833 ? 162.516 182.199 154.847 1.00 56.63 824 ASN A C 1
ATOM 6198 O O . ASN A 1 833 ? 162.232 182.135 156.048 1.00 58.30 824 ASN A O 1
ATOM 6203 N N . MET A 1 834 ? 163.097 181.191 154.192 1.00 48.52 825 MET A N 1
ATOM 6204 C CA . MET A 1 834 ? 163.613 180.027 154.901 1.00 45.20 825 MET A CA 1
ATOM 6205 C C . MET A 1 834 ? 164.753 180.385 155.844 1.00 38.76 825 MET A C 1
ATOM 6206 O O . MET A 1 834 ? 165.087 179.582 156.721 1.00 41.75 825 MET A O 1
ATOM 6211 N N . SER A 1 835 ? 165.349 181.563 155.689 1.00 41.23 826 SER A N 1
ATOM 6212 C CA . SER A 1 835 ? 166.364 182.056 156.615 1.00 49.98 826 SER A CA 1
ATOM 6213 C C . SER A 1 835 ? 165.657 182.519 157.882 1.00 46.94 826 SER A C 1
ATOM 6214 O O . SER A 1 835 ? 165.260 183.677 158.016 1.00 48.30 826 SER A O 1
ATOM 6217 N N . GLU A 1 836 ? 165.496 181.595 158.823 1.00 37.60 827 GLU A N 1
ATOM 6218 C CA . GLU A 1 836 ? 164.858 181.876 160.099 1.00 38.98 827 GLU A CA 1
ATOM 6219 C C . GLU A 1 836 ? 165.920 182.178 161.146 1.00 45.49 827 GLU A C 1
ATOM 6220 O O . GLU A 1 836 ? 167.012 181.605 161.118 1.00 48.32 827 GLU A O 1
ATOM 6226 N N . ASN A 1 837 ? 165.599 183.090 162.062 1.00 49.23 828 ASN A N 1
ATOM 6227 C CA . ASN A 1 837 ? 166.562 183.490 163.078 1.00 48.92 828 ASN A CA 1
ATOM 6228 C C . ASN A 1 837 ? 166.902 182.300 163.969 1.00 49.85 828 ASN A C 1
ATOM 6229 O O . ASN A 1 837 ? 166.050 181.458 164.263 1.00 46.89 828 ASN A O 1
ATOM 6234 N N . GLU A 1 838 ? 168.163 182.238 164.399 1.00 49.87 829 GLU A N 1
ATOM 6235 C CA . GLU A 1 838 ? 168.672 181.065 165.097 1.00 45.82 829 GLU A CA 1
ATOM 6236 C C . GLU A 1 838 ? 168.215 180.975 166.548 1.00 46.94 829 GLU A C 1
ATOM 6237 O O . GLU A 1 838 ? 168.266 179.885 167.126 1.00 53.40 829 GLU A O 1
ATOM 6243 N N . ASP A 1 839 ? 167.784 182.083 167.155 1.00 44.55 830 ASP A N 1
ATOM 6244 C CA . ASP A 1 839 ? 167.401 182.039 168.564 1.00 45.18 830 ASP A CA 1
ATOM 6245 C C . ASP A 1 839 ? 166.179 181.154 168.779 1.00 46.67 830 ASP A C 1
ATOM 6246 O O . ASP A 1 839 ? 166.111 180.411 169.765 1.00 47.74 830 ASP A O 1
ATOM 6251 N N . TYR A 1 840 ? 165.200 181.223 167.875 1.00 51.27 831 TYR A N 1
ATOM 6252 C CA . TYR A 1 840 ? 164.032 180.357 168.003 1.00 43.72 831 TYR A CA 1
ATOM 6253 C C . TYR A 1 840 ? 164.372 178.917 167.646 1.00 45.89 831 TYR A C 1
ATOM 6254 O O . TYR A 1 840 ? 163.846 177.980 168.258 1.00 50.82 831 TYR A O 1
ATOM 6263 N N . MET A 1 841 ? 165.241 178.719 166.653 1.00 39.58 832 MET A N 1
ATOM 6264 C CA . MET A 1 841 ? 165.709 177.376 166.336 1.00 37.01 832 MET A CA 1
ATOM 6265 C C . MET A 1 841 ? 166.508 176.766 167.479 1.00 42.32 832 MET A C 1
ATOM 6266 O O . MET A 1 841 ? 166.651 175.541 167.535 1.00 45.48 832 MET A O 1
ATOM 6271 N N . LYS A 1 842 ? 167.036 177.591 168.384 1.00 47.07 833 LYS A N 1
ATOM 6272 C CA . LYS A 1 842 ? 167.702 177.086 169.577 1.00 43.74 833 LYS A CA 1
ATOM 6273 C C . LYS A 1 842 ? 166.735 176.431 170.552 1.00 43.06 833 LYS A C 1
ATOM 6274 O O . LYS A 1 842 ? 167.184 175.751 171.481 1.00 44.07 833 LYS A O 1
ATOM 6280 N N . LEU A 1 843 ? 165.428 176.622 170.369 1.00 38.34 834 LEU A N 1
ATOM 6281 C CA . LEU A 1 843 ? 164.457 175.967 171.236 1.00 38.94 834 LEU A CA 1
ATOM 6282 C C . LEU A 1 843 ? 164.384 174.476 170.937 1.00 41.02 834 LEU A C 1
ATOM 6283 O O . LEU A 1 843 ? 164.240 173.659 171.854 1.00 41.84 834 LEU A O 1
ATOM 6288 N N . HIS A 1 844 ? 164.479 174.106 169.662 1.00 40.88 835 HIS A N 1
ATOM 6289 C CA . HIS A 1 844 ? 164.602 172.709 169.246 1.00 34.32 835 HIS A CA 1
ATOM 6290 C C . HIS A 1 844 ? 165.855 172.561 168.397 1.00 32.71 835 HIS A C 1
ATOM 6291 O O . HIS A 1 844 ? 165.860 172.975 167.225 1.00 40.11 835 HIS A O 1
ATOM 6298 N N . PRO A 1 845 ? 166.940 171.986 168.920 1.00 26.94 836 PRO A N 1
ATOM 6299 C CA . PRO A 1 845 ? 168.089 171.688 168.048 1.00 22.72 836 PRO A CA 1
ATOM 6300 C C . PRO A 1 845 ? 167.750 170.693 166.953 1.00 27.39 836 PRO A C 1
ATOM 6301 O O . PRO A 1 845 ? 168.453 170.634 165.932 1.00 33.04 836 PRO A O 1
ATOM 6305 N N . GLN A 1 846 ? 166.690 169.903 167.135 1.00 33.12 837 GLN A N 1
ATOM 6306 C CA . GLN A 1 846 ? 166.192 169.089 166.034 1.00 30.88 837 GLN A CA 1
ATOM 6307 C C . GLN A 1 846 ? 165.755 169.961 164.868 1.00 34.22 837 GLN A C 1
ATOM 6308 O O . GLN A 1 846 ? 165.787 169.513 163.719 1.00 41.92 837 GLN A O 1
ATOM 6314 N N . THR A 1 847 ? 165.357 171.210 165.134 1.00 37.70 838 THR A N 1
ATOM 6315 C CA . THR A 1 847 ? 165.098 172.131 164.033 1.00 37.69 838 THR A CA 1
ATOM 6316 C C . THR A 1 847 ? 166.370 172.450 163.268 1.00 36.24 838 THR A C 1
ATOM 6317 O O . THR A 1 847 ? 166.346 172.518 162.040 1.00 43.27 838 THR A O 1
ATOM 6321 N N . PHE A 1 848 ? 167.489 172.648 163.965 1.00 37.34 839 PHE A N 1
ATOM 6322 C CA . PHE A 1 848 ? 168.751 172.839 163.259 1.00 40.10 839 PHE A CA 1
ATOM 6323 C C . PHE A 1 848 ? 169.082 171.615 162.418 1.00 44.84 839 PHE A C 1
ATOM 6324 O O . PHE A 1 848 ? 169.447 171.733 161.243 1.00 51.09 839 PHE A O 1
ATOM 6332 N N . LEU A 1 849 ? 168.925 170.425 163.000 1.00 46.15 840 LEU A N 1
ATOM 6333 C CA . LEU A 1 849 ? 169.253 169.196 162.279 1.00 44.60 840 LEU A CA 1
ATOM 6334 C C . LEU A 1 849 ? 168.392 169.039 161.027 1.00 40.07 840 LEU A C 1
ATOM 6335 O O . LEU A 1 849 ? 168.908 168.835 159.919 1.00 38.74 840 LEU A O 1
ATOM 6340 N N . TRP A 1 850 ? 167.072 169.146 161.185 1.00 36.34 841 TRP A N 1
ATOM 6341 C CA . TRP A 1 850 ? 166.166 168.976 160.058 1.00 31.94 841 TRP A CA 1
ATOM 6342 C C . TRP A 1 850 ? 166.288 170.118 159.060 1.00 34.81 841 TRP A C 1
ATOM 6343 O O . TRP A 1 850 ? 166.070 169.912 157.864 1.00 44.27 841 TRP A O 1
ATOM 6354 N N . PHE A 1 851 ? 166.643 171.319 159.521 1.00 26.28 842 PHE A N 1
ATOM 6355 C CA . PHE A 1 851 ? 166.890 172.422 158.604 1.00 29.86 842 PHE A CA 1
ATOM 6356 C C . PHE A 1 851 ? 168.102 172.145 157.732 1.00 38.25 842 PHE A C 1
ATOM 6357 O O . PHE A 1 851 ? 168.068 172.383 156.522 1.00 40.59 842 PHE A O 1
ATOM 6365 N N . GLN A 1 852 ? 169.183 171.632 158.325 1.00 39.80 843 GLN A N 1
ATOM 6366 C CA . GLN A 1 852 ? 170.334 171.246 157.515 1.00 39.29 843 GLN A CA 1
ATOM 6367 C C . GLN A 1 852 ? 169.980 170.122 156.551 1.00 38.91 843 GLN A C 1
ATOM 6368 O O . GLN A 1 852 ? 170.444 170.112 155.405 1.00 40.69 843 GLN A O 1
ATOM 6374 N N . PHE A 1 853 ? 169.154 169.167 156.987 1.00 34.23 844 PHE A N 1
ATOM 6375 C CA . PHE A 1 853 ? 168.770 168.085 156.083 1.00 33.06 844 PHE A CA 1
ATOM 6376 C C . PHE A 1 853 ? 167.955 168.604 154.903 1.00 30.38 844 PHE A C 1
ATOM 6377 O O . PHE A 1 853 ? 168.212 168.238 153.749 1.00 36.25 844 PHE A O 1
ATOM 6385 N N . VAL A 1 854 ? 166.954 169.444 155.176 1.00 28.05 845 VAL A N 1
ATOM 6386 C CA . VAL A 1 854 ? 166.128 169.996 154.107 1.00 24.92 845 VAL A CA 1
ATOM 6387 C C . VAL A 1 854 ? 166.967 170.880 153.197 1.00 33.16 845 VAL A C 1
ATOM 6388 O O . VAL A 1 854 ? 166.778 170.896 151.977 1.00 40.34 845 VAL A O 1
ATOM 6392 N N . ARG A 1 855 ? 167.927 171.606 153.769 1.00 33.87 846 ARG A N 1
ATOM 6393 C CA . ARG A 1 855 ? 168.812 172.439 152.965 1.00 32.26 846 ARG A CA 1
ATOM 6394 C C . ARG A 1 855 ? 169.677 171.595 152.034 1.00 40.36 846 ARG A C 1
ATOM 6395 O O . ARG A 1 855 ? 169.842 171.932 150.855 1.00 43.21 846 ARG A O 1
ATOM 6403 N N . GLY A 1 856 ? 170.228 170.489 152.541 1.00 37.49 847 GLY A N 1
ATOM 6404 C CA . GLY A 1 856 ? 170.999 169.601 151.683 1.00 40.69 847 GLY A CA 1
ATOM 6405 C C . GLY A 1 856 ? 170.157 168.997 150.577 1.00 32.56 847 GLY A C 1
ATOM 6406 O O . GLY A 1 856 ? 170.554 168.986 149.404 1.00 33.16 847 GLY A O 1
ATOM 6407 N N . LEU A 1 857 ? 168.972 168.496 150.939 1.00 24.28 848 LEU A N 1
ATOM 6408 C CA . LEU A 1 857 ? 168.030 168.000 149.943 1.00 31.19 848 LEU A CA 1
ATOM 6409 C C . LEU A 1 857 ? 167.667 169.087 148.943 1.00 31.72 848 LEU A C 1
ATOM 6410 O O . LEU A 1 857 ? 167.298 168.789 147.802 1.00 37.23 848 LEU A O 1
ATOM 6415 N N . TRP A 1 858 ? 167.755 170.350 149.359 1.00 25.50 849 TRP A N 1
ATOM 6416 C CA . TRP A 1 858 ? 167.521 171.459 148.445 1.00 31.41 849 TRP A CA 1
ATOM 6417 C C . TRP A 1 858 ? 168.669 171.615 147.458 1.00 40.05 849 TRP A C 1
ATOM 6418 O O . TRP A 1 858 ? 168.442 171.785 146.255 1.00 46.05 849 TRP A O 1
ATOM 6429 N N . LEU A 1 859 ? 169.915 171.565 147.942 1.00 36.80 850 LEU A N 1
ATOM 6430 C CA . LEU A 1 859 ? 171.017 171.820 147.014 1.00 43.37 850 LEU A CA 1
ATOM 6431 C C . LEU A 1 859 ? 171.214 170.664 146.041 1.00 41.95 850 LEU A C 1
ATOM 6432 O O . LEU A 1 859 ? 171.634 170.883 144.899 1.00 41.77 850 LEU A O 1
ATOM 6437 N N . VAL A 1 860 ? 170.936 169.428 146.460 1.00 40.88 851 VAL A N 1
ATOM 6438 C CA . VAL A 1 860 ? 171.098 168.318 145.523 1.00 36.89 851 VAL A CA 1
ATOM 6439 C C . VAL A 1 860 ? 170.024 168.379 144.446 1.00 40.64 851 VAL A C 1
ATOM 6440 O O . VAL A 1 860 ? 170.306 168.256 143.249 1.00 44.94 851 VAL A O 1
ATOM 6444 N N . SER A 1 861 ? 168.776 168.582 144.863 1.00 42.38 852 SER A N 1
ATOM 6445 C CA . SER A 1 861 ? 167.618 168.376 143.997 1.00 42.83 852 SER A CA 1
ATOM 6446 C C . SER A 1 861 ? 166.463 169.186 144.552 1.00 36.83 852 SER A C 1
ATOM 6447 O O . SER A 1 861 ? 165.730 168.732 145.446 1.00 36.45 852 SER A O 1
ATOM 6450 N N . PRO A 1 862 ? 166.276 170.410 144.056 1.00 29.63 853 PRO A N 1
ATOM 6451 C CA . PRO A 1 862 ? 165.153 171.225 144.534 1.00 31.21 853 PRO A CA 1
ATOM 6452 C C . PRO A 1 862 ? 163.804 170.571 144.319 1.00 30.25 853 PRO A C 1
ATOM 6453 O O . PRO A 1 862 ? 162.897 170.789 145.126 1.00 28.86 853 PRO A O 1
ATOM 6457 N N . GLU A 1 863 ? 163.640 169.765 143.266 1.00 35.44 854 GLU A N 1
ATOM 6458 C CA . GLU A 1 863 ? 162.352 169.116 143.039 1.00 38.23 854 GLU A CA 1
ATOM 6459 C C . GLU A 1 863 ? 162.034 168.107 144.137 1.00 33.84 854 GLU A C 1
ATOM 6460 O O . GLU A 1 863 ? 160.907 168.069 144.640 1.00 30.48 854 GLU A O 1
ATOM 6466 N N . SER A 1 864 ? 163.013 167.295 144.542 1.00 36.47 855 SER A N 1
ATOM 6467 C CA . SER A 1 864 ? 162.760 166.341 145.617 1.00 33.47 855 SER A CA 1
ATOM 6468 C C . SER A 1 864 ? 162.650 167.034 146.968 1.00 32.30 855 SER A C 1
ATOM 6469 O O . SER A 1 864 ? 161.872 166.596 147.824 1.00 33.26 855 SER A O 1
ATOM 6472 N N . SER A 1 865 ? 163.410 168.110 147.183 1.00 34.17 856 SER A N 1
ATOM 6473 C CA . SER A 1 865 ? 163.237 168.879 148.412 1.00 28.01 856 SER A CA 1
ATOM 6474 C C . SER A 1 865 ? 161.837 169.472 148.488 1.00 37.46 856 SER A C 1
ATOM 6475 O O . SER A 1 865 ? 161.202 169.459 149.550 1.00 40.59 856 SER A O 1
ATOM 6478 N N . SER A 1 866 ? 161.337 169.989 147.365 1.00 42.14 857 SER A N 1
ATOM 6479 C CA . SER A 1 866 ? 159.979 170.510 147.313 1.00 37.08 857 SER A CA 1
ATOM 6480 C C . SER A 1 866 ? 158.959 169.399 147.503 1.00 34.94 857 SER A C 1
ATOM 6481 O O . SER A 1 866 ? 157.915 169.618 148.117 1.00 39.73 857 SER A O 1
ATOM 6484 N N . SER A 1 867 ? 159.235 168.204 146.977 1.00 35.10 858 SER A N 1
ATOM 6485 C CA . SER A 1 867 ? 158.336 167.077 147.205 1.00 29.23 858 SER A CA 1
ATOM 6486 C C . SER A 1 867 ? 158.264 166.723 148.685 1.00 31.38 858 SER A C 1
ATOM 6487 O O . SER A 1 867 ? 157.180 166.474 149.217 1.00 37.13 858 SER A O 1
ATOM 6490 N N . PHE A 1 868 ? 159.410 166.713 149.366 1.00 34.22 859 PHE A N 1
ATOM 6491 C CA . PHE A 1 868 ? 159.435 166.446 150.803 1.00 32.78 859 PHE A CA 1
ATOM 6492 C C . PHE A 1 868 ? 158.666 167.515 151.574 1.00 35.81 859 PHE A C 1
ATOM 6493 O O . PHE A 1 868 ? 157.816 167.206 152.424 1.00 44.13 859 PHE A O 1
ATOM 6501 N N . VAL A 1 869 ? 158.945 168.785 151.276 1.00 34.08 860 VAL A N 1
ATOM 6502 C CA . VAL A 1 869 ? 158.305 169.881 151.995 1.00 27.28 860 VAL A CA 1
ATOM 6503 C C . VAL A 1 869 ? 156.808 169.902 151.717 1.00 32.83 860 VAL A C 1
ATOM 6504 O O . VAL A 1 869 ? 156.002 170.144 152.620 1.00 39.59 860 VAL A O 1
ATOM 6508 N N . SER A 1 870 ? 156.408 169.634 150.473 1.00 31.60 861 SER A N 1
ATOM 6509 C CA . SER A 1 870 ? 154.996 169.609 150.120 1.00 25.50 861 SER A CA 1
ATOM 6510 C C . SER A 1 870 ? 154.286 168.407 150.720 1.00 21.22 861 SER A C 1
ATOM 6511 O O . SER A 1 870 ? 153.115 168.511 151.084 1.00 32.07 861 SER A O 1
ATOM 6514 N N . GLU A 1 871 ? 154.964 167.264 150.829 1.00 23.10 862 GLU A N 1
ATOM 6515 C CA . GLU A 1 871 ? 154.362 166.118 151.497 1.00 26.20 862 GLU A CA 1
ATOM 6516 C C . GLU A 1 871 ? 154.120 166.414 152.969 1.00 19.48 862 GLU A C 1
ATOM 6517 O O . GLU A 1 871 ? 153.056 166.087 153.506 1.00 28.88 862 GLU A O 1
ATOM 6523 N N . HIS A 1 872 ? 155.079 167.059 153.634 1.00 13.77 863 HIS A N 1
ATOM 6524 C CA . HIS A 1 872 ? 154.857 167.405 155.036 1.00 16.74 863 HIS A CA 1
ATOM 6525 C C . HIS A 1 872 ? 153.824 168.518 155.191 1.00 22.59 863 HIS A C 1
ATOM 6526 O O . HIS A 1 872 ? 153.047 168.510 156.152 1.00 32.35 863 HIS A O 1
ATOM 6533 N N . LEU A 1 873 ? 153.778 169.464 154.252 1.00 31.70 864 LEU A N 1
ATOM 6534 C CA . LEU A 1 873 ? 152.745 170.494 154.280 1.00 27.20 864 LEU A CA 1
ATOM 6535 C C . LEU A 1 873 ? 151.363 169.894 154.062 1.00 30.60 864 LEU A C 1
ATOM 6536 O O . LEU A 1 873 ? 150.392 170.308 154.704 1.00 35.63 864 LEU A O 1
ATOM 6541 N N . LEU A 1 874 ? 151.254 168.922 153.156 1.00 27.25 865 LEU A N 1
ATOM 6542 C CA . LEU A 1 874 ? 149.985 168.243 152.936 1.00 26.66 865 LEU A CA 1
ATOM 6543 C C . LEU A 1 874 ? 149.605 167.400 154.140 1.00 24.57 865 LEU A C 1
ATOM 6544 O O . LEU A 1 874 ? 148.423 167.276 154.464 1.00 30.54 865 LEU A O 1
ATOM 6549 N N . ARG A 1 875 ? 150.590 166.807 154.814 1.00 25.81 866 ARG A N 1
ATOM 6550 C CA . ARG A 1 875 ? 150.297 166.099 156.054 1.00 28.91 866 ARG A CA 1
ATOM 6551 C C . ARG A 1 875 ? 149.764 167.055 157.111 1.00 33.30 866 ARG A C 1
ATOM 6552 O O . ARG A 1 875 ? 148.812 166.729 157.826 1.00 47.46 866 ARG A O 1
ATOM 6560 N N . LEU A 1 876 ? 150.351 168.249 157.209 1.00 24.33 867 LEU A N 1
ATOM 6561 C CA . LEU A 1 876 ? 149.835 169.263 158.126 1.00 30.02 867 LEU A CA 1
ATOM 6562 C C . LEU A 1 876 ? 148.410 169.665 157.759 1.00 34.58 867 LEU A C 1
ATOM 6563 O O . LEU A 1 876 ? 147.528 169.750 158.625 1.00 34.63 867 LEU A O 1
ATOM 6568 N N . ALA A 1 877 ? 148.167 169.910 156.470 1.00 29.19 868 ALA A N 1
ATOM 6569 C CA . ALA A 1 877 ? 146.846 170.337 156.023 1.00 25.89 868 ALA A CA 1
ATOM 6570 C C . ALA A 1 877 ? 145.805 169.250 156.251 1.00 33.24 868 ALA A C 1
ATOM 6571 O O . ALA A 1 877 ? 144.684 169.536 156.683 1.00 38.90 868 ALA A O 1
ATOM 6573 N N . LEU A 1 878 ? 146.160 167.995 155.974 1.00 38.74 869 LEU A N 1
ATOM 6574 C CA . LEU A 1 878 ? 145.237 166.891 156.197 1.00 38.90 869 LEU A CA 1
ATOM 6575 C C . LEU A 1 878 ? 145.022 166.638 157.678 1.00 34.04 869 LEU A C 1
ATOM 6576 O O . LEU A 1 878 ? 143.926 166.240 158.078 1.00 44.07 869 LEU A O 1
ATOM 6581 N N . ILE A 1 879 ? 146.041 166.861 158.508 1.00 21.74 870 ILE A N 1
ATOM 6582 C CA . ILE A 1 879 ? 145.848 166.747 159.948 1.00 25.13 870 ILE A CA 1
ATOM 6583 C C . ILE A 1 879 ? 144.853 167.793 160.423 1.00 30.23 870 ILE A C 1
ATOM 6584 O O . ILE A 1 879 ? 143.927 167.488 161.181 1.00 38.69 870 ILE A O 1
ATOM 6589 N N . PHE A 1 880 ? 145.005 169.034 159.953 1.00 29.56 871 PHE A N 1
ATOM 6590 C CA . PHE A 1 880 ? 144.005 170.062 160.230 1.00 28.84 871 PHE A CA 1
ATOM 6591 C C . PHE A 1 880 ? 142.619 169.612 159.783 1.00 32.03 871 PHE A C 1
ATOM 6592 O O . PHE A 1 880 ? 141.659 169.629 160.565 1.00 30.82 871 PHE A O 1
ATOM 6600 N N . ALA A 1 881 ? 142.511 169.169 158.527 1.00 27.62 872 ALA A N 1
ATOM 6601 C CA . ALA A 1 881 ? 141.214 168.855 157.940 1.00 25.08 872 ALA A CA 1
ATOM 6602 C C . ALA A 1 881 ? 140.526 167.709 158.669 1.00 37.24 872 ALA A C 1
ATOM 6603 O O . ALA A 1 881 ? 139.317 167.765 158.925 1.00 43.77 872 ALA A O 1
ATOM 6605 N N . TYR A 1 882 ? 141.273 166.662 159.012 1.00 39.27 873 TYR A N 1
ATOM 6606 C CA . TYR A 1 882 ? 140.665 165.489 159.622 1.00 32.15 873 TYR A CA 1
ATOM 6607 C C . TYR A 1 882 ? 140.437 165.682 161.115 1.00 27.15 873 TYR A C 1
ATOM 6608 O O . TYR A 1 882 ? 139.435 165.199 161.650 1.00 37.09 873 TYR A O 1
ATOM 6617 N N . GLU A 1 883 ? 141.340 166.383 161.807 1.00 23.34 874 GLU A N 1
ATOM 6618 C CA . GLU A 1 883 ? 141.119 166.663 163.219 1.00 38.99 874 GLU A CA 1
ATOM 6619 C C . GLU A 1 883 ? 139.908 167.563 163.412 1.00 41.92 874 GLU A C 1
ATOM 6620 O O . GLU A 1 883 ? 139.101 167.345 164.324 1.00 41.84 874 GLU A O 1
ATOM 6626 N N . SER A 1 884 ? 139.755 168.573 162.559 1.00 38.66 875 SER A N 1
ATOM 6627 C CA . SER A 1 884 ? 138.598 169.452 162.630 1.00 39.49 875 SER A CA 1
ATOM 6628 C C . SER A 1 884 ? 137.408 168.928 161.839 1.00 36.62 875 SER A C 1
ATOM 6629 O O . SER A 1 884 ? 136.361 169.583 161.822 1.00 40.46 875 SER A O 1
ATOM 6632 N N . ASN A 1 885 ? 137.544 167.764 161.198 1.00 30.18 876 ASN A N 1
ATOM 6633 C CA . ASN A 1 885 ? 136.468 167.149 160.418 1.00 28.87 876 ASN A CA 1
ATOM 6634 C C . ASN A 1 885 ? 135.928 168.118 159.370 1.00 30.43 876 ASN A C 1
ATOM 6635 O O . ASN A 1 885 ? 134.722 168.206 159.136 1.00 37.21 876 ASN A O 1
ATOM 6640 N N . THR A 1 886 ? 136.834 168.855 158.737 1.00 21.21 877 THR A N 1
ATOM 6641 C CA . THR A 1 886 ? 136.494 169.900 157.783 1.00 20.26 877 THR A CA 1
ATOM 6642 C C . THR A 1 886 ? 136.982 169.537 156.387 1.00 22.23 877 THR A C 1
ATOM 6643 O O . THR A 1 886 ? 137.321 170.403 155.575 1.00 30.69 877 THR A O 1
ATOM 6647 N N . VAL A 1 887 ? 137.007 168.235 156.093 1.00 23.37 878 VAL A N 1
ATOM 6648 C CA . VAL A 1 887 ? 137.490 167.767 154.797 1.00 22.71 878 VAL A CA 1
ATOM 6649 C C . VAL A 1 887 ? 136.599 168.280 153.675 1.00 22.66 878 VAL A C 1
ATOM 6650 O O . VAL A 1 887 ? 137.076 168.581 152.576 1.00 20.20 878 VAL A O 1
ATOM 6654 N N . ALA A 1 888 ? 135.295 168.397 153.934 1.00 30.53 879 ALA A N 1
ATOM 6655 C CA . ALA A 1 888 ? 134.361 168.783 152.880 1.00 29.49 879 ALA A CA 1
ATOM 6656 C C . ALA A 1 888 ? 134.659 170.183 152.351 1.00 34.01 879 ALA A C 1
ATOM 6657 O O . ALA A 1 888 ? 134.649 170.411 151.136 1.00 33.40 879 ALA A O 1
ATOM 6659 N N . GLU A 1 889 ? 134.929 171.140 153.245 1.00 33.90 880 GLU A N 1
ATOM 6660 C CA . GLU A 1 889 ? 135.242 172.491 152.788 1.00 29.85 880 GLU A CA 1
ATOM 6661 C C . GLU A 1 889 ? 136.732 172.714 152.561 1.00 30.57 880 GLU A C 1
ATOM 6662 O O . GLU A 1 889 ? 137.101 173.720 151.947 1.00 26.26 880 GLU A O 1
ATOM 6668 N N . CYS A 1 890 ? 137.594 171.817 153.037 1.00 33.19 881 CYS A N 1
ATOM 6669 C CA . CYS A 1 890 ? 139.006 171.882 152.687 1.00 23.30 881 CYS A CA 1
ATOM 6670 C C . CYS A 1 890 ? 139.319 171.189 151.370 1.00 26.99 881 CYS A C 1
ATOM 6671 O O . CYS A 1 890 ? 140.439 171.325 150.868 1.00 38.68 881 CYS A O 1
ATOM 6674 N N . SER A 1 891 ? 138.360 170.454 150.809 1.00 26.70 882 SER A N 1
ATOM 6675 C CA . SER A 1 891 ? 138.571 169.816 149.514 1.00 31.05 882 SER A CA 1
ATOM 6676 C C . SER A 1 891 ? 138.996 170.779 148.410 1.00 35.64 882 SER A C 1
ATOM 6677 O O . SER A 1 891 ? 139.873 170.401 147.616 1.00 42.33 882 SER A O 1
ATOM 6680 N N . PRO A 1 892 ? 138.431 171.986 148.271 1.00 24.64 883 PRO A N 1
ATOM 6681 C CA . PRO A 1 892 ? 138.941 172.885 147.217 1.00 19.60 883 PRO A CA 1
ATOM 6682 C C . PRO A 1 892 ? 140.406 173.245 147.393 1.00 20.57 883 PRO A C 1
ATOM 6683 O O . PRO A 1 892 ? 141.192 173.120 146.443 1.00 28.97 883 PRO A O 1
ATOM 6687 N N . PHE A 1 893 ? 140.798 173.682 148.593 1.00 23.14 884 PHE A N 1
ATOM 6688 C CA . PHE A 1 893 ? 142.192 174.040 148.832 1.00 22.21 884 PHE A CA 1
ATOM 6689 C C . PHE A 1 893 ? 143.106 172.837 148.654 1.00 29.47 884 PHE A C 1
ATOM 6690 O O . PHE A 1 893 ? 144.177 172.945 148.047 1.00 39.24 884 PHE A O 1
ATOM 6698 N N . ILE A 1 894 ? 142.694 171.679 149.172 1.00 29.90 885 ILE A N 1
ATOM 6699 C CA . ILE A 1 894 ? 143.536 170.491 149.111 1.00 27.73 885 ILE A CA 1
ATOM 6700 C C . ILE A 1 894 ? 143.698 170.019 147.670 1.00 32.19 885 ILE A C 1
ATOM 6701 O O . ILE A 1 894 ? 144.797 169.642 147.249 1.00 38.83 885 ILE A O 1
ATOM 6706 N N . LEU A 1 895 ? 142.617 170.045 146.886 1.00 32.08 886 LEU A N 1
ATOM 6707 C CA . LEU A 1 895 ? 142.705 169.664 145.479 1.00 32.85 886 LEU A CA 1
ATOM 6708 C C . LEU A 1 895 ? 143.572 170.637 144.692 1.00 33.71 886 LEU A C 1
ATOM 6709 O O . LEU A 1 895 ? 144.405 170.215 143.878 1.00 40.23 886 LEU A O 1
ATOM 6714 N N . GLN A 1 896 ? 143.394 171.941 144.918 1.00 30.79 887 GLN A N 1
ATOM 6715 C CA . GLN A 1 896 ? 144.210 172.927 144.218 1.00 29.37 887 GLN A CA 1
ATOM 6716 C C . GLN A 1 896 ? 145.682 172.764 144.571 1.00 35.47 887 GLN A C 1
ATOM 6717 O O . GLN A 1 896 ? 146.556 172.895 143.705 1.00 41.27 887 GLN A O 1
ATOM 6723 N N . PHE A 1 897 ? 145.976 172.468 145.838 1.00 29.54 888 PHE A N 1
ATOM 6724 C CA . PHE A 1 897 ? 147.353 172.209 146.242 1.00 23.68 888 PHE A CA 1
ATOM 6725 C C . PHE A 1 897 ? 147.899 170.955 145.578 1.00 30.98 888 PHE A C 1
ATOM 6726 O O . PHE A 1 897 ? 149.027 170.949 145.072 1.00 36.47 888 PHE A O 1
ATOM 6734 N N . LEU A 1 898 ? 147.111 169.878 145.567 1.00 31.27 889 LEU A N 1
ATOM 6735 C CA . LEU A 1 898 ? 147.623 168.608 145.081 1.00 22.86 889 LEU A CA 1
ATOM 6736 C C . LEU A 1 898 ? 147.752 168.597 143.566 1.00 20.95 889 LEU A C 1
ATOM 6737 O O . LEU A 1 898 ? 148.476 167.757 143.026 1.00 37.39 889 LEU A O 1
ATOM 6742 N N . ARG A 1 899 ? 147.066 169.507 142.876 1.00 23.32 890 ARG A N 1
ATOM 6743 C CA . ARG A 1 899 ? 147.180 169.600 141.425 1.00 29.55 890 ARG A CA 1
ATOM 6744 C C . ARG A 1 899 ? 148.635 169.782 141.013 1.00 31.81 890 ARG A C 1
ATOM 6745 O O . ARG A 1 899 ? 149.267 170.786 141.357 1.00 33.01 890 ARG A O 1
ATOM 6753 N N . GLY A 1 900 ? 149.164 168.809 140.275 1.00 35.81 891 GLY A N 1
ATOM 6754 C CA . GLY A 1 900 ? 150.528 168.875 139.797 1.00 37.65 891 GLY A CA 1
ATOM 6755 C C . GLY A 1 900 ? 151.586 168.446 140.787 1.00 38.44 891 GLY A C 1
ATOM 6756 O O . GLY A 1 900 ? 152.776 168.663 140.528 1.00 40.18 891 GLY A O 1
ATOM 6757 N N . LYS A 1 901 ? 151.201 167.848 141.911 1.00 32.78 892 LYS A N 1
ATOM 6758 C CA . LYS A 1 901 ? 152.177 167.424 142.901 1.00 23.34 892 LYS A CA 1
ATOM 6759 C C . LYS A 1 901 ? 152.941 166.192 142.419 1.00 35.75 892 LYS A C 1
ATOM 6760 O O . LYS A 1 901 ? 152.514 165.473 141.512 1.00 39.08 892 LYS A O 1
ATOM 6766 N N . THR A 1 902 ? 154.090 165.957 143.048 1.00 43.81 893 THR A N 1
ATOM 6767 C CA . THR A 1 902 ? 155.004 164.872 142.701 1.00 38.64 893 THR A CA 1
ATOM 6768 C C . THR A 1 902 ? 155.429 164.121 143.958 1.00 31.64 893 THR A C 1
ATOM 6769 O O . THR A 1 902 ? 156.611 163.872 144.201 1.00 33.29 893 THR A O 1
ATOM 6773 N N . LEU A 1 903 ? 154.451 163.754 144.781 1.00 29.17 894 LEU A N 1
ATOM 6774 C CA . LEU A 1 903 ? 154.720 163.116 146.059 1.00 28.30 894 LEU A CA 1
ATOM 6775 C C . LEU A 1 903 ? 155.210 161.680 145.858 1.00 40.71 894 LEU A C 1
ATOM 6776 O O . LEU A 1 903 ? 155.362 161.189 144.736 1.00 46.15 894 LEU A O 1
ATOM 6781 N N . ALA A 1 904 ? 155.455 160.999 146.976 1.00 38.85 895 ALA A N 1
ATOM 6782 C CA . ALA A 1 904 ? 155.952 159.632 146.974 1.00 32.71 895 ALA A CA 1
ATOM 6783 C C . ALA A 1 904 ? 154.779 158.654 146.930 1.00 31.95 895 ALA A C 1
ATOM 6784 O O . ALA A 1 904 ? 153.635 159.033 146.662 1.00 41.04 895 ALA A O 1
ATOM 6786 N N . LEU A 1 905 ? 155.053 157.374 147.182 1.00 37.69 896 LEU A N 1
ATOM 6787 C CA . LEU A 1 905 ? 154.006 156.360 147.187 1.00 44.91 896 LEU A CA 1
ATOM 6788 C C . LEU A 1 905 ? 153.320 156.214 148.538 1.00 38.39 896 LEU A C 1
ATOM 6789 O O . LEU A 1 905 ? 152.154 155.804 148.583 1.00 41.85 896 LEU A O 1
ATOM 6794 N N . ARG A 1 906 ? 154.006 156.542 149.635 1.00 36.71 897 ARG A N 1
ATOM 6795 C CA . ARG A 1 906 ? 153.382 156.446 150.948 1.00 32.19 897 ARG A CA 1
ATOM 6796 C C . ARG A 1 906 ? 152.183 157.370 151.077 1.00 44.51 897 ARG A C 1
ATOM 6797 O O . ARG A 1 906 ? 151.301 157.113 151.904 1.00 50.52 897 ARG A O 1
ATOM 6805 N N . VAL A 1 907 ? 152.120 158.432 150.270 1.00 48.05 898 VAL A N 1
ATOM 6806 C CA . VAL A 1 907 ? 150.992 159.351 150.332 1.00 42.24 898 VAL A CA 1
ATOM 6807 C C . VAL A 1 907 ? 149.696 158.715 149.859 1.00 46.66 898 VAL A C 1
ATOM 6808 O O . VAL A 1 907 ? 148.619 159.271 150.100 1.00 48.03 898 VAL A O 1
ATOM 6812 N N . LEU A 1 908 ? 149.769 157.562 149.193 1.00 34.66 899 LEU A N 1
ATOM 6813 C CA . LEU A 1 908 ? 148.566 156.817 148.854 1.00 23.54 899 LEU A CA 1
ATOM 6814 C C . LEU A 1 908 ? 147.952 156.126 150.058 1.00 23.54 899 LEU A C 1
ATOM 6815 O O . LEU A 1 908 ? 146.841 155.598 149.946 1.00 38.40 899 LEU A O 1
ATOM 6820 N N . ASN A 1 909 ? 148.639 156.113 151.196 1.00 22.64 900 ASN A N 1
ATOM 6821 C CA . ASN A 1 909 ? 148.135 155.470 152.399 1.00 38.34 900 ASN A CA 1
ATOM 6822 C C . ASN A 1 909 ? 147.465 156.440 153.362 1.00 34.95 900 ASN A C 1
ATOM 6823 O O . ASN A 1 909 ? 147.008 156.013 154.426 1.00 34.19 900 ASN A O 1
ATOM 6828 N N . LEU A 1 910 ? 147.402 157.725 153.028 1.00 29.66 901 LEU A N 1
ATOM 6829 C CA . LEU A 1 910 ? 146.548 158.635 153.773 1.00 33.74 901 LEU A CA 1
ATOM 6830 C C . LEU A 1 910 ? 145.101 158.454 153.338 1.00 42.09 901 LEU A C 1
ATOM 6831 O O . LEU A 1 910 ? 144.815 158.021 152.219 1.00 42.55 901 LEU A O 1
ATOM 6836 N N . GLN A 1 911 ? 144.181 158.789 154.243 1.00 34.27 902 GLN A N 1
ATOM 6837 C CA . GLN A 1 911 ? 142.766 158.553 153.997 1.00 24.85 902 GLN A CA 1
ATOM 6838 C C . GLN A 1 911 ? 142.216 159.358 152.829 1.00 24.89 902 GLN A C 1
ATOM 6839 O O . GLN A 1 911 ? 141.127 159.035 152.343 1.00 33.16 902 GLN A O 1
ATOM 6845 N N . TYR A 1 912 ? 142.929 160.383 152.361 1.00 31.18 903 TYR A N 1
ATOM 6846 C CA . TYR A 1 912 ? 142.387 161.236 151.311 1.00 43.41 903 TYR A CA 1
ATOM 6847 C C . TYR A 1 912 ? 142.217 160.515 149.981 1.00 48.11 903 TYR A C 1
ATOM 6848 O O . TYR A 1 912 ? 141.549 161.052 149.092 1.00 51.58 903 TYR A O 1
ATOM 6857 N N . PHE A 1 913 ? 142.802 159.330 149.816 1.00 42.16 904 PHE A N 1
ATOM 6858 C CA . PHE A 1 913 ? 142.615 158.542 148.608 1.00 33.47 904 PHE A CA 1
ATOM 6859 C C . PHE A 1 913 ? 141.803 157.277 148.832 1.00 33.69 904 PHE A C 1
ATOM 6860 O O . PHE A 1 913 ? 141.495 156.580 147.861 1.00 33.20 904 PHE A O 1
ATOM 6868 N N . ARG A 1 914 ? 141.456 156.956 150.077 1.00 44.98 905 ARG A N 1
ATOM 6869 C CA . ARG A 1 914 ? 140.424 155.964 150.337 1.00 46.53 905 ARG A CA 1
ATOM 6870 C C . ARG A 1 914 ? 139.064 156.620 150.532 1.00 46.83 905 ARG A C 1
ATOM 6871 O O . ARG A 1 914 ? 138.062 156.152 149.979 1.00 47.56 905 ARG A O 1
ATOM 6879 N N . ASP A 1 915 ? 139.015 157.701 151.315 1.00 38.74 906 ASP A N 1
ATOM 6880 C CA . ASP A 1 915 ? 137.783 158.470 151.446 1.00 37.72 906 ASP A CA 1
ATOM 6881 C C . ASP A 1 915 ? 137.433 159.177 150.142 1.00 40.43 906 ASP A C 1
ATOM 6882 O O . ASP A 1 915 ? 136.256 159.265 149.774 1.00 44.90 906 ASP A O 1
ATOM 6887 N N . HIS A 1 916 ? 138.439 159.688 149.433 1.00 26.92 907 HIS A N 1
ATOM 6888 C CA . HIS A 1 916 ? 138.247 160.396 148.167 1.00 26.97 907 HIS A CA 1
ATOM 6889 C C . HIS A 1 916 ? 139.153 159.758 147.123 1.00 34.78 907 HIS A C 1
ATOM 6890 O O . HIS A 1 916 ? 140.226 160.287 146.806 1.00 38.52 907 HIS A O 1
ATOM 6897 N N . PRO A 1 917 ? 138.747 158.615 146.563 1.00 46.14 908 PRO A N 1
ATOM 6898 C CA . PRO A 1 917 ? 139.628 157.906 145.617 1.00 49.43 908 PRO A CA 1
ATOM 6899 C C . PRO A 1 917 ? 139.977 158.702 144.373 1.00 46.61 908 PRO A C 1
ATOM 6900 O O . PRO A 1 917 ? 141.063 158.509 143.815 1.00 47.92 908 PRO A O 1
ATOM 6904 N N . GLU A 1 918 ? 139.093 159.595 143.921 1.00 46.16 909 GLU A N 1
ATOM 6905 C CA . GLU A 1 918 ? 139.300 160.294 142.656 1.00 48.88 909 GLU A CA 1
ATOM 6906 C C . GLU A 1 918 ? 140.547 161.165 142.687 1.00 42.80 909 GLU A C 1
ATOM 6907 O O . GLU A 1 918 ? 141.175 161.361 141.640 1.00 40.79 909 GLU A O 1
ATOM 6913 N N . SER A 1 919 ? 140.973 161.613 143.872 1.00 34.93 910 SER A N 1
ATOM 6914 C CA . SER A 1 919 ? 142.071 162.569 143.986 1.00 38.57 910 SER A CA 1
ATOM 6915 C C . SER A 1 919 ? 143.365 162.074 143.353 1.00 40.80 910 SER A C 1
ATOM 6916 O O . SER A 1 919 ? 144.285 162.873 143.152 1.00 44.25 910 SER A O 1
ATOM 6919 N N . LEU A 1 920 ? 143.464 160.780 143.044 1.00 42.42 911 LEU A N 1
ATOM 6920 C CA . LEU A 1 920 ? 144.678 160.245 142.439 1.00 44.76 911 LEU A CA 1
ATOM 6921 C C . LEU A 1 920 ? 144.934 160.796 141.042 1.00 46.87 911 LEU A C 1
ATOM 6922 O O . LEU A 1 920 ? 146.078 160.754 140.577 1.00 39.67 911 LEU A O 1
ATOM 6927 N N . LEU A 1 921 ? 143.904 161.307 140.365 1.00 58.17 912 LEU A N 1
ATOM 6928 C CA . LEU A 1 921 ? 144.056 161.762 138.987 1.00 57.30 912 LEU A CA 1
ATOM 6929 C C . LEU A 1 921 ? 144.771 163.101 138.875 1.00 52.53 912 LEU A C 1
ATOM 6930 O O . LEU A 1 921 ? 145.186 163.467 137.770 1.00 53.54 912 LEU A O 1
ATOM 6935 N N . LEU A 1 922 ? 144.925 163.833 139.975 1.00 43.84 913 LEU A N 1
ATOM 6936 C CA . LEU A 1 922 ? 145.535 165.155 139.927 1.00 41.68 913 LEU A CA 1
ATOM 6937 C C . LEU A 1 922 ? 147.049 165.119 140.078 1.00 42.48 913 LEU A C 1
ATOM 6938 O O . LEU A 1 922 ? 147.738 165.981 139.521 1.00 52.01 913 LEU A O 1
ATOM 6943 N N . LEU A 1 923 ? 147.582 164.150 140.816 1.00 32.39 914 LEU A N 1
ATOM 6944 C CA . LEU A 1 923 ? 149.020 164.083 141.036 1.00 28.62 914 LEU A CA 1
ATOM 6945 C C . LEU A 1 923 ? 149.751 163.718 139.755 1.00 31.22 914 LEU A C 1
ATOM 6946 O O . LEU A 1 923 ? 149.327 162.833 139.007 1.00 39.84 914 LEU A O 1
ATOM 6951 N N . ARG A 1 924 ? 150.861 164.412 139.501 1.00 26.91 915 ARG A N 1
ATOM 6952 C CA . ARG A 1 924 ? 151.691 164.062 138.355 1.00 34.91 915 ARG A CA 1
ATOM 6953 C C . ARG A 1 924 ? 152.303 162.676 138.523 1.00 46.15 915 ARG A C 1
ATOM 6954 O O . ARG A 1 924 ? 152.349 161.893 137.567 1.00 53.28 915 ARG A O 1
ATOM 6962 N N . SER A 1 925 ? 152.766 162.349 139.729 1.00 48.00 916 SER A N 1
ATOM 6963 C CA . SER A 1 925 ? 153.380 161.050 139.963 1.00 34.81 916 SER A CA 1
ATOM 6964 C C . SER A 1 925 ? 153.267 160.682 141.434 1.00 26.32 916 SER A C 1
ATOM 6965 O O . SER A 1 925 ? 153.056 161.537 142.297 1.00 33.05 916 SER A O 1
ATOM 6968 N N . LEU A 1 926 ? 153.406 159.381 141.701 1.00 26.01 917 LEU A N 1
ATOM 6969 C CA . LEU A 1 926 ? 153.539 158.835 143.055 1.00 30.30 917 LEU A CA 1
ATOM 6970 C C . LEU A 1 926 ? 154.643 157.785 142.960 1.00 36.71 917 LEU A C 1
ATOM 6971 O O . LEU A 1 926 ? 154.373 156.607 142.713 1.00 39.90 917 LEU A O 1
ATOM 6976 N N . LYS A 1 927 ? 155.882 158.214 143.159 1.00 27.28 918 LYS A N 1
ATOM 6977 C CA . LYS A 1 927 ? 157.026 157.350 142.926 1.00 26.55 918 LYS A CA 1
ATOM 6978 C C . LYS A 1 927 ? 157.373 156.557 144.178 1.00 28.50 918 LYS A C 1
ATOM 6979 O O . LYS A 1 927 ? 157.106 156.984 145.304 1.00 27.31 918 LYS A O 1
ATOM 6985 N N . VAL A 1 928 ? 157.969 155.385 143.966 1.00 28.36 919 VAL A N 1
ATOM 6986 C CA . VAL A 1 928 ? 158.403 154.513 145.047 1.00 33.58 919 VAL A CA 1
ATOM 6987 C C . VAL A 1 928 ? 159.854 154.126 144.807 1.00 40.34 919 VAL A C 1
ATOM 6988 O O . VAL A 1 928 ? 160.342 154.135 143.672 1.00 40.44 919 VAL A O 1
ATOM 6992 N N . SER A 1 929 ? 160.550 153.797 145.894 1.00 44.53 920 SER A N 1
ATOM 6993 C CA . SER A 1 929 ? 161.944 153.383 145.821 1.00 39.69 920 SER A CA 1
ATOM 6994 C C . SER A 1 929 ? 162.263 152.549 147.051 1.00 41.95 920 SER A C 1
ATOM 6995 O O . SER A 1 929 ? 161.926 152.944 148.171 1.00 40.27 920 SER A O 1
ATOM 6998 N N . ILE A 1 930 ? 162.909 151.405 146.840 1.00 48.60 921 ILE A N 1
ATOM 6999 C CA . ILE A 1 930 ? 163.264 150.482 147.911 1.00 51.58 921 ILE A CA 1
ATOM 7000 C C . ILE A 1 930 ? 164.780 150.411 148.006 1.00 51.78 921 ILE A C 1
ATOM 7001 O O . ILE A 1 930 ? 165.464 150.191 147.000 1.00 52.21 921 ILE A O 1
ATOM 7006 N N . ASN A 1 931 ? 165.300 150.594 149.220 1.00 52.41 922 ASN A N 1
ATOM 7007 C CA . ASN A 1 931 ? 166.740 150.678 149.454 1.00 52.57 922 ASN A CA 1
ATOM 7008 C C . ASN A 1 931 ? 167.317 149.268 149.540 1.00 58.10 922 ASN A C 1
ATOM 7009 O O . ASN A 1 931 ? 167.597 148.732 150.616 1.00 52.11 922 ASN A O 1
ATOM 7014 N N . GLY A 1 932 ? 167.492 148.654 148.370 1.00 54.46 923 GLY A N 1
ATOM 7015 C CA . GLY A 1 932 ? 168.175 147.384 148.303 1.00 49.60 923 GLY A CA 1
ATOM 7016 C C . GLY A 1 932 ? 169.677 147.536 148.445 1.00 49.01 923 GLY A C 1
ATOM 7017 O O . GLY A 1 932 ? 170.236 148.622 148.298 1.00 46.62 923 GLY A O 1
ATOM 7018 N N . ASN A 1 933 ? 170.341 146.421 148.739 1.00 49.43 924 ASN A N 1
ATOM 7019 C CA . ASN A 1 933 ? 171.774 146.423 148.986 1.00 44.81 924 ASN A CA 1
ATOM 7020 C C . ASN A 1 933 ? 172.460 145.392 148.103 1.00 45.09 924 ASN A C 1
ATOM 7021 O O . ASN A 1 933 ? 171.974 144.268 147.949 1.00 46.92 924 ASN A O 1
ATOM 7026 N N . LYS A 1 934 ? 173.592 145.788 147.529 1.00 49.14 925 LYS A N 1
ATOM 7027 C CA . LYS A 1 934 ? 174.415 144.895 146.728 1.00 51.18 925 LYS A CA 1
ATOM 7028 C C . LYS A 1 934 ? 175.819 145.473 146.658 1.00 53.62 925 LYS A C 1
ATOM 7029 O O . LYS A 1 934 ? 176.034 146.662 146.909 1.00 45.35 925 LYS A O 1
ATOM 7035 N N . MET A 1 935 ? 176.777 144.608 146.314 1.00 71.02 926 MET A N 1
ATOM 7036 C CA . MET A 1 935 ? 178.168 145.042 146.237 1.00 70.54 926 MET A CA 1
ATOM 7037 C C . MET A 1 935 ? 178.370 146.062 145.124 1.00 67.01 926 MET A C 1
ATOM 7038 O O . MET A 1 935 ? 179.206 146.965 145.249 1.00 67.38 926 MET A O 1
ATOM 7043 N N . SER A 1 936 ? 177.616 145.933 144.030 1.00 59.31 927 SER A N 1
ATOM 7044 C CA . SER A 1 936 ? 177.708 146.833 142.881 1.00 58.59 927 SER A CA 1
ATOM 7045 C C . SER A 1 936 ? 179.134 146.849 142.321 1.00 60.14 927 SER A C 1
ATOM 7046 O O . SER A 1 936 ? 179.852 147.846 142.377 1.00 58.56 927 SER A O 1
ATOM 7049 N N . SER A 1 937 ? 179.529 145.693 141.790 1.00 66.27 928 SER A N 1
ATOM 7050 C CA . SER A 1 937 ? 180.866 145.530 141.233 1.00 66.66 928 SER A CA 1
ATOM 7051 C C . SER A 1 937 ? 180.990 146.273 139.908 1.00 69.31 928 SER A C 1
ATOM 7052 O O . SER A 1 937 ? 180.686 145.720 138.846 1.00 67.93 928 SER A O 1
ATOM 7055 N N . TYR A 1 938 ? 181.433 147.525 139.964 1.00 72.07 929 TYR A N 1
ATOM 7056 C CA . TYR A 1 938 ? 181.529 148.385 138.796 1.00 67.35 929 TYR A CA 1
ATOM 7057 C C . TYR A 1 938 ? 182.931 148.967 138.681 1.00 69.63 929 TYR A C 1
ATOM 7058 O O . TYR A 1 938 ? 183.730 148.917 139.620 1.00 74.18 929 TYR A O 1
ATOM 7067 N N . VAL A 1 939 ? 183.219 149.525 137.508 1.00 68.91 930 VAL A N 1
ATOM 7068 C CA . VAL A 1 939 ? 184.468 150.230 137.243 1.00 72.40 930 VAL A CA 1
ATOM 7069 C C . VAL A 1 939 ? 184.119 151.487 136.457 1.00 70.33 930 VAL A C 1
ATOM 7070 O O . VAL A 1 939 ? 183.828 151.411 135.256 1.00 75.18 930 VAL A O 1
ATOM 7074 N N . ASP A 1 940 ? 184.129 152.633 137.128 1.00 56.46 931 ASP A N 1
ATOM 7075 C CA . ASP A 1 940 ? 183.965 153.908 136.448 1.00 55.74 931 ASP A CA 1
ATOM 7076 C C . ASP A 1 940 ? 185.322 154.429 135.988 1.00 54.36 931 ASP A C 1
ATOM 7077 O O . ASP A 1 940 ? 186.375 153.939 136.400 1.00 53.90 931 ASP A O 1
ATOM 7082 N N . TYR A 1 941 ? 185.285 155.434 135.118 1.00 63.06 932 TYR A N 1
ATOM 7083 C CA . TYR A 1 941 ? 186.495 156.052 134.590 1.00 62.29 932 TYR A CA 1
ATOM 7084 C C . TYR A 1 941 ? 186.637 157.498 135.055 1.00 61.18 932 TYR A C 1
ATOM 7085 O O . TYR A 1 941 ? 187.069 158.373 134.303 1.00 57.44 932 TYR A O 1
ATOM 7094 N N . SER A 1 942 ? 186.264 157.760 136.308 1.00 65.53 933 SER A N 1
ATOM 7095 C CA . SER A 1 942 ? 186.584 159.031 136.941 1.00 63.91 933 SER A CA 1
ATOM 7096 C C . SER A 1 942 ? 188.018 159.072 137.449 1.00 69.28 933 SER A C 1
ATOM 7097 O O . SER A 1 942 ? 188.533 160.159 137.732 1.00 74.67 933 SER A O 1
ATOM 7100 N N . PHE A 1 943 ? 188.669 157.913 137.569 1.00 67.61 934 PHE A N 1
ATOM 7101 C CA . PHE A 1 943 ? 190.053 157.875 138.027 1.00 66.22 934 PHE A CA 1
ATOM 7102 C C . PHE A 1 943 ? 191.005 158.390 136.955 1.00 67.72 934 PHE A C 1
ATOM 7103 O O . PHE A 1 943 ? 191.921 159.166 137.251 1.00 72.57 934 PHE A O 1
ATOM 7111 N N . LYS A 1 944 ? 190.810 157.966 135.710 1.00 66.83 935 LYS A N 1
ATOM 7112 C CA . LYS A 1 944 ? 191.686 158.393 134.628 1.00 68.58 935 LYS A CA 1
ATOM 7113 C C . LYS A 1 944 ? 191.519 159.882 134.349 1.00 72.18 935 LYS A C 1
ATOM 7114 O O . LYS A 1 944 ? 190.412 160.423 134.415 1.00 75.87 935 LYS A O 1
ATOM 7120 N N . THR A 1 945 ? 192.644 160.547 134.068 1.00 82.57 936 THR A N 1
ATOM 7121 C CA . THR A 1 945 ? 192.691 161.934 133.609 1.00 87.03 936 THR A CA 1
ATOM 7122 C C . THR A 1 945 ? 192.247 162.917 134.691 1.00 85.26 936 THR A C 1
ATOM 7123 O O . THR A 1 945 ? 192.273 164.134 134.476 1.00 83.13 936 THR A O 1
ATOM 7127 N N . TYR A 1 946 ? 191.848 162.411 135.857 1.00 72.41 937 TYR A N 1
ATOM 7128 C CA . TYR A 1 946 ? 191.484 163.268 136.979 1.00 71.55 937 TYR A CA 1
ATOM 7129 C C . TYR A 1 946 ? 192.097 162.850 138.307 1.00 72.96 937 TYR A C 1
ATOM 7130 O O . TYR A 1 946 ? 192.218 163.701 139.197 1.00 73.37 937 TYR A O 1
ATOM 7139 N N . PHE A 1 947 ? 192.493 161.589 138.474 1.00 66.59 938 PHE A N 1
ATOM 7140 C CA . PHE A 1 947 ? 193.175 161.140 139.681 1.00 65.99 938 PHE A CA 1
ATOM 7141 C C . PHE A 1 947 ? 194.581 160.633 139.389 1.00 64.41 938 PHE A C 1
ATOM 7142 O O . PHE A 1 947 ? 195.191 159.994 140.255 1.00 65.17 938 PHE A O 1
ATOM 7150 N N . GLU A 1 948 ? 195.107 160.892 138.193 1.00 71.26 939 GLU A N 1
ATOM 7151 C CA . GLU A 1 948 ? 196.412 160.389 137.785 1.00 72.22 939 GLU A CA 1
ATOM 7152 C C . GLU A 1 948 ? 197.390 161.496 137.423 1.00 74.78 939 GLU A C 1
ATOM 7153 O O . GLU A 1 948 ? 198.530 161.487 137.903 1.00 76.46 939 GLU A O 1
ATOM 7159 N N . ASN A 1 949 ? 196.981 162.451 136.595 1.00 80.71 940 ASN A N 1
ATOM 7160 C CA . ASN A 1 949 ? 197.883 163.461 136.062 1.00 80.38 940 ASN A CA 1
ATOM 7161 C C . ASN A 1 949 ? 197.701 164.796 136.779 1.00 83.17 940 ASN A C 1
ATOM 7162 O O . ASN A 1 949 ? 196.761 164.998 137.552 1.00 82.53 940 ASN A O 1
ATOM 7167 N N . LEU A 1 950 ? 198.633 165.715 136.507 1.00 89.70 941 LEU A N 1
ATOM 7168 C CA . LEU A 1 950 ? 198.608 167.083 137.030 1.00 90.38 941 LEU A CA 1
ATOM 7169 C C . LEU A 1 950 ? 198.615 167.087 138.563 1.00 89.18 941 LEU A C 1
ATOM 7170 O O . LEU A 1 950 ? 197.644 167.473 139.219 1.00 88.83 941 LEU A O 1
ATOM 7175 N N . GLN A 1 951 ? 199.749 166.646 139.129 1.00 76.17 942 GLN A N 1
ATOM 7176 C CA . GLN A 1 951 ? 199.765 166.523 140.583 1.00 72.66 942 GLN A CA 1
ATOM 7177 C C . GLN A 1 951 ? 200.810 167.380 141.301 1.00 72.87 942 GLN A C 1
ATOM 7178 O O . GLN A 1 951 ? 201.528 166.845 142.155 1.00 73.13 942 GLN A O 1
ATOM 7184 N N . PRO A 1 952 ? 200.957 168.675 141.014 1.00 77.84 943 PRO A N 1
ATOM 7185 C CA . PRO A 1 952 ? 201.707 169.535 141.934 1.00 78.37 943 PRO A CA 1
ATOM 7186 C C . PRO A 1 952 ? 200.792 170.135 142.986 1.00 77.57 943 PRO A C 1
ATOM 7187 O O . PRO A 1 952 ? 199.960 170.999 142.673 1.00 74.77 943 PRO A O 1
ATOM 7191 N N . PRO A 1 953 ? 200.906 169.708 144.253 1.00 72.36 944 PRO A N 1
ATOM 7192 C CA . PRO A 1 953 ? 200.170 170.350 145.348 1.00 63.86 944 PRO A CA 1
ATOM 7193 C C . PRO A 1 953 ? 200.981 171.426 146.071 1.00 67.47 944 PRO A C 1
ATOM 7194 O O . PRO A 1 953 ? 201.127 171.403 147.298 1.00 68.92 944 PRO A O 1
ATOM 7198 N N . ALA A 1 954 ? 201.519 172.380 145.314 1.00 64.55 945 ALA A N 1
ATOM 7199 C CA . ALA A 1 954 ? 202.305 173.449 145.918 1.00 62.97 945 ALA A CA 1
ATOM 7200 C C . ALA A 1 954 ? 201.403 174.347 146.756 1.00 65.65 945 ALA A C 1
ATOM 7201 O O . ALA A 1 954 ? 200.370 174.826 146.278 1.00 66.92 945 ALA A O 1
ATOM 7203 N N . ILE A 1 955 ? 201.794 174.579 148.007 1.00 59.69 946 ILE A N 1
ATOM 7204 C CA . ILE A 1 955 ? 200.968 175.279 148.980 1.00 58.66 946 ILE A CA 1
ATOM 7205 C C . ILE A 1 955 ? 201.868 176.122 149.879 1.00 59.51 946 ILE A C 1
ATOM 7206 O O . ILE A 1 955 ? 203.097 176.072 149.788 1.00 60.20 946 ILE A O 1
ATOM 7211 N N . ASP A 1 956 ? 201.239 176.910 150.757 1.00 57.34 947 ASP A N 1
ATOM 7212 C CA . ASP A 1 956 ? 201.939 177.824 151.646 1.00 57.16 947 ASP A CA 1
ATOM 7213 C C . ASP A 1 956 ? 201.889 177.377 153.103 1.00 58.88 947 ASP A C 1
ATOM 7214 O O . ASP A 1 956 ? 202.726 177.815 153.898 1.00 58.29 947 ASP A O 1
ATOM 7219 N N . GLU A 1 957 ? 200.980 176.462 153.447 1.00 66.93 948 GLU A N 1
ATOM 7220 C CA . GLU A 1 957 ? 200.713 175.882 154.760 1.00 67.05 948 GLU A CA 1
ATOM 7221 C C . GLU A 1 957 ? 199.905 176.847 155.634 1.00 65.32 948 GLU A C 1
ATOM 7222 O O . GLU A 1 957 ? 199.484 176.463 156.724 1.00 65.65 948 GLU A O 1
ATOM 7228 N N . GLU A 1 958 ? 199.645 178.071 155.186 1.00 62.37 949 GLU A N 1
ATOM 7229 C CA . GLU A 1 958 ? 198.656 178.910 155.847 1.00 64.61 949 GLU A CA 1
ATOM 7230 C C . GLU A 1 958 ? 197.262 178.728 155.266 1.00 65.16 949 GLU A C 1
ATOM 7231 O O . GLU A 1 958 ? 196.296 179.247 155.835 1.00 68.67 949 GLU A O 1
ATOM 7237 N N . TYR A 1 959 ? 197.137 178.005 154.151 1.00 56.13 950 TYR A N 1
ATOM 7238 C CA . TYR A 1 959 ? 195.860 177.762 153.492 1.00 55.70 950 TYR A CA 1
ATOM 7239 C C . TYR A 1 959 ? 195.555 176.269 153.422 1.00 56.17 950 TYR A C 1
ATOM 7240 O O . TYR A 1 959 ? 194.802 175.823 152.554 1.00 58.69 950 TYR A O 1
ATOM 7249 N N . THR A 1 960 ? 196.139 175.484 154.330 1.00 56.35 951 THR A N 1
ATOM 7250 C CA . THR A 1 960 ? 196.093 174.030 154.213 1.00 58.85 951 THR A CA 1
ATOM 7251 C C . THR A 1 960 ? 194.689 173.460 154.375 1.00 57.83 951 THR A C 1
ATOM 7252 O O . THR A 1 960 ? 194.459 172.307 153.997 1.00 58.24 951 THR A O 1
ATOM 7256 N N . SER A 1 961 ? 193.748 174.229 154.925 1.00 48.57 952 SER A N 1
ATOM 7257 C CA . SER A 1 961 ? 192.390 173.729 155.089 1.00 47.85 952 SER A CA 1
ATOM 7258 C C . SER A 1 961 ? 191.621 173.661 153.776 1.00 51.35 952 SER A C 1
ATOM 7259 O O . SER A 1 961 ? 190.528 173.086 153.749 1.00 54.03 952 SER A O 1
ATOM 7262 N N . ALA A 1 962 ? 192.160 174.230 152.695 1.00 49.21 953 ALA A N 1
ATOM 7263 C CA . ALA A 1 962 ? 191.444 174.233 151.424 1.00 46.53 953 ALA A CA 1
ATOM 7264 C C . ALA A 1 962 ? 191.435 172.852 150.782 1.00 48.22 953 ALA A C 1
ATOM 7265 O O . ALA A 1 962 ? 190.412 172.423 150.235 1.00 49.72 953 ALA A O 1
ATOM 7267 N N . PHE A 1 963 ? 192.558 172.142 150.835 1.00 41.33 954 PHE A N 1
ATOM 7268 C CA . PHE A 1 963 ? 192.711 170.863 150.153 1.00 30.66 954 PHE A CA 1
ATOM 7269 C C . PHE A 1 963 ? 192.548 169.725 151.151 1.00 30.95 954 PHE A C 1
ATOM 7270 O O . PHE A 1 963 ? 193.292 169.644 152.134 1.00 38.75 954 PHE A O 1
ATOM 7278 N N . GLU A 1 964 ? 191.581 168.850 150.894 1.00 35.77 955 GLU A N 1
ATOM 7279 C CA . GLU A 1 964 ? 191.337 167.670 151.710 1.00 41.01 955 GLU A CA 1
ATOM 7280 C C . GLU A 1 964 ? 191.789 166.436 150.945 1.00 49.82 955 GLU A C 1
ATOM 7281 O O . GLU A 1 964 ? 191.348 166.207 149.814 1.00 53.09 955 GLU A O 1
ATOM 7287 N N . HIS A 1 965 ? 192.664 165.646 151.561 1.00 55.90 956 HIS A N 1
ATOM 7288 C CA . HIS A 1 965 ? 193.175 164.454 150.902 1.00 55.64 956 HIS A CA 1
ATOM 7289 C C . HIS A 1 965 ? 192.053 163.445 150.686 1.00 60.03 956 HIS A C 1
ATOM 7290 O O . HIS A 1 965 ? 191.081 163.391 151.444 1.00 57.62 956 HIS A O 1
ATOM 7297 N N . ILE A 1 966 ? 192.191 162.643 149.624 1.00 64.19 957 ILE A N 1
ATOM 7298 C CA . ILE A 1 966 ? 191.198 161.611 149.340 1.00 59.25 957 ILE A CA 1
ATOM 7299 C C . ILE A 1 966 ? 191.100 160.632 150.499 1.00 60.52 957 ILE A C 1
ATOM 7300 O O . ILE A 1 966 ? 190.042 160.039 150.731 1.00 58.23 957 ILE A O 1
ATOM 7305 N N . SER A 1 967 ? 192.192 160.445 151.244 1.00 61.62 958 SER A N 1
ATOM 7306 C CA . SER A 1 967 ? 192.137 159.600 152.431 1.00 58.74 958 SER A CA 1
ATOM 7307 C C . SER A 1 967 ? 191.200 160.185 153.477 1.00 59.74 958 SER A C 1
ATOM 7308 O O . SER A 1 967 ? 190.424 159.455 154.102 1.00 63.69 958 SER A O 1
ATOM 7311 N N . GLU A 1 968 ? 191.251 161.503 153.679 1.00 56.10 959 GLU A N 1
ATOM 7312 C CA . GLU A 1 968 ? 190.393 162.136 154.677 1.00 58.00 959 GLU A CA 1
ATOM 7313 C C . GLU A 1 968 ? 188.921 162.020 154.298 1.00 60.01 959 GLU A C 1
ATOM 7314 O O . GLU A 1 968 ? 188.076 161.674 155.135 1.00 66.00 959 GLU A O 1
ATOM 7320 N N . TRP A 1 969 ? 188.592 162.301 153.035 1.00 60.51 960 TRP A N 1
ATOM 7321 C CA . TRP A 1 969 ? 187.198 162.195 152.623 1.00 64.50 960 TRP A CA 1
ATOM 7322 C C . TRP A 1 969 ? 186.735 160.748 152.596 1.00 64.00 960 TRP A C 1
ATOM 7323 O O . TRP A 1 969 ? 185.568 160.472 152.881 1.00 60.09 960 TRP A O 1
ATOM 7334 N N . ARG A 1 970 ? 187.624 159.815 152.248 1.00 68.04 961 ARG A N 1
ATOM 7335 C CA . ARG A 1 970 ? 187.270 158.402 152.311 1.00 62.98 961 ARG A CA 1
ATOM 7336 C C . ARG A 1 970 ? 187.012 157.969 153.746 1.00 58.32 961 ARG A C 1
ATOM 7337 O O . ARG A 1 970 ? 186.117 157.163 154.003 1.00 59.15 961 ARG A O 1
ATOM 7345 N N . ARG A 1 971 ? 187.787 158.496 154.695 1.00 50.93 962 ARG A N 1
ATOM 7346 C CA . ARG A 1 971 ? 187.528 158.220 156.104 1.00 49.14 962 ARG A CA 1
ATOM 7347 C C . ARG A 1 971 ? 186.177 158.774 156.536 1.00 51.76 962 ARG A C 1
ATOM 7348 O O . ARG A 1 971 ? 185.421 158.104 157.251 1.00 56.78 962 ARG A O 1
ATOM 7356 N N . ASN A 1 972 ? 185.859 160.001 156.119 1.00 57.77 963 ASN A N 1
ATOM 7357 C CA . ASN A 1 972 ? 184.561 160.580 156.462 1.00 60.46 963 ASN A CA 1
ATOM 7358 C C . ASN A 1 972 ? 183.419 159.777 155.848 1.00 67.00 963 ASN A C 1
ATOM 7359 O O . ASN A 1 972 ? 182.407 159.508 156.508 1.00 65.66 963 ASN A O 1
ATOM 7364 N N . PHE A 1 973 ? 183.571 159.376 154.585 1.00 66.77 964 PHE A N 1
ATOM 7365 C CA . PHE A 1 973 ? 182.563 158.557 153.925 1.00 61.77 964 PHE A CA 1
ATOM 7366 C C . PHE A 1 973 ? 182.446 157.186 154.573 1.00 57.62 964 PHE A C 1
ATOM 7367 O O . PHE A 1 973 ? 181.348 156.630 154.641 1.00 57.62 964 PHE A O 1
ATOM 7375 N N . ALA A 1 974 ? 183.559 156.623 155.045 1.00 57.59 965 ALA A N 1
ATOM 7376 C CA . ALA A 1 974 ? 183.512 155.342 155.737 1.00 54.83 965 ALA A CA 1
ATOM 7377 C C . ALA A 1 974 ? 182.798 155.469 157.072 1.00 53.07 965 ALA A C 1
ATOM 7378 O O . ALA A 1 974 ? 182.065 154.564 157.473 1.00 59.90 965 ALA A O 1
ATOM 7380 N N . GLN A 1 975 ? 182.996 156.585 157.774 1.00 52.75 966 GLN A N 1
ATOM 7381 C CA . GLN A 1 975 ? 182.241 156.821 159.001 1.00 58.59 966 GLN A CA 1
ATOM 7382 C C . GLN A 1 975 ? 180.751 156.963 158.708 1.00 64.03 966 GLN A C 1
ATOM 7383 O O . GLN A 1 975 ? 179.908 156.440 159.452 1.00 65.20 966 GLN A O 1
ATOM 7389 N N . ASP A 1 976 ? 180.410 157.672 157.629 1.00 57.73 967 ASP A N 1
ATOM 7390 C CA . ASP A 1 976 ? 179.008 157.796 157.239 1.00 55.31 967 ASP A CA 1
ATOM 7391 C C . ASP A 1 976 ? 178.412 156.438 156.885 1.00 57.10 967 ASP A C 1
ATOM 7392 O O . ASP A 1 976 ? 177.290 156.115 157.291 1.00 56.86 967 ASP A O 1
ATOM 7397 N N . GLU A 1 977 ? 179.151 155.625 156.132 1.00 56.66 968 GLU A N 1
ATOM 7398 C CA . GLU A 1 977 ? 178.684 154.284 155.811 1.00 47.98 968 GLU A CA 1
ATOM 7399 C C . GLU A 1 977 ? 178.596 153.416 157.056 1.00 47.31 968 GLU A C 1
ATOM 7400 O O . GLU A 1 977 ? 177.734 152.541 157.134 1.00 53.32 968 GLU A O 1
ATOM 7406 N N . GLU A 1 978 ? 179.461 153.654 158.042 1.00 49.27 969 GLU A N 1
ATOM 7407 C CA . GLU A 1 978 ? 179.415 152.880 159.275 1.00 51.14 969 GLU A CA 1
ATOM 7408 C C . GLU A 1 978 ? 178.168 153.205 160.082 1.00 48.31 969 GLU A C 1
ATOM 7409 O O . GLU A 1 978 ? 177.516 152.301 160.612 1.00 53.55 969 GLU A O 1
ATOM 7415 N N . ILE A 1 979 ? 177.813 154.487 160.186 1.00 41.51 970 ILE A N 1
ATOM 7416 C CA . ILE A 1 979 ? 176.597 154.831 160.919 1.00 41.73 970 ILE A CA 1
ATOM 7417 C C . ILE A 1 979 ? 175.366 154.368 160.139 1.00 43.02 970 ILE A C 1
ATOM 7418 O O . ILE A 1 979 ? 174.390 153.880 160.725 1.00 51.60 970 ILE A O 1
ATOM 7423 N N . ILE A 1 980 ? 175.407 154.464 158.805 1.00 45.93 971 ILE A N 1
ATOM 7424 C CA . ILE A 1 980 ? 174.309 153.950 157.988 1.00 37.61 971 ILE A CA 1
ATOM 7425 C C . ILE A 1 980 ? 174.145 152.447 158.187 1.00 33.66 971 ILE A C 1
ATOM 7426 O O . ILE A 1 980 ? 173.024 151.943 158.315 1.00 40.88 971 ILE A O 1
ATOM 7431 N N . LYS A 1 981 ? 175.257 151.707 158.206 1.00 39.35 972 LYS A N 1
ATOM 7432 C CA . LYS A 1 981 ? 175.202 150.262 158.393 1.00 42.54 972 LYS A CA 1
ATOM 7433 C C . LYS A 1 981 ? 174.766 149.893 159.804 1.00 46.45 972 LYS A C 1
ATOM 7434 O O . LYS A 1 981 ? 174.065 148.897 159.989 1.00 53.91 972 LYS A O 1
ATOM 7440 N N . ASN A 1 982 ? 175.167 150.675 160.806 1.00 37.76 973 ASN A N 1
ATOM 7441 C CA . ASN A 1 982 ? 174.676 150.448 162.159 1.00 33.94 973 ASN A CA 1
ATOM 7442 C C . ASN A 1 982 ? 173.166 150.637 162.208 1.00 37.40 973 ASN A C 1
ATOM 7443 O O . ASN A 1 982 ? 172.452 149.867 162.862 1.00 47.29 973 ASN A O 1
ATOM 7448 N N . TYR A 1 983 ? 172.658 151.641 161.492 1.00 40.13 974 TYR A N 1
ATOM 7449 C CA . TYR A 1 983 ? 171.220 151.882 161.469 1.00 43.46 974 TYR A CA 1
ATOM 7450 C C . TYR A 1 983 ? 170.471 150.779 160.729 1.00 47.34 974 TYR A C 1
ATOM 7451 O O . TYR A 1 983 ? 169.439 150.296 161.208 1.00 48.26 974 TYR A O 1
ATOM 7460 N N . GLU A 1 984 ? 170.975 150.360 159.566 1.00 45.41 975 GLU A N 1
ATOM 7461 C CA . GLU A 1 984 ? 170.189 149.546 158.646 1.00 38.20 975 GLU A CA 1
ATOM 7462 C C . GLU A 1 984 ? 170.464 148.051 158.735 1.00 38.10 975 GLU A C 1
ATOM 7463 O O . GLU A 1 984 ? 169.597 147.261 158.348 1.00 46.29 975 GLU A O 1
ATOM 7469 N N . ASN A 1 985 ? 171.639 147.639 159.212 1.00 35.34 976 ASN A N 1
ATOM 7470 C CA . ASN A 1 985 ? 171.901 146.217 159.399 1.00 42.79 976 ASN A CA 1
ATOM 7471 C C . ASN A 1 985 ? 170.954 145.626 160.434 1.00 48.69 976 ASN A C 1
ATOM 7472 O O . ASN A 1 985 ? 170.444 144.513 160.260 1.00 52.36 976 ASN A O 1
ATOM 7477 N N . ILE A 1 986 ? 170.708 146.361 161.520 1.00 39.92 977 ILE A N 1
ATOM 7478 C CA . ILE A 1 986 ? 169.704 145.947 162.487 1.00 43.89 977 ILE A CA 1
ATOM 7479 C C . ILE A 1 986 ? 168.294 146.138 161.935 1.00 46.92 977 ILE A C 1
ATOM 7480 O O . ILE A 1 986 ? 167.355 145.484 162.403 1.00 44.43 977 ILE A O 1
ATOM 7485 N N . ARG A 1 987 ? 168.125 147.004 160.934 1.00 46.47 978 ARG A N 1
ATOM 7486 C CA . ARG A 1 987 ? 166.816 147.239 160.345 1.00 47.49 978 ARG A CA 1
ATOM 7487 C C . ARG A 1 987 ? 166.340 146.014 159.564 1.00 45.86 978 ARG A C 1
ATOM 7488 O O . ARG A 1 987 ? 167.148 145.279 158.989 1.00 46.57 978 ARG A O 1
ATOM 7496 N N . PRO A 1 988 ? 165.027 145.775 159.528 1.00 45.82 979 PRO A N 1
ATOM 7497 C CA . PRO A 1 988 ? 164.481 144.760 158.618 1.00 42.45 979 PRO A CA 1
ATOM 7498 C C . PRO A 1 988 ? 164.564 145.197 157.163 1.00 43.59 979 PRO A C 1
ATOM 7499 O O . PRO A 1 988 ? 165.137 146.247 156.857 1.00 52.48 979 PRO A O 1
ATOM 7503 N N . ARG A 1 989 ? 163.998 144.396 156.258 1.00 47.69 980 ARG A N 1
ATOM 7504 C CA . ARG A 1 989 ? 164.107 144.682 154.830 1.00 54.58 980 ARG A CA 1
ATOM 7505 C C . ARG A 1 989 ? 163.425 145.987 154.434 1.00 54.12 980 ARG A C 1
ATOM 7506 O O . ARG A 1 989 ? 163.738 146.534 153.370 1.00 50.73 980 ARG A O 1
ATOM 7514 N N . ALA A 1 990 ? 162.504 146.492 155.258 1.00 58.86 981 ALA A N 1
ATOM 7515 C CA . ALA A 1 990 ? 161.837 147.777 155.037 1.00 60.48 981 ALA A CA 1
ATOM 7516 C C . ALA A 1 990 ? 161.080 147.797 153.706 1.00 57.85 981 ALA A C 1
ATOM 7517 O O . ALA A 1 990 ? 161.394 148.554 152.785 1.00 58.42 981 ALA A O 1
ATOM 7519 N N . LEU A 1 991 ? 160.069 146.937 153.621 1.00 49.98 982 LEU A N 1
ATOM 7520 C CA . LEU A 1 991 ? 159.171 146.903 152.479 1.00 48.84 982 LEU A CA 1
ATOM 7521 C C . LEU A 1 991 ? 158.179 148.063 152.548 1.00 50.24 982 LEU A C 1
ATOM 7522 O O . LEU A 1 991 ? 157.951 148.631 153.619 1.00 55.95 982 LEU A O 1
ATOM 7527 N N . PRO A 1 992 ? 157.582 148.447 151.416 1.00 44.48 983 PRO A N 1
ATOM 7528 C CA . PRO A 1 992 ? 156.622 149.556 151.437 1.00 43.54 983 PRO A CA 1
ATOM 7529 C C . PRO A 1 992 ? 155.397 149.218 152.273 1.00 47.93 983 PRO A C 1
ATOM 7530 O O . PRO A 1 992 ? 154.980 148.062 152.370 1.00 48.67 983 PRO A O 1
ATOM 7534 N N . ASP A 1 993 ? 154.820 150.251 152.882 1.00 41.80 984 ASP A N 1
ATOM 7535 C CA . ASP A 1 993 ? 153.642 150.096 153.733 1.00 41.22 984 ASP A CA 1
ATOM 7536 C C . ASP A 1 993 ? 152.399 150.311 152.880 1.00 47.74 984 ASP A C 1
ATOM 7537 O O . ASP A 1 993 ? 152.034 151.446 152.566 1.00 52.94 984 ASP A O 1
ATOM 7542 N N . ILE A 1 994 ? 151.746 149.214 152.501 1.00 39.15 985 ILE A N 1
ATOM 7543 C CA . ILE A 1 994 ? 150.509 149.264 151.732 1.00 38.45 985 ILE A CA 1
ATOM 7544 C C . ILE A 1 994 ? 149.444 148.475 152.482 1.00 40.41 985 ILE A C 1
ATOM 7545 O O . ILE A 1 994 ? 148.501 147.948 151.882 1.00 37.88 985 ILE A O 1
ATOM 7550 N N . SER A 1 995 ? 149.585 148.406 153.806 1.00 43.38 986 SER A N 1
ATOM 7551 C CA . SER A 1 995 ? 148.783 147.477 154.594 1.00 45.21 986 SER A CA 1
ATOM 7552 C C . SER A 1 995 ? 147.343 147.950 154.749 1.00 46.14 986 SER A C 1
ATOM 7553 O O . SER A 1 995 ? 146.411 147.139 154.693 1.00 47.04 986 SER A O 1
ATOM 7556 N N . GLU A 1 996 ? 147.134 149.250 154.938 1.00 44.42 987 GLU A N 1
ATOM 7557 C CA . GLU A 1 996 ? 145.854 149.773 155.401 1.00 52.81 987 GLU A CA 1
ATOM 7558 C C . GLU A 1 996 ? 144.909 150.034 154.234 1.00 54.50 987 GLU A C 1
ATOM 7559 O O . GLU A 1 996 ? 145.114 150.976 153.459 1.00 52.84 987 GLU A O 1
ATOM 7565 N N . GLY A 1 997 ? 143.875 149.201 154.118 1.00 40.43 988 GLY A N 1
ATOM 7566 C CA . GLY A 1 997 ? 142.677 149.560 153.385 1.00 31.86 988 GLY A CA 1
ATOM 7567 C C . GLY A 1 997 ? 142.771 149.733 151.884 1.00 36.70 988 GLY A C 1
ATOM 7568 O O . GLY A 1 997 ? 142.914 148.760 151.138 1.00 37.39 988 GLY A O 1
ATOM 7569 N N . TYR A 1 998 ? 142.707 150.995 151.451 1.00 48.52 989 TYR A N 1
ATOM 7570 C CA . TYR A 1 998 ? 142.296 151.437 150.120 1.00 53.41 989 TYR A CA 1
ATOM 7571 C C . TYR A 1 998 ? 142.621 150.478 148.981 1.00 46.15 989 TYR A C 1
ATOM 7572 O O . TYR A 1 998 ? 141.765 150.228 148.127 1.00 40.72 989 TYR A O 1
ATOM 7581 N N . TRP A 1 999 ? 143.841 149.936 148.951 1.00 36.75 990 TRP A N 1
ATOM 7582 C CA . TRP A 1 999 ? 144.258 149.128 147.808 1.00 44.00 990 TRP A CA 1
ATOM 7583 C C . TRP A 1 999 ? 143.325 147.948 147.560 1.00 48.44 990 TRP A C 1
ATOM 7584 O O . TRP A 1 999 ? 143.090 147.579 146.405 1.00 49.28 990 TRP A O 1
ATOM 7595 N N . LYS A 1 1000 ? 142.779 147.349 148.618 1.00 64.21 991 LYS A N 1
ATOM 7596 C CA . LYS A 1 1000 ? 141.863 146.215 148.473 1.00 68.07 991 LYS A CA 1
ATOM 7597 C C . LYS A 1 1000 ? 140.429 146.725 148.310 1.00 69.81 991 LYS A C 1
ATOM 7598 O O . LYS A 1 1000 ? 139.588 146.637 149.206 1.00 66.38 991 LYS A O 1
ATOM 7604 N N . LEU A 1 1001 ? 140.160 147.268 147.123 1.00 78.11 992 LEU A N 1
ATOM 7605 C CA . LEU A 1 1001 ? 138.845 147.793 146.784 1.00 76.23 992 LEU A CA 1
ATOM 7606 C C . LEU A 1 1001 ? 138.428 147.291 145.408 1.00 76.36 992 LEU A C 1
ATOM 7607 O O . LEU A 1 1001 ? 139.263 147.127 144.514 1.00 78.50 992 LEU A O 1
ATOM 7612 N N . SER A 1 1002 ? 137.133 147.026 145.256 1.00 89.12 993 SER A N 1
ATOM 7613 C CA . SER A 1 1002 ? 136.586 146.400 144.057 1.00 92.40 993 SER A CA 1
ATOM 7614 C C . SER A 1 1002 ? 136.375 147.341 142.869 1.00 93.20 993 SER A C 1
ATOM 7615 O O . SER A 1 1002 ? 136.917 147.081 141.787 1.00 94.05 993 SER A O 1
ATOM 7618 N N . PRO A 1 1003 ? 135.592 148.460 143.010 1.00 103.63 994 PRO A N 1
ATOM 7619 C CA . PRO A 1 1003 ? 134.972 149.100 141.842 1.00 103.65 994 PRO A CA 1
ATOM 7620 C C . PRO A 1 1003 ? 135.855 150.085 141.073 1.00 103.28 994 PRO A C 1
ATOM 7621 O O . PRO A 1 1003 ? 135.458 151.220 140.805 1.00 105.09 994 PRO A O 1
ATOM 7625 N N . LYS A 1 1004 ? 137.060 149.632 140.694 1.00 92.97 995 LYS A N 1
ATOM 7626 C CA . LYS A 1 1004 ? 137.948 150.327 139.763 1.00 93.82 995 LYS A CA 1
ATOM 7627 C C . LYS A 1 1004 ? 138.054 151.819 140.064 1.00 95.44 995 LYS A C 1
ATOM 7628 O O . LYS A 1 1004 ? 137.499 152.640 139.322 1.00 95.21 995 LYS A O 1
ATOM 7634 N N . PRO A 1 1005 ? 138.744 152.209 141.136 1.00 85.43 996 PRO A N 1
ATOM 7635 C CA . PRO A 1 1005 ? 138.724 153.617 141.559 1.00 82.79 996 PRO A CA 1
ATOM 7636 C C . PRO A 1 1005 ? 139.331 154.583 140.554 1.00 80.45 996 PRO A C 1
ATOM 7637 O O . PRO A 1 1005 ? 138.664 155.528 140.121 1.00 81.51 996 PRO A O 1
ATOM 7641 N N . CYS A 1 1006 ? 140.582 154.353 140.165 1.00 65.65 997 CYS A N 1
ATOM 7642 C CA . CYS A 1 1006 ? 141.344 155.344 139.418 1.00 62.60 997 CYS A CA 1
ATOM 7643 C C . CYS A 1 1006 ? 142.662 154.721 138.978 1.00 63.57 997 CYS A C 1
ATOM 7644 O O . CYS A 1 1006 ? 143.031 153.627 139.412 1.00 65.93 997 CYS A O 1
ATOM 7647 N N . LYS A 1 1007 ? 143.372 155.446 138.115 1.00 49.17 998 LYS A N 1
ATOM 7648 C CA . LYS A 1 1007 ? 144.664 155.013 137.596 1.00 48.64 998 LYS A CA 1
ATOM 7649 C C . LYS A 1 1007 ? 145.604 156.207 137.602 1.00 54.20 998 LYS A C 1
ATOM 7650 O O . LYS A 1 1007 ? 145.366 157.186 136.889 1.00 57.16 998 LYS A O 1
ATOM 7656 N N . ILE A 1 1008 ? 146.662 156.128 138.403 1.00 47.06 999 ILE A N 1
ATOM 7657 C CA . ILE A 1 1008 ? 147.570 157.255 138.605 1.00 42.08 999 ILE A CA 1
ATOM 7658 C C . ILE A 1 1008 ? 148.364 157.497 137.326 1.00 40.84 999 ILE A C 1
ATOM 7659 O O . ILE A 1 1008 ? 148.613 156.552 136.562 1.00 52.90 999 ILE A O 1
ATOM 7664 N N . PRO A 1 1009 ? 148.750 158.739 137.036 1.00 44.22 1000 PRO A N 1
ATOM 7665 C CA . PRO A 1 1009 ? 149.508 159.009 135.806 1.00 48.09 1000 PRO A CA 1
ATOM 7666 C C . PRO A 1 1009 ? 150.871 158.337 135.757 1.00 48.78 1000 PRO A C 1
ATOM 7667 O O . PRO A 1 1009 ? 151.148 157.578 134.824 1.00 55.57 1000 PRO A O 1
ATOM 7671 N N . LYS A 1 1010 ? 151.729 158.590 136.745 1.00 30.77 1001 LYS A N 1
ATOM 7672 C CA . LYS A 1 1010 ? 153.109 158.127 136.695 1.00 37.97 1001 LYS A CA 1
ATOM 7673 C C . LYS A 1 1010 ? 153.499 157.444 137.997 1.00 42.91 1001 LYS A C 1
ATOM 7674 O O . LYS A 1 1010 ? 153.254 157.971 139.085 1.00 41.14 1001 LYS A O 1
ATOM 7680 N N . LEU A 1 1011 ? 154.130 156.279 137.872 1.00 45.29 1002 LEU A N 1
ATOM 7681 C CA . LEU A 1 1011 ? 154.613 155.471 138.991 1.00 35.85 1002 LEU A CA 1
ATOM 7682 C C . LEU A 1 1011 ? 156.089 155.154 138.805 1.00 26.78 1002 LEU A C 1
ATOM 7683 O O . LEU A 1 1011 ? 156.515 153.998 138.846 1.00 32.44 1002 LEU A O 1
ATOM 7688 N N . GLU A 1 1012 ? 156.883 156.190 138.544 1.00 26.79 1003 GLU A N 1
ATOM 7689 C CA . GLU A 1 1012 ? 158.319 156.030 138.346 1.00 39.90 1003 GLU A CA 1
ATOM 7690 C C . GLU A 1 1012 ? 158.935 155.205 139.466 1.00 46.99 1003 GLU A C 1
ATOM 7691 O O . GLU A 1 1012 ? 158.945 155.623 140.628 1.00 49.54 1003 GLU A O 1
ATOM 7697 N N . VAL A 1 1013 ? 159.447 154.029 139.114 1.00 35.62 1004 VAL A N 1
ATOM 7698 C CA . VAL A 1 1013 ? 160.083 153.135 140.073 1.00 31.70 1004 VAL A CA 1
ATOM 7699 C C . VAL A 1 1013 ? 161.592 153.250 139.920 1.00 37.40 1004 VAL A C 1
ATOM 7700 O O . VAL A 1 1013 ? 162.107 153.466 138.815 1.00 36.69 1004 VAL A O 1
ATOM 7704 N N . GLN A 1 1014 ? 162.301 153.153 141.044 1.00 42.05 1005 GLN A N 1
ATOM 7705 C CA . GLN A 1 1014 ? 163.761 153.200 141.030 1.00 46.36 1005 GLN A CA 1
ATOM 7706 C C . GLN A 1 1014 ? 164.245 152.482 142.288 1.00 48.35 1005 GLN A C 1
ATOM 7707 O O . GLN A 1 1014 ? 164.212 153.055 143.379 1.00 45.55 1005 GLN A O 1
ATOM 7713 N N . VAL A 1 1015 ? 164.682 151.252 142.125 1.00 40.57 1006 VAL A N 1
ATOM 7714 C CA . VAL A 1 1015 ? 165.195 150.470 143.240 1.00 37.01 1006 VAL A CA 1
ATOM 7715 C C . VAL A 1 1015 ? 166.684 150.746 143.385 1.00 45.64 1006 VAL A C 1
ATOM 7716 O O . VAL A 1 1015 ? 167.369 151.126 142.428 1.00 40.65 1006 VAL A O 1
ATOM 7720 N N . ASN A 1 1016 ? 167.190 150.568 144.601 1.00 47.07 1007 ASN A N 1
ATOM 7721 C CA . ASN A 1 1016 ? 168.566 150.927 144.931 1.00 40.65 1007 ASN A CA 1
ATOM 7722 C C . ASN A 1 1016 ? 169.458 149.710 144.719 1.00 50.81 1007 ASN A C 1
ATOM 7723 O O . ASN A 1 1016 ? 169.471 148.790 145.540 1.00 48.29 1007 ASN A O 1
ATOM 7728 N N . ASN A 1 1017 ? 170.200 149.719 143.611 1.00 54.25 1008 ASN A N 1
ATOM 7729 C CA . ASN A 1 1017 ? 171.196 148.706 143.243 1.00 44.38 1008 ASN A CA 1
ATOM 7730 C C . ASN A 1 1017 ? 170.749 147.295 143.624 1.00 45.19 1008 ASN A C 1
ATOM 7731 O O . ASN A 1 1017 ? 171.426 146.561 144.344 1.00 50.44 1008 ASN A O 1
ATOM 7736 N N . THR A 1 1018 ? 169.583 146.920 143.109 1.00 37.11 1009 THR A N 1
ATOM 7737 C CA . THR A 1 1018 ? 168.986 145.621 143.374 1.00 42.84 1009 THR A CA 1
ATOM 7738 C C . THR A 1 1018 ? 168.822 144.868 142.062 1.00 49.10 1009 THR A C 1
ATOM 7739 O O . THR A 1 1018 ? 168.456 145.458 141.042 1.00 43.63 1009 THR A O 1
ATOM 7743 N N . ASP A 1 1019 ? 169.112 143.564 142.090 1.00 56.59 1010 ASP A N 1
ATOM 7744 C CA . ASP A 1 1019 ? 168.989 142.714 140.917 1.00 51.69 1010 ASP A CA 1
ATOM 7745 C C . ASP A 1 1019 ? 168.027 141.549 141.094 1.00 52.64 1010 ASP A C 1
ATOM 7746 O O . ASP A 1 1019 ? 167.741 140.856 140.111 1.00 49.77 1010 ASP A O 1
ATOM 7751 N N . ALA A 1 1020 ? 167.519 141.312 142.300 1.00 56.72 1011 ALA A N 1
ATOM 7752 C CA . ALA A 1 1020 ? 166.593 140.217 142.559 1.00 55.39 1011 ALA A CA 1
ATOM 7753 C C . ALA A 1 1020 ? 165.404 140.750 143.341 1.00 48.40 1011 ALA A C 1
ATOM 7754 O O . ALA A 1 1020 ? 165.580 141.397 144.378 1.00 46.26 1011 ALA A O 1
ATOM 7756 N N . ALA A 1 1021 ? 164.201 140.474 142.849 1.00 51.28 1012 ALA A N 1
ATOM 7757 C CA . ALA A 1 1021 ? 162.975 140.871 143.526 1.00 56.34 1012 ALA A CA 1
ATOM 7758 C C . ALA A 1 1021 ? 162.553 139.763 144.479 1.00 47.32 1012 ALA A C 1
ATOM 7759 O O . ALA A 1 1021 ? 162.221 138.656 144.042 1.00 43.79 1012 ALA A O 1
ATOM 7761 N N . ASP A 1 1022 ? 162.567 140.064 145.775 1.00 49.53 1013 ASP A N 1
ATOM 7762 C CA . ASP A 1 1022 ? 162.180 139.096 146.789 1.00 54.89 1013 ASP A CA 1
ATOM 7763 C C . ASP A 1 1022 ? 160.749 138.616 146.553 1.00 59.86 1013 ASP A C 1
ATOM 7764 O O . ASP A 1 1022 ? 159.968 139.230 145.820 1.00 59.52 1013 ASP A O 1
ATOM 7769 N N . GLN A 1 1023 ? 160.416 137.481 147.174 1.00 59.12 1014 GLN A N 1
ATOM 7770 C CA . GLN A 1 1023 ? 159.058 136.957 147.080 1.00 54.21 1014 GLN A CA 1
ATOM 7771 C C . GLN A 1 1023 ? 158.035 137.969 147.579 1.00 57.91 1014 GLN A C 1
ATOM 7772 O O . GLN A 1 1023 ? 156.922 138.041 147.045 1.00 55.60 1014 GLN A O 1
ATOM 7778 N N . ALA A 1 1024 ? 158.397 138.768 148.581 1.00 60.23 1015 ALA A N 1
ATOM 7779 C CA . ALA A 1 1024 ? 157.512 139.797 149.108 1.00 59.41 1015 ALA A CA 1
ATOM 7780 C C . ALA A 1 1024 ? 157.670 141.146 148.415 1.00 58.59 1015 ALA A C 1
ATOM 7781 O O . ALA A 1 1024 ? 156.868 142.050 148.670 1.00 56.25 1015 ALA A O 1
ATOM 7783 N N . LEU A 1 1025 ? 158.673 141.308 147.552 1.00 54.48 1016 LEU A N 1
ATOM 7784 C CA . LEU A 1 1025 ? 158.868 142.552 146.814 1.00 52.06 1016 LEU A CA 1
ATOM 7785 C C . LEU A 1 1025 ? 158.253 142.517 145.423 1.00 54.70 1016 LEU A C 1
ATOM 7786 O O . LEU A 1 1025 ? 157.632 143.498 145.001 1.00 59.95 1016 LEU A O 1
ATOM 7791 N N . LEU A 1 1026 ? 158.417 141.407 144.699 1.00 46.34 1017 LEU A N 1
ATOM 7792 C CA . LEU A 1 1026 ? 157.853 141.304 143.358 1.00 44.93 1017 LEU A CA 1
ATOM 7793 C C . LEU A 1 1026 ? 156.331 141.332 143.382 1.00 48.92 1017 LEU A C 1
ATOM 7794 O O . LEU A 1 1026 ? 155.706 141.872 142.461 1.00 53.45 1017 LEU A O 1
ATOM 7799 N N . GLN A 1 1027 ? 155.716 140.754 144.416 1.00 42.84 1018 GLN A N 1
ATOM 7800 C CA . GLN A 1 1027 ? 154.263 140.802 144.525 1.00 45.09 1018 GLN A CA 1
ATOM 7801 C C . GLN A 1 1027 ? 153.776 142.239 144.658 1.00 47.52 1018 GLN A C 1
ATOM 7802 O O . GLN A 1 1027 ? 152.831 142.653 143.976 1.00 39.50 1018 GLN A O 1
ATOM 7808 N N . VAL A 1 1028 ? 154.425 143.020 145.525 1.00 51.28 1019 VAL A N 1
ATOM 7809 C CA . VAL A 1 1028 ? 154.063 144.425 145.683 1.00 46.09 1019 VAL A CA 1
ATOM 7810 C C . VAL A 1 1028 ? 154.317 145.185 144.390 1.00 45.58 1019 VAL A C 1
ATOM 7811 O O . VAL A 1 1028 ? 153.518 146.039 143.987 1.00 54.51 1019 VAL A O 1
ATOM 7815 N N . LEU A 1 1029 ? 155.425 144.879 143.712 1.00 38.42 1020 LEU A N 1
ATOM 7816 C CA . LEU A 1 1029 ? 155.728 145.542 142.449 1.00 40.94 1020 LEU A CA 1
ATOM 7817 C C . LEU A 1 1029 ? 154.625 145.307 141.424 1.00 46.27 1020 LEU A C 1
ATOM 7818 O O . LEU A 1 1029 ? 154.128 146.254 140.805 1.00 48.87 1020 LEU A O 1
ATOM 7823 N N . MET A 1 1030 ? 154.213 144.048 141.242 1.00 54.76 1021 MET A N 1
ATOM 7824 C CA . MET A 1 1030 ? 153.208 143.759 140.222 1.00 55.07 1021 MET A CA 1
ATOM 7825 C C . MET A 1 1030 ? 151.819 144.209 140.655 1.00 57.60 1021 MET A C 1
ATOM 7826 O O . MET A 1 1030 ? 150.961 144.466 139.803 1.00 57.00 1021 MET A O 1
ATOM 7831 N N . GLU A 1 1031 ? 151.575 144.312 141.964 1.00 55.84 1022 GLU A N 1
ATOM 7832 C CA . GLU A 1 1031 ? 150.285 144.803 142.435 1.00 53.38 1022 GLU A CA 1
ATOM 7833 C C . GLU A 1 1031 ? 150.169 146.311 142.247 1.00 42.04 1022 GLU A C 1
ATOM 7834 O O . GLU A 1 1031 ? 149.102 146.816 141.878 1.00 40.31 1022 GLU A O 1
ATOM 7840 N N . VAL A 1 1032 ? 151.258 147.043 142.477 1.00 27.87 1023 VAL A N 1
ATOM 7841 C CA . VAL A 1 1032 ? 151.194 148.497 142.415 1.00 35.69 1023 VAL A CA 1
ATOM 7842 C C . VAL A 1 1032 ? 151.406 149.003 140.990 1.00 40.13 1023 VAL A C 1
ATOM 7843 O O . VAL A 1 1032 ? 150.888 150.066 140.626 1.00 45.50 1023 VAL A O 1
ATOM 7847 N N . PHE A 1 1033 ? 152.135 148.259 140.153 1.00 45.64 1024 PHE A N 1
ATOM 7848 C CA . PHE A 1 1033 ? 152.356 148.705 138.781 1.00 51.09 1024 PHE A CA 1
ATOM 7849 C C . PHE A 1 1033 ? 151.053 148.767 137.993 1.00 55.25 1024 PHE A C 1
ATOM 7850 O O . PHE A 1 1033 ? 150.907 149.612 137.103 1.00 56.26 1024 PHE A O 1
ATOM 7858 N N . SER A 1 1034 ? 150.096 147.890 138.309 1.00 50.03 1025 SER A N 1
ATOM 7859 C CA . SER A 1 1034 ? 148.822 147.892 137.597 1.00 46.27 1025 SER A CA 1
ATOM 7860 C C . SER A 1 1034 ? 148.054 149.190 137.811 1.00 43.00 1025 SER A C 1
ATOM 7861 O O . SER A 1 1034 ? 147.251 149.583 136.959 1.00 38.55 1025 SER A O 1
ATOM 7864 N N . ALA A 1 1035 ? 148.286 149.866 138.938 1.00 37.82 1026 ALA A N 1
ATOM 7865 C CA . ALA A 1 1035 ? 147.589 151.109 139.241 1.00 29.54 1026 ALA A CA 1
ATOM 7866 C C . ALA A 1 1035 ? 148.056 152.278 138.388 1.00 36.35 1026 ALA A C 1
ATOM 7867 O O . ALA A 1 1035 ? 147.434 153.343 138.439 1.00 43.74 1026 ALA A O 1
ATOM 7869 N N . SER A 1 1036 ? 149.125 152.114 137.617 1.00 39.49 1027 SER A N 1
ATOM 7870 C CA . SER A 1 1036 ? 149.722 153.206 136.861 1.00 36.62 1027 SER A CA 1
ATOM 7871 C C . SER A 1 1036 ? 149.381 153.078 135.383 1.00 34.70 1027 SER A C 1
ATOM 7872 O O . SER A 1 1036 ? 149.558 152.009 134.789 1.00 40.56 1027 SER A O 1
ATOM 7875 N N . GLN A 1 1037 ? 148.895 154.171 134.796 1.00 46.82 1028 GLN A N 1
ATOM 7876 C CA . GLN A 1 1037 ? 148.669 154.215 133.359 1.00 51.04 1028 GLN A CA 1
ATOM 7877 C C . GLN A 1 1037 ? 149.955 154.448 132.578 1.00 54.58 1028 GLN A C 1
ATOM 7878 O O . GLN A 1 1037 ? 149.999 154.151 131.379 1.00 57.62 1028 GLN A O 1
ATOM 7884 N N . SER A 1 1038 ? 150.997 154.965 133.227 1.00 41.17 1029 SER A N 1
ATOM 7885 C CA . SER A 1 1038 ? 152.285 155.215 132.579 1.00 42.14 1029 SER A CA 1
ATOM 7886 C C . SER A 1 1038 ? 153.382 154.864 133.579 1.00 45.44 1029 SER A C 1
ATOM 7887 O O . SER A 1 1038 ? 153.771 155.700 134.400 1.00 44.57 1029 SER A O 1
ATOM 7890 N N . ILE A 1 1039 ? 153.879 153.630 133.506 1.00 40.84 1030 ILE A N 1
ATOM 7891 C CA . ILE A 1 1039 ? 154.916 153.152 134.414 1.00 33.28 1030 ILE A CA 1
ATOM 7892 C C . ILE A 1 1039 ? 156.264 153.487 133.787 1.00 27.26 1030 ILE A C 1
ATOM 7893 O O . ILE A 1 1039 ? 156.707 152.831 132.845 1.00 39.98 1030 ILE A O 1
ATOM 7898 N N . GLU A 1 1040 ? 156.917 154.514 134.312 1.00 30.57 1031 GLU A N 1
ATOM 7899 C CA . GLU A 1 1040 ? 158.289 154.800 133.931 1.00 38.32 1031 GLU A CA 1
ATOM 7900 C C . GLU A 1 1040 ? 159.231 153.867 134.681 1.00 52.44 1031 GLU A C 1
ATOM 7901 O O . GLU A 1 1040 ? 158.883 153.311 135.727 1.00 54.44 1031 GLU A O 1
ATOM 7907 N N . PHE A 1 1041 ? 160.433 153.695 134.137 1.00 57.91 1032 PHE A N 1
ATOM 7908 C CA . PHE A 1 1041 ? 161.412 152.768 134.689 1.00 47.83 1032 PHE A CA 1
ATOM 7909 C C . PHE A 1 1041 ? 162.746 153.479 134.855 1.00 46.61 1032 PHE A C 1
ATOM 7910 O O . PHE A 1 1041 ? 163.358 153.899 133.868 1.00 42.98 1032 PHE A O 1
ATOM 7918 N N . ARG A 1 1042 ? 163.192 153.603 136.100 1.00 55.71 1033 ARG A N 1
ATOM 7919 C CA . ARG A 1 1042 ? 164.494 154.172 136.431 1.00 54.98 1033 ARG A CA 1
ATOM 7920 C C . ARG A 1 1042 ? 165.330 153.048 137.033 1.00 53.05 1033 ARG A C 1
ATOM 7921 O O . ARG A 1 1042 ? 165.186 152.722 138.215 1.00 55.27 1033 ARG A O 1
ATOM 7929 N N . LEU A 1 1043 ? 166.196 152.451 136.220 1.00 51.85 1034 LEU A N 1
ATOM 7930 C CA . LEU A 1 1043 ? 166.999 151.302 136.628 1.00 49.65 1034 LEU A CA 1
ATOM 7931 C C . LEU A 1 1043 ? 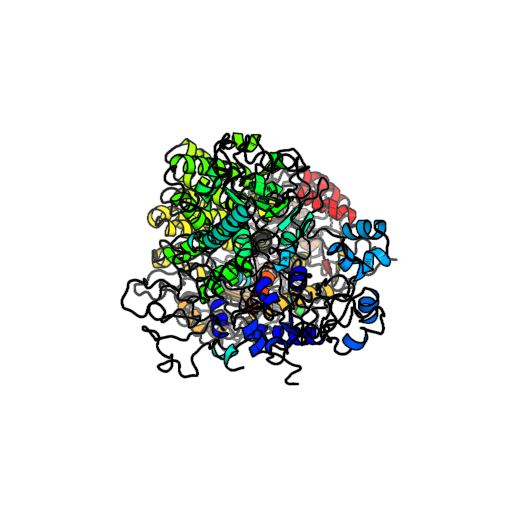168.470 151.703 136.597 1.00 55.04 1034 LEU A C 1
ATOM 7932 O O . LEU A 1 1043 ? 169.105 151.691 135.538 1.00 60.15 1034 LEU A O 1
ATOM 7937 N N . PHE A 1 1044 ? 169.005 152.060 137.761 1.00 60.31 1035 PHE A N 1
ATOM 7938 C CA . PHE A 1 1044 ? 170.407 152.426 137.914 1.00 59.18 1035 PHE A CA 1
ATOM 7939 C C . PHE A 1 1044 ? 171.140 151.275 138.590 1.00 62.90 1035 PHE A C 1
ATOM 7940 O O . PHE A 1 1044 ? 170.765 150.860 139.692 1.00 64.69 1035 PHE A O 1
ATOM 7948 N N . ASN A 1 1045 ? 172.184 150.771 137.931 1.00 54.49 1036 ASN A N 1
ATOM 7949 C CA . ASN A 1 1045 ? 172.966 149.640 138.426 1.00 49.27 1036 ASN A CA 1
ATOM 7950 C C . ASN A 1 1045 ? 172.060 148.465 138.785 1.00 53.81 1036 ASN A C 1
ATOM 7951 O O . ASN A 1 1045 ? 172.143 147.884 139.869 1.00 51.45 1036 ASN A O 1
ATOM 7956 N N . SER A 1 1046 ? 171.177 148.122 137.853 1.00 55.05 1037 SER A N 1
ATOM 7957 C CA . SER A 1 1046 ? 170.207 147.046 138.015 1.00 51.09 1037 SER A CA 1
ATOM 7958 C C . SER A 1 1046 ? 170.322 146.061 136.862 1.00 54.15 1037 SER A C 1
ATOM 7959 O O . SER A 1 1046 ? 169.335 145.673 136.233 1.00 56.09 1037 SER A O 1
ATOM 7962 N N . SER A 1 1047 ? 171.553 145.643 136.569 1.00 59.49 1038 SER A N 1
ATOM 7963 C CA . SER A 1 1047 ? 171.821 144.676 135.505 1.00 60.47 1038 SER A CA 1
ATOM 7964 C C . SER A 1 1047 ? 171.437 143.285 136.000 1.00 59.72 1038 SER A C 1
ATOM 7965 O O . SER A 1 1047 ? 172.270 142.484 136.431 1.00 60.11 1038 SER A O 1
ATOM 7968 N N . GLY A 1 1048 ? 170.141 142.995 135.934 1.00 59.96 1039 GLY A N 1
ATOM 7969 C CA . GLY A 1 1048 ? 169.629 141.716 136.381 1.00 58.83 1039 GLY A CA 1
ATOM 7970 C C . GLY A 1 1048 ? 168.270 141.805 137.044 1.00 63.77 1039 GLY A C 1
ATOM 7971 O O . GLY A 1 1048 ? 167.581 140.792 137.196 1.00 66.89 1039 GLY A O 1
ATOM 7972 N N . PHE A 1 1049 ? 167.869 143.013 137.441 1.00 61.80 1040 PHE A N 1
ATOM 7973 C CA . PHE A 1 1049 ? 166.540 143.221 138.004 1.00 64.54 1040 PHE A CA 1
ATOM 7974 C C . PHE A 1 1049 ? 165.446 143.211 136.948 1.00 63.85 1040 PHE A C 1
ATOM 7975 O O . PHE A 1 1049 ? 164.262 143.195 137.305 1.00 63.43 1040 PHE A O 1
ATOM 7983 N N . LEU A 1 1050 ? 165.814 143.229 135.667 1.00 68.52 1041 LEU A N 1
ATOM 7984 C CA . LEU A 1 1050 ? 164.823 143.264 134.598 1.00 69.11 1041 LEU A CA 1
ATOM 7985 C C . LEU A 1 1050 ? 163.982 141.995 134.581 1.00 64.99 1041 LEU A C 1
ATOM 7986 O O . LEU A 1 1050 ? 162.748 142.052 134.575 1.00 64.26 1041 LEU A O 1
ATOM 7991 N N . GLU A 1 1051 ? 164.637 140.835 134.561 1.00 59.08 1042 GLU A N 1
ATOM 7992 C CA . GLU A 1 1051 ? 163.901 139.584 134.652 1.00 63.18 1042 GLU A CA 1
ATOM 7993 C C . GLU A 1 1051 ? 163.330 139.362 136.044 1.00 59.98 1042 GLU A C 1
ATOM 7994 O O . GLU A 1 1051 ? 162.419 138.543 136.204 1.00 63.57 1042 GLU A O 1
ATOM 8000 N N . SER A 1 1052 ? 163.843 140.069 137.050 1.00 54.25 1043 SER A N 1
ATOM 8001 C CA . SER A 1 1052 ? 163.229 140.044 138.368 1.00 61.24 1043 SER A CA 1
ATOM 8002 C C . SER A 1 1052 ? 161.981 140.908 138.441 1.00 65.55 1043 SER A C 1
ATOM 8003 O O . SER A 1 1052 ? 161.245 140.824 139.427 1.00 66.04 1043 SER A O 1
ATOM 8006 N N . ILE A 1 1053 ? 161.736 141.742 137.432 1.00 66.62 1044 ILE A N 1
ATOM 8007 C CA . ILE A 1 1053 ? 160.464 142.430 137.268 1.00 60.89 1044 ILE A CA 1
ATOM 8008 C C . ILE A 1 1053 ? 159.748 142.015 135.992 1.00 63.16 1044 ILE A C 1
ATOM 8009 O O . ILE A 1 1053 ? 158.740 142.629 135.635 1.00 67.64 1044 ILE A O 1
ATOM 8014 N N . CYS A 1 1054 ? 160.251 140.999 135.286 1.00 51.60 1045 CYS A N 1
ATOM 8015 C CA . CYS A 1 1054 ? 159.551 140.500 134.106 1.00 42.47 1045 CYS A CA 1
ATOM 8016 C C . CYS A 1 1054 ? 158.155 139.973 134.421 1.00 44.89 1045 CYS A C 1
ATOM 8017 O O . CYS A 1 1054 ? 157.220 140.321 133.677 1.00 48.56 1045 CYS A O 1
ATOM 8020 N N . PRO A 1 1055 ? 157.934 139.140 135.451 1.00 48.27 1046 PRO A N 1
ATOM 8021 C CA . PRO A 1 1055 ? 156.544 138.768 135.771 1.00 51.62 1046 PRO A CA 1
ATOM 8022 C C . PRO A 1 1055 ? 155.674 139.968 136.098 1.00 57.20 1046 PRO A C 1
ATOM 8023 O O . PRO A 1 1055 ? 154.486 139.984 135.753 1.00 54.43 1046 PRO A O 1
ATOM 8027 N N . ALA A 1 1056 ? 156.240 140.975 136.766 1.00 60.52 1047 ALA A N 1
ATOM 8028 C CA . ALA A 1 1056 ? 155.474 142.170 137.107 1.00 53.00 1047 ALA A CA 1
ATOM 8029 C C . ALA A 1 1056 ? 155.071 142.947 135.862 1.00 52.57 1047 ALA A C 1
ATOM 8030 O O . ALA A 1 1056 ? 153.929 143.407 135.753 1.00 56.57 1047 ALA A O 1
ATOM 8032 N N . LEU A 1 1057 ? 155.996 143.105 134.916 1.00 57.92 1048 LEU A N 1
ATOM 8033 C CA . LEU A 1 1057 ? 155.736 143.892 133.719 1.00 62.71 1048 LEU A CA 1
ATOM 8034 C C . LEU A 1 1057 ? 154.925 143.136 132.677 1.00 60.62 1048 LEU A C 1
ATOM 8035 O O . LEU A 1 1057 ? 154.328 143.770 131.802 1.00 56.64 1048 LEU A O 1
ATOM 8040 N N . GLU A 1 1058 ? 154.891 141.804 132.746 1.00 57.70 1049 GLU A N 1
ATOM 8041 C CA . GLU A 1 1058 ? 154.182 141.040 131.725 1.00 59.50 1049 GLU A CA 1
ATOM 8042 C C . GLU A 1 1058 ? 152.691 141.356 131.721 1.00 62.54 1049 GLU A C 1
ATOM 8043 O O . GLU A 1 1058 ? 152.083 141.493 130.653 1.00 64.62 1049 GLU A O 1
ATOM 8049 N N . LEU A 1 1059 ? 152.083 141.477 132.904 1.00 59.64 1050 LEU A N 1
ATOM 8050 C CA . LEU A 1 1059 ? 150.646 141.728 132.968 1.00 60.41 1050 LEU A CA 1
ATOM 8051 C C . LEU A 1 1059 ? 150.285 143.125 132.475 1.00 61.74 1050 LEU A C 1
ATOM 8052 O O . LEU A 1 1059 ? 149.169 143.336 131.988 1.00 60.20 1050 LEU A O 1
ATOM 8057 N N . SER A 1 1060 ? 151.202 144.082 132.581 1.00 54.34 1051 SER A N 1
ATOM 8058 C CA . SER A 1 1060 ? 150.926 145.469 132.218 1.00 54.71 1051 SER A CA 1
ATOM 8059 C C . SER A 1 1060 ? 152.032 145.998 131.313 1.00 50.35 1051 SER A C 1
ATOM 8060 O O . SER A 1 1060 ? 152.597 147.069 131.536 1.00 51.89 1051 SER A O 1
ATOM 8063 N N . LYS A 1 1061 ? 152.352 145.230 130.269 1.00 51.25 1052 LYS A N 1
ATOM 8064 C CA . LYS A 1 1061 ? 153.444 145.596 129.373 1.00 53.60 1052 LYS A CA 1
ATOM 8065 C C . LYS A 1 1061 ? 153.158 146.898 128.635 1.00 53.66 1052 LYS A C 1
ATOM 8066 O O . LYS A 1 1061 ? 154.047 147.747 128.499 1.00 60.60 1052 LYS A O 1
ATOM 8072 N N . ALA A 1 1062 ? 151.927 147.072 128.152 1.00 43.84 1053 ALA A N 1
ATOM 8073 C CA . ALA A 1 1062 ? 151.607 148.231 127.324 1.00 46.93 1053 ALA A CA 1
ATOM 8074 C C . ALA A 1 1062 ? 151.729 149.536 128.104 1.00 53.44 1053 ALA A C 1
ATOM 8075 O O . ALA A 1 1062 ? 152.217 150.540 127.574 1.00 54.19 1053 ALA A O 1
ATOM 8077 N N . SER A 1 1063 ? 151.304 149.538 129.369 1.00 57.38 1054 SER A N 1
ATOM 8078 C CA . SER A 1 1063 ? 151.224 150.769 130.150 1.00 54.27 1054 SER A CA 1
ATOM 8079 C C . SER A 1 1063 ? 152.574 151.448 130.357 1.00 52.67 1054 SER A C 1
ATOM 8080 O O . SER A 1 1063 ? 152.609 152.551 130.912 1.00 48.83 1054 SER A O 1
ATOM 8083 N N . VAL A 1 1064 ? 153.677 150.829 129.933 1.00 48.95 1055 VAL A N 1
ATOM 8084 C CA . VAL A 1 1064 ? 154.983 151.464 130.050 1.00 37.81 1055 VAL A CA 1
ATOM 8085 C C . VAL A 1 1064 ? 155.055 152.676 129.128 1.00 42.03 1055 VAL A C 1
ATOM 8086 O O . VAL A 1 1064 ? 154.372 152.748 128.097 1.00 47.80 1055 VAL A O 1
ATOM 8090 N N . THR A 1 1065 ? 155.873 153.652 129.515 1.00 53.73 1056 THR A N 1
ATOM 8091 C CA . THR A 1 1065 ? 156.133 154.821 128.683 1.00 55.42 1056 THR A CA 1
ATOM 8092 C C . THR A 1 1065 ? 157.602 155.191 128.575 1.00 52.42 1056 THR A C 1
ATOM 8093 O O . THR A 1 1065 ? 157.966 155.892 127.626 1.00 53.36 1056 THR A O 1
ATOM 8097 N N . LYS A 1 1066 ? 158.452 154.764 129.505 1.00 55.36 1057 LYS A N 1
ATOM 8098 C CA . LYS A 1 1066 ? 159.874 155.062 129.443 1.00 55.39 1057 LYS A CA 1
ATOM 8099 C C . LYS A 1 1066 ? 160.622 154.059 130.306 1.00 58.67 1057 LYS A C 1
ATOM 8100 O O . LYS A 1 1066 ? 160.183 153.737 131.413 1.00 63.42 1057 LYS A O 1
ATOM 8106 N N . CYS A 1 1067 ? 161.748 153.573 129.792 1.00 60.36 1058 CYS A N 1
ATOM 8107 C CA . CYS A 1 1067 ? 162.607 152.634 130.507 1.00 59.88 1058 CYS A CA 1
ATOM 8108 C C . CYS A 1 1067 ? 164.034 153.148 130.415 1.00 61.64 1058 CYS A C 1
ATOM 8109 O O . CYS A 1 1067 ? 164.645 153.093 129.345 1.00 62.70 1058 CYS A O 1
ATOM 8112 N N . SER A 1 1068 ? 164.570 153.631 131.533 1.00 63.38 1059 SER A N 1
ATOM 8113 C CA . SER A 1 1068 ? 165.892 154.243 131.563 1.00 63.85 1059 SER A CA 1
ATOM 8114 C C . SER A 1 1068 ? 166.903 153.257 132.131 1.00 67.61 1059 SER A C 1
ATOM 8115 O O . SER A 1 1068 ? 166.676 152.667 133.193 1.00 66.90 1059 SER A O 1
ATOM 8118 N N . MET A 1 1069 ? 168.015 153.083 131.419 1.00 66.53 1060 MET A N 1
ATOM 8119 C CA . MET A 1 1069 ? 169.049 152.115 131.771 1.00 60.44 1060 MET A CA 1
ATOM 8120 C C . MET A 1 1069 ? 170.369 152.864 131.888 1.00 63.11 1060 MET A C 1
ATOM 8121 O O . MET A 1 1069 ? 170.925 153.308 130.878 1.00 65.47 1060 MET A O 1
ATOM 8126 N N . SER A 1 1070 ? 170.872 153.004 133.109 1.00 65.44 1061 SER A N 1
ATOM 8127 C CA . SER A 1 1070 ? 172.059 153.808 133.379 1.00 64.78 1061 SER A CA 1
ATOM 8128 C C . SER A 1 1070 ? 173.189 152.903 133.849 1.00 67.91 1061 SER A C 1
ATOM 8129 O O . SER A 1 1070 ? 173.130 152.354 134.956 1.00 68.24 1061 SER A O 1
ATOM 8132 N N . ARG A 1 1071 ? 174.214 152.748 133.007 1.00 68.00 1062 ARG A N 1
ATOM 8133 C CA . ARG A 1 1071 ? 175.497 152.164 133.402 1.00 63.87 1062 ARG A CA 1
ATOM 8134 C C . ARG A 1 1071 ? 175.313 150.747 133.967 1.00 63.52 1062 ARG A C 1
ATOM 8135 O O . ARG A 1 1071 ? 175.555 150.436 135.134 1.00 59.73 1062 ARG A O 1
ATOM 8143 N N . LEU A 1 1072 ? 174.861 149.877 133.065 1.00 63.92 1063 LEU A N 1
ATOM 8144 C CA . LEU A 1 1072 ? 174.661 148.465 133.361 1.00 62.97 1063 LEU A CA 1
ATOM 8145 C C . LEU A 1 1072 ? 174.835 147.672 132.070 1.00 66.03 1063 LEU A C 1
ATOM 8146 O O . LEU A 1 1072 ? 174.997 148.240 130.987 1.00 65.45 1063 LEU A O 1
ATOM 8151 N N . GLU A 1 1073 ? 174.800 146.346 132.191 1.00 76.97 1064 GLU A N 1
ATOM 8152 C CA . GLU A 1 1073 ? 174.902 145.449 131.047 1.00 76.52 1064 GLU A CA 1
ATOM 8153 C C . GLU A 1 1073 ? 173.711 144.504 131.046 1.00 74.32 1064 GLU A C 1
ATOM 8154 O O . GLU A 1 1073 ? 173.441 143.840 132.052 1.00 73.25 1064 GLU A O 1
ATOM 8160 N N . LEU A 1 1074 ? 173.011 144.436 129.919 1.00 71.83 1065 LEU A N 1
ATOM 8161 C CA . LEU A 1 1074 ? 171.769 143.684 129.835 1.00 74.33 1065 LEU A CA 1
ATOM 8162 C C . LEU A 1 1074 ? 172.034 142.232 129.443 1.00 74.56 1065 LEU A C 1
ATOM 8163 O O . LEU A 1 1074 ? 173.157 141.838 129.120 1.00 76.15 1065 LEU A O 1
ATOM 8168 N N . SER A 1 1075 ? 170.972 141.429 129.478 1.00 73.66 1066 SER A N 1
ATOM 8169 C CA . SER A 1 1075 ? 171.046 140.009 129.176 1.00 71.30 1066 SER A CA 1
ATOM 8170 C C . SER A 1 1075 ? 170.042 139.640 128.091 1.00 69.94 1066 SER A C 1
ATOM 8171 O O . SER A 1 1075 ? 169.011 140.298 127.911 1.00 70.14 1066 SER A O 1
ATOM 8174 N N . ARG A 1 1076 ? 170.369 138.570 127.362 1.00 68.41 1067 ARG A N 1
ATOM 8175 C CA . ARG A 1 1076 ? 169.493 138.098 126.294 1.00 70.47 1067 ARG A CA 1
ATOM 8176 C C . ARG A 1 1076 ? 168.148 137.641 126.842 1.00 67.73 1067 ARG A C 1
ATOM 8177 O O . ARG A 1 1076 ? 167.103 137.888 126.230 1.00 66.60 1067 ARG A O 1
ATOM 8185 N N . ALA A 1 1077 ? 168.154 136.975 127.998 1.00 62.99 1068 ALA A N 1
ATOM 8186 C CA . ALA A 1 1077 ? 166.927 136.455 128.586 1.00 59.80 1068 ALA A CA 1
ATOM 8187 C C . ALA A 1 1077 ? 165.984 137.552 129.058 1.00 63.36 1068 ALA A C 1
ATOM 8188 O O . ALA A 1 1077 ? 164.830 137.252 129.383 1.00 61.65 1068 ALA A O 1
ATOM 8190 N N . GLU A 1 1078 ? 166.440 138.806 129.111 1.00 73.47 1069 GLU A N 1
ATOM 8191 C CA . GLU A 1 1078 ? 165.603 139.915 129.539 1.00 72.81 1069 GLU A CA 1
ATOM 8192 C C . GLU A 1 1078 ? 165.375 140.973 128.468 1.00 67.21 1069 GLU A C 1
ATOM 8193 O O . GLU A 1 1078 ? 164.408 141.732 128.582 1.00 68.35 1069 GLU A O 1
ATOM 8199 N N . GLN A 1 1079 ? 166.219 141.040 127.430 1.00 61.83 1070 GLN A N 1
ATOM 8200 C CA . GLN A 1 1079 ? 166.047 142.047 126.383 1.00 63.46 1070 GLN A CA 1
ATOM 8201 C C . GLN A 1 1079 ? 164.775 141.842 125.566 1.00 66.72 1070 GLN A C 1
ATOM 8202 O O . GLN A 1 1079 ? 164.287 142.798 124.944 1.00 69.13 1070 GLN A O 1
ATOM 8208 N N . GLU A 1 1080 ? 164.231 140.621 125.557 1.00 73.84 1071 GLU A N 1
ATOM 8209 C CA . GLU A 1 1080 ? 163.001 140.352 124.818 1.00 75.25 1071 GLU A CA 1
ATOM 8210 C C . GLU A 1 1080 ? 161.831 141.147 125.383 1.00 78.40 1071 GLU A C 1
ATOM 8211 O O . GLU A 1 1080 ? 160.967 141.612 124.630 1.00 77.71 1071 GLU A O 1
ATOM 8217 N N . LEU A 1 1081 ? 161.791 141.327 126.706 1.00 69.45 1072 LEU A N 1
ATOM 8218 C CA . LEU A 1 1081 ? 160.742 142.146 127.306 1.00 61.42 1072 LEU A CA 1
ATOM 8219 C C . LEU A 1 1081 ? 160.768 143.569 126.769 1.00 68.18 1072 LEU A C 1
ATOM 8220 O O . LEU A 1 1081 ? 159.727 144.112 126.380 1.00 67.38 1072 LEU A O 1
ATOM 8225 N N . LEU A 1 1082 ? 161.947 144.198 126.760 1.00 77.01 1073 LEU A N 1
ATOM 8226 C CA . LEU A 1 1082 ? 162.056 145.557 126.241 1.00 77.71 1073 LEU A CA 1
ATOM 8227 C C . LEU A 1 1082 ? 161.686 145.602 124.771 1.00 76.83 1073 LEU A C 1
ATOM 8228 O O . LEU A 1 1082 ? 161.027 146.545 124.316 1.00 75.68 1073 LEU A O 1
ATOM 8233 N N . LEU A 1 1083 ? 162.107 144.592 124.010 1.00 70.18 1074 LEU A N 1
ATOM 8234 C CA . LEU A 1 1083 ? 161.758 144.558 122.599 1.00 65.29 1074 LEU A CA 1
ATOM 8235 C C . LEU A 1 1083 ? 160.268 144.335 122.380 1.00 67.76 1074 LEU A C 1
ATOM 8236 O O . LEU A 1 1083 ? 159.763 144.653 121.299 1.00 74.55 1074 LEU A O 1
ATOM 8241 N N . THR A 1 1084 ? 159.556 143.804 123.376 1.00 62.70 1075 THR A N 1
ATOM 8242 C CA . THR A 1 1084 ? 158.141 143.474 123.247 1.00 70.07 1075 THR A CA 1
ATOM 8243 C C . THR A 1 1084 ? 157.231 144.433 124.009 1.00 70.38 1075 THR A C 1
ATOM 8244 O O . THR A 1 1084 ? 156.116 144.054 124.381 1.00 70.95 1075 THR A O 1
ATOM 8248 N N . LEU A 1 1085 ? 157.674 145.666 124.252 1.00 68.98 1076 LEU A N 1
ATOM 8249 C CA . LEU A 1 1085 ? 156.829 146.633 124.946 1.00 66.79 1076 LEU A CA 1
ATOM 8250 C C . LEU A 1 1085 ? 155.900 147.302 123.939 1.00 66.88 1076 LEU A C 1
ATOM 8251 O O . LEU A 1 1085 ? 156.322 148.211 123.212 1.00 64.83 1076 LEU A O 1
ATOM 8256 N N . PRO A 1 1086 ? 154.630 146.883 123.871 1.00 73.04 1077 PRO A N 1
ATOM 8257 C CA . PRO A 1 1086 ? 153.769 147.302 122.755 1.00 72.87 1077 PRO A CA 1
ATOM 8258 C C . PRO A 1 1086 ? 153.429 148.784 122.748 1.00 67.16 1077 PRO A C 1
ATOM 8259 O O . PRO A 1 1086 ? 153.694 149.475 121.761 1.00 64.59 1077 PRO A O 1
ATOM 8263 N N . ALA A 1 1087 ? 152.853 149.295 123.835 1.00 67.69 1078 ALA A N 1
ATOM 8264 C CA . ALA A 1 1087 ? 152.508 150.708 123.921 1.00 70.75 1078 ALA A CA 1
ATOM 8265 C C . ALA A 1 1087 ? 153.615 151.531 124.559 1.00 71.87 1078 ALA A C 1
ATOM 8266 O O . ALA A 1 1087 ? 153.342 152.578 125.163 1.00 71.37 1078 ALA A O 1
ATOM 8268 N N . LEU A 1 1088 ? 154.858 151.069 124.449 1.00 75.75 1079 LEU A N 1
ATOM 8269 C CA . LEU A 1 1088 ? 155.995 151.830 124.942 1.00 75.77 1079 LEU A CA 1
ATOM 8270 C C . LEU A 1 1088 ? 156.073 153.181 124.249 1.00 69.81 1079 LEU A C 1
ATOM 8271 O O . LEU A 1 1088 ? 155.933 153.284 123.027 1.00 73.30 1079 LEU A O 1
ATOM 8276 N N . GLN A 1 1089 ? 156.293 154.223 125.041 1.00 61.64 1080 GLN A N 1
ATOM 8277 C CA . GLN A 1 1089 ? 156.703 155.489 124.460 1.00 68.66 1080 GLN A CA 1
ATOM 8278 C C . GLN A 1 1089 ? 158.221 155.563 124.370 1.00 73.27 1080 GLN A C 1
ATOM 8279 O O . GLN A 1 1089 ? 158.769 155.717 123.276 1.00 74.36 1080 GLN A O 1
ATOM 8285 N N . SER A 1 1090 ? 158.912 155.381 125.494 1.00 76.06 1081 SER A N 1
ATOM 8286 C CA . SER A 1 1090 ? 160.352 155.572 125.548 1.00 75.46 1081 SER A CA 1
ATOM 8287 C C . SER A 1 1090 ? 161.066 154.338 126.075 1.00 74.98 1081 SER A C 1
ATOM 8288 O O . SER A 1 1090 ? 160.500 153.528 126.813 1.00 70.21 1081 SER A O 1
ATOM 8291 N N . LEU A 1 1091 ? 162.318 154.200 125.651 1.00 75.36 1082 LEU A N 1
ATOM 8292 C CA . LEU A 1 1091 ? 163.291 153.334 126.293 1.00 72.20 1082 LEU A CA 1
ATOM 8293 C C . LEU A 1 1091 ? 164.628 154.055 126.266 1.00 70.27 1082 LEU A C 1
ATOM 8294 O O . LEU A 1 1091 ? 164.985 154.673 125.261 1.00 61.09 1082 LEU A O 1
ATOM 8299 N N . GLU A 1 1092 ? 165.357 153.982 127.375 1.00 79.70 1083 GLU A N 1
ATOM 8300 C CA . GLU A 1 1092 ? 166.600 154.718 127.541 1.00 77.92 1083 GLU A CA 1
ATOM 8301 C C . GLU A 1 1092 ? 167.671 153.781 128.076 1.00 78.11 1083 GLU A C 1
ATOM 8302 O O . GLU A 1 1092 ? 167.470 153.127 129.102 1.00 78.50 1083 GLU A O 1
ATOM 8308 N N . VAL A 1 1093 ? 168.796 153.706 127.371 1.00 78.80 1084 VAL A N 1
ATOM 8309 C CA . VAL A 1 1093 ? 169.978 152.990 127.835 1.00 78.76 1084 VAL A CA 1
ATOM 8310 C C . VAL A 1 1093 ? 171.147 153.953 127.726 1.00 74.41 1084 VAL A C 1
ATOM 8311 O O . VAL A 1 1093 ? 171.490 154.385 126.621 1.00 71.54 1084 VAL A O 1
ATOM 8315 N N . SER A 1 1094 ? 171.757 154.288 128.861 1.00 70.84 1085 SER A N 1
ATOM 8316 C CA . SER A 1 1094 ? 172.781 155.322 128.899 1.00 69.40 1085 SER A CA 1
ATOM 8317 C C . SER A 1 1094 ? 173.863 154.951 129.900 1.00 68.57 1085 SER A C 1
ATOM 8318 O O . SER A 1 1094 ? 173.737 153.994 130.667 1.00 70.98 1085 SER A O 1
ATOM 8321 N N . GLU A 1 1095 ? 174.944 155.727 129.865 1.00 73.72 1086 GLU A N 1
ATOM 8322 C CA . GLU A 1 1095 ? 176.098 155.602 130.750 1.00 78.88 1086 GLU A CA 1
ATOM 8323 C C . GLU A 1 1095 ? 176.800 154.254 130.625 1.00 76.54 1086 GLU A C 1
ATOM 8324 O O . GLU A 1 1095 ? 177.638 153.917 131.470 1.00 73.58 1086 GLU A O 1
ATOM 8330 N N . THR A 1 1096 ? 176.487 153.478 129.590 1.00 81.90 1087 THR A N 1
ATOM 8331 C CA . THR A 1 1096 ? 177.201 152.233 129.341 1.00 80.06 1087 THR A CA 1
ATOM 8332 C C . THR A 1 1096 ? 178.570 152.540 128.747 1.00 80.19 1087 THR A C 1
ATOM 8333 O O . THR A 1 1096 ? 178.678 153.254 127.747 1.00 84.14 1087 THR A O 1
ATOM 8337 N N . ASN A 1 1097 ? 179.619 152.010 129.368 1.00 78.09 1088 ASN A N 1
ATOM 8338 C CA . ASN A 1 1097 ? 180.986 152.343 128.992 1.00 80.48 1088 ASN A CA 1
ATOM 8339 C C . ASN A 1 1097 ? 181.602 151.365 128.000 1.00 78.35 1088 ASN A C 1
ATOM 8340 O O . ASN A 1 1097 ? 182.723 151.602 127.539 1.00 79.19 1088 ASN A O 1
ATOM 8345 N N . GLN A 1 1098 ? 180.911 150.281 127.655 1.00 77.75 1089 GLN A N 1
ATOM 8346 C CA . GLN A 1 1098 ? 181.472 149.259 126.783 1.00 81.30 1089 GLN A CA 1
ATOM 8347 C C . GLN A 1 1098 ? 180.507 148.942 125.651 1.00 78.25 1089 GLN A C 1
ATOM 8348 O O . GLN A 1 1098 ? 179.300 148.813 125.870 1.00 77.22 1089 GLN A O 1
ATOM 8354 N N . LEU A 1 1099 ? 181.055 148.802 124.449 1.00 80.82 1090 LEU A N 1
ATOM 8355 C CA . LEU A 1 1099 ? 180.245 148.493 123.281 1.00 83.69 1090 LEU A CA 1
ATOM 8356 C C . LEU A 1 1099 ? 179.566 147.135 123.451 1.00 87.59 1090 LEU A C 1
ATOM 8357 O O . LEU A 1 1099 ? 180.177 146.196 123.975 1.00 87.05 1090 LEU A O 1
ATOM 8362 N N . PRO A 1 1100 ? 178.307 146.995 123.028 1.00 94.36 1091 PRO A N 1
ATOM 8363 C CA . PRO A 1 1100 ? 177.595 145.707 123.143 1.00 93.57 1091 PRO A CA 1
ATOM 8364 C C . PRO A 1 1100 ? 177.775 144.843 121.899 1.00 93.65 1091 PRO A C 1
ATOM 8365 O O . PRO A 1 1100 ? 176.836 144.575 121.136 1.00 92.83 1091 PRO A O 1
ATOM 8369 N N . GLU A 1 1101 ? 179.014 144.397 121.673 1.00 94.21 1092 GLU A N 1
ATOM 8370 C CA . GLU A 1 1101 ? 179.309 143.619 120.473 1.00 94.64 1092 GLU A CA 1
ATOM 8371 C C . GLU A 1 1101 ? 178.582 142.278 120.478 1.00 97.49 1092 GLU A C 1
ATOM 8372 O O . GLU A 1 1101 ? 178.039 141.858 119.449 1.00 97.92 1092 GLU A O 1
ATOM 8378 N N . GLN A 1 1102 ? 178.558 141.589 121.621 1.00 95.48 1093 GLN A N 1
ATOM 8379 C CA . GLN A 1 1102 ? 177.884 140.299 121.705 1.00 93.61 1093 GLN A CA 1
ATOM 8380 C C . GLN A 1 1102 ? 177.052 140.101 122.962 1.00 92.22 1093 GLN A C 1
ATOM 8381 O O . GLN A 1 1102 ? 176.239 139.172 122.988 1.00 91.56 1093 GLN A O 1
ATOM 8387 N N . LEU A 1 1103 ? 177.216 140.924 124.001 1.00 85.26 1094 LEU A N 1
ATOM 8388 C CA . LEU A 1 1103 ? 176.456 140.714 125.229 1.00 83.60 1094 LEU A CA 1
ATOM 8389 C C . LEU A 1 1103 ? 174.990 141.083 125.045 1.00 82.87 1094 LEU A C 1
ATOM 8390 O O . LEU A 1 1103 ? 174.099 140.344 125.482 1.00 81.53 1094 LEU A O 1
ATOM 8395 N N . PHE A 1 1104 ? 174.718 142.217 124.405 1.00 80.97 1095 PHE A N 1
ATOM 8396 C CA . PHE A 1 1104 ? 173.346 142.627 124.143 1.00 82.42 1095 PHE A CA 1
ATOM 8397 C C . PHE A 1 1104 ? 172.789 141.816 122.981 1.00 82.32 1095 PHE A C 1
ATOM 8398 O O . PHE A 1 1104 ? 173.396 141.754 121.907 1.00 81.17 1095 PHE A O 1
ATOM 8406 N N . HIS A 1 1105 ? 171.629 141.193 123.196 1.00 79.78 1096 HIS A N 1
ATOM 8407 C CA . HIS A 1 1105 ? 171.097 140.267 122.204 1.00 78.88 1096 HIS A CA 1
ATOM 8408 C C . HIS A 1 1105 ? 170.477 141.004 121.022 1.00 80.74 1096 HIS A C 1
ATOM 8409 O O . HIS A 1 1105 ? 170.971 140.913 119.893 1.00 82.18 1096 HIS A O 1
ATOM 8416 N N . ASN A 1 1106 ? 169.405 141.756 121.268 1.00 78.00 1097 ASN A N 1
ATOM 8417 C CA . ASN A 1 1106 ? 168.666 142.391 120.180 1.00 77.67 1097 ASN A CA 1
ATOM 8418 C C . ASN A 1 1106 ? 167.861 143.547 120.756 1.00 77.56 1097 ASN A C 1
ATOM 8419 O O . ASN A 1 1106 ? 166.889 143.313 121.479 1.00 74.96 1097 ASN A O 1
ATOM 8424 N N . LEU A 1 1107 ? 168.266 144.787 120.453 1.00 75.23 1098 LEU A N 1
ATOM 8425 C CA . LEU A 1 1107 ? 167.424 145.962 120.699 1.00 74.08 1098 LEU A CA 1
ATOM 8426 C C . LEU A 1 1107 ? 167.399 146.807 119.426 1.00 73.52 1098 LEU A C 1
ATOM 8427 O O . LEU A 1 1107 ? 168.115 147.804 119.309 1.00 64.13 1098 LEU A O 1
ATOM 8432 N N . HIS A 1 1108 ? 166.564 146.400 118.469 1.00 85.73 1099 HIS A N 1
ATOM 8433 C CA . HIS A 1 1108 ? 166.205 147.256 117.342 1.00 82.12 1099 HIS A CA 1
ATOM 8434 C C . HIS A 1 1108 ? 164.742 147.177 116.935 1.00 84.54 1099 HIS A C 1
ATOM 8435 O O . HIS A 1 1108 ? 164.248 148.130 116.324 1.00 87.10 1099 HIS A O 1
ATOM 8442 N N . LYS A 1 1109 ? 164.026 146.098 117.248 1.00 90.90 1100 LYS A N 1
ATOM 8443 C CA . LYS A 1 1109 ? 162.687 145.839 116.719 1.00 90.01 1100 LYS A CA 1
ATOM 8444 C C . LYS A 1 1109 ? 161.669 145.806 117.862 1.00 89.02 1100 LYS A C 1
ATOM 8445 O O . LYS A 1 1109 ? 161.406 144.767 118.474 1.00 90.20 1100 LYS A O 1
ATOM 8451 N N . PHE A 1 1110 ? 161.087 146.965 118.146 1.00 82.54 1101 PHE A N 1
ATOM 8452 C CA . PHE A 1 1110 ? 160.026 147.077 119.137 1.00 81.91 1101 PHE A CA 1
ATOM 8453 C C . PHE A 1 1110 ? 158.706 146.654 118.497 1.00 78.63 1101 PHE A C 1
ATOM 8454 O O . PHE A 1 1110 ? 158.678 146.011 117.444 1.00 81.84 1101 PHE A O 1
ATOM 8462 N N . LEU A 1 1111 ? 157.587 146.973 119.145 1.00 79.77 1102 LEU A N 1
ATOM 8463 C CA . LEU A 1 1111 ? 156.271 146.685 118.588 1.00 85.73 1102 LEU A CA 1
ATOM 8464 C C . LEU A 1 1111 ? 155.516 147.957 118.224 1.00 86.78 1102 LEU A C 1
ATOM 8465 O O . LEU A 1 1111 ? 155.122 148.138 117.069 1.00 84.46 1102 LEU A O 1
ATOM 8470 N N . GLY A 1 1112 ? 155.306 148.849 119.188 1.00 91.71 1103 GLY A N 1
ATOM 8471 C CA . GLY A 1 1112 ? 154.672 150.129 118.940 1.00 89.58 1103 GLY A CA 1
ATOM 8472 C C . GLY A 1 1112 ? 155.572 151.282 119.329 1.00 90.43 1103 GLY A C 1
ATOM 8473 O O . GLY A 1 1112 ? 155.125 152.236 119.974 1.00 88.96 1103 GLY A O 1
ATOM 8474 N N . LEU A 1 1113 ? 156.848 151.187 118.956 1.00 88.18 1104 LEU A N 1
ATOM 8475 C CA . LEU A 1 1113 ? 157.866 152.099 119.461 1.00 89.87 1104 LEU A CA 1
ATOM 8476 C C . LEU A 1 1113 ? 157.501 153.553 119.197 1.00 90.15 1104 LEU A C 1
ATOM 8477 O O . LEU A 1 1113 ? 157.033 153.910 118.113 1.00 89.12 1104 LEU A O 1
ATOM 8482 N N . LYS A 1 1114 ? 157.715 154.392 120.210 1.00 88.67 1105 LYS A N 1
ATOM 8483 C CA . LYS A 1 1114 ? 157.692 155.833 120.033 1.00 88.89 1105 LYS A CA 1
ATOM 8484 C C . LYS A 1 1114 ? 159.037 156.493 120.295 1.00 87.65 1105 LYS A C 1
ATOM 8485 O O . LYS A 1 1114 ? 159.234 157.630 119.853 1.00 83.62 1105 LYS A O 1
ATOM 8491 N N . GLU A 1 1115 ? 159.956 155.825 121.001 1.00 80.17 1106 GLU A N 1
ATOM 8492 C CA . GLU A 1 1115 ? 161.348 156.261 121.095 1.00 79.31 1106 GLU A CA 1
ATOM 8493 C C . GLU A 1 1115 ? 162.215 155.276 121.876 1.00 78.87 1106 GLU A C 1
ATOM 8494 O O . GLU A 1 1115 ? 161.718 154.552 122.745 1.00 77.19 1106 GLU A O 1
ATOM 8500 N N . LEU A 1 1116 ? 163.514 155.244 121.568 1.00 86.12 1107 LEU A N 1
ATOM 8501 C CA . LEU A 1 1116 ? 164.456 154.334 122.209 1.00 84.64 1107 LEU A CA 1
ATOM 8502 C C . LEU A 1 1116 ? 165.819 155.007 122.303 1.00 84.03 1107 LEU A C 1
ATOM 8503 O O . LEU A 1 1116 ? 166.173 155.834 121.459 1.00 83.62 1107 LEU A O 1
ATOM 8508 N N . CYS A 1 1117 ? 166.589 154.638 123.329 1.00 85.78 1108 CYS A N 1
ATOM 8509 C CA . CYS A 1 1117 ? 167.935 155.173 123.515 1.00 89.72 1108 CYS A CA 1
ATOM 8510 C C . CYS A 1 1117 ? 168.901 154.049 123.859 1.00 88.27 1108 CYS A C 1
ATOM 8511 O O . CYS A 1 1117 ? 168.587 153.189 124.688 1.00 87.69 1108 CYS A O 1
ATOM 8514 N N . VAL A 1 1118 ? 170.071 154.058 123.216 1.00 89.53 1109 VAL A N 1
ATOM 8515 C CA . VAL A 1 1118 ? 171.118 153.061 123.432 1.00 88.93 1109 VAL A CA 1
ATOM 8516 C C . VAL A 1 1118 ? 172.441 153.764 123.736 1.00 90.14 1109 VAL A C 1
ATOM 8517 O O . VAL A 1 1118 ? 173.506 153.308 123.304 1.00 91.62 1109 VAL A O 1
ATOM 8521 N N . ARG A 1 1119 ? 172.376 154.903 124.435 1.00 87.00 1110 ARG A N 1
ATOM 8522 C CA . ARG A 1 1119 ? 173.565 155.700 124.734 1.00 86.62 1110 ARG A CA 1
ATOM 8523 C C . ARG A 1 1119 ? 174.690 154.828 125.277 1.00 88.90 1110 ARG A C 1
ATOM 8524 O O . ARG A 1 1119 ? 174.460 153.864 126.013 1.00 89.78 1110 ARG A O 1
ATOM 8532 N N . LEU A 1 1120 ? 175.921 155.180 124.911 1.00 86.92 1111 LEU A N 1
ATOM 8533 C CA . LEU A 1 1120 ? 177.061 154.361 125.287 1.00 85.75 1111 LEU A CA 1
ATOM 8534 C C . LEU A 1 1120 ? 178.316 155.221 125.282 1.00 82.06 1111 LEU A C 1
ATOM 8535 O O . LEU A 1 1120 ? 178.403 156.208 124.549 1.00 82.03 1111 LEU A O 1
ATOM 8540 N N . ASP A 1 1121 ? 179.282 154.837 126.111 1.00 87.31 1112 ASP A N 1
ATOM 8541 C CA . ASP A 1 1121 ? 180.523 155.579 126.297 1.00 88.47 1112 ASP A CA 1
ATOM 8542 C C . ASP A 1 1121 ? 181.721 154.694 125.962 1.00 89.51 1112 ASP A C 1
ATOM 8543 O O . ASP A 1 1121 ? 181.579 153.554 125.516 1.00 94.14 1112 ASP A O 1
ATOM 8548 N N . GLY A 1 1122 ? 182.910 155.232 126.189 1.00 91.53 1113 GLY A N 1
ATOM 8549 C CA . GLY A 1 1122 ? 184.151 154.529 125.856 1.00 94.94 1113 GLY A CA 1
ATOM 8550 C C . GLY A 1 1122 ? 184.606 154.840 124.428 1.00 97.51 1113 GLY A C 1
ATOM 8551 O O . GLY A 1 1122 ? 185.079 155.939 124.156 1.00 96.49 1113 GLY A O 1
ATOM 8552 N N . LYS A 1 1123 ? 184.451 153.865 123.534 1.00 97.82 1114 LYS A N 1
ATOM 8553 C CA . LYS A 1 1123 ? 184.724 154.035 122.107 1.00 97.62 1114 LYS A CA 1
ATOM 8554 C C . LYS A 1 1123 ? 183.520 153.540 121.314 1.00 93.04 1114 LYS A C 1
ATOM 8555 O O . LYS A 1 1123 ? 183.595 152.524 120.613 1.00 92.41 1114 LYS A O 1
ATOM 8561 N N . PRO A 1 1124 ? 182.390 154.240 121.400 1.00 83.56 1115 PRO A N 1
ATOM 8562 C CA . PRO A 1 1124 ? 181.163 153.753 120.767 1.00 87.14 1115 PRO A CA 1
ATOM 8563 C C . PRO A 1 1124 ? 181.028 154.174 119.313 1.00 88.52 1115 PRO A C 1
ATOM 8564 O O . PRO A 1 1124 ? 181.570 155.185 118.867 1.00 90.01 1115 PRO A O 1
ATOM 8568 N N . ASN A 1 1125 ? 180.282 153.363 118.572 1.00 91.28 1116 ASN A N 1
ATOM 8569 C CA . ASN A 1 1125 ? 179.879 153.656 117.200 1.00 88.31 1116 ASN A CA 1
ATOM 8570 C C . ASN A 1 1125 ? 178.403 153.329 117.019 1.00 87.52 1116 ASN A C 1
ATOM 8571 O O . ASN A 1 1125 ? 177.991 152.669 116.063 1.00 90.76 1116 ASN A O 1
ATOM 8576 N N . VAL A 1 1126 ? 177.584 153.811 117.959 1.00 92.71 1117 VAL A N 1
ATOM 8577 C CA . VAL A 1 1126 ? 176.178 153.427 118.042 1.00 98.72 1117 VAL A CA 1
ATOM 8578 C C . VAL A 1 1126 ? 175.416 153.721 116.757 1.00 99.71 1117 VAL A C 1
ATOM 8579 O O . VAL A 1 1126 ? 174.397 153.078 116.483 1.00 100.68 1117 VAL A O 1
ATOM 8583 N N . LEU A 1 1127 ? 175.887 154.672 115.949 1.00 97.24 1118 LEU A N 1
ATOM 8584 C CA . LEU A 1 1127 ? 175.290 154.880 114.635 1.00 94.61 1118 LEU A CA 1
ATOM 8585 C C . LEU A 1 1127 ? 175.548 153.718 113.684 1.00 93.82 1118 LEU A C 1
ATOM 8586 O O . LEU A 1 1127 ? 175.034 153.736 112.561 1.00 92.53 1118 LEU A O 1
ATOM 8591 N N . SER A 1 1128 ? 176.330 152.721 114.102 1.00 93.98 1119 SER A N 1
ATOM 8592 C CA . SER A 1 1128 ? 176.587 151.533 113.298 1.00 92.87 1119 SER A CA 1
ATOM 8593 C C . SER A 1 1128 ? 176.409 150.218 114.048 1.00 93.92 1119 SER A C 1
ATOM 8594 O O . SER A 1 1128 ? 176.248 149.182 113.392 1.00 93.86 1119 SER A O 1
ATOM 8597 N N . VAL A 1 1129 ? 176.429 150.217 115.382 1.00 97.54 1120 VAL A N 1
ATOM 8598 C CA . VAL A 1 1129 ? 176.180 149.011 116.167 1.00 96.43 1120 VAL A CA 1
ATOM 8599 C C . VAL A 1 1129 ? 174.709 148.645 116.040 1.00 93.89 1120 VAL A C 1
ATOM 8600 O O . VAL A 1 1129 ? 173.913 149.428 115.508 1.00 92.50 1120 VAL A O 1
ATOM 8604 N N . LEU A 1 1130 ? 174.335 147.459 116.540 1.00 86.60 1121 LEU A N 1
ATOM 8605 C CA . LEU A 1 1130 ? 172.972 146.960 116.404 1.00 88.73 1121 LEU A CA 1
ATOM 8606 C C . LEU A 1 1130 ? 172.597 146.951 114.927 1.00 93.96 1121 LEU A C 1
ATOM 8607 O O . LEU A 1 1130 ? 171.900 147.858 114.456 1.00 94.42 1121 LEU A O 1
ATOM 8612 N N . PRO A 1 1131 ? 173.075 145.947 114.166 1.00 101.77 1122 PRO A N 1
ATOM 8613 C CA . PRO A 1 1131 ? 173.128 146.037 112.696 1.00 100.11 1122 PRO A CA 1
ATOM 8614 C C . PRO A 1 1131 ? 171.850 146.467 111.988 1.00 101.15 1122 PRO A C 1
ATOM 8615 O O . PRO A 1 1131 ? 170.757 146.479 112.564 1.00 102.62 1122 PRO A O 1
ATOM 8619 N N . ARG A 1 1132 ? 172.006 146.764 110.695 1.00 113.26 1123 ARG A N 1
ATOM 8620 C CA . ARG A 1 1132 ? 171.088 147.546 109.870 1.00 114.09 1123 ARG A CA 1
ATOM 8621 C C . ARG A 1 1132 ? 169.609 147.275 110.121 1.00 115.27 1123 ARG A C 1
ATOM 8622 O O . ARG A 1 1132 ? 168.787 148.188 109.992 1.00 115.29 1123 ARG A O 1
ATOM 8630 N N . GLU A 1 1133 ? 169.252 146.037 110.462 1.00 107.85 1124 GLU A N 1
ATOM 8631 C CA . GLU A 1 1133 ? 167.850 145.718 110.702 1.00 107.06 1124 GLU A CA 1
ATOM 8632 C C . GLU A 1 1133 ? 167.295 146.544 111.860 1.00 107.80 1124 GLU A C 1
ATOM 8633 O O . GLU A 1 1133 ? 167.664 146.343 113.022 1.00 108.42 1124 GLU A O 1
ATOM 8639 N N . PHE A 1 1134 ? 166.424 147.499 111.538 1.00 90.68 1125 PHE A N 1
ATOM 8640 C CA . PHE A 1 1134 ? 165.756 148.342 112.531 1.00 87.09 1125 PHE A CA 1
ATOM 8641 C C . PHE A 1 1134 ? 164.282 148.426 112.162 1.00 86.51 1125 PHE A C 1
ATOM 8642 O O . PHE A 1 1134 ? 163.782 149.481 111.757 1.00 86.85 1125 PHE A O 1
ATOM 8650 N N . PRO A 1 1135 ? 163.553 147.312 112.283 1.00 91.07 1126 PRO A N 1
ATOM 8651 C CA . PRO A 1 1135 ? 162.179 147.274 111.753 1.00 90.81 1126 PRO A CA 1
ATOM 8652 C C . PRO A 1 1135 ? 161.238 148.286 112.382 1.00 92.01 1126 PRO A C 1
ATOM 8653 O O . PRO A 1 1135 ? 160.331 148.777 111.699 1.00 93.61 1126 PRO A O 1
ATOM 8657 N N . ASN A 1 1136 ? 161.419 148.617 113.657 1.00 86.86 1127 ASN A N 1
ATOM 8658 C CA . ASN A 1 1136 ? 160.496 149.494 114.375 1.00 86.22 1127 ASN A CA 1
ATOM 8659 C C . ASN A 1 1136 ? 161.227 150.767 114.785 1.00 84.67 1127 ASN A C 1
ATOM 8660 O O . ASN A 1 1136 ? 161.765 150.854 115.890 1.00 84.50 1127 ASN A O 1
ATOM 8665 N N . LEU A 1 1137 ? 161.232 151.747 113.884 1.00 87.34 1128 LEU A N 1
ATOM 8666 C CA . LEU A 1 1137 ? 161.698 153.113 114.115 1.00 88.25 1128 LEU A CA 1
ATOM 8667 C C . LEU A 1 1137 ? 160.679 154.099 113.557 1.00 89.40 1128 LEU A C 1
ATOM 8668 O O . LEU A 1 1137 ? 161.011 155.053 112.851 1.00 89.26 1128 LEU A O 1
ATOM 8673 N N . LEU A 1 1138 ? 159.405 153.870 113.879 1.00 93.08 1129 LEU A N 1
ATOM 8674 C CA . LEU A 1 1138 ? 158.301 154.480 113.146 1.00 93.58 1129 LEU A CA 1
ATOM 8675 C C . LEU A 1 1138 ? 157.876 155.845 113.681 1.00 92.55 1129 LEU A C 1
ATOM 8676 O O . LEU A 1 1138 ? 157.540 156.731 112.888 1.00 90.58 1129 LEU A O 1
ATOM 8681 N N . HIS A 1 1139 ? 157.876 156.049 114.996 1.00 89.01 1130 HIS A N 1
ATOM 8682 C CA . HIS A 1 1139 ? 157.313 157.264 115.585 1.00 87.24 1130 HIS A CA 1
ATOM 8683 C C . HIS A 1 1139 ? 158.259 157.856 116.624 1.00 91.05 1130 HIS A C 1
ATOM 8684 O O . HIS A 1 1139 ? 157.858 158.201 117.736 1.00 90.90 1130 HIS A O 1
ATOM 8691 N N . MET A 1 1140 ? 159.530 157.993 116.243 1.00 89.65 1131 MET A N 1
ATOM 8692 C CA . MET A 1 1140 ? 160.576 158.524 117.113 1.00 83.17 1131 MET A CA 1
ATOM 8693 C C . MET A 1 1140 ? 160.144 159.799 117.833 1.00 77.09 1131 MET A C 1
ATOM 8694 O O . MET A 1 1140 ? 159.651 160.746 117.214 1.00 75.98 1131 MET A O 1
ATOM 8699 N N . GLU A 1 1141 ? 160.328 159.817 119.159 1.00 69.13 1132 GLU A N 1
ATOM 8700 C CA . GLU A 1 1141 ? 160.007 161.016 119.930 1.00 78.69 1132 GLU A CA 1
ATOM 8701 C C . GLU A 1 1141 ? 161.149 161.523 120.805 1.00 81.67 1132 GLU A C 1
ATOM 8702 O O . GLU A 1 1141 ? 161.356 162.733 120.881 1.00 74.26 1132 GLU A O 1
ATOM 8708 N N . LYS A 1 1142 ? 161.902 160.638 121.462 1.00 74.17 1133 LYS A N 1
ATOM 8709 C CA . LYS A 1 1142 ? 162.865 161.083 122.472 1.00 57.90 1133 LYS A CA 1
ATOM 8710 C C . LYS A 1 1142 ? 163.977 160.040 122.589 1.00 57.70 1133 LYS A C 1
ATOM 8711 O O . LYS A 1 1142 ? 163.797 158.995 123.219 1.00 62.11 1133 LYS A O 1
ATOM 8717 N N . LEU A 1 1143 ? 165.124 160.326 121.981 1.00 65.49 1134 LEU A N 1
ATOM 8718 C CA . LEU A 1 1143 ? 166.260 159.420 122.028 1.00 69.06 1134 LEU A CA 1
ATOM 8719 C C . LEU A 1 1143 ? 167.490 160.158 122.534 1.00 75.63 1134 LEU A C 1
ATOM 8720 O O . LEU A 1 1143 ? 167.678 161.348 122.265 1.00 76.50 1134 LEU A O 1
ATOM 8725 N N . SER A 1 1144 ? 168.332 159.434 123.272 1.00 74.68 1135 SER A N 1
ATOM 8726 C CA . SER A 1 1144 ? 169.525 160.007 123.896 1.00 73.20 1135 SER A CA 1
ATOM 8727 C C . SER A 1 1144 ? 170.678 159.022 123.734 1.00 75.64 1135 SER A C 1
ATOM 8728 O O . SER A 1 1144 ? 170.726 158.007 124.435 1.00 74.57 1135 SER A O 1
ATOM 8731 N N . ILE A 1 1145 ? 171.596 159.312 122.808 1.00 86.24 1136 ILE A N 1
ATOM 8732 C CA . ILE A 1 1145 ? 172.787 158.485 122.625 1.00 85.50 1136 ILE A CA 1
ATOM 8733 C C . ILE A 1 1145 ? 174.024 159.344 122.379 1.00 86.41 1136 ILE A C 1
ATOM 8734 O O . ILE A 1 1145 ? 174.268 159.786 121.252 1.00 83.37 1136 ILE A O 1
ATOM 8739 N N . GLN A 1 1146 ? 174.822 159.574 123.420 1.00 85.15 1137 GLN A N 1
ATOM 8740 C CA . GLN A 1 1146 ? 176.150 160.144 123.230 1.00 79.38 1137 GLN A CA 1
ATOM 8741 C C . GLN A 1 1146 ? 177.041 159.127 122.531 1.00 78.11 1137 GLN A C 1
ATOM 8742 O O . GLN A 1 1146 ? 176.997 157.932 122.833 1.00 84.58 1137 GLN A O 1
ATOM 8748 N N . THR A 1 1147 ? 177.849 159.600 121.587 1.00 76.30 1138 THR A N 1
ATOM 8749 C CA . THR A 1 1147 ? 178.620 158.692 120.743 1.00 79.82 1138 THR A CA 1
ATOM 8750 C C . THR A 1 1147 ? 179.939 159.350 120.367 1.00 81.19 1138 THR A C 1
ATOM 8751 O O . THR A 1 1147 ? 179.956 160.298 119.578 1.00 82.45 1138 THR A O 1
ATOM 8755 N N . SER A 1 1148 ? 181.040 158.843 120.918 1.00 87.22 1139 SER A N 1
ATOM 8756 C CA . SER A 1 1148 ? 182.369 159.161 120.399 1.00 88.57 1139 SER A CA 1
ATOM 8757 C C . SER A 1 1148 ? 182.545 158.336 119.128 1.00 89.10 1139 SER A C 1
ATOM 8758 O O . SER A 1 1148 ? 183.196 157.289 119.108 1.00 91.52 1139 SER A O 1
ATOM 8761 N N . THR A 1 1149 ? 181.958 158.846 118.046 1.00 81.26 1140 THR A N 1
ATOM 8762 C CA . THR A 1 1149 ? 181.665 158.039 116.868 1.00 77.71 1140 THR A CA 1
ATOM 8763 C C . THR A 1 1149 ? 182.907 157.362 116.301 1.00 80.09 1140 THR A C 1
ATOM 8764 O O . THR A 1 1149 ? 183.986 157.955 116.225 1.00 85.53 1140 THR A O 1
ATOM 8768 N N . GLU A 1 1150 ? 182.741 156.095 115.916 1.00 91.26 1141 GLU A N 1
ATOM 8769 C CA . GLU A 1 1150 ? 183.764 155.341 115.208 1.00 94.18 1141 GLU A CA 1
ATOM 8770 C C . GLU A 1 1150 ? 183.329 154.876 113.826 1.00 94.10 1141 GLU A C 1
ATOM 8771 O O . GLU A 1 1150 ? 184.196 154.585 112.995 1.00 92.54 1141 GLU A O 1
ATOM 8777 N N . SER A 1 1151 ? 182.026 154.801 113.557 1.00 96.47 1142 SER A N 1
ATOM 8778 C CA . SER A 1 1151 ? 181.514 154.447 112.241 1.00 95.94 1142 SER A CA 1
ATOM 8779 C C . SER A 1 1151 ? 180.058 154.882 112.158 1.00 96.90 1142 SER A C 1
ATOM 8780 O O . SER A 1 1151 ? 179.296 154.695 113.109 1.00 96.93 1142 SER A O 1
ATOM 8783 N N . ASP A 1 1152 ? 179.681 155.460 111.017 1.00 104.32 1143 ASP A N 1
ATOM 8784 C CA . ASP A 1 1152 ? 178.350 156.031 110.840 1.00 105.48 1143 ASP A CA 1
ATOM 8785 C C . ASP A 1 1152 ? 177.652 155.602 109.555 1.00 104.74 1143 ASP A C 1
ATOM 8786 O O . ASP A 1 1152 ? 176.417 155.675 109.498 1.00 103.72 1143 ASP A O 1
ATOM 8791 N N . LEU A 1 1153 ? 178.381 155.109 108.550 1.00 103.41 1144 LEU A N 1
ATOM 8792 C CA . LEU A 1 1153 ? 177.796 154.852 107.237 1.00 104.05 1144 LEU A CA 1
ATOM 8793 C C . LEU A 1 1153 ? 176.675 153.822 107.276 1.00 105.55 1144 LEU A C 1
ATOM 8794 O O . LEU A 1 1153 ? 175.893 153.741 106.323 1.00 105.26 1144 LEU A O 1
ATOM 8799 N N . SER A 1 1154 ? 176.580 153.029 108.346 1.00 108.33 1145 SER A N 1
ATOM 8800 C CA . SER A 1 1154 ? 175.494 152.063 108.462 1.00 107.54 1145 SER A CA 1
ATOM 8801 C C . SER A 1 1154 ? 174.127 152.731 108.520 1.00 109.44 1145 SER A C 1
ATOM 8802 O O . SER A 1 1154 ? 173.123 152.088 108.193 1.00 109.18 1145 SER A O 1
ATOM 8805 N N . LYS A 1 1155 ? 174.063 154.003 108.914 1.00 104.83 1146 LYS A N 1
ATOM 8806 C CA . LYS A 1 1155 ? 172.789 154.701 109.048 1.00 101.83 1146 LYS A CA 1
ATOM 8807 C C . LYS A 1 1155 ? 172.722 155.894 108.103 1.00 99.93 1146 LYS A C 1
ATOM 8808 O O . LYS A 1 1155 ? 172.348 156.995 108.515 1.00 97.48 1146 LYS A O 1
ATOM 8814 N N . LEU A 1 1156 ? 173.095 155.689 106.839 1.00 109.17 1147 LEU A N 1
ATOM 8815 C CA . LEU A 1 1156 ? 173.064 156.781 105.870 1.00 110.43 1147 LEU A CA 1
ATOM 8816 C C . LEU A 1 1156 ? 171.635 157.083 105.428 1.00 111.33 1147 LEU A C 1
ATOM 8817 O O . LEU A 1 1156 ? 171.129 158.192 105.632 1.00 111.25 1147 LEU A O 1
ATOM 8822 N N . VAL A 1 1157 ? 170.964 156.105 104.829 1.00 115.44 1148 VAL A N 1
ATOM 8823 C CA . VAL A 1 1157 ? 169.594 156.277 104.363 1.00 115.07 1148 VAL A CA 1
ATOM 8824 C C . VAL A 1 1157 ? 168.589 155.715 105.370 1.00 114.05 1148 VAL A C 1
ATOM 8825 O O . VAL A 1 1157 ? 167.453 155.409 105.009 1.00 114.99 1148 VAL A O 1
ATOM 8829 N N . LYS A 1 1158 ? 168.990 155.583 106.628 1.00 97.47 1149 LYS A N 1
ATOM 8830 C CA . LYS A 1 1158 ? 168.187 154.937 107.654 1.00 97.20 1149 LYS A CA 1
ATOM 8831 C C . LYS A 1 1158 ? 167.288 155.981 108.327 1.00 96.15 1149 LYS A C 1
ATOM 8832 O O . LYS A 1 1158 ? 167.095 157.083 107.806 1.00 94.42 1149 LYS A O 1
ATOM 8838 N N . PHE A 1 1159 ? 166.732 155.635 109.492 1.00 90.37 1150 PHE A N 1
ATOM 8839 C CA . PHE A 1 1159 ? 165.646 156.378 110.123 1.00 88.69 1150 PHE A CA 1
ATOM 8840 C C . PHE A 1 1159 ? 165.966 157.845 110.381 1.00 88.36 1150 PHE A C 1
ATOM 8841 O O . PHE A 1 1159 ? 165.035 158.645 110.517 1.00 90.52 1150 PHE A O 1
ATOM 8849 N N . ILE A 1 1160 ? 167.245 158.218 110.469 1.00 87.49 1151 ILE A N 1
ATOM 8850 C CA . ILE A 1 1160 ? 167.619 159.541 110.959 1.00 90.70 1151 ILE A CA 1
ATOM 8851 C C . ILE A 1 1160 ? 166.999 160.683 110.162 1.00 92.45 1151 ILE A C 1
ATOM 8852 O O . ILE A 1 1160 ? 167.081 161.839 110.589 1.00 93.12 1151 ILE A O 1
ATOM 8857 N N . GLN A 1 1161 ? 166.383 160.395 109.015 1.00 89.47 1152 GLN A N 1
ATOM 8858 C CA . GLN A 1 1161 ? 165.561 161.374 108.315 1.00 88.07 1152 GLN A CA 1
ATOM 8859 C C . GLN A 1 1161 ? 164.070 161.175 108.554 1.00 85.59 1152 GLN A C 1
ATOM 8860 O O . GLN A 1 1161 ? 163.296 162.123 108.380 1.00 83.27 1152 GLN A O 1
ATOM 8866 N N . ASN A 1 1162 ? 163.654 159.979 108.972 1.00 82.72 1153 ASN A N 1
ATOM 8867 C CA . ASN A 1 1162 ? 162.243 159.669 109.201 1.00 81.98 1153 ASN A CA 1
ATOM 8868 C C . ASN A 1 1162 ? 161.938 159.854 110.685 1.00 82.25 1153 ASN A C 1
ATOM 8869 O O . ASN A 1 1162 ? 161.886 158.903 111.466 1.00 83.94 1153 ASN A O 1
ATOM 8874 N N . PHE A 1 1163 ? 161.732 161.109 111.073 1.00 80.71 1154 PHE A N 1
ATOM 8875 C CA . PHE A 1 1163 ? 161.427 161.465 112.459 1.00 82.36 1154 PHE A CA 1
ATOM 8876 C C . PHE A 1 1163 ? 160.120 162.243 112.519 1.00 86.27 1154 PHE A C 1
ATOM 8877 O O . PHE A 1 1163 ? 160.104 163.457 112.245 1.00 86.39 1154 PHE A O 1
ATOM 8885 N N . PRO A 1 1164 ? 159.001 161.598 112.860 1.00 85.46 1155 PRO A N 1
ATOM 8886 C CA . PRO A 1 1164 ? 157.715 162.313 112.891 1.00 84.51 1155 PRO A CA 1
ATOM 8887 C C . PRO A 1 1164 ? 157.650 163.427 113.928 1.00 80.85 1155 PRO A C 1
ATOM 8888 O O . PRO A 1 1164 ? 157.419 164.589 113.578 1.00 75.76 1155 PRO A O 1
ATOM 8892 N N . ASN A 1 1165 ? 157.853 163.091 115.201 1.00 74.82 1156 ASN A N 1
ATOM 8893 C CA . ASN A 1 1165 ? 157.714 164.057 116.288 1.00 72.73 1156 ASN A CA 1
ATOM 8894 C C . ASN A 1 1165 ? 158.834 163.886 117.306 1.00 70.91 1156 ASN A C 1
ATOM 8895 O O . ASN A 1 1165 ? 158.600 163.883 118.519 1.00 73.78 1156 ASN A O 1
ATOM 8900 N N . LEU A 1 1166 ? 160.066 163.731 116.828 1.00 73.77 1157 LEU A N 1
ATOM 8901 C CA . LEU A 1 1166 ? 161.204 163.563 117.723 1.00 75.49 1157 LEU A CA 1
ATOM 8902 C C . LEU A 1 1166 ? 161.421 164.820 118.558 1.00 72.47 1157 LEU A C 1
ATOM 8903 O O . LEU A 1 1166 ? 161.362 165.939 118.040 1.00 73.51 1157 LEU A O 1
ATOM 8908 N N . HIS A 1 1167 ? 161.670 164.638 119.857 1.00 66.59 1158 HIS A N 1
ATOM 8909 C CA . HIS A 1 1167 ? 161.974 165.760 120.740 1.00 72.02 1158 HIS A CA 1
ATOM 8910 C C . HIS A 1 1167 ? 163.466 165.883 121.040 1.00 78.13 1158 HIS A C 1
ATOM 8911 O O . HIS A 1 1167 ? 164.083 166.878 120.655 1.00 77.53 1158 HIS A O 1
ATOM 8918 N N . VAL A 1 1168 ? 164.077 164.874 121.672 1.00 76.62 1159 VAL A N 1
ATOM 8919 C CA . VAL A 1 1168 ? 165.447 165.015 122.159 1.00 71.67 1159 VAL A CA 1
ATOM 8920 C C . VAL A 1 1168 ? 166.373 164.239 121.238 1.00 73.55 1159 VAL A C 1
ATOM 8921 O O . VAL A 1 1168 ? 165.991 163.230 120.636 1.00 80.38 1159 VAL A O 1
ATOM 8925 N N . PHE A 1 1169 ? 167.617 164.709 121.153 1.00 59.99 1160 PHE A N 1
ATOM 8926 C CA . PHE A 1 1169 ? 168.653 164.020 120.384 1.00 64.76 1160 PHE A CA 1
ATOM 8927 C C . PHE A 1 1169 ? 169.981 164.295 121.091 1.00 72.49 1160 PHE A C 1
ATOM 8928 O O . PHE A 1 1169 ? 170.658 165.282 120.799 1.00 76.12 1160 PHE A O 1
ATOM 8936 N N . HIS A 1 1170 ? 170.349 163.408 122.007 1.00 65.36 1161 HIS A N 1
ATOM 8937 C CA . HIS A 1 1170 ? 171.553 163.598 122.817 1.00 60.15 1161 HIS A CA 1
ATOM 8938 C C . HIS A 1 1170 ? 172.754 162.922 122.159 1.00 54.98 1161 HIS A C 1
ATOM 8939 O O . HIS A 1 1170 ? 173.464 162.129 122.768 1.00 52.28 1161 HIS A O 1
ATOM 8946 N N . LEU A 1 1171 ? 172.992 163.267 120.897 1.00 70.61 1162 LEU A N 1
ATOM 8947 C CA . LEU A 1 1171 ? 174.058 162.643 120.129 1.00 72.55 1162 LEU A CA 1
ATOM 8948 C C . LEU A 1 1171 ? 175.374 163.389 120.346 1.00 78.02 1162 LEU A C 1
ATOM 8949 O O . LEU A 1 1171 ? 175.472 164.297 121.175 1.00 81.39 1162 LEU A O 1
ATOM 8954 N N . LYS A 1 1172 ? 176.398 163.011 119.584 1.00 87.40 1163 LYS A N 1
ATOM 8955 C CA . LYS A 1 1172 ? 177.769 163.411 119.862 1.00 89.62 1163 LYS A CA 1
ATOM 8956 C C . LYS A 1 1172 ? 178.664 162.916 118.733 1.00 91.60 1163 LYS A C 1
ATOM 8957 O O . LYS A 1 1172 ? 178.348 161.927 118.066 1.00 90.77 1163 LYS A O 1
ATOM 8963 N N . CYS A 1 1173 ? 179.767 163.630 118.515 1.00 102.76 1164 CYS A N 1
ATOM 8964 C CA . CYS A 1 1173 ? 180.825 163.197 117.605 1.00 102.51 1164 CYS A CA 1
ATOM 8965 C C . CYS A 1 1173 ? 182.131 163.776 118.123 1.00 101.26 1164 CYS A C 1
ATOM 8966 O O . CYS A 1 1173 ? 182.228 164.992 118.312 1.00 101.29 1164 CYS A O 1
ATOM 8969 N N . ASP A 1 1174 ? 183.132 162.924 118.355 1.00 110.93 1165 ASP A N 1
ATOM 8970 C CA . ASP A 1 1174 ? 184.299 163.348 119.118 1.00 112.93 1165 ASP A CA 1
ATOM 8971 C C . ASP A 1 1174 ? 185.595 163.387 118.316 1.00 114.29 1165 ASP A C 1
ATOM 8972 O O . ASP A 1 1174 ? 186.192 164.458 118.182 1.00 113.98 1165 ASP A O 1
ATOM 8977 N N . PHE A 1 1175 ? 186.067 162.259 117.784 1.00 124.30 1166 PHE A N 1
ATOM 8978 C CA . PHE A 1 1175 ? 187.461 162.266 117.353 1.00 125.74 1166 PHE A CA 1
ATOM 8979 C C . PHE A 1 1175 ? 187.691 162.455 115.857 1.00 126.44 1166 PHE A C 1
ATOM 8980 O O . PHE A 1 1175 ? 188.165 163.512 115.429 1.00 125.17 1166 PHE A O 1
ATOM 8988 N N . LEU A 1 1176 ? 187.359 161.445 115.051 1.00 124.99 1167 LEU A N 1
ATOM 8989 C CA . LEU A 1 1176 ? 187.715 161.485 113.633 1.00 124.67 1167 LEU A CA 1
ATOM 8990 C C . LEU A 1 1176 ? 186.671 160.923 112.680 1.00 123.98 1167 LEU A C 1
ATOM 8991 O O . LEU A 1 1176 ? 186.701 161.283 111.498 1.00 123.94 1167 LEU A O 1
ATOM 8996 N N . SER A 1 1177 ? 185.761 160.061 113.125 1.00 106.84 1168 SER A N 1
ATOM 8997 C CA . SER A 1 1177 ? 185.032 159.174 112.220 1.00 104.55 1168 SER A CA 1
ATOM 8998 C C . SER A 1 1177 ? 184.008 159.960 111.416 1.00 104.11 1168 SER A C 1
ATOM 8999 O O . SER A 1 1177 ? 182.873 160.154 111.857 1.00 101.35 1168 SER A O 1
ATOM 9002 N N . ASN A 1 1178 ? 184.414 160.384 110.220 1.00 109.68 1169 ASN A N 1
ATOM 9003 C CA . ASN A 1 1178 ? 183.554 161.024 109.221 1.00 109.86 1169 ASN A CA 1
ATOM 9004 C C . ASN A 1 1178 ? 182.567 162.000 109.861 1.00 112.89 1169 ASN A C 1
ATOM 9005 O O . ASN A 1 1178 ? 181.350 161.865 109.751 1.00 115.25 1169 ASN A O 1
ATOM 9010 N N . CYS A 1 1179 ? 183.124 162.997 110.551 1.00 116.08 1170 CYS A N 1
ATOM 9011 C CA . CYS A 1 1179 ? 182.286 163.992 111.214 1.00 117.09 1170 CYS A CA 1
ATOM 9012 C C . CYS A 1 1179 ? 181.421 164.739 110.208 1.00 115.38 1170 CYS A C 1
ATOM 9013 O O . CYS A 1 1179 ? 180.216 164.926 110.421 1.00 114.32 1170 CYS A O 1
ATOM 9016 N N . GLU A 1 1180 ? 182.022 165.161 109.095 1.00 112.78 1171 GLU A N 1
ATOM 9017 C CA . GLU A 1 1180 ? 181.288 165.938 108.103 1.00 111.87 1171 GLU A CA 1
ATOM 9018 C C . GLU A 1 1180 ? 180.152 165.121 107.496 1.00 114.79 1171 GLU A C 1
ATOM 9019 O O . GLU A 1 1180 ? 179.020 165.601 107.388 1.00 116.45 1171 GLU A O 1
ATOM 9025 N N . SER A 1 1181 ? 180.421 163.862 107.143 1.00 112.30 1172 SER A N 1
ATOM 9026 C CA . SER A 1 1181 ? 179.376 163.030 106.555 1.00 112.22 1172 SER A CA 1
ATOM 9027 C C . SER A 1 1181 ? 178.288 162.711 107.573 1.00 111.99 1172 SER A C 1
ATOM 9028 O O . SER A 1 1181 ? 177.089 162.822 107.271 1.00 111.91 1172 SER A O 1
ATOM 9031 N N . LEU A 1 1182 ? 178.688 162.324 108.788 1.00 110.68 1173 LEU A N 1
ATOM 9032 C CA . LEU A 1 1182 ? 177.704 161.948 109.792 1.00 111.75 1173 LEU A CA 1
ATOM 9033 C C . LEU A 1 1182 ? 176.781 163.118 110.083 1.00 114.61 1173 LEU A C 1
ATOM 9034 O O . LEU A 1 1182 ? 175.560 162.954 110.141 1.00 116.73 1173 LEU A O 1
ATOM 9039 N N . MET A 1 1183 ? 177.338 164.325 110.222 1.00 109.47 1174 MET A N 1
ATOM 9040 C CA . MET A 1 1183 ? 176.466 165.420 110.603 1.00 108.01 1174 MET A CA 1
ATOM 9041 C C . MET A 1 1183 ? 175.818 166.105 109.412 1.00 107.80 1174 MET A C 1
ATOM 9042 O O . MET A 1 1183 ? 174.885 166.889 109.603 1.00 106.65 1174 MET A O 1
ATOM 9047 N N . ALA A 1 1184 ? 176.269 165.817 108.193 1.00 105.63 1175 ALA A N 1
ATOM 9048 C CA . ALA A 1 1184 ? 175.479 166.176 107.023 1.00 103.30 1175 ALA A CA 1
ATOM 9049 C C . ALA A 1 1184 ? 174.232 165.311 106.912 1.00 103.61 1175 ALA A C 1
ATOM 9050 O O . ALA A 1 1184 ? 173.170 165.790 106.494 1.00 107.61 1175 ALA A O 1
ATOM 9052 N N . VAL A 1 1185 ? 174.345 164.023 107.251 1.00 90.88 1176 VAL A N 1
ATOM 9053 C CA . VAL A 1 1185 ? 173.169 163.155 107.189 1.00 91.03 1176 VAL A CA 1
ATOM 9054 C C . VAL A 1 1185 ? 172.346 163.195 108.468 1.00 88.64 1176 VAL A C 1
ATOM 9055 O O . VAL A 1 1185 ? 171.186 162.764 108.462 1.00 89.54 1176 VAL A O 1
ATOM 9059 N N . LEU A 1 1186 ? 172.905 163.720 109.556 1.00 96.15 1177 LEU A N 1
ATOM 9060 C CA . LEU A 1 1186 ? 172.231 163.785 110.845 1.00 99.57 1177 LEU A CA 1
ATOM 9061 C C . LEU A 1 1186 ? 171.683 165.165 111.163 1.00 102.19 1177 LEU A C 1
ATOM 9062 O O . LEU A 1 1186 ? 170.724 165.276 111.934 1.00 104.00 1177 LEU A O 1
ATOM 9067 N N . ALA A 1 1187 ? 172.276 166.221 110.600 1.00 104.36 1178 ALA A N 1
ATOM 9068 C CA . ALA A 1 1187 ? 171.765 167.567 110.804 1.00 102.50 1178 ALA A CA 1
ATOM 9069 C C . ALA A 1 1187 ? 170.399 167.763 110.164 1.00 101.22 1178 ALA A C 1
ATOM 9070 O O . ALA A 1 1187 ? 169.709 168.734 110.491 1.00 101.01 1178 ALA A O 1
ATOM 9072 N N . SER A 1 1188 ? 169.999 166.868 109.260 1.00 89.73 1179 SER A N 1
ATOM 9073 C CA . SER A 1 1188 ? 168.660 166.894 108.688 1.00 89.09 1179 SER A CA 1
ATOM 9074 C C . SER A 1 1188 ? 167.615 166.752 109.784 1.00 87.08 1179 SER A C 1
ATOM 9075 O O . SER A 1 1188 ? 167.537 165.712 110.447 1.00 84.02 1179 SER A O 1
ATOM 9078 N N . CYS A 1 1189 ? 166.818 167.796 109.989 1.00 93.80 1180 CYS A N 1
ATOM 9079 C CA . CYS A 1 1189 ? 165.754 167.779 110.978 1.00 94.71 1180 CYS A CA 1
ATOM 9080 C C . CYS A 1 1189 ? 164.466 168.290 110.349 1.00 94.49 1180 CYS A C 1
ATOM 9081 O O . CYS A 1 1189 ? 164.475 169.256 109.580 1.00 92.55 1180 CYS A O 1
ATOM 9084 N N . LYS A 1 1190 ? 163.361 167.614 110.662 1.00 83.17 1181 LYS A N 1
ATOM 9085 C CA . LYS A 1 1190 ? 162.032 168.034 110.241 1.00 83.45 1181 LYS A CA 1
ATOM 9086 C C . LYS A 1 1190 ? 161.270 168.718 111.368 1.00 83.42 1181 LYS A C 1
ATOM 9087 O O . LYS A 1 1190 ? 160.727 169.810 111.183 1.00 85.23 1181 LYS A O 1
ATOM 9093 N N . LYS A 1 1191 ? 161.214 168.081 112.538 1.00 75.84 1182 LYS A N 1
ATOM 9094 C CA . LYS A 1 1191 ? 160.649 168.703 113.727 1.00 74.83 1182 LYS A CA 1
ATOM 9095 C C . LYS A 1 1191 ? 161.465 168.383 114.973 1.00 71.24 1182 LYS A C 1
ATOM 9096 O O . LYS A 1 1191 ? 161.021 168.703 116.082 1.00 74.09 1182 LYS A O 1
ATOM 9102 N N . LEU A 1 1192 ? 162.632 167.756 114.823 1.00 74.39 1183 LEU A N 1
ATOM 9103 C CA . LEU A 1 1192 ? 163.480 167.373 115.944 1.00 76.14 1183 LEU A CA 1
ATOM 9104 C C . LEU A 1 1192 ? 163.837 168.582 116.793 1.00 79.85 1183 LEU A C 1
ATOM 9105 O O . LEU A 1 1192 ? 164.583 169.459 116.347 1.00 83.51 1183 LEU A O 1
ATOM 9110 N N . ARG A 1 1193 ? 163.331 168.632 118.024 1.00 72.53 1184 ARG A N 1
ATOM 9111 C CA . ARG A 1 1193 ? 163.539 169.816 118.849 1.00 66.14 1184 ARG A CA 1
ATOM 9112 C C . ARG A 1 1193 ? 164.913 169.814 119.508 1.00 64.50 1184 ARG A C 1
ATOM 9113 O O . ARG A 1 1193 ? 165.764 170.654 119.201 1.00 72.91 1184 ARG A O 1
ATOM 9121 N N . GLU A 1 1194 ? 165.163 168.865 120.397 1.00 72.44 1185 GLU A N 1
ATOM 9122 C CA . GLU A 1 1194 ? 166.352 168.906 121.236 1.00 79.98 1185 GLU A CA 1
ATOM 9123 C C . GLU A 1 1194 ? 167.444 168.053 120.604 1.00 79.56 1185 GLU A C 1
ATOM 9124 O O . GLU A 1 1194 ? 167.263 166.850 120.410 1.00 73.16 1185 GLU A O 1
ATOM 9130 N N . ILE A 1 1195 ? 168.561 168.685 120.254 1.00 78.00 1186 ILE A N 1
ATOM 9131 C CA . ILE A 1 1195 ? 169.630 168.025 119.511 1.00 77.33 1186 ILE A CA 1
ATOM 9132 C C . ILE A 1 1195 ? 170.926 168.135 120.308 1.00 74.62 1186 ILE A C 1
ATOM 9133 O O . ILE A 1 1195 ? 172.002 168.347 119.738 1.00 72.04 1186 ILE A O 1
ATOM 9138 N N . GLU A 1 1196 ? 170.815 168.037 121.637 1.00 75.45 1187 GLU A N 1
ATOM 9139 C CA . GLU A 1 1196 ? 171.945 168.192 122.552 1.00 72.96 1187 GLU A CA 1
ATOM 9140 C C . GLU A 1 1196 ? 173.194 167.479 122.049 1.00 66.88 1187 GLU A C 1
ATOM 9141 O O . GLU A 1 1196 ? 173.121 166.399 121.460 1.00 66.24 1187 GLU A O 1
ATOM 9147 N N . PHE A 1 1197 ? 174.346 168.103 122.287 1.00 71.09 1188 PHE A N 1
ATOM 9148 C CA . PHE A 1 1197 ? 175.624 167.585 121.822 1.00 78.07 1188 PHE A CA 1
ATOM 9149 C C . PHE A 1 1197 ? 176.665 167.757 122.918 1.00 82.96 1188 PHE A C 1
ATOM 9150 O O . PHE A 1 1197 ? 176.462 168.495 123.886 1.00 82.96 1188 PHE A O 1
ATOM 9158 N N . SER A 1 1198 ? 177.797 167.059 122.753 1.00 91.01 1189 SER A N 1
ATOM 9159 C CA . SER A 1 1198 ? 178.839 167.075 123.773 1.00 91.33 1189 SER A CA 1
ATOM 9160 C C . SER A 1 1198 ? 180.247 167.253 123.202 1.00 93.37 1189 SER A C 1
ATOM 9161 O O . SER A 1 1198 ? 181.225 167.001 123.916 1.00 92.83 1189 SER A O 1
ATOM 9164 N N . GLY A 1 1199 ? 180.382 167.658 121.947 1.00 94.98 1190 GLY A N 1
ATOM 9165 C CA . GLY A 1 1199 ? 181.697 167.817 121.364 1.00 94.81 1190 GLY A CA 1
ATOM 9166 C C . GLY A 1 1199 ? 181.617 168.429 119.987 1.00 94.06 1190 GLY A C 1
ATOM 9167 O O . GLY A 1 1199 ? 180.621 169.057 119.628 1.00 91.76 1190 GLY A O 1
ATOM 9168 N N . ARG A 1 1200 ? 182.675 168.219 119.203 1.00 113.10 1191 ARG A N 1
ATOM 9169 C CA . ARG A 1 1200 ? 182.748 168.795 117.860 1.00 112.99 1191 ARG A CA 1
ATOM 9170 C C . ARG A 1 1200 ? 181.715 168.097 116.977 1.00 114.27 1191 ARG A C 1
ATOM 9171 O O . ARG A 1 1200 ? 181.992 167.125 116.268 1.00 114.02 1191 ARG A O 1
ATOM 9179 N N . CYS A 1 1201 ? 180.491 168.624 117.024 1.00 105.99 1192 CYS A N 1
ATOM 9180 C CA . CYS A 1 1201 ? 179.352 167.959 116.404 1.00 99.83 1192 CYS A CA 1
ATOM 9181 C C . CYS A 1 1201 ? 179.257 168.256 114.910 1.00 101.14 1192 CYS A C 1
ATOM 9182 O O . CYS A 1 1201 ? 179.212 167.333 114.089 1.00 103.36 1192 CYS A O 1
ATOM 9185 N N . PHE A 1 1202 ? 179.205 169.533 114.540 1.00 111.54 1193 PHE A N 1
ATOM 9186 C CA . PHE A 1 1202 ? 179.110 169.924 113.143 1.00 110.84 1193 PHE A CA 1
ATOM 9187 C C . PHE A 1 1202 ? 180.473 169.836 112.458 1.00 111.89 1193 PHE A C 1
ATOM 9188 O O . PHE A 1 1202 ? 181.461 169.361 113.025 1.00 112.34 1193 PHE A O 1
ATOM 9196 N N . GLU A 1 1203 ? 180.525 170.316 111.219 1.00 122.04 1194 GLU A N 1
ATOM 9197 C CA . GLU A 1 1203 ? 181.767 170.401 110.462 1.00 124.45 1194 GLU A CA 1
ATOM 9198 C C . GLU A 1 1203 ? 181.676 171.604 109.531 1.00 124.72 1194 GLU A C 1
ATOM 9199 O O . GLU A 1 1203 ? 180.773 172.435 109.656 1.00 123.69 1194 GLU A O 1
ATOM 9205 N N . ALA A 1 1204 ? 182.615 171.693 108.590 1.00 129.37 1195 ALA A N 1
ATOM 9206 C CA . ALA A 1 1204 ? 182.785 172.913 107.807 1.00 128.22 1195 ALA A CA 1
ATOM 9207 C C . ALA A 1 1204 ? 181.565 173.206 106.939 1.00 127.73 1195 ALA A C 1
ATOM 9208 O O . ALA A 1 1204 ? 180.861 174.200 107.150 1.00 128.53 1195 ALA A O 1
ATOM 9210 N N . MET A 1 1205 ? 181.292 172.349 105.955 1.00 128.94 1196 MET A N 1
ATOM 9211 C CA . MET A 1 1205 ? 180.236 172.612 104.984 1.00 129.28 1196 MET A CA 1
ATOM 9212 C C . MET A 1 1205 ? 179.036 171.688 105.147 1.00 129.28 1196 MET A C 1
ATOM 9213 O O . MET A 1 1205 ? 178.224 171.576 104.222 1.00 129.80 1196 MET A O 1
ATOM 9218 N N . THR A 1 1206 ? 178.899 171.026 106.293 1.00 119.48 1197 THR A N 1
ATOM 9219 C CA . THR A 1 1206 ? 177.849 170.037 106.494 1.00 119.64 1197 THR A CA 1
ATOM 9220 C C . THR A 1 1206 ? 176.876 170.443 107.598 1.00 122.54 1197 THR A C 1
ATOM 9221 O O . THR A 1 1206 ? 176.281 169.586 108.255 1.00 123.34 1197 THR A O 1
ATOM 9225 N N . PHE A 1 1207 ? 176.705 171.746 107.810 1.00 117.47 1198 PHE A N 1
ATOM 9226 C CA . PHE A 1 1207 ? 175.740 172.267 108.773 1.00 114.36 1198 PHE A CA 1
ATOM 9227 C C . PHE A 1 1207 ? 174.987 173.443 108.168 1.00 115.61 1198 PHE A C 1
ATOM 9228 O O . PHE A 1 1207 ? 174.737 174.454 108.831 1.00 119.12 1198 PHE A O 1
ATOM 9236 N N . VAL A 1 1208 ? 174.614 173.319 106.895 1.00 118.20 1199 VAL A N 1
ATOM 9237 C CA . VAL A 1 1208 ? 173.981 174.393 106.141 1.00 118.53 1199 VAL A CA 1
ATOM 9238 C C . VAL A 1 1208 ? 172.605 174.008 105.620 1.00 120.02 1199 VAL A C 1
ATOM 9239 O O . VAL A 1 1208 ? 171.926 174.846 105.016 1.00 120.85 1199 VAL A O 1
ATOM 9243 N N . ASN A 1 1209 ? 172.162 172.771 105.851 1.00 119.54 1200 ASN A N 1
ATOM 9244 C CA . ASN A 1 1209 ? 170.940 172.286 105.217 1.00 119.50 1200 ASN A CA 1
ATOM 9245 C C . ASN A 1 1209 ? 169.700 173.003 105.749 1.00 119.28 1200 ASN A C 1
ATOM 9246 O O . ASN A 1 1209 ? 169.027 173.729 105.008 1.00 118.58 1200 ASN A O 1
ATOM 9251 N N . ILE A 1 1210 ? 169.378 172.819 107.028 1.00 120.76 1201 ILE A N 1
ATOM 9252 C CA . ILE A 1 1210 ? 168.167 173.416 107.585 1.00 120.48 1201 ILE A CA 1
ATOM 9253 C C . ILE A 1 1210 ? 168.397 174.174 108.883 1.00 119.55 1201 ILE A C 1
ATOM 9254 O O . ILE A 1 1210 ? 167.560 175.019 109.246 1.00 120.08 1201 ILE A O 1
ATOM 9259 N N . LEU A 1 1211 ? 169.486 173.940 109.615 1.00 114.74 1202 LEU A N 1
ATOM 9260 C CA . LEU A 1 1211 ? 169.706 174.670 110.862 1.00 114.41 1202 LEU A CA 1
ATOM 9261 C C . LEU A 1 1211 ? 169.798 176.180 110.671 1.00 114.77 1202 LEU A C 1
ATOM 9262 O O . LEU A 1 1211 ? 169.229 176.910 111.502 1.00 113.85 1202 LEU A O 1
ATOM 9267 N N . PRO A 1 1212 ? 170.490 176.715 109.659 1.00 115.39 1203 PRO A N 1
ATOM 9268 C CA . PRO A 1 1212 ? 170.410 178.167 109.429 1.00 116.03 1203 PRO A CA 1
ATOM 9269 C C . PRO A 1 1212 ? 169.015 178.659 109.086 1.00 119.49 1203 PRO A C 1
ATOM 9270 O O . PRO A 1 1212 ? 168.705 179.830 109.341 1.00 117.86 1203 PRO A O 1
ATOM 9274 N N . ASN A 1 1213 ? 168.163 177.810 108.516 1.00 122.84 1204 ASN A N 1
ATOM 9275 C CA . ASN A 1 1213 ? 166.886 178.236 107.948 1.00 121.07 1204 ASN A CA 1
ATOM 9276 C C . ASN A 1 1213 ? 165.732 177.403 108.498 1.00 118.33 1204 ASN A C 1
ATOM 9277 O O . ASN A 1 1213 ? 164.890 176.900 107.751 1.00 118.12 1204 ASN A O 1
ATOM 9282 N N . PHE A 1 1214 ? 165.674 177.241 109.818 1.00 105.85 1205 PHE A N 1
ATOM 9283 C CA . PHE A 1 1214 ? 164.546 176.565 110.444 1.00 105.57 1205 PHE A CA 1
ATOM 9284 C C . PHE A 1 1214 ? 164.368 177.083 111.865 1.00 105.27 1205 PHE A C 1
ATOM 9285 O O . PHE A 1 1214 ? 165.117 177.944 112.335 1.00 102.52 1205 PHE A O 1
ATOM 9293 N N . VAL A 1 1215 ? 163.346 176.558 112.540 1.00 99.75 1206 VAL A N 1
ATOM 9294 C CA . VAL A 1 1215 ? 162.959 177.016 113.869 1.00 98.87 1206 VAL A CA 1
ATOM 9295 C C . VAL A 1 1215 ? 162.869 175.849 114.846 1.00 96.85 1206 VAL A C 1
ATOM 9296 O O . VAL A 1 1215 ? 163.063 176.020 116.056 1.00 89.49 1206 VAL A O 1
ATOM 9300 N N . SER A 1 1216 ? 162.609 174.648 114.327 1.00 93.58 1207 SER A N 1
ATOM 9301 C CA . SER A 1 1216 ? 162.208 173.507 115.151 1.00 92.61 1207 SER A CA 1
ATOM 9302 C C . SER A 1 1216 ? 163.406 172.967 115.927 1.00 94.79 1207 SER A C 1
ATOM 9303 O O . SER A 1 1216 ? 164.050 171.990 115.540 1.00 92.68 1207 SER A O 1
ATOM 9306 N N . LEU A 1 1217 ? 163.701 173.619 117.052 1.00 80.50 1208 LEU A N 1
ATOM 9307 C CA . LEU A 1 1217 ? 164.715 173.160 117.993 1.00 76.30 1208 LEU A CA 1
ATOM 9308 C C . LEU A 1 1217 ? 164.263 173.521 119.403 1.00 78.25 1208 LEU A C 1
ATOM 9309 O O . LEU A 1 1217 ? 163.551 174.508 119.592 1.00 79.84 1208 LEU A O 1
ATOM 9314 N N . LYS A 1 1218 ? 164.609 172.680 120.387 1.00 72.93 1209 LYS A N 1
ATOM 9315 C CA . LYS A 1 1218 ? 164.362 173.019 121.790 1.00 71.38 1209 LYS A CA 1
ATOM 9316 C C . LYS A 1 1218 ? 165.613 172.988 122.663 1.00 70.33 1209 LYS A C 1
ATOM 9317 O O . LYS A 1 1218 ? 165.926 173.994 123.306 1.00 69.54 1209 LYS A O 1
ATOM 9323 N N . ILE A 1 1219 ? 166.327 171.862 122.732 1.00 58.34 1210 ILE A N 1
ATOM 9324 C CA . ILE A 1 1219 ? 167.426 171.694 123.687 1.00 52.69 1210 ILE A CA 1
ATOM 9325 C C . ILE A 1 1219 ? 168.683 171.176 122.984 1.00 49.04 1210 ILE A C 1
ATOM 9326 O O . ILE A 1 1219 ? 169.417 170.341 123.524 1.00 50.54 1210 ILE A O 1
ATOM 9331 N N . LEU A 1 1220 ? 168.919 171.617 121.749 1.00 47.39 1211 LEU A N 1
ATOM 9332 C CA . LEU A 1 1220 ? 170.237 171.398 121.164 1.00 49.38 1211 LEU A CA 1
ATOM 9333 C C . LEU A 1 1220 ? 171.258 172.175 121.990 1.00 59.54 1211 LEU A C 1
ATOM 9334 O O . LEU A 1 1220 ? 171.281 173.409 121.961 1.00 63.47 1211 LEU A O 1
ATOM 9339 N N . ASN A 1 1221 ? 172.082 171.464 122.755 1.00 64.52 1212 ASN A N 1
ATOM 9340 C CA . ASN A 1 1221 ? 173.011 172.064 123.702 1.00 68.07 1212 ASN A CA 1
ATOM 9341 C C . ASN A 1 1221 ? 174.440 171.859 123.217 1.00 65.99 1212 ASN A C 1
ATOM 9342 O O . ASN A 1 1221 ? 174.771 170.831 122.620 1.00 73.86 1212 ASN A O 1
ATOM 9347 N N . LEU A 1 1222 ? 175.285 172.853 123.482 1.00 45.01 1213 LEU A N 1
ATOM 9348 C CA . LEU A 1 1222 ? 176.651 172.874 122.970 1.00 54.08 1213 LEU A CA 1
ATOM 9349 C C . LEU A 1 1222 ? 177.628 173.294 124.066 1.00 60.28 1213 LEU A C 1
ATOM 9350 O O . LEU A 1 1222 ? 178.469 174.174 123.880 1.00 66.00 1213 LEU A O 1
ATOM 9355 N N . LYS A 1 1223 ? 177.523 172.661 125.236 1.00 65.45 1214 LYS A N 1
ATOM 9356 C CA . LYS A 1 1223 ? 178.388 173.021 126.356 1.00 64.60 1214 LYS A CA 1
ATOM 9357 C C . LYS A 1 1223 ? 179.817 172.513 126.180 1.00 60.23 1214 LYS A C 1
ATOM 9358 O O . LYS A 1 1223 ? 180.772 173.236 126.482 1.00 60.93 1214 LYS A O 1
ATOM 9364 N N . ASP A 1 1224 ? 179.988 171.285 125.696 1.00 63.42 1215 ASP A N 1
ATOM 9365 C CA . ASP A 1 1224 ? 181.280 170.599 125.731 1.00 64.22 1215 ASP A CA 1
ATOM 9366 C C . ASP A 1 1224 ? 182.024 170.673 124.404 1.00 62.66 1215 ASP A C 1
ATOM 9367 O O . ASP A 1 1224 ? 182.682 169.710 124.003 1.00 69.18 1215 ASP A O 1
ATOM 9372 N N . GLN A 1 1225 ? 181.943 171.796 123.700 1.00 62.58 1216 GLN A N 1
ATOM 9373 C CA . GLN A 1 1225 ? 182.622 171.956 122.421 1.00 66.63 1216 GLN A CA 1
ATOM 9374 C C . GLN A 1 1225 ? 183.984 172.608 122.626 1.00 70.39 1216 GLN A C 1
ATOM 9375 O O . GLN A 1 1225 ? 184.084 173.661 123.263 1.00 71.85 1216 GLN A O 1
ATOM 9381 N N . GLN A 1 1226 ? 185.032 171.972 122.096 1.00 97.52 1217 GLN A N 1
ATOM 9382 C CA . GLN A 1 1226 ? 186.375 172.551 122.142 1.00 98.98 1217 GLN A CA 1
ATOM 9383 C C . GLN A 1 1226 ? 187.229 171.903 121.059 1.00 102.26 1217 GLN A C 1
ATOM 9384 O O . GLN A 1 1226 ? 187.607 170.735 121.193 1.00 100.50 1217 GLN A O 1
ATOM 9390 N N . PHE A 1 1227 ? 187.531 172.649 119.997 1.00 118.41 1218 PHE A N 1
ATOM 9391 C CA . PHE A 1 1227 ? 188.529 172.227 119.023 1.00 117.16 1218 PHE A CA 1
ATOM 9392 C C . PHE A 1 1227 ? 189.429 173.407 118.682 1.00 117.86 1218 PHE A C 1
ATOM 9393 O O . PHE A 1 1227 ? 189.008 174.565 118.799 1.00 118.08 1218 PHE A O 1
ATOM 9401 N N . PRO A 1 1228 ? 190.684 173.147 118.283 1.00 125.75 1219 PRO A N 1
ATOM 9402 C CA . PRO A 1 1228 ? 191.626 174.252 118.063 1.00 126.19 1219 PRO A CA 1
ATOM 9403 C C . PRO A 1 1228 ? 191.747 174.717 116.618 1.00 126.25 1219 PRO A C 1
ATOM 9404 O O . PRO A 1 1228 ? 192.395 175.737 116.358 1.00 124.75 1219 PRO A O 1
ATOM 9408 N N . ASP A 1 1229 ? 191.148 173.997 115.671 1.00 130.28 1220 ASP A N 1
ATOM 9409 C CA . ASP A 1 1229 ? 191.280 174.369 114.267 1.00 131.02 1220 ASP A CA 1
ATOM 9410 C C . ASP A 1 1229 ? 190.583 175.697 113.992 1.00 130.97 1220 ASP A C 1
ATOM 9411 O O . ASP A 1 1229 ? 189.493 175.965 114.505 1.00 128.98 1220 ASP A O 1
ATOM 9416 N N . LYS A 1 1230 ? 191.224 176.531 113.171 1.00 130.03 1221 LYS A N 1
ATOM 9417 C CA . LYS A 1 1230 ? 190.782 177.904 112.941 1.00 129.06 1221 LYS A CA 1
ATOM 9418 C C . LYS A 1 1230 ? 190.004 178.062 111.638 1.00 129.22 1221 LYS A C 1
ATOM 9419 O O . LYS A 1 1230 ? 188.864 178.535 111.648 1.00 128.48 1221 LYS A O 1
ATOM 9425 N N . GLU A 1 1231 ? 190.608 177.683 110.508 1.00 134.88 1222 GLU A N 1
ATOM 9426 C CA . GLU A 1 1231 ? 189.984 177.938 109.212 1.00 134.76 1222 GLU A CA 1
ATOM 9427 C C . GLU A 1 1231 ? 188.710 177.120 109.029 1.00 134.15 1222 GLU A C 1
ATOM 9428 O O . GLU A 1 1231 ? 187.740 177.598 108.427 1.00 133.30 1222 GLU A O 1
ATOM 9434 N N . THR A 1 1232 ? 188.695 175.883 109.534 1.00 133.87 1223 THR A N 1
ATOM 9435 C CA . THR A 1 1232 ? 187.506 175.047 109.404 1.00 134.29 1223 THR A CA 1
ATOM 9436 C C . THR A 1 1232 ? 186.321 175.658 110.141 1.00 134.37 1223 THR A C 1
ATOM 9437 O O . THR A 1 1232 ? 185.193 175.652 109.634 1.00 132.91 1223 THR A O 1
ATOM 9441 N N . SER A 1 1233 ? 186.558 176.190 111.342 1.00 135.44 1224 SER A N 1
ATOM 9442 C CA . SER A 1 1233 ? 185.497 176.883 112.065 1.00 134.99 1224 SER A CA 1
ATOM 9443 C C . SER A 1 1233 ? 185.141 178.206 111.400 1.00 135.17 1224 SER A C 1
ATOM 9444 O O . SER A 1 1233 ? 183.978 178.626 111.439 1.00 135.01 1224 SER A O 1
ATOM 9447 N N . GLU A 1 1234 ? 186.124 178.875 110.792 1.00 134.96 1225 GLU A N 1
ATOM 9448 C CA . GLU A 1 1234 ? 185.857 180.130 110.097 1.00 134.19 1225 GLU A CA 1
ATOM 9449 C C . GLU A 1 1234 ? 184.917 179.920 108.917 1.00 133.67 1225 GLU A C 1
ATOM 9450 O O . GLU A 1 1234 ? 184.010 180.728 108.684 1.00 131.17 1225 GLU A O 1
ATOM 9456 N N . LYS A 1 1235 ? 185.113 178.839 108.168 1.00 131.62 1226 LYS A N 1
ATOM 9457 C CA . LYS A 1 1235 ? 184.311 178.560 106.984 1.00 130.82 1226 LYS A CA 1
ATOM 9458 C C . LYS A 1 1235 ? 183.024 177.807 107.296 1.00 130.48 1226 LYS A C 1
ATOM 9459 O O . LYS A 1 1235 ? 182.272 177.489 106.369 1.00 130.54 1226 LYS A O 1
ATOM 9465 N N . PHE A 1 1236 ? 182.749 177.514 108.567 1.00 122.54 1227 PHE A N 1
ATOM 9466 C CA . PHE A 1 1236 ? 181.546 176.786 108.951 1.00 121.79 1227 PHE A CA 1
ATOM 9467 C C . PHE A 1 1236 ? 180.421 177.699 109.423 1.00 118.74 1227 PHE A C 1
ATOM 9468 O O . PHE A 1 1236 ? 179.279 177.553 108.978 1.00 118.01 1227 PHE A O 1
ATOM 9476 N N . ALA A 1 1237 ? 180.717 178.633 110.324 1.00 126.55 1228 ALA A N 1
ATOM 9477 C CA . ALA A 1 1237 ? 179.680 179.310 111.091 1.00 129.59 1228 ALA A CA 1
ATOM 9478 C C . ALA A 1 1237 ? 179.040 180.476 110.351 1.00 131.31 1228 ALA A C 1
ATOM 9479 O O . ALA A 1 1237 ? 178.444 181.344 110.994 1.00 130.96 1228 ALA A O 1
ATOM 9481 N N . GLN A 1 1238 ? 179.156 180.537 109.024 1.00 127.37 1229 GLN A N 1
ATOM 9482 C CA . GLN A 1 1238 ? 178.263 181.409 108.272 1.00 125.13 1229 GLN A CA 1
ATOM 9483 C C . GLN A 1 1238 ? 176.840 180.867 108.294 1.00 123.90 1229 GLN A C 1
ATOM 9484 O O . GLN A 1 1238 ? 175.878 181.643 108.283 1.00 123.46 1229 GLN A O 1
ATOM 9490 N N . ALA A 1 1239 ? 176.695 179.546 108.330 1.00 123.63 1230 ALA A N 1
ATOM 9491 C CA . ALA A 1 1239 ? 175.404 178.888 108.472 1.00 123.73 1230 ALA A CA 1
ATOM 9492 C C . ALA A 1 1239 ? 175.001 178.868 109.946 1.00 124.58 1230 ALA A C 1
ATOM 9493 O O . ALA A 1 1239 ? 175.565 179.583 110.778 1.00 124.49 1230 ALA A O 1
ATOM 9495 N N . LEU A 1 1240 ? 174.001 178.048 110.273 1.00 118.60 1231 LEU A N 1
ATOM 9496 C CA . LEU A 1 1240 ? 173.382 177.840 111.579 1.00 119.96 1231 LEU A CA 1
ATOM 9497 C C . LEU A 1 1240 ? 172.454 179.000 111.949 1.00 121.00 1231 LEU A C 1
ATOM 9498 O O . LEU A 1 1240 ? 171.712 178.884 112.926 1.00 121.17 1231 LEU A O 1
ATOM 9503 N N . GLY A 1 1241 ? 172.450 180.097 111.188 1.00 112.56 1232 GLY A N 1
ATOM 9504 C CA . GLY A 1 1241 ? 171.412 181.115 111.202 1.00 110.59 1232 GLY A CA 1
ATOM 9505 C C . GLY A 1 1241 ? 170.752 181.450 112.524 1.00 107.83 1232 GLY A C 1
ATOM 9506 O O . GLY A 1 1241 ? 171.426 181.710 113.526 1.00 106.05 1232 GLY A O 1
ATOM 9507 N N . SER A 1 1242 ? 169.421 181.438 112.529 1.00 99.21 1233 SER A N 1
ATOM 9508 C CA . SER A 1 1242 ? 168.638 181.772 113.707 1.00 100.52 1233 SER A CA 1
ATOM 9509 C C . SER A 1 1242 ? 167.477 180.797 113.844 1.00 100.64 1233 SER A C 1
ATOM 9510 O O . SER A 1 1242 ? 167.019 180.196 112.870 1.00 98.45 1233 SER A O 1
ATOM 9513 N N . LEU A 1 1243 ? 167.010 180.650 115.082 1.00 98.98 1234 LEU A N 1
ATOM 9514 C CA . LEU A 1 1243 ? 165.861 179.821 115.414 1.00 97.73 1234 LEU A CA 1
ATOM 9515 C C . LEU A 1 1243 ? 165.001 180.584 116.414 1.00 98.54 1234 LEU A C 1
ATOM 9516 O O . LEU A 1 1243 ? 165.394 181.641 116.914 1.00 97.63 1234 LEU A O 1
ATOM 9521 N N . ARG A 1 1244 ? 163.804 180.065 116.688 1.00 96.58 1235 ARG A N 1
ATOM 9522 C CA . ARG A 1 1244 ? 162.924 180.776 117.614 1.00 96.05 1235 ARG A CA 1
ATOM 9523 C C . ARG A 1 1244 ? 162.401 179.910 118.753 1.00 94.64 1235 ARG A C 1
ATOM 9524 O O . ARG A 1 1244 ? 162.276 180.402 119.877 1.00 94.64 1235 ARG A O 1
ATOM 9532 N N . ASN A 1 1245 ? 162.091 178.639 118.496 1.00 69.41 1236 ASN A N 1
ATOM 9533 C CA . ASN A 1 1245 ? 161.519 177.774 119.522 1.00 65.35 1236 ASN A CA 1
ATOM 9534 C C . ASN A 1 1245 ? 162.589 177.144 120.408 1.00 73.90 1236 ASN A C 1
ATOM 9535 O O . ASN A 1 1245 ? 162.248 176.415 121.346 1.00 72.19 1236 ASN A O 1
ATOM 9540 N N . LEU A 1 1246 ? 163.863 177.410 120.133 1.00 77.87 1237 LEU A N 1
ATOM 9541 C CA . LEU A 1 1246 ? 164.956 176.816 120.890 1.00 70.09 1237 LEU A CA 1
ATOM 9542 C C . LEU A 1 1246 ? 164.915 177.283 122.342 1.00 70.46 1237 LEU A C 1
ATOM 9543 O O . LEU A 1 1246 ? 164.451 178.383 122.653 1.00 73.24 1237 LEU A O 1
ATOM 9548 N N . GLU A 1 1247 ? 165.381 176.426 123.243 1.00 55.33 1238 GLU A N 1
ATOM 9549 C CA . GLU A 1 1247 ? 165.325 176.766 124.663 1.00 52.39 1238 GLU A CA 1
ATOM 9550 C C . GLU A 1 1247 ? 166.671 176.675 125.366 1.00 56.76 1238 GLU A C 1
ATOM 9551 O O . GLU A 1 1247 ? 166.954 177.500 126.239 1.00 53.68 1238 GLU A O 1
ATOM 9557 N N . GLU A 1 1248 ? 167.504 175.699 125.017 1.00 51.74 1239 GLU A N 1
ATOM 9558 C CA . GLU A 1 1248 ? 168.761 175.460 125.717 1.00 35.56 1239 GLU A CA 1
ATOM 9559 C C . GLU A 1 1248 ? 169.930 175.432 124.747 1.00 30.08 1239 GLU A C 1
ATOM 9560 O O . GLU A 1 1248 ? 170.859 174.634 124.890 1.00 23.09 1239 GLU A O 1
ATOM 9566 N N . LEU A 1 1249 ? 169.902 176.298 123.740 1.00 53.10 1240 LEU A N 1
ATOM 9567 C CA . LEU A 1 1249 ? 171.034 176.415 122.834 1.00 52.81 1240 LEU A CA 1
ATOM 9568 C C . LEU A 1 1249 ? 172.227 176.996 123.572 1.00 58.17 1240 LEU A C 1
ATOM 9569 O O . LEU A 1 1249 ? 172.120 178.039 124.222 1.00 65.50 1240 LEU A O 1
ATOM 9574 N N . LEU A 1 1250 ? 173.362 176.320 123.475 1.00 69.29 1241 LEU A N 1
ATOM 9575 C CA . LEU A 1 1250 ? 174.608 176.818 124.029 1.00 76.07 1241 LEU A CA 1
ATOM 9576 C C . LEU A 1 1250 ? 175.574 177.070 122.877 1.00 76.40 1241 LEU A C 1
ATOM 9577 O O . LEU A 1 1250 ? 175.375 176.594 121.757 1.00 76.50 1241 LEU A O 1
ATOM 9582 N N . VAL A 1 1251 ? 176.612 177.846 123.145 1.00 74.35 1242 VAL A N 1
ATOM 9583 C CA . VAL A 1 1251 ? 177.510 178.349 122.107 1.00 74.02 1242 VAL A CA 1
ATOM 9584 C C . VAL A 1 1251 ? 178.634 177.342 121.894 1.00 69.13 1242 VAL A C 1
ATOM 9585 O O . VAL A 1 1251 ? 179.267 176.924 122.873 1.00 62.02 1242 VAL A O 1
ATOM 9589 N N . PRO A 1 1252 ? 178.898 176.924 120.656 1.00 63.72 1243 PRO A N 1
ATOM 9590 C CA . PRO A 1 1252 ? 179.999 175.990 120.401 1.00 63.55 1243 PRO A CA 1
ATOM 9591 C C . PRO A 1 1252 ? 181.355 176.675 120.386 1.00 74.07 1243 PRO A C 1
ATOM 9592 O O . PRO A 1 1252 ? 181.473 177.862 120.709 1.00 73.87 1243 PRO A O 1
ATOM 9596 N N . THR A 1 1253 ? 182.384 175.927 120.009 1.00 85.14 1244 THR A N 1
ATOM 9597 C CA . THR A 1 1253 ? 183.765 176.364 120.087 1.00 80.75 1244 THR A CA 1
ATOM 9598 C C . THR A 1 1253 ? 184.259 176.925 118.756 1.00 79.56 1244 THR A C 1
ATOM 9599 O O . THR A 1 1253 ? 183.489 177.153 117.818 1.00 82.99 1244 THR A O 1
ATOM 9603 N N . GLY A 1 1254 ? 185.569 177.149 118.678 1.00 94.18 1245 GLY A N 1
ATOM 9604 C CA . GLY A 1 1254 ? 186.218 177.686 117.499 1.00 98.84 1245 GLY A CA 1
ATOM 9605 C C . GLY A 1 1254 ? 187.200 178.789 117.841 1.00 99.88 1245 GLY A C 1
ATOM 9606 O O . GLY A 1 1254 ? 186.826 179.794 118.451 1.00 97.78 1245 GLY A O 1
ATOM 9607 N N . ASP A 1 1255 ? 188.464 178.613 117.448 1.00 114.88 1246 ASP A N 1
ATOM 9608 C CA . ASP A 1 1255 ? 189.477 179.615 117.768 1.00 115.01 1246 ASP A CA 1
ATOM 9609 C C . ASP A 1 1255 ? 189.382 180.816 116.837 1.00 114.45 1246 ASP A C 1
ATOM 9610 O O . ASP A 1 1255 ? 189.425 181.965 117.291 1.00 114.03 1246 ASP A O 1
ATOM 9615 N N . GLY A 1 1256 ? 189.256 180.573 115.535 1.00 118.43 1247 GLY A N 1
ATOM 9616 C CA . GLY A 1 1256 ? 189.099 181.648 114.576 1.00 119.10 1247 GLY A CA 1
ATOM 9617 C C . GLY A 1 1256 ? 187.659 181.818 114.144 1.00 117.90 1247 GLY A C 1
ATOM 9618 O O . GLY A 1 1256 ? 187.372 182.476 113.140 1.00 116.97 1247 GLY A O 1
ATOM 9619 N N . ILE A 1 1257 ? 186.738 181.219 114.905 1.00 118.12 1248 ILE A N 1
ATOM 9620 C CA . ILE A 1 1257 ? 185.321 181.256 114.553 1.00 119.72 1248 ILE A CA 1
ATOM 9621 C C . ILE A 1 1257 ? 184.652 182.579 114.888 1.00 121.61 1248 ILE A C 1
ATOM 9622 O O . ILE A 1 1257 ? 183.558 182.842 114.383 1.00 120.94 1248 ILE A O 1
ATOM 9627 N N . HIS A 1 1258 ? 185.286 183.428 115.704 1.00 118.38 1249 HIS A N 1
ATOM 9628 C CA . HIS A 1 1258 ? 184.603 184.596 116.258 1.00 116.49 1249 HIS A CA 1
ATOM 9629 C C . HIS A 1 1258 ? 184.161 185.582 115.181 1.00 117.96 1249 HIS A C 1
ATOM 9630 O O . HIS A 1 1258 ? 183.120 186.237 115.335 1.00 118.45 1249 HIS A O 1
ATOM 9637 N N . GLN A 1 1259 ? 184.924 185.693 114.089 1.00 124.14 1250 GLN A N 1
ATOM 9638 C CA . GLN A 1 1259 ? 184.641 186.699 113.068 1.00 123.22 1250 GLN A CA 1
ATOM 9639 C C . GLN A 1 1259 ? 183.232 186.552 112.507 1.00 123.54 1250 GLN A C 1
ATOM 9640 O O . GLN A 1 1259 ? 182.580 187.549 112.175 1.00 122.61 1250 GLN A O 1
ATOM 9646 N N . VAL A 1 1260 ? 182.746 185.318 112.388 1.00 122.42 1251 VAL A N 1
ATOM 9647 C CA . VAL A 1 1260 ? 181.366 185.076 111.987 1.00 120.94 1251 VAL A CA 1
ATOM 9648 C C . VAL A 1 1260 ? 180.492 184.621 113.154 1.00 120.39 1251 VAL A C 1
ATOM 9649 O O . VAL A 1 1260 ? 179.257 184.644 113.037 1.00 119.13 1251 VAL A O 1
ATOM 9653 N N . ALA A 1 1261 ? 181.089 184.228 114.280 1.00 119.78 1252 ALA A N 1
ATOM 9654 C CA . ALA A 1 1261 ? 180.311 183.933 115.474 1.00 119.98 1252 ALA A CA 1
ATOM 9655 C C . ALA A 1 1261 ? 179.656 185.180 116.044 1.00 117.91 1252 ALA A C 1
ATOM 9656 O O . ALA A 1 1261 ? 178.637 185.071 116.731 1.00 115.07 1252 ALA A O 1
ATOM 9658 N N . LYS A 1 1262 ? 180.218 186.361 115.777 1.00 112.94 1253 LYS A N 1
ATOM 9659 C CA . LYS A 1 1262 ? 179.525 187.592 116.144 1.00 112.42 1253 LYS A CA 1
ATOM 9660 C C . LYS A 1 1262 ? 178.199 187.715 115.394 1.00 113.47 1253 LYS A C 1
ATOM 9661 O O . LYS A 1 1262 ? 177.167 188.045 115.989 1.00 113.23 1253 LYS A O 1
ATOM 9667 N N . LEU A 1 1263 ? 178.195 187.407 114.094 1.00 115.51 1254 LEU A N 1
ATOM 9668 C CA . LEU A 1 1263 ? 176.937 187.366 113.354 1.00 116.87 1254 LEU A CA 1
ATOM 9669 C C . LEU A 1 1263 ? 176.052 186.221 113.831 1.00 115.59 1254 LEU A C 1
ATOM 9670 O O . LEU A 1 1263 ? 174.820 186.337 113.819 1.00 113.32 1254 LEU A O 1
ATOM 9675 N N . ILE A 1 1264 ? 176.662 185.114 114.256 1.00 112.62 1255 ILE A N 1
ATOM 9676 C CA . ILE A 1 1264 ? 175.891 183.986 114.774 1.00 111.63 1255 ILE A CA 1
ATOM 9677 C C . ILE A 1 1264 ? 175.118 184.390 116.023 1.00 113.94 1255 ILE A C 1
ATOM 9678 O O . ILE A 1 1264 ? 173.929 184.091 116.161 1.00 116.11 1255 ILE A O 1
ATOM 9683 N N . VAL A 1 1265 ? 175.781 185.080 116.953 1.00 103.48 1256 VAL A N 1
ATOM 9684 C CA . VAL A 1 1265 ? 175.081 185.538 118.150 1.00 101.06 1256 VAL A CA 1
ATOM 9685 C C . VAL A 1 1265 ? 174.106 186.659 117.806 1.00 96.69 1256 VAL A C 1
ATOM 9686 O O . VAL A 1 1265 ? 173.067 186.809 118.462 1.00 94.96 1256 VAL A O 1
ATOM 9690 N N . ARG A 1 1266 ? 174.409 187.454 116.773 1.00 101.71 1257 ARG A N 1
ATOM 9691 C CA . ARG A 1 1266 ? 173.448 188.450 116.307 1.00 105.35 1257 ARG A CA 1
ATOM 9692 C C . ARG A 1 1266 ? 172.148 187.788 115.868 1.00 105.70 1257 ARG A C 1
ATOM 9693 O O . ARG A 1 1266 ? 171.055 188.277 116.175 1.00 104.74 1257 ARG A O 1
ATOM 9701 N N . GLN A 1 1267 ? 172.251 186.674 115.140 1.00 109.43 1258 GLN A N 1
ATOM 9702 C CA . GLN A 1 1267 ? 171.061 185.907 114.785 1.00 110.52 1258 GLN A CA 1
ATOM 9703 C C . GLN A 1 1267 ? 170.459 185.210 116.000 1.00 108.80 1258 GLN A C 1
ATOM 9704 O O . GLN A 1 1267 ? 169.238 185.031 116.069 1.00 108.44 1258 GLN A O 1
ATOM 9710 N N . CYS A 1 1268 ? 171.296 184.806 116.959 1.00 86.83 1259 CYS A N 1
ATOM 9711 C CA . CYS A 1 1268 ? 170.803 184.208 118.194 1.00 83.00 1259 CYS A CA 1
ATOM 9712 C C . CYS A 1 1268 ? 169.977 185.191 119.009 1.00 88.14 1259 CYS A C 1
ATOM 9713 O O . CYS A 1 1268 ? 169.160 184.768 119.834 1.00 85.10 1259 CYS A O 1
ATOM 9716 N N . LEU A 1 1269 ? 170.179 186.495 118.798 1.00 94.83 1260 LEU A N 1
ATOM 9717 C CA . LEU A 1 1269 ? 169.295 187.494 119.388 1.00 92.50 1260 LEU A CA 1
ATOM 9718 C C . LEU A 1 1269 ? 167.858 187.334 118.905 1.00 89.59 1260 LEU A C 1
ATOM 9719 O O . LEU A 1 1269 ? 166.932 187.799 119.578 1.00 88.84 1260 LEU A O 1
ATOM 9724 N N . GLN A 1 1270 ? 167.652 186.668 117.766 1.00 92.87 1261 GLN A N 1
ATOM 9725 C CA . GLN A 1 1270 ? 166.324 186.402 117.229 1.00 95.61 1261 GLN A CA 1
ATOM 9726 C C . GLN A 1 1270 ? 165.734 185.104 117.765 1.00 94.11 1261 GLN A C 1
ATOM 9727 O O . GLN A 1 1270 ? 164.934 184.454 117.079 1.00 93.86 1261 GLN A O 1
ATOM 9733 N N . LEU A 1 1271 ? 166.116 184.714 118.977 1.00 77.78 1262 LEU A N 1
ATOM 9734 C CA . LEU A 1 1271 ? 165.668 183.475 119.608 1.00 74.33 1262 LEU A CA 1
ATOM 9735 C C . LEU A 1 1271 ? 165.056 183.823 120.958 1.00 73.19 1262 LEU A C 1
ATOM 9736 O O . LEU A 1 1271 ? 165.639 183.544 122.012 1.00 75.76 1262 LEU A O 1
ATOM 9741 N N . PRO A 1 1272 ? 163.871 184.429 120.964 1.00 71.83 1263 PRO A N 1
ATOM 9742 C CA . PRO A 1 1272 ? 163.312 184.924 122.226 1.00 71.80 1263 PRO A CA 1
ATOM 9743 C C . PRO A 1 1272 ? 162.591 183.850 123.023 1.00 70.80 1263 PRO A C 1
ATOM 9744 O O . PRO A 1 1272 ? 161.486 184.080 123.525 1.00 73.14 1263 PRO A O 1
ATOM 9748 N N . CYS A 1 1273 ? 163.202 182.669 123.144 1.00 56.24 1264 CYS A N 1
ATOM 9749 C CA . CYS A 1 1273 ? 162.638 181.624 123.989 1.00 55.74 1264 CYS A CA 1
ATOM 9750 C C . CYS A 1 1273 ? 163.714 180.829 124.723 1.00 60.49 1264 CYS A C 1
ATOM 9751 O O . CYS A 1 1273 ? 163.427 179.737 125.228 1.00 65.15 1264 CYS A O 1
ATOM 9754 N N . LEU A 1 1274 ? 164.937 181.343 124.801 1.00 53.84 1265 LEU A N 1
ATOM 9755 C CA . LEU A 1 1274 ? 166.050 180.600 125.371 1.00 46.00 1265 LEU A CA 1
ATOM 9756 C C . LEU A 1 1274 ? 166.118 180.794 126.881 1.00 46.62 1265 LEU A C 1
ATOM 9757 O O . LEU A 1 1274 ? 165.660 181.804 127.420 1.00 50.37 1265 LEU A O 1
ATOM 9762 N N . ARG A 1 1275 ? 166.697 179.803 127.561 1.00 48.02 1266 ARG A N 1
ATOM 9763 C CA . ARG A 1 1275 ? 166.904 179.864 129.003 1.00 47.88 1266 ARG A CA 1
ATOM 9764 C C . ARG A 1 1275 ? 168.314 179.498 129.449 1.00 52.56 1266 ARG A C 1
ATOM 9765 O O . ARG A 1 1275 ? 168.709 179.901 130.550 1.00 54.98 1266 ARG A O 1
ATOM 9773 N N . VAL A 1 1276 ? 169.081 178.759 128.648 1.00 45.68 1267 VAL A N 1
ATOM 9774 C CA . VAL A 1 1276 ? 170.436 178.348 128.992 1.00 30.58 1267 VAL A CA 1
ATOM 9775 C C . VAL A 1 1276 ? 171.366 178.732 127.850 1.00 30.24 1267 VAL A C 1
ATOM 9776 O O . VAL A 1 1276 ? 170.997 178.658 126.675 1.00 42.77 1267 VAL A O 1
ATOM 9780 N N . LEU A 1 1277 ? 172.581 179.151 128.202 1.00 37.90 1268 LEU A N 1
ATOM 9781 C CA . LEU A 1 1277 ? 173.542 179.625 127.214 1.00 47.01 1268 LEU A CA 1
ATOM 9782 C C . LEU A 1 1277 ? 174.949 179.468 127.776 1.00 60.68 1268 LEU A C 1
ATOM 9783 O O . LEU A 1 1277 ? 175.138 179.327 128.987 1.00 63.67 1268 LEU A O 1
ATOM 9788 N N . THR A 1 1278 ? 175.938 179.491 126.878 1.00 60.10 1269 THR A N 1
ATOM 9789 C CA . THR A 1 1278 ? 177.336 179.309 127.260 1.00 50.69 1269 THR A CA 1
ATOM 9790 C C . THR A 1 1278 ? 178.253 180.451 126.852 1.00 53.34 1269 THR A C 1
ATOM 9791 O O . THR A 1 1278 ? 179.083 180.875 127.661 1.00 53.73 1269 THR A O 1
ATOM 9795 N N . PHE A 1 1279 ? 178.121 180.975 125.634 1.00 64.80 1270 PHE A N 1
ATOM 9796 C CA . PHE A 1 1279 ? 179.022 182.003 125.105 1.00 65.12 1270 PHE A CA 1
ATOM 9797 C C . PHE A 1 1279 ? 180.476 181.525 125.158 1.00 67.13 1270 PHE A C 1
ATOM 9798 O O . PHE A 1 1279 ? 181.323 182.075 125.864 1.00 70.93 1270 PHE A O 1
ATOM 9806 N N . HIS A 1 1280 ? 180.747 180.475 124.387 1.00 60.11 1271 HIS A N 1
ATOM 9807 C CA . HIS A 1 1280 ? 182.017 179.767 124.460 1.00 62.87 1271 HIS A CA 1
ATOM 9808 C C . HIS A 1 1280 ? 183.096 180.453 123.632 1.00 56.20 1271 HIS A C 1
ATOM 9809 O O . HIS A 1 1280 ? 182.867 180.822 122.476 1.00 49.61 1271 HIS A O 1
ATOM 9816 N N . ASP A 1 1281 ? 184.272 180.622 124.238 1.00 62.81 1272 ASP A N 1
ATOM 9817 C CA . ASP A 1 1281 ? 185.544 180.754 123.527 1.00 66.18 1272 ASP A CA 1
ATOM 9818 C C . ASP A 1 1281 ? 185.528 181.927 122.542 1.00 69.01 1272 ASP A C 1
ATOM 9819 O O . ASP A 1 1281 ? 185.630 181.765 121.324 1.00 69.27 1272 ASP A O 1
ATOM 9824 N N . ILE A 1 1282 ? 185.395 183.120 123.108 1.00 77.34 1273 ILE A N 1
ATOM 9825 C CA . ILE A 1 1282 ? 185.592 184.351 122.354 1.00 75.03 1273 ILE A CA 1
ATOM 9826 C C . ILE A 1 1282 ? 187.031 184.806 122.567 1.00 73.85 1273 ILE A C 1
ATOM 9827 O O . ILE A 1 1282 ? 187.554 184.752 123.688 1.00 76.54 1273 ILE A O 1
ATOM 9832 N N . LEU A 1 1283 ? 187.701 185.172 121.479 1.00 89.34 1274 LEU A N 1
ATOM 9833 C CA . LEU A 1 1283 ? 189.144 185.384 121.508 1.00 94.03 1274 LEU A CA 1
ATOM 9834 C C . LEU A 1 1283 ? 189.576 186.743 120.988 1.00 96.86 1274 LEU A C 1
ATOM 9835 O O . LEU A 1 1283 ? 190.525 187.325 121.522 1.00 97.91 1274 LEU A O 1
ATOM 9840 N N . ASP A 1 1284 ? 188.916 187.264 119.951 1.00 105.90 1275 ASP A N 1
ATOM 9841 C CA . ASP A 1 1284 ? 189.305 188.555 119.397 1.00 105.68 1275 ASP A CA 1
ATOM 9842 C C . ASP A 1 1284 ? 189.158 189.681 120.410 1.00 103.41 1275 ASP A C 1
ATOM 9843 O O . ASP A 1 1284 ? 189.828 190.711 120.275 1.00 102.00 1275 ASP A O 1
ATOM 9848 N N . ASP A 1 1285 ? 188.281 189.513 121.403 1.00 101.64 1276 ASP A N 1
ATOM 9849 C CA . ASP A 1 1285 ? 188.082 190.467 122.491 1.00 103.43 1276 ASP A CA 1
ATOM 9850 C C . ASP A 1 1285 ? 187.545 191.798 121.975 1.00 104.25 1276 ASP A C 1
ATOM 9851 O O . ASP A 1 1285 ? 187.378 192.749 122.745 1.00 103.38 1276 ASP A O 1
ATOM 9856 N N . ASP A 1 1286 ? 187.273 191.873 120.671 1.00 107.40 1277 ASP A N 1
ATOM 9857 C CA . ASP A 1 1286 ? 186.558 192.995 120.084 1.00 106.92 1277 ASP A CA 1
ATOM 9858 C C . ASP A 1 1286 ? 185.107 192.663 119.774 1.00 105.91 1277 ASP A C 1
ATOM 9859 O O . ASP A 1 1286 ? 184.294 193.580 119.623 1.00 103.80 1277 ASP A O 1
ATOM 9864 N N . SER A 1 1287 ? 184.774 191.379 119.670 1.00 107.26 1278 SER A N 1
ATOM 9865 C CA . SER A 1 1287 ? 183.396 190.923 119.574 1.00 107.62 1278 SER A CA 1
ATOM 9866 C C . SER A 1 1287 ? 182.813 190.563 120.932 1.00 107.63 1278 SER A C 1
ATOM 9867 O O . SER A 1 1287 ? 181.659 190.128 121.002 1.00 105.67 1278 SER A O 1
ATOM 9870 N N . VAL A 1 1288 ? 183.588 190.719 122.008 1.00 102.40 1279 VAL A N 1
ATOM 9871 C CA . VAL A 1 1288 ? 183.066 190.461 123.344 1.00 100.84 1279 VAL A CA 1
ATOM 9872 C C . VAL A 1 1288 ? 182.023 191.505 123.720 1.00 98.43 1279 VAL A C 1
ATOM 9873 O O . VAL A 1 1288 ? 181.130 191.237 124.534 1.00 96.20 1279 VAL A O 1
ATOM 9877 N N . ILE A 1 1289 ? 182.115 192.707 123.144 1.00 96.66 1280 ILE A N 1
ATOM 9878 C CA . ILE A 1 1289 ? 181.073 193.708 123.341 1.00 95.80 1280 ILE A CA 1
ATOM 9879 C C . ILE A 1 1289 ? 179.798 193.300 122.612 1.00 97.03 1280 ILE A C 1
ATOM 9880 O O . ILE A 1 1289 ? 178.691 193.649 123.041 1.00 95.64 1280 ILE A O 1
ATOM 9885 N N . GLU A 1 1290 ? 179.926 192.551 121.511 1.00 106.40 1281 GLU A N 1
ATOM 9886 C CA . GLU A 1 1290 ? 178.747 192.104 120.778 1.00 107.16 1281 GLU A CA 1
ATOM 9887 C C . GLU A 1 1290 ? 177.846 191.253 121.663 1.00 105.18 1281 GLU A C 1
ATOM 9888 O O . GLU A 1 1290 ? 176.630 191.476 121.727 1.00 105.41 1281 GLU A O 1
ATOM 9894 N N . ILE A 1 1291 ? 178.426 190.290 122.381 1.00 84.60 1282 ILE A N 1
ATOM 9895 C CA . ILE A 1 1291 ? 177.627 189.572 123.363 1.00 83.30 1282 ILE A CA 1
ATOM 9896 C C . ILE A 1 1291 ? 177.693 190.343 124.673 1.00 88.05 1282 ILE A C 1
ATOM 9897 O O . ILE A 1 1291 ? 178.344 189.923 125.637 1.00 86.18 1282 ILE A O 1
ATOM 9902 N N . ALA A 1 1292 ? 176.997 191.475 124.706 1.00 87.09 1283 ALA A N 1
ATOM 9903 C CA . ALA A 1 1292 ? 176.576 192.143 125.926 1.00 84.71 1283 ALA A CA 1
ATOM 9904 C C . ALA A 1 1292 ? 175.073 192.312 125.813 1.00 81.76 1283 ALA A C 1
ATOM 9905 O O . ALA A 1 1292 ? 174.316 191.973 126.727 1.00 80.49 1283 ALA A O 1
ATOM 9907 N N . ARG A 1 1293 ? 174.647 192.829 124.662 1.00 90.89 1284 ARG A N 1
ATOM 9908 C CA . ARG A 1 1293 ? 173.246 192.911 124.292 1.00 94.82 1284 ARG A CA 1
ATOM 9909 C C . ARG A 1 1293 ? 172.858 191.888 123.235 1.00 96.61 1284 ARG A C 1
ATOM 9910 O O . ARG A 1 1293 ? 171.661 191.676 123.015 1.00 98.62 1284 ARG A O 1
ATOM 9918 N N . ALA A 1 1294 ? 173.825 191.250 122.576 1.00 89.11 1285 ALA A N 1
ATOM 9919 C CA . ALA A 1 1294 ? 173.504 190.103 121.743 1.00 86.13 1285 ALA A CA 1
ATOM 9920 C C . ALA A 1 1294 ? 173.014 188.968 122.630 1.00 84.01 1285 ALA A C 1
ATOM 9921 O O . ALA A 1 1294 ? 173.626 188.668 123.660 1.00 85.10 1285 ALA A O 1
ATOM 9923 N N . ALA A 1 1295 ? 171.899 188.352 122.236 1.00 74.22 1286 ALA A N 1
ATOM 9924 C CA . ALA A 1 1295 ? 171.276 187.289 123.016 1.00 76.43 1286 ALA A CA 1
ATOM 9925 C C . ALA A 1 1295 ? 170.939 187.769 124.424 1.00 74.95 1286 ALA A C 1
ATOM 9926 O O . ALA A 1 1295 ? 169.809 188.192 124.688 1.00 72.17 1286 ALA A O 1
ATOM 9928 N N . THR A 1 1296 ? 171.913 187.711 125.327 1.00 77.44 1287 THR A N 1
ATOM 9929 C CA . THR A 1 1296 ? 171.682 188.071 126.719 1.00 76.20 1287 THR A CA 1
ATOM 9930 C C . THR A 1 1296 ? 171.466 189.577 126.862 1.00 80.45 1287 THR A C 1
ATOM 9931 O O . THR A 1 1296 ? 171.921 190.373 126.036 1.00 81.14 1287 THR A O 1
ATOM 9935 N N . SER A 1 1297 ? 170.740 189.955 127.919 1.00 82.97 1288 SER A N 1
ATOM 9936 C CA . SER A 1 1297 ? 170.459 191.346 128.264 1.00 80.17 1288 SER A CA 1
ATOM 9937 C C . SER A 1 1297 ? 169.627 192.029 127.186 1.00 82.39 1288 SER A C 1
ATOM 9938 O O . SER A 1 1297 ? 168.449 192.329 127.404 1.00 83.20 1288 SER A O 1
ATOM 9941 N N . GLY A 1 1298 ? 170.223 192.278 126.023 1.00 83.58 1289 GLY A N 1
ATOM 9942 C CA . GLY A 1 1298 ? 169.486 192.869 124.924 1.00 81.48 1289 GLY A CA 1
ATOM 9943 C C . GLY A 1 1298 ? 168.548 191.864 124.291 1.00 80.70 1289 GLY A C 1
ATOM 9944 O O . GLY A 1 1298 ? 168.742 191.446 123.146 1.00 79.91 1289 GLY A O 1
ATOM 9945 N N . GLY A 1 1299 ? 167.523 191.471 125.041 1.00 70.85 1290 GLY A N 1
ATOM 9946 C CA . GLY A 1 1299 ? 166.631 190.406 124.633 1.00 68.99 1290 GLY A CA 1
ATOM 9947 C C . GLY A 1 1299 ? 166.663 189.268 125.630 1.00 68.77 1290 GLY A C 1
ATOM 9948 O O . GLY A 1 1299 ? 167.114 189.454 126.765 1.00 67.89 1290 GLY A O 1
ATOM 9949 N N . PHE A 1 1300 ? 166.195 188.088 125.221 1.00 70.70 1291 PHE A N 1
ATOM 9950 C CA . PHE A 1 1300 ? 166.203 186.888 126.058 1.00 71.64 1291 PHE A CA 1
ATOM 9951 C C . PHE A 1 1300 ? 165.453 187.144 127.369 1.00 65.64 1291 PHE A C 1
ATOM 9952 O O . PHE A 1 1300 ? 166.017 187.145 128.465 1.00 68.10 1291 PHE A O 1
ATOM 9960 N N . GLN A 1 1301 ? 164.149 187.372 127.212 1.00 54.16 1292 GLN A N 1
ATOM 9961 C CA . GLN A 1 1301 ? 163.316 187.807 128.326 1.00 58.92 1292 GLN A CA 1
ATOM 9962 C C . GLN A 1 1301 ? 163.265 186.798 129.467 1.00 60.42 1292 GLN A C 1
ATOM 9963 O O . GLN A 1 1301 ? 162.921 187.177 130.591 1.00 62.98 1292 GLN A O 1
ATOM 9969 N N . LYS A 1 1302 ? 163.595 185.532 129.220 1.00 58.56 1293 LYS A N 1
ATOM 9970 C CA . LYS A 1 1302 ? 163.504 184.503 130.253 1.00 62.35 1293 LYS A CA 1
ATOM 9971 C C . LYS A 1 1302 ? 164.757 183.635 130.269 1.00 62.15 1293 LYS A C 1
ATOM 9972 O O . LYS A 1 1302 ? 164.693 182.404 130.282 1.00 64.94 1293 LYS A O 1
ATOM 9978 N N . LEU A 1 1303 ? 165.924 184.273 130.269 1.00 45.56 1294 LEU A N 1
ATOM 9979 C CA . LEU A 1 1303 ? 167.188 183.566 130.429 1.00 40.18 1294 LEU A CA 1
ATOM 9980 C C . LEU A 1 1303 ? 167.429 183.283 131.906 1.00 38.30 1294 LEU A C 1
ATOM 9981 O O . LEU A 1 1303 ? 167.269 184.172 132.746 1.00 45.68 1294 LEU A O 1
ATOM 9986 N N . GLU A 1 1304 ? 167.808 182.045 132.219 1.00 35.83 1295 GLU A N 1
ATOM 9987 C CA . GLU A 1 1304 ? 168.057 181.630 133.594 1.00 39.06 1295 GLU A CA 1
ATOM 9988 C C . GLU A 1 1304 ? 169.504 181.235 133.848 1.00 45.30 1295 GLU A C 1
ATOM 9989 O O . GLU A 1 1304 ? 170.117 181.721 134.803 1.00 54.46 1295 GLU A O 1
ATOM 9995 N N . ASN A 1 1305 ? 170.067 180.359 133.024 1.00 39.03 1296 ASN A N 1
ATOM 9996 C CA . ASN A 1 1305 ? 171.413 179.848 133.235 1.00 28.02 1296 ASN A CA 1
ATOM 9997 C C . ASN A 1 1305 ? 172.380 180.487 132.251 1.00 31.98 1296 ASN A C 1
ATOM 9998 O O . ASN A 1 1305 ? 172.025 180.757 131.100 1.00 47.07 1296 ASN A O 1
ATOM 10003 N N . LEU A 1 1306 ? 173.605 180.733 132.714 1.00 24.80 1297 LEU A N 1
ATOM 10004 C CA . LEU A 1 1306 ? 174.645 181.297 131.857 1.00 27.44 1297 LEU A CA 1
ATOM 10005 C C . LEU A 1 1306 ? 175.986 180.802 132.392 1.00 42.71 1297 LEU A C 1
ATOM 10006 O O . LEU A 1 1306 ? 176.540 181.392 133.325 1.00 46.81 1297 LEU A O 1
ATOM 10011 N N . ASP A 1 1307 ? 176.495 179.723 131.802 1.00 43.43 1298 ASP A N 1
ATOM 10012 C CA . ASP A 1 1307 ? 177.744 179.099 132.221 1.00 34.28 1298 ASP A CA 1
ATOM 10013 C C . ASP A 1 1307 ? 178.840 179.422 131.217 1.00 32.08 1298 ASP A C 1
ATOM 10014 O O . ASP A 1 1307 ? 178.687 179.160 130.022 1.00 45.42 1298 ASP A O 1
ATOM 10019 N N . ILE A 1 1308 ? 179.952 179.970 131.707 1.00 35.55 1299 ILE A N 1
ATOM 10020 C CA . ILE A 1 1308 ? 181.032 180.438 130.845 1.00 46.17 1299 ILE A CA 1
ATOM 10021 C C . ILE A 1 1308 ? 182.259 179.584 131.171 1.00 50.47 1299 ILE A C 1
ATOM 10022 O O . ILE A 1 1308 ? 183.392 180.075 131.224 1.00 50.36 1299 ILE A O 1
ATOM 10027 N N . SER A 1 1309 ? 182.027 178.300 131.447 1.00 50.30 1300 SER A N 1
ATOM 10028 C CA . SER A 1 1309 ? 183.085 177.417 131.926 1.00 45.73 1300 SER A CA 1
ATOM 10029 C C . SER A 1 1309 ? 184.309 177.459 131.019 1.00 47.00 1300 SER A C 1
ATOM 10030 O O . SER A 1 1309 ? 184.194 177.457 129.791 1.00 51.09 1300 SER A O 1
ATOM 10033 N N . MET A 1 1310 ? 185.480 177.519 131.651 1.00 63.68 1301 MET A N 1
ATOM 10034 C CA . MET A 1 1310 ? 186.802 177.408 131.021 1.00 66.77 1301 MET A CA 1
ATOM 10035 C C . MET A 1 1310 ? 186.922 178.256 129.751 1.00 66.53 1301 MET A C 1
ATOM 10036 O O . MET A 1 1310 ? 187.138 177.760 128.645 1.00 65.70 1301 MET A O 1
ATOM 10041 N N . ASN A 1 1311 ? 186.799 179.565 129.936 1.00 68.51 1302 ASN A N 1
ATOM 10042 C CA . ASN A 1 1311 ? 187.105 180.504 128.868 1.00 67.76 1302 ASN A CA 1
ATOM 10043 C C . ASN A 1 1311 ? 188.591 180.851 128.890 1.00 71.75 1302 ASN A C 1
ATOM 10044 O O . ASN A 1 1311 ? 189.285 180.656 129.891 1.00 73.70 1302 ASN A O 1
ATOM 10049 N N . HIS A 1 1312 ? 189.078 181.370 127.761 1.00 84.11 1303 HIS A N 1
ATOM 10050 C CA . HIS A 1 1312 ? 190.487 181.700 127.616 1.00 85.58 1303 HIS A CA 1
ATOM 10051 C C . HIS A 1 1312 ? 190.780 183.195 127.606 1.00 87.35 1303 HIS A C 1
ATOM 10052 O O . HIS A 1 1312 ? 191.924 183.579 127.869 1.00 86.05 1303 HIS A O 1
ATOM 10059 N N . LYS A 1 1313 ? 189.791 184.045 127.331 1.00 81.15 1304 LYS A N 1
ATOM 10060 C CA . LYS A 1 1313 ? 190.057 185.470 127.162 1.00 81.66 1304 LYS A CA 1
ATOM 10061 C C . LYS A 1 1313 ? 189.050 186.322 127.924 1.00 82.76 1304 LYS A C 1
ATOM 10062 O O . LYS A 1 1313 ? 188.609 187.370 127.441 1.00 82.55 1304 LYS A O 1
ATOM 10068 N N . ILE A 1 1314 ? 188.666 185.891 129.122 1.00 78.52 1305 ILE A N 1
ATOM 10069 C CA . ILE A 1 1314 ? 187.933 186.772 130.049 1.00 73.99 1305 ILE A CA 1
ATOM 10070 C C . ILE A 1 1314 ? 188.996 187.443 130.911 1.00 70.09 1305 ILE A C 1
ATOM 10071 O O . ILE A 1 1314 ? 189.280 187.049 132.044 1.00 70.64 1305 ILE A O 1
ATOM 10076 N N . THR A 1 1315 ? 189.621 188.476 130.348 1.00 75.55 1306 THR A N 1
ATOM 10077 C CA . THR A 1 1315 ? 190.598 189.244 131.109 1.00 82.12 1306 THR A CA 1
ATOM 10078 C C . THR A 1 1315 ? 190.401 190.747 130.958 1.00 83.86 1306 THR A C 1
ATOM 10079 O O . THR A 1 1315 ? 190.662 191.505 131.898 1.00 82.79 1306 THR A O 1
ATOM 10083 N N . GLU A 1 1316 ? 189.942 191.196 129.788 1.00 89.14 1307 GLU A N 1
ATOM 10084 C CA . GLU A 1 1316 ? 189.843 192.636 129.547 1.00 89.00 1307 GLU A CA 1
ATOM 10085 C C . GLU A 1 1316 ? 188.539 193.197 130.106 1.00 88.92 1307 GLU A C 1
ATOM 10086 O O . GLU A 1 1316 ? 188.548 194.007 131.038 1.00 91.14 1307 GLU A O 1
ATOM 10092 N N . GLU A 1 1317 ? 187.404 192.776 129.549 1.00 76.43 1308 GLU A N 1
ATOM 10093 C CA . GLU A 1 1317 ? 186.117 193.104 130.151 1.00 76.32 1308 GLU A CA 1
ATOM 10094 C C . GLU A 1 1317 ? 185.384 191.853 130.619 1.00 74.48 1308 GLU A C 1
ATOM 10095 O O . GLU A 1 1317 ? 185.127 191.729 131.819 1.00 73.37 1308 GLU A O 1
ATOM 10101 N N . GLY A 1 1318 ? 185.084 190.904 129.726 1.00 67.94 1309 GLY A N 1
ATOM 10102 C CA . GLY A 1 1318 ? 184.598 189.593 130.119 1.00 66.27 1309 GLY A CA 1
ATOM 10103 C C . GLY A 1 1318 ? 183.543 189.626 131.204 1.00 65.84 1309 GLY A C 1
ATOM 10104 O O . GLY A 1 1318 ? 182.395 190.025 130.987 1.00 71.09 1309 GLY A O 1
ATOM 10105 N N . TYR A 1 1319 ? 183.959 189.175 132.384 1.00 63.50 1310 TYR A N 1
ATOM 10106 C CA . TYR A 1 1319 ? 183.247 189.302 133.648 1.00 63.34 1310 TYR A CA 1
ATOM 10107 C C . TYR A 1 1319 ? 182.573 190.660 133.829 1.00 72.73 1310 TYR A C 1
ATOM 10108 O O . TYR A 1 1319 ? 181.492 190.739 134.421 1.00 74.05 1310 TYR A O 1
ATOM 10117 N N . ARG A 1 1320 ? 183.203 191.734 133.342 1.00 70.37 1311 ARG A N 1
ATOM 10118 C CA . ARG A 1 1320 ? 182.690 193.078 133.601 1.00 67.50 1311 ARG A CA 1
ATOM 10119 C C . ARG A 1 1320 ? 181.310 193.278 132.990 1.00 67.91 1311 ARG A C 1
ATOM 10120 O O . ARG A 1 1320 ? 180.383 193.743 133.663 1.00 67.03 1311 ARG A O 1
ATOM 10128 N N . ASN A 1 1321 ? 181.155 192.936 131.710 1.00 66.61 1312 ASN A N 1
ATOM 10129 C CA . ASN A 1 1321 ? 179.869 193.132 131.050 1.00 62.91 1312 ASN A CA 1
ATOM 10130 C C . ASN A 1 1321 ? 178.773 192.301 131.701 1.00 66.67 1312 ASN A C 1
ATOM 10131 O O . ASN A 1 1321 ? 177.592 192.657 131.616 1.00 74.00 1312 ASN A O 1
ATOM 10136 N N . PHE A 1 1322 ? 179.138 191.199 132.351 1.00 60.90 1313 PHE A N 1
ATOM 10137 C CA . PHE A 1 1322 ? 178.178 190.372 133.066 1.00 62.05 1313 PHE A CA 1
ATOM 10138 C C . PHE A 1 1322 ? 178.028 190.768 134.528 1.00 61.68 1313 PHE A C 1
ATOM 10139 O O . PHE A 1 1322 ? 177.175 190.203 135.221 1.00 65.04 1313 PHE A O 1
ATOM 10147 N N . PHE A 1 1323 ? 178.837 191.711 135.013 1.00 60.22 1314 PHE A N 1
ATOM 10148 C CA . PHE A 1 1323 ? 178.746 192.164 136.394 1.00 65.09 1314 PHE A CA 1
ATOM 10149 C C . PHE A 1 1323 ? 178.629 193.673 136.552 1.00 65.93 1314 PHE A C 1
ATOM 10150 O O . PHE A 1 1323 ? 178.250 194.126 137.637 1.00 66.05 1314 PHE A O 1
ATOM 10158 N N . GLN A 1 1324 ? 178.945 194.463 135.524 1.00 72.15 1315 GLN A N 1
ATOM 10159 C CA . GLN A 1 1324 ? 178.783 195.908 135.579 1.00 70.96 1315 GLN A CA 1
ATOM 10160 C C . GLN A 1 1324 ? 177.724 196.439 134.625 1.00 70.49 1315 GLN A C 1
ATOM 10161 O O . GLN A 1 1324 ? 177.291 197.586 134.788 1.00 71.73 1315 GLN A O 1
ATOM 10167 N N . ALA A 1 1325 ? 177.289 195.646 133.648 1.00 64.36 1316 ALA A N 1
ATOM 10168 C CA . ALA A 1 1325 ? 176.278 196.084 132.695 1.00 62.77 1316 ALA A CA 1
ATOM 10169 C C . ALA A 1 1325 ? 175.061 195.171 132.744 1.00 63.12 1316 ALA A C 1
ATOM 10170 O O . ALA A 1 1325 ? 174.551 194.749 131.701 1.00 62.92 1316 ALA A O 1
ATOM 10172 N N . LEU A 1 1326 ? 174.594 194.853 133.952 1.00 61.15 1317 LEU A N 1
ATOM 10173 C CA . LEU A 1 1326 ? 173.427 193.991 134.100 1.00 60.72 1317 LEU A CA 1
ATOM 10174 C C . LEU A 1 1326 ? 172.141 194.751 133.791 1.00 70.51 1317 LEU A C 1
ATOM 10175 O O . LEU A 1 1326 ? 171.412 194.404 132.855 1.00 71.95 1317 LEU A O 1
ATOM 10180 N N . ASP A 1 1327 ? 171.858 195.797 134.566 1.00 65.47 1318 ASP A N 1
ATOM 10181 C CA . ASP A 1 1327 ? 170.725 196.696 134.338 1.00 56.84 1318 ASP A CA 1
ATOM 10182 C C . ASP A 1 1327 ? 169.403 195.929 134.270 1.00 60.37 1318 ASP A C 1
ATOM 10183 O O . ASP A 1 1327 ? 168.716 195.896 133.247 1.00 60.20 1318 ASP A O 1
ATOM 10188 N N . ASN A 1 1328 ? 169.064 195.301 135.397 1.00 69.77 1319 ASN A N 1
ATOM 10189 C CA . ASN A 1 1328 ? 167.771 194.647 135.609 1.00 67.23 1319 ASN A CA 1
ATOM 10190 C C . ASN A 1 1328 ? 167.528 193.516 134.606 1.00 66.14 1319 ASN A C 1
ATOM 10191 O O . ASN A 1 1328 ? 166.609 193.556 133.786 1.00 69.16 1319 ASN A O 1
ATOM 10196 N N . LEU A 1 1329 ? 168.377 192.496 134.690 1.00 61.48 1320 LEU A N 1
ATOM 10197 C CA . LEU A 1 1329 ? 168.101 191.211 134.058 1.00 62.50 1320 LEU A CA 1
ATOM 10198 C C . LEU A 1 1329 ? 167.786 190.224 135.180 1.00 62.10 1320 LEU A C 1
ATOM 10199 O O . LEU A 1 1329 ? 168.668 189.522 135.684 1.00 65.27 1320 LEU A O 1
ATOM 10204 N N . PRO A 1 1330 ? 166.528 190.175 135.619 1.00 69.93 1321 PRO A N 1
ATOM 10205 C CA . PRO A 1 1330 ? 166.220 189.597 136.934 1.00 68.90 1321 PRO A CA 1
ATOM 10206 C C . PRO A 1 1330 ? 165.916 188.108 136.930 1.00 63.00 1321 PRO A C 1
ATOM 10207 O O . PRO A 1 1330 ? 165.360 187.595 137.906 1.00 67.12 1321 PRO A O 1
ATOM 10211 N N . ASN A 1 1331 ? 166.260 187.400 135.857 1.00 51.51 1322 ASN A N 1
ATOM 10212 C CA . ASN A 1 1331 ? 165.933 185.984 135.750 1.00 56.89 1322 ASN A CA 1
ATOM 10213 C C . ASN A 1 1331 ? 167.162 185.086 135.693 1.00 57.02 1322 ASN A C 1
ATOM 10214 O O . ASN A 1 1331 ? 167.013 183.867 135.550 1.00 60.29 1322 ASN A O 1
ATOM 10219 N N . LEU A 1 1332 ? 168.366 185.641 135.817 1.00 39.62 1323 LEU A N 1
ATOM 10220 C CA . LEU A 1 1332 ? 169.592 184.846 135.738 1.00 29.76 1323 LEU A CA 1
ATOM 10221 C C . LEU A 1 1332 ? 169.819 184.165 137.079 1.00 30.38 1323 LEU A C 1
ATOM 10222 O O . LEU A 1 1332 ? 170.545 184.661 137.941 1.00 44.33 1323 LEU A O 1
ATOM 10227 N N . GLN A 1 1333 ? 169.189 183.003 137.255 1.00 40.43 1324 GLN A N 1
ATOM 10228 C CA . GLN A 1 1333 ? 169.262 182.294 138.525 1.00 47.07 1324 GLN A CA 1
ATOM 10229 C C . GLN A 1 1333 ? 170.516 181.441 138.665 1.00 47.78 1324 GLN A C 1
ATOM 10230 O O . GLN A 1 1333 ? 170.841 181.026 139.783 1.00 46.89 1324 GLN A O 1
ATOM 10236 N N . GLU A 1 1334 ? 171.223 181.163 137.568 1.00 45.24 1325 GLU A N 1
ATOM 10237 C CA . GLU A 1 1334 ? 172.398 180.285 137.595 1.00 40.34 1325 GLU A CA 1
ATOM 10238 C C . GLU A 1 1334 ? 173.487 180.930 136.739 1.00 40.13 1325 GLU A C 1
ATOM 10239 O O . GLU A 1 1334 ? 173.566 180.689 135.532 1.00 51.96 1325 GLU A O 1
ATOM 10245 N N . LEU A 1 1335 ? 174.323 181.746 137.370 1.00 25.35 1326 LEU A N 1
ATOM 10246 C CA . LEU A 1 1335 ? 175.474 182.361 136.713 1.00 25.75 1326 LEU A CA 1
ATOM 10247 C C . LEU A 1 1335 ? 176.717 181.620 137.198 1.00 36.91 1326 LEU A C 1
ATOM 10248 O O . LEU A 1 1335 ? 177.369 182.028 138.161 1.00 46.38 1326 LEU A O 1
ATOM 10253 N N . ASN A 1 1336 ? 177.032 180.513 136.532 1.00 44.93 1327 ASN A N 1
ATOM 10254 C CA . ASN A 1 1336 ? 178.221 179.730 136.844 1.00 43.38 1327 ASN A CA 1
ATOM 10255 C C . ASN A 1 1336 ? 179.353 180.212 135.946 1.00 39.08 1327 ASN A C 1
ATOM 10256 O O . ASN A 1 1336 ? 179.383 179.902 134.752 1.00 37.43 1327 ASN A O 1
ATOM 10261 N N . ILE A 1 1337 ? 180.279 180.969 136.515 1.00 43.43 1328 ILE A N 1
ATOM 10262 C CA . ILE A 1 1337 ? 181.406 181.527 135.773 1.00 47.28 1328 ILE A CA 1
ATOM 10263 C C . ILE A 1 1337 ? 182.668 180.951 136.409 1.00 53.56 1328 ILE A C 1
ATOM 10264 O O . ILE A 1 1337 ? 183.181 181.454 137.414 1.00 56.87 1328 ILE A O 1
ATOM 10269 N N . CYS A 1 1338 ? 183.161 179.855 135.840 1.00 54.01 1329 CYS A N 1
ATOM 10270 C CA . CYS A 1 1338 ? 184.428 179.298 136.282 1.00 48.53 1329 CYS A CA 1
ATOM 10271 C C . CYS A 1 1338 ? 185.573 180.177 135.801 1.00 52.19 1329 CYS A C 1
ATOM 10272 O O . CYS A 1 1338 ? 185.519 180.770 134.720 1.00 57.08 1329 CYS A O 1
ATOM 10275 N N . ARG A 1 1339 ? 186.618 180.262 136.618 1.00 63.07 1330 ARG A N 1
ATOM 10276 C CA . ARG A 1 1339 ? 187.697 181.196 136.342 1.00 67.22 1330 ARG A CA 1
ATOM 10277 C C . ARG A 1 1339 ? 188.561 180.686 135.191 1.00 66.29 1330 ARG A C 1
ATOM 10278 O O . ARG A 1 1339 ? 188.324 179.624 134.609 1.00 66.32 1330 ARG A O 1
ATOM 10286 N N . ASN A 1 1340 ? 189.583 181.468 134.866 1.00 63.74 1331 ASN A N 1
ATOM 10287 C CA . ASN A 1 1340 ? 190.413 181.288 133.682 1.00 63.72 1331 ASN A CA 1
ATOM 10288 C C . ASN A 1 1340 ? 191.884 181.383 134.054 1.00 63.03 1331 ASN A C 1
ATOM 10289 O O . ASN A 1 1340 ? 192.632 182.202 133.520 1.00 66.39 1331 ASN A O 1
ATOM 10294 N N . ILE A 1 1341 ? 192.294 180.575 135.029 1.00 73.17 1332 ILE A N 1
ATOM 10295 C CA . ILE A 1 1341 ? 193.672 180.515 135.525 1.00 79.50 1332 ILE A CA 1
ATOM 10296 C C . ILE A 1 1341 ? 194.713 180.610 134.406 1.00 79.22 1332 ILE A C 1
ATOM 10297 O O . ILE A 1 1341 ? 195.726 181.300 134.595 1.00 74.66 1332 ILE A O 1
ATOM 10302 N N . PRO A 1 1342 ? 194.537 179.987 133.240 1.00 86.84 1333 PRO A N 1
ATOM 10303 C CA . PRO A 1 1342 ? 195.426 180.296 132.110 1.00 85.90 1333 PRO A CA 1
ATOM 10304 C C . PRO A 1 1342 ? 194.933 181.401 131.183 1.00 86.55 1333 PRO A C 1
ATOM 10305 O O . PRO A 1 1342 ? 195.509 181.565 130.103 1.00 86.33 1333 PRO A O 1
ATOM 10309 N N . GLY A 1 1343 ? 193.901 182.154 131.560 1.00 71.90 1334 GLY A N 1
ATOM 10310 C CA . GLY A 1 1343 ? 193.357 183.167 130.675 1.00 63.24 1334 GLY A CA 1
ATOM 10311 C C . GLY A 1 1343 ? 193.050 184.508 131.314 1.00 65.53 1334 GLY A C 1
ATOM 10312 O O . GLY A 1 1343 ? 192.633 185.437 130.616 1.00 70.39 1334 GLY A O 1
ATOM 10313 N N . ARG A 1 1344 ? 193.243 184.636 132.625 1.00 56.55 1335 ARG A N 1
ATOM 10314 C CA . ARG A 1 1344 ? 193.016 185.903 133.314 1.00 60.32 1335 ARG A CA 1
ATOM 10315 C C . ARG A 1 1344 ? 194.108 186.085 134.364 1.00 59.83 1335 ARG A C 1
ATOM 10316 O O . ARG A 1 1344 ? 195.093 185.341 134.393 1.00 61.62 1335 ARG A O 1
ATOM 10324 N N . ILE A 1 1345 ? 193.938 187.082 135.237 1.00 62.00 1336 ILE A N 1
ATOM 10325 C CA . ILE A 1 1345 ? 194.987 187.408 136.199 1.00 64.21 1336 ILE A CA 1
ATOM 10326 C C . ILE A 1 1345 ? 194.571 187.067 137.627 1.00 62.34 1336 ILE A C 1
ATOM 10327 O O . ILE A 1 1345 ? 195.103 186.120 138.216 1.00 66.95 1336 ILE A O 1
ATOM 10332 N N . GLN A 1 1346 ? 193.582 187.794 138.166 1.00 49.06 1337 GLN A N 1
ATOM 10333 C CA . GLN A 1 1346 ? 193.142 187.634 139.554 1.00 54.74 1337 GLN A CA 1
ATOM 10334 C C . GLN A 1 1346 ? 192.158 188.716 139.984 1.00 57.10 1337 GLN A C 1
ATOM 10335 O O . GLN A 1 1346 ? 190.979 188.431 140.218 1.00 60.14 1337 GLN A O 1
ATOM 10341 N N . VAL A 1 1347 ? 192.642 189.957 140.101 1.00 55.87 1338 VAL A N 1
ATOM 10342 C CA . VAL A 1 1347 ? 191.886 191.057 140.696 1.00 54.49 1338 VAL A CA 1
ATOM 10343 C C . VAL A 1 1347 ? 190.552 191.305 140.006 1.00 54.93 1338 VAL A C 1
ATOM 10344 O O . VAL A 1 1347 ? 189.718 192.059 140.524 1.00 54.26 1338 VAL A O 1
ATOM 10348 N N . GLN A 1 1348 ? 190.332 190.687 138.845 1.00 65.66 1339 GLN A N 1
ATOM 10349 C CA . GLN A 1 1348 ? 189.021 190.725 138.213 1.00 66.07 1339 GLN A CA 1
ATOM 10350 C C . GLN A 1 1348 ? 187.950 190.164 139.139 1.00 64.82 1339 GLN A C 1
ATOM 10351 O O . GLN A 1 1348 ? 186.850 190.720 139.241 1.00 67.96 1339 GLN A O 1
ATOM 10357 N N . ALA A 1 1349 ? 188.258 189.065 139.831 1.00 54.86 1340 ALA A N 1
ATOM 10358 C CA . ALA A 1 1349 ? 187.303 188.482 140.766 1.00 54.54 1340 ALA A CA 1
ATOM 10359 C C . ALA A 1 1349 ? 187.010 189.427 141.923 1.00 58.33 1340 ALA A C 1
ATOM 10360 O O . ALA A 1 1349 ? 185.858 189.553 142.351 1.00 60.83 1340 ALA A O 1
ATOM 10362 N N . THR A 1 1350 ? 188.042 190.087 142.453 1.00 59.24 1341 THR A N 1
ATOM 10363 C CA . THR A 1 1350 ? 187.830 191.031 143.546 1.00 59.45 1341 THR A CA 1
ATOM 10364 C C . THR A 1 1350 ? 186.961 192.200 143.101 1.00 59.27 1341 THR A C 1
ATOM 10365 O O . THR A 1 1350 ? 186.054 192.624 143.828 1.00 57.29 1341 THR A O 1
ATOM 10369 N N . THR A 1 1351 ? 187.217 192.728 141.902 1.00 59.55 1342 THR A N 1
ATOM 10370 C CA . THR A 1 1351 ? 186.389 193.813 141.385 1.00 59.22 1342 THR A CA 1
ATOM 10371 C C . THR A 1 1351 ? 184.951 193.353 141.171 1.00 57.44 1342 THR A C 1
ATOM 10372 O O . THR A 1 1351 ? 184.006 194.105 141.434 1.00 60.34 1342 THR A O 1
ATOM 10376 N N . VAL A 1 1352 ? 184.767 192.118 140.696 1.00 57.40 1343 VAL A N 1
ATOM 10377 C CA . VAL A 1 1352 ? 183.422 191.569 140.534 1.00 58.76 1343 VAL A CA 1
ATOM 10378 C C . VAL A 1 1352 ? 182.711 191.502 141.880 1.00 57.51 1343 VAL A C 1
ATOM 10379 O O . VAL A 1 1352 ? 181.559 191.930 142.017 1.00 55.86 1343 VAL A O 1
ATOM 10383 N N . LYS A 1 1353 ? 183.397 190.974 142.896 1.00 59.68 1344 LYS A N 1
ATOM 10384 C CA . LYS A 1 1353 ? 182.802 190.870 144.224 1.00 62.40 1344 LYS A CA 1
ATOM 10385 C C . LYS A 1 1353 ? 182.445 192.244 144.774 1.00 67.45 1344 LYS A C 1
ATOM 10386 O O . LYS A 1 1353 ? 181.417 192.409 145.442 1.00 66.27 1344 LYS A O 1
ATOM 10392 N N . ALA A 1 1354 ? 183.285 193.245 144.504 1.00 70.15 1345 ALA A N 1
ATOM 10393 C CA . ALA A 1 1354 ? 183.024 194.586 145.015 1.00 63.67 1345 ALA A CA 1
ATOM 10394 C C . ALA A 1 1354 ? 181.860 195.250 144.287 1.00 64.85 1345 ALA A C 1
ATOM 10395 O O . ALA A 1 1354 ? 181.081 195.987 144.901 1.00 66.83 1345 ALA A O 1
ATOM 10397 N N . LEU A 1 1355 ? 181.723 195.007 142.983 1.00 66.40 1346 LEU A N 1
ATOM 10398 C CA . LEU A 1 1355 ? 180.739 195.737 142.186 1.00 66.10 1346 LEU A CA 1
ATOM 10399 C C . LEU A 1 1355 ? 179.402 195.006 142.085 1.00 59.47 1346 LEU A C 1
ATOM 10400 O O . LEU A 1 1355 ? 178.371 195.525 142.525 1.00 60.82 1346 LEU A O 1
ATOM 10405 N N . GLY A 1 1356 ? 179.405 193.806 141.502 1.00 61.68 1347 GLY A N 1
ATOM 10406 C CA . GLY A 1 1356 ? 178.148 193.124 141.239 1.00 67.26 1347 GLY A CA 1
ATOM 10407 C C . GLY A 1 1356 ? 177.422 192.708 142.503 1.00 68.76 1347 GLY A C 1
ATOM 10408 O O . GLY A 1 1356 ? 176.207 192.885 142.617 1.00 63.63 1347 GLY A O 1
ATOM 10409 N N . GLN A 1 1357 ? 178.156 192.151 143.470 1.00 74.61 1348 GLN A N 1
ATOM 10410 C CA . GLN A 1 1357 ? 177.533 191.714 144.715 1.00 75.01 1348 GLN A CA 1
ATOM 10411 C C . GLN A 1 1357 ? 176.939 192.892 145.478 1.00 73.47 1348 GLN A C 1
ATOM 10412 O O . GLN A 1 1357 ? 175.830 192.797 146.019 1.00 66.82 1348 GLN A O 1
ATOM 10418 N N . CYS A 1 1358 ? 177.663 194.012 145.534 1.00 73.13 1349 CYS A N 1
ATOM 10419 C CA . CYS A 1 1358 ? 177.162 195.185 146.242 1.00 71.31 1349 CYS A CA 1
ATOM 10420 C C . CYS A 1 1358 ? 175.953 195.784 145.535 1.00 76.33 1349 CYS A C 1
ATOM 10421 O O . CYS A 1 1358 ? 174.955 196.131 146.179 1.00 79.49 1349 CYS A O 1
ATOM 10424 N N . VAL A 1 1359 ? 176.020 195.915 144.207 1.00 82.14 1350 VAL A N 1
ATOM 10425 C CA . VAL A 1 1359 ? 174.922 196.527 143.471 1.00 82.42 1350 VAL A CA 1
ATOM 10426 C C . VAL A 1 1359 ? 173.716 195.602 143.379 1.00 82.26 1350 VAL A C 1
ATOM 10427 O O . VAL A 1 1359 ? 172.608 196.069 143.087 1.00 80.66 1350 VAL A O 1
ATOM 10431 N N . SER A 1 1360 ? 173.903 194.305 143.635 1.00 76.97 1351 SER A N 1
ATOM 10432 C CA . SER A 1 1360 ? 172.853 193.307 143.471 1.00 75.33 1351 SER A CA 1
ATOM 10433 C C . SER A 1 1360 ? 172.255 193.395 142.072 1.00 73.26 1351 SER A C 1
ATOM 10434 O O . SER A 1 1360 ? 172.807 192.834 141.120 1.00 74.05 1351 SER A O 1
ATOM 10437 N N . ARG A 1 1361 ? 171.122 194.085 141.949 1.00 62.10 1352 ARG A N 1
ATOM 10438 C CA . ARG A 1 1361 ? 170.399 194.335 140.706 1.00 59.62 1352 ARG A CA 1
ATOM 10439 C C . ARG A 1 1361 ? 169.834 193.060 140.096 1.00 64.50 1352 ARG A C 1
ATOM 10440 O O . ARG A 1 1361 ? 169.142 193.132 139.073 1.00 69.23 1352 ARG A O 1
ATOM 10448 N N . LEU A 1 1362 ? 170.094 191.898 140.692 1.00 54.26 1353 LEU A N 1
ATOM 10449 C CA . LEU A 1 1362 ? 169.552 190.626 140.231 1.00 50.54 1353 LEU A CA 1
ATOM 10450 C C . LEU A 1 1362 ? 168.951 189.930 141.444 1.00 52.13 1353 LEU A C 1
ATOM 10451 O O . LEU A 1 1362 ? 169.682 189.646 142.415 1.00 57.64 1353 LEU A O 1
ATOM 10456 N N . PRO A 1 1363 ? 167.656 189.642 141.450 1.00 49.59 1354 PRO A N 1
ATOM 10457 C CA . PRO A 1 1363 ? 167.073 188.907 142.581 1.00 53.37 1354 PRO A CA 1
ATOM 10458 C C . PRO A 1 1363 ? 167.382 187.418 142.535 1.00 54.66 1354 PRO A C 1
ATOM 10459 O O . PRO A 1 1363 ? 166.799 186.638 143.294 1.00 55.07 1354 PRO A O 1
ATOM 10463 N N . SER A 1 1364 ? 168.295 187.011 141.654 1.00 51.38 1355 SER A N 1
ATOM 10464 C CA . SER A 1 1364 ? 168.653 185.607 141.518 1.00 53.77 1355 SER A CA 1
ATOM 10465 C C . SER A 1 1364 ? 170.121 185.487 141.133 1.00 52.12 1355 SER A C 1
ATOM 10466 O O . SER A 1 1364 ? 170.643 186.311 140.378 1.00 52.32 1355 SER A O 1
ATOM 10469 N N . LEU A 1 1365 ? 170.776 184.453 141.654 1.00 38.83 1356 LEU A N 1
ATOM 10470 C CA . LEU A 1 1365 ? 172.172 184.176 141.346 1.00 38.02 1356 LEU A CA 1
ATOM 10471 C C . LEU A 1 1365 ? 172.476 182.743 141.766 1.00 47.40 1356 LEU A C 1
ATOM 10472 O O . LEU A 1 1365 ? 171.625 182.045 142.324 1.00 46.83 1356 LEU A O 1
ATOM 10477 N N . ILE A 1 1366 ? 173.705 182.302 141.484 1.00 43.44 1357 ILE A N 1
ATOM 10478 C CA . ILE A 1 1366 ? 174.189 180.986 141.886 1.00 36.37 1357 ILE A CA 1
ATOM 10479 C C . ILE A 1 1366 ? 175.598 181.134 142.449 1.00 42.63 1357 ILE A C 1
ATOM 10480 O O . ILE A 1 1366 ? 176.258 182.161 142.280 1.00 40.37 1357 ILE A O 1
ATOM 10485 N N . ARG A 1 1367 ? 176.059 180.076 143.112 1.00 42.33 1358 ARG A N 1
ATOM 10486 C CA . ARG A 1 1367 ? 177.243 180.129 143.960 1.00 42.60 1358 ARG A CA 1
ATOM 10487 C C . ARG A 1 1367 ? 178.515 180.129 143.107 1.00 50.28 1358 ARG A C 1
ATOM 10488 O O . ARG A 1 1367 ? 178.476 180.263 141.881 1.00 53.20 1358 ARG A O 1
ATOM 10496 N N . LEU A 1 1368 ? 179.667 179.975 143.759 1.00 50.20 1359 LEU A N 1
ATOM 10497 C CA . LEU A 1 1368 ? 180.955 180.364 143.205 1.00 48.69 1359 LEU A CA 1
ATOM 10498 C C . LEU A 1 1368 ? 181.724 179.166 142.639 1.00 35.16 1359 LEU A C 1
ATOM 10499 O O . LEU A 1 1368 ? 181.207 178.050 142.535 1.00 23.69 1359 LEU A O 1
ATOM 10504 N N . HIS A 1 1369 ? 182.986 179.409 142.278 1.00 49.52 1360 HIS A N 1
ATOM 10505 C CA . HIS A 1 1369 ? 183.818 178.541 141.450 1.00 51.28 1360 HIS A CA 1
ATOM 10506 C C . HIS A 1 1369 ? 185.109 178.193 142.191 1.00 45.98 1360 HIS A C 1
ATOM 10507 O O . HIS A 1 1369 ? 185.351 178.658 143.309 1.00 54.61 1360 HIS A O 1
ATOM 10514 N N . MET A 1 1370 ? 185.951 177.376 141.562 1.00 30.68 1361 MET A N 1
ATOM 10515 C CA . MET A 1 1370 ? 187.026 176.698 142.290 1.00 39.06 1361 MET A CA 1
ATOM 10516 C C . MET A 1 1370 ? 188.106 176.251 141.289 1.00 50.26 1361 MET A C 1
ATOM 10517 O O . MET A 1 1370 ? 188.167 176.758 140.163 1.00 50.81 1361 MET A O 1
ATOM 10522 N N . LEU A 1 1371 ? 188.963 175.318 141.723 1.00 62.56 1362 LEU A N 1
ATOM 10523 C CA . LEU A 1 1371 ? 190.040 174.578 141.057 1.00 56.89 1362 LEU A CA 1
ATOM 10524 C C . LEU A 1 1371 ? 191.406 175.271 141.066 1.00 59.14 1362 LEU A C 1
ATOM 10525 O O . LEU A 1 1371 ? 192.396 174.629 140.722 1.00 62.36 1362 LEU A O 1
ATOM 10530 N N . SER A 1 1372 ? 191.519 176.527 141.490 1.00 58.75 1363 SER A N 1
ATOM 10531 C CA . SER A 1 1372 ? 192.866 177.018 141.769 1.00 58.79 1363 SER A CA 1
ATOM 10532 C C . SER A 1 1372 ? 192.971 178.054 142.878 1.00 58.38 1363 SER A C 1
ATOM 10533 O O . SER A 1 1372 ? 194.090 178.489 143.164 1.00 54.22 1363 SER A O 1
ATOM 10536 N N . TRP A 1 1373 ? 191.883 178.451 143.531 1.00 61.75 1364 TRP A N 1
ATOM 10537 C CA . TRP A 1 1373 ? 191.834 179.734 144.222 1.00 58.68 1364 TRP A CA 1
ATOM 10538 C C . TRP A 1 1373 ? 191.603 179.534 145.712 1.00 56.64 1364 TRP A C 1
ATOM 10539 O O . TRP A 1 1373 ? 190.562 179.007 146.119 1.00 59.36 1364 TRP A O 1
ATOM 10550 N N . LEU A 1 1374 ? 192.569 179.971 146.518 1.00 50.92 1365 LEU A N 1
ATOM 10551 C CA . LEU A 1 1374 ? 192.526 179.807 147.964 1.00 52.18 1365 LEU A CA 1
ATOM 10552 C C . LEU A 1 1374 ? 193.318 180.933 148.611 1.00 49.39 1365 LEU A C 1
ATOM 10553 O O . LEU A 1 1374 ? 194.247 181.479 148.011 1.00 56.10 1365 LEU A O 1
ATOM 10558 N N . LEU A 1 1375 ? 192.945 181.277 149.843 1.00 54.03 1366 LEU A N 1
ATOM 10559 C CA . LEU A 1 1375 ? 193.581 182.372 150.567 1.00 60.75 1366 LEU A CA 1
ATOM 10560 C C . LEU A 1 1375 ? 193.675 181.987 152.041 1.00 59.25 1366 LEU A C 1
ATOM 10561 O O . LEU A 1 1375 ? 193.303 180.878 152.438 1.00 61.00 1366 LEU A O 1
ATOM 10566 N N . ASP A 1 1376 ? 194.176 182.909 152.862 1.00 56.21 1367 ASP A N 1
ATOM 10567 C CA . ASP A 1 1376 ? 194.469 182.589 154.251 1.00 56.61 1367 ASP A CA 1
ATOM 10568 C C . ASP A 1 1376 ? 193.190 182.556 155.086 1.00 53.92 1367 ASP A C 1
ATOM 10569 O O . ASP A 1 1376 ? 192.119 183.002 154.664 1.00 57.84 1367 ASP A O 1
ATOM 10574 N N . GLU A 1 1377 ? 193.321 182.017 156.299 1.00 55.24 1368 GLU A N 1
ATOM 10575 C CA . GLU A 1 1377 ? 192.179 181.722 157.154 1.00 56.87 1368 GLU A CA 1
ATOM 10576 C C . GLU A 1 1377 ? 191.565 182.956 157.801 1.00 63.34 1368 GLU A C 1
ATOM 10577 O O . GLU A 1 1377 ? 190.433 182.875 158.289 1.00 65.80 1368 GLU A O 1
ATOM 10583 N N . GLU A 1 1378 ? 192.274 184.086 157.825 1.00 69.63 1369 GLU A N 1
ATOM 10584 C CA . GLU A 1 1378 ? 191.734 185.273 158.480 1.00 67.35 1369 GLU A CA 1
ATOM 10585 C C . GLU A 1 1378 ? 190.538 185.836 157.721 1.00 64.29 1369 GLU A C 1
ATOM 10586 O O . GLU A 1 1378 ? 189.556 186.269 158.337 1.00 63.64 1369 GLU A O 1
ATOM 10592 N N . ASP A 1 1379 ? 190.594 185.839 156.391 1.00 59.64 1370 ASP A N 1
ATOM 10593 C CA . ASP A 1 1379 ? 189.523 186.401 155.579 1.00 61.06 1370 ASP A CA 1
ATOM 10594 C C . ASP A 1 1379 ? 188.475 185.376 155.169 1.00 59.16 1370 ASP A C 1
ATOM 10595 O O . ASP A 1 1379 ? 187.475 185.750 154.550 1.00 63.81 1370 ASP A O 1
ATOM 10600 N N . MET A 1 1380 ? 188.671 184.096 155.491 1.00 53.46 1371 MET A N 1
ATOM 10601 C CA . MET A 1 1380 ? 187.549 183.167 155.409 1.00 60.57 1371 MET A CA 1
ATOM 10602 C C . MET A 1 1380 ? 186.474 183.524 156.423 1.00 60.46 1371 MET A C 1
ATOM 10603 O O . MET A 1 1380 ? 185.282 183.369 156.141 1.00 65.25 1371 MET A O 1
ATOM 10608 N N . LYS A 1 1381 ? 186.872 184.035 157.591 1.00 58.02 1372 LYS A N 1
ATOM 10609 C CA . LYS A 1 1381 ? 185.898 184.618 158.507 1.00 62.92 1372 LYS A CA 1
ATOM 10610 C C . LYS A 1 1381 ? 185.222 185.833 157.882 1.00 62.38 1372 LYS A C 1
ATOM 10611 O O . LYS A 1 1381 ? 184.027 186.068 158.096 1.00 60.20 1372 LYS A O 1
ATOM 10617 N N . VAL A 1 1382 ? 185.972 186.613 157.101 1.00 57.98 1373 VAL A N 1
ATOM 10618 C CA . VAL A 1 1382 ? 185.394 187.768 156.420 1.00 52.64 1373 VAL A CA 1
ATOM 10619 C C . VAL A 1 1382 ? 184.325 187.322 155.429 1.00 55.18 1373 VAL A C 1
ATOM 10620 O O . VAL A 1 1382 ? 183.229 187.891 155.374 1.00 59.41 1373 VAL A O 1
ATOM 10624 N N . ILE A 1 1383 ? 184.625 186.292 154.633 1.00 53.10 1374 ILE A N 1
ATOM 10625 C CA . ILE A 1 1383 ? 183.646 185.829 153.654 1.00 42.06 1374 ILE A CA 1
ATOM 10626 C C . ILE A 1 1383 ? 182.480 185.132 154.345 1.00 44.24 1374 ILE A C 1
ATOM 10627 O O . ILE A 1 1383 ? 181.351 185.171 153.849 1.00 49.27 1374 ILE A O 1
ATOM 10632 N N . ASN A 1 1384 ? 182.715 184.511 155.504 1.00 54.58 1375 ASN A N 1
ATOM 10633 C CA . ASN A 1 1384 ? 181.608 183.972 156.288 1.00 57.02 1375 ASN A CA 1
ATOM 10634 C C . ASN A 1 1384 ? 180.683 185.085 156.766 1.00 63.27 1375 ASN A C 1
ATOM 10635 O O . ASN A 1 1384 ? 179.454 184.953 156.706 1.00 66.29 1375 ASN A O 1
ATOM 10640 N N . ASP A 1 1385 ? 181.259 186.190 157.246 1.00 65.61 1376 ASP A N 1
ATOM 10641 C CA . ASP A 1 1385 ? 180.450 187.327 157.676 1.00 67.26 1376 ASP A CA 1
ATOM 10642 C C . ASP A 1 1385 ? 179.691 187.937 156.504 1.00 65.13 1376 ASP A C 1
ATOM 10643 O O . ASP A 1 1385 ? 178.531 188.341 156.647 1.00 66.33 1376 ASP A O 1
ATOM 10648 N N . VAL A 1 1386 ? 180.336 188.021 155.338 1.00 57.17 1377 VAL A N 1
ATOM 10649 C CA . VAL A 1 1386 ? 179.660 188.516 154.141 1.00 52.75 1377 VAL A CA 1
ATOM 10650 C C . VAL A 1 1386 ? 178.505 187.597 153.768 1.00 52.52 1377 VAL A C 1
ATOM 10651 O O . VAL A 1 1386 ? 177.422 188.057 153.383 1.00 55.70 1377 VAL A O 1
ATOM 10655 N N . LYS A 1 1387 ? 178.717 186.284 153.874 1.00 52.61 1378 LYS A N 1
ATOM 10656 C CA . LYS A 1 1387 ? 177.642 185.333 153.623 1.00 55.77 1378 LYS A CA 1
ATOM 10657 C C . LYS A 1 1387 ? 176.492 185.543 154.596 1.00 57.60 1378 LYS A C 1
ATOM 10658 O O . LYS A 1 1387 ? 175.321 185.496 154.204 1.00 63.91 1378 LYS A O 1
ATOM 10664 N N . GLU A 1 1388 ? 176.806 185.797 155.864 1.00 54.83 1379 GLU A N 1
ATOM 10665 C CA . GLU A 1 1388 ? 175.780 186.059 156.864 1.00 61.50 1379 GLU A CA 1
ATOM 10666 C C . GLU A 1 1388 ? 175.173 187.452 156.746 1.00 63.35 1379 GLU A C 1
ATOM 10667 O O . GLU A 1 1388 ? 174.273 187.784 157.525 1.00 58.54 1379 GLU A O 1
ATOM 10673 N N . ARG A 1 1389 ? 175.640 188.272 155.802 1.00 62.51 1380 ARG A N 1
ATOM 10674 C CA . ARG A 1 1389 ? 175.133 189.635 155.673 1.00 59.04 1380 ARG A CA 1
ATOM 10675 C C . ARG A 1 1389 ? 173.839 189.682 154.865 1.00 58.24 1380 ARG A C 1
ATOM 10676 O O . ARG A 1 1389 ? 172.786 190.070 155.383 1.00 59.63 1380 ARG A O 1
ATOM 10684 N N . HIS A 1 1390 ? 173.897 189.288 153.595 1.00 50.95 1381 HIS A N 1
ATOM 10685 C CA . HIS A 1 1390 ? 172.733 189.390 152.729 1.00 56.94 1381 HIS A CA 1
ATOM 10686 C C . HIS A 1 1390 ? 171.805 188.190 152.922 1.00 51.28 1381 HIS A C 1
ATOM 10687 O O . HIS A 1 1390 ? 172.244 187.116 153.343 1.00 44.88 1381 HIS A O 1
ATOM 10694 N N . PRO A 1 1391 ? 170.509 188.351 152.623 1.00 52.31 1382 PRO A N 1
ATOM 10695 C CA . PRO A 1 1391 ? 169.502 187.395 153.125 1.00 53.19 1382 PRO A CA 1
ATOM 10696 C C . PRO A 1 1391 ? 169.676 185.955 152.659 1.00 57.93 1382 PRO A C 1
ATOM 10697 O O . PRO A 1 1391 ? 168.946 185.085 153.152 1.00 58.66 1382 PRO A O 1
ATOM 10701 N N . GLN A 1 1392 ? 170.598 185.666 151.744 1.00 52.68 1383 GLN A N 1
ATOM 10702 C CA . GLN A 1 1392 ? 170.868 184.282 151.370 1.00 48.39 1383 GLN A CA 1
ATOM 10703 C C . GLN A 1 1392 ? 171.746 183.563 152.388 1.00 45.23 1383 GLN A C 1
ATOM 10704 O O . GLN A 1 1392 ? 172.298 182.507 152.067 1.00 48.81 1383 GLN A O 1
ATOM 10710 N N . SER A 1 1393 ? 171.869 184.106 153.602 1.00 54.14 1384 SER A N 1
ATOM 10711 C CA . SER A 1 1393 ? 172.816 183.579 154.581 1.00 56.38 1384 SER A CA 1
ATOM 10712 C C . SER A 1 1393 ? 172.515 182.128 154.937 1.00 57.05 1384 SER A C 1
ATOM 10713 O O . SER A 1 1393 ? 173.398 181.265 154.873 1.00 58.50 1384 SER A O 1
ATOM 10716 N N . LYS A 1 1394 ? 171.273 181.838 155.316 1.00 41.89 1385 LYS A N 1
ATOM 10717 C CA . LYS A 1 1394 ? 170.920 180.510 155.800 1.00 38.52 1385 LYS A CA 1
ATOM 10718 C C . LYS A 1 1394 ? 170.727 179.500 154.677 1.00 43.89 1385 LYS A C 1
ATOM 10719 O O . LYS A 1 1394 ? 170.217 178.403 154.932 1.00 49.77 1385 LYS A O 1
ATOM 10725 N N . ARG A 1 1395 ? 171.115 179.839 153.450 1.00 39.88 1386 ARG A N 1
ATOM 10726 C CA . ARG A 1 1395 ? 170.977 178.923 152.327 1.00 32.09 1386 ARG A CA 1
ATOM 10727 C C . ARG A 1 1395 ? 172.274 178.842 151.533 1.00 33.73 1386 ARG A C 1
ATOM 10728 O O . ARG A 1 1395 ? 172.549 177.831 150.879 1.00 43.07 1386 ARG A O 1
ATOM 10736 N N . LEU A 1 1396 ? 173.079 179.898 151.590 1.00 37.03 1387 LEU A N 1
ATOM 10737 C CA . LEU A 1 1396 ? 174.281 179.973 150.771 1.00 40.14 1387 LEU A CA 1
ATOM 10738 C C . LEU A 1 1396 ? 175.359 179.035 151.299 1.00 48.79 1387 LEU A C 1
ATOM 10739 O O . LEU A 1 1396 ? 175.674 179.039 152.493 1.00 50.75 1387 LEU A O 1
ATOM 10744 N N . ILE A 1 1397 ? 175.921 178.227 150.404 1.00 41.53 1388 ILE A N 1
ATOM 10745 C CA . ILE A 1 1397 ? 177.131 177.458 150.669 1.00 34.05 1388 ILE A CA 1
ATOM 10746 C C . ILE A 1 1397 ? 178.188 177.902 149.673 1.00 37.18 1388 ILE A C 1
ATOM 10747 O O . ILE A 1 1397 ? 177.933 177.933 148.464 1.00 36.85 1388 ILE A O 1
ATOM 10752 N N . ILE A 1 1398 ? 179.364 178.253 150.179 1.00 38.42 1389 ILE A N 1
ATOM 10753 C CA . ILE A 1 1398 ? 180.480 178.674 149.344 1.00 40.46 1389 ILE A CA 1
ATOM 10754 C C . ILE A 1 1398 ? 181.360 177.453 149.122 1.00 41.82 1389 ILE A C 1
ATOM 10755 O O . ILE A 1 1398 ? 181.988 176.946 150.058 1.00 37.04 1389 ILE A O 1
ATOM 10760 N N . PHE A 1 1399 ? 181.402 176.973 147.882 1.00 35.69 1390 PHE A N 1
ATOM 10761 C CA . PHE A 1 1399 ? 182.186 175.793 147.541 1.00 29.58 1390 PHE A CA 1
ATOM 10762 C C . PHE A 1 1399 ? 183.638 176.213 147.355 1.00 38.46 1390 PHE A C 1
ATOM 10763 O O . PHE A 1 1399 ? 183.982 176.850 146.355 1.00 36.55 1390 PHE A O 1
ATOM 10771 N N . TRP A 1 1400 ? 184.492 175.864 148.319 1.00 52.35 1391 TRP A N 1
ATOM 10772 C CA . TRP A 1 1400 ? 185.904 176.205 148.228 1.00 47.74 1391 TRP A CA 1
ATOM 10773 C C . TRP A 1 1400 ? 186.839 175.076 148.640 1.00 49.33 1391 TRP A C 1
ATOM 10774 O O . TRP A 1 1400 ? 188.052 175.301 148.698 1.00 49.39 1391 TRP A O 1
ATOM 10785 N N . LYS A 1 1401 ? 186.330 173.880 148.917 1.00 51.54 1392 LYS A N 1
ATOM 10786 C CA . LYS A 1 1401 ? 187.155 172.753 149.331 1.00 49.18 1392 LYS A CA 1
ATOM 10787 C C . LYS A 1 1401 ? 187.311 171.776 148.173 1.00 42.89 1392 LYS A C 1
ATOM 10788 O O . LYS A 1 1401 ? 186.317 171.331 147.590 1.00 43.42 1392 LYS A O 1
ATOM 10794 N N . LEU A 1 1402 ? 188.558 171.449 147.844 1.00 35.65 1393 LEU A N 1
ATOM 10795 C CA . LEU A 1 1402 ? 188.884 170.526 146.764 1.00 33.89 1393 LEU A CA 1
ATOM 10796 C C . LEU A 1 1402 ? 189.323 169.203 147.379 1.00 42.27 1393 LEU A C 1
ATOM 10797 O O . LEU A 1 1402 ? 190.380 169.129 148.015 1.00 44.13 1393 LEU A O 1
ATOM 10802 N N . ILE A 1 1403 ? 188.514 168.163 147.191 1.00 48.80 1394 ILE A N 1
ATOM 10803 C CA . ILE A 1 1403 ? 188.864 166.830 147.674 1.00 46.79 1394 ILE A CA 1
ATOM 10804 C C . ILE A 1 1403 ? 189.926 166.264 146.737 1.00 47.84 1394 ILE A C 1
ATOM 10805 O O . ILE A 1 1403 ? 189.630 165.884 145.601 1.00 51.72 1394 ILE A O 1
ATOM 10810 N N . VAL A 1 1404 ? 191.167 166.212 147.210 1.00 42.81 1395 VAL A N 1
ATOM 10811 C CA . VAL A 1 1404 ? 192.320 165.942 146.355 1.00 40.88 1395 VAL A CA 1
ATOM 10812 C C . VAL A 1 1404 ? 192.863 164.551 146.663 1.00 44.86 1395 VAL A C 1
ATOM 10813 O O . VAL A 1 1404 ? 192.817 164.113 147.820 1.00 39.24 1395 VAL A O 1
ATOM 10817 N N . PRO A 1 1405 ? 193.356 163.809 145.667 1.00 58.12 1396 PRO A N 1
ATOM 10818 C CA . PRO A 1 1405 ? 194.038 162.541 145.952 1.00 51.54 1396 PRO A CA 1
ATOM 10819 C C . PRO A 1 1405 ? 195.496 162.692 146.359 1.00 57.59 1396 PRO A C 1
ATOM 10820 O O . PRO A 1 1405 ? 196.155 161.677 146.610 1.00 62.78 1396 PRO A O 1
ATOM 10824 N N . PHE A 1 1406 ? 196.017 163.914 146.433 1.00 57.70 1397 PHE A N 1
ATOM 10825 C CA . PHE A 1 1406 ? 197.417 164.162 146.745 1.00 48.91 1397 PHE A CA 1
ATOM 10826 C C . PHE A 1 1406 ? 197.547 164.761 148.138 1.00 52.17 1397 PHE A C 1
ATOM 10827 O O . PHE A 1 1406 ? 196.751 165.620 148.532 1.00 53.29 1397 PHE A O 1
ATOM 10835 N N . SER A 1 1407 ? 198.547 164.302 148.880 1.00 61.00 1398 SER A N 1
ATOM 10836 C CA . SER A 1 1407 ? 198.860 164.912 150.166 1.00 60.80 1398 SER A CA 1
ATOM 10837 C C . SER A 1 1407 ? 199.470 166.290 149.937 1.00 56.82 1398 SER A C 1
ATOM 10838 O O . SER A 1 1407 ? 200.374 166.429 149.104 1.00 57.76 1398 SER A O 1
ATOM 10841 N N . PRO A 1 1408 ? 199.001 167.326 150.632 1.00 54.35 1399 PRO A N 1
ATOM 10842 C CA . PRO A 1 1408 ? 199.529 168.675 150.389 1.00 58.39 1399 PRO A CA 1
ATOM 10843 C C . PRO A 1 1408 ? 201.018 168.758 150.690 1.00 59.52 1399 PRO A C 1
ATOM 10844 O O . PRO A 1 1408 ? 201.517 168.146 151.636 1.00 58.49 1399 PRO A O 1
ATOM 10848 N N . VAL A 1 1409 ? 201.728 169.528 149.870 1.00 60.53 1400 VAL A N 1
ATOM 10849 C CA . VAL A 1 1409 ? 203.167 169.719 149.998 1.00 59.24 1400 VAL A CA 1
ATOM 10850 C C . VAL A 1 1409 ? 203.436 171.205 150.183 1.00 61.53 1400 VAL A C 1
ATOM 10851 O O . VAL A 1 1409 ? 202.986 172.028 149.377 1.00 65.30 1400 VAL A O 1
ATOM 10855 N N . ILE A 1 1410 ? 204.170 171.544 151.236 1.00 65.33 1401 ILE A N 1
ATOM 10856 C CA . ILE A 1 1410 ? 204.453 172.932 151.579 1.00 66.59 1401 ILE A CA 1
ATOM 10857 C C . ILE A 1 1410 ? 205.709 173.378 150.845 1.00 66.06 1401 ILE A C 1
ATOM 10858 O O . ILE A 1 1410 ? 206.712 172.655 150.814 1.00 65.40 1401 ILE A O 1
ATOM 10863 N N . LEU A 1 1411 ? 205.654 174.570 150.250 1.00 62.83 1402 LEU A N 1
ATOM 10864 C CA . LEU A 1 1411 ? 206.785 175.128 149.510 1.00 65.53 1402 LEU A CA 1
ATOM 10865 C C . LEU A 1 1411 ? 207.730 175.872 150.458 1.00 67.62 1402 LEU A C 1
ATOM 10866 O O . LEU A 1 1411 ? 208.034 177.053 150.294 1.00 66.87 1402 LEU A O 1
ATOM 10871 N N . GLU A 1 1412 ? 208.195 175.147 151.470 1.00 75.35 1403 GLU A N 1
ATOM 10872 C CA . GLU A 1 1412 ? 209.113 175.710 152.453 1.00 77.06 1403 GLU A CA 1
ATOM 10873 C C . GLU A 1 1412 ? 210.559 175.559 151.993 1.00 78.24 1403 GLU A C 1
ATOM 10874 O O . GLU A 1 1412 ? 211.456 176.244 152.484 1.00 74.33 1403 GLU A O 1
ATOM 10881 N N . MET B 2 8 ? 137.838 156.946 159.982 1.00 71.46 1 MET B N 1
ATOM 10882 C CA . MET B 2 8 ? 138.164 156.541 161.344 1.00 70.74 1 MET B CA 1
ATOM 10883 C C . MET B 2 8 ? 139.022 157.596 162.035 1.00 73.41 1 MET B C 1
ATOM 10884 O O . MET B 2 8 ? 138.738 158.000 163.162 1.00 78.32 1 MET B O 1
ATOM 10889 N N . ALA B 2 9 ? 140.075 158.040 161.347 1.00 57.22 2 ALA B N 1
ATOM 10890 C CA . ALA B 2 9 ? 140.982 159.056 161.879 1.00 55.63 2 ALA B CA 1
ATOM 10891 C C . ALA B 2 9 ? 140.356 160.430 161.657 1.00 57.57 2 ALA B C 1
ATOM 10892 O O . ALA B 2 9 ? 140.677 161.160 160.716 1.00 58.58 2 ALA B O 1
ATOM 10894 N N . GLN B 2 10 ? 139.437 160.783 162.555 1.00 52.10 3 GLN B N 1
ATOM 10895 C CA . GLN B 2 10 ? 138.735 162.054 162.490 1.00 46.71 3 GLN B CA 1
ATOM 10896 C C . GLN B 2 10 ? 138.884 162.885 163.755 1.00 50.18 3 GLN B C 1
ATOM 10897 O O . GLN B 2 10 ? 138.368 164.007 163.805 1.00 52.46 3 GLN B O 1
ATOM 10903 N N . VAL B 2 11 ? 139.545 162.365 164.787 1.00 54.60 4 VAL B N 1
ATOM 10904 C CA . VAL B 2 11 ? 139.757 163.121 166.016 1.00 55.97 4 VAL B CA 1
ATOM 10905 C C . VAL B 2 11 ? 141.210 162.988 166.456 1.00 58.59 4 VAL B C 1
ATOM 10906 O O . VAL B 2 11 ? 141.639 163.628 167.423 1.00 55.93 4 VAL B O 1
ATOM 10910 N N . ILE B 2 12 ? 141.980 162.164 165.747 1.00 52.37 5 ILE B N 1
ATOM 10911 C CA . ILE B 2 12 ? 143.377 161.906 166.077 1.00 54.90 5 ILE B CA 1
ATOM 10912 C C . ILE B 2 12 ? 144.230 162.170 164.844 1.00 53.15 5 ILE B C 1
ATOM 10913 O O . ILE B 2 12 ? 143.826 161.860 163.718 1.00 47.51 5 ILE B O 1
ATOM 10918 N N . ASN B 2 13 ? 145.410 162.753 165.059 1.00 48.45 6 ASN B N 1
ATOM 10919 C CA . ASN B 2 13 ? 146.383 162.962 163.988 1.00 44.96 6 ASN B CA 1
ATOM 10920 C C . ASN B 2 13 ? 147.249 161.710 163.841 1.00 47.11 6 ASN B C 1
ATOM 10921 O O . ASN B 2 13 ? 148.444 161.689 164.144 1.00 52.44 6 ASN B O 1
ATOM 10926 N N . THR B 2 14 ? 146.606 160.640 163.365 1.00 44.41 7 THR B N 1
ATOM 10927 C CA . THR B 2 14 ? 147.307 159.372 163.196 1.00 39.67 7 THR B CA 1
ATOM 10928 C C . THR B 2 14 ? 148.337 159.442 162.078 1.00 33.79 7 THR B C 1
ATOM 10929 O O . THR B 2 14 ? 149.336 158.715 162.111 1.00 38.49 7 THR B O 1
ATOM 10933 N N . ASN B 2 15 ? 148.112 160.302 161.086 1.00 31.41 8 ASN B N 1
ATOM 10934 C CA . ASN B 2 15 ? 149.023 160.418 159.956 1.00 40.55 8 ASN B CA 1
ATOM 10935 C C . ASN B 2 15 ? 150.320 161.132 160.313 1.00 40.09 8 ASN B C 1
ATOM 10936 O O . ASN B 2 15 ? 151.223 161.191 159.471 1.00 42.22 8 ASN B O 1
ATOM 10941 N N . SER B 2 16 ? 150.427 161.680 161.521 1.00 36.29 9 SER B N 1
ATOM 10942 C CA . SER B 2 16 ? 151.638 162.378 161.932 1.00 32.23 9 SER B CA 1
ATOM 10943 C C . SER B 2 16 ? 152.836 161.437 161.916 1.00 38.24 9 SER B C 1
ATOM 10944 O O . SER B 2 16 ? 152.768 160.315 162.426 1.00 38.27 9 SER B O 1
ATOM 10947 N N . LEU B 2 17 ? 153.936 161.899 161.327 1.00 33.52 10 LEU B N 1
ATOM 10948 C CA . LEU B 2 17 ? 155.144 161.090 161.257 1.00 27.65 10 LEU B CA 1
ATOM 10949 C C . LEU B 2 17 ? 155.797 161.006 162.631 1.00 36.27 10 LEU B C 1
ATOM 10950 O O . LEU B 2 17 ? 156.069 162.030 163.263 1.00 48.52 10 LEU B O 1
ATOM 10955 N N . SER B 2 18 ? 156.076 159.783 163.079 1.00 35.14 11 SER B N 1
ATOM 10956 C CA . SER B 2 18 ? 156.483 159.514 164.454 1.00 37.43 11 SER B CA 1
ATOM 10957 C C . SER B 2 18 ? 157.945 159.842 164.735 1.00 39.85 11 SER B C 1
ATOM 10958 O O . SER B 2 18 ? 158.431 159.498 165.818 1.00 46.71 11 SER B O 1
ATOM 10961 N N . LEU B 2 19 ? 158.652 160.452 163.781 1.00 43.61 12 LEU B N 1
ATOM 10962 C CA . LEU B 2 19 ? 160.059 160.834 163.899 1.00 48.43 12 LEU B CA 1
ATOM 10963 C C . LEU B 2 19 ? 160.948 159.594 163.851 1.00 49.02 12 LEU B C 1
ATOM 10964 O O . LEU B 2 19 ? 162.177 159.698 163.793 1.00 52.40 12 LEU B O 1
ATOM 10969 N N . LEU B 2 20 ? 160.327 158.416 163.859 1.00 46.81 13 LEU B N 1
ATOM 10970 C CA . LEU B 2 20 ? 160.967 157.172 163.454 1.00 50.35 13 LEU B CA 1
ATOM 10971 C C . LEU B 2 20 ? 160.734 156.922 161.972 1.00 51.06 13 LEU B C 1
ATOM 10972 O O . LEU B 2 20 ? 161.682 156.711 161.207 1.00 55.23 13 LEU B O 1
ATOM 10977 N N . THR B 2 21 ? 159.466 156.958 161.560 1.00 41.88 14 THR B N 1
ATOM 10978 C CA . THR B 2 21 ? 159.141 156.907 160.142 1.00 39.85 14 THR B CA 1
ATOM 10979 C C . THR B 2 21 ? 159.680 158.132 159.416 1.00 36.93 14 THR B C 1
ATOM 10980 O O . THR B 2 21 ? 160.042 158.047 158.240 1.00 38.23 14 THR B O 1
ATOM 10984 N N . GLN B 2 22 ? 159.750 159.278 160.098 1.00 38.68 15 GLN B N 1
ATOM 10985 C CA . GLN B 2 22 ? 160.341 160.460 159.481 1.00 35.89 15 GLN B CA 1
ATOM 10986 C C . GLN B 2 22 ? 161.792 160.204 159.100 1.00 37.85 15 GLN B C 1
ATOM 10987 O O . GLN B 2 22 ? 162.220 160.544 157.994 1.00 42.82 15 GLN B O 1
ATOM 10993 N N . ASN B 2 23 ? 162.556 159.563 159.988 1.00 40.35 16 ASN B N 1
ATOM 10994 C CA . ASN B 2 23 ? 163.923 159.185 159.644 1.00 42.31 16 ASN B CA 1
ATOM 10995 C C . ASN B 2 23 ? 163.953 158.067 158.608 1.00 44.95 16 ASN B C 1
ATOM 10996 O O . ASN B 2 23 ? 164.889 157.994 157.799 1.00 45.51 16 ASN B O 1
ATOM 11001 N N . ASN B 2 24 ? 162.947 157.190 158.613 1.00 51.76 17 ASN B N 1
ATOM 11002 C CA . ASN B 2 24 ? 162.894 156.130 157.611 1.00 54.54 17 ASN B CA 1
ATOM 11003 C C . ASN B 2 24 ? 162.780 156.710 156.204 1.00 52.61 17 ASN B C 1
ATOM 11004 O O . ASN B 2 24 ? 163.532 156.329 155.303 1.00 49.67 17 ASN B O 1
ATOM 11009 N N . LEU B 2 25 ? 161.846 157.643 155.999 1.00 42.59 18 LEU B N 1
ATOM 11010 C CA . LEU B 2 25 ? 161.793 158.360 154.725 1.00 42.68 18 LEU B CA 1
ATOM 11011 C C . LEU B 2 25 ? 162.942 159.344 154.539 1.00 40.84 18 LEU B C 1
ATOM 11012 O O . LEU B 2 25 ? 163.232 159.712 153.399 1.00 41.39 18 LEU B O 1
ATOM 11017 N N . ASN B 2 26 ? 163.615 159.767 155.609 1.00 44.96 19 ASN B N 1
ATOM 11018 C CA . ASN B 2 26 ? 164.861 160.504 155.432 1.00 43.46 19 ASN B CA 1
ATOM 11019 C C . ASN B 2 26 ? 165.886 159.646 154.702 1.00 48.21 19 ASN B C 1
ATOM 11020 O O . ASN B 2 26 ? 166.551 160.107 153.767 1.00 52.73 19 ASN B O 1
ATOM 11025 N N . LYS B 2 27 ? 166.021 158.387 155.117 1.00 46.69 20 LYS B N 1
ATOM 11026 C CA . LYS B 2 27 ? 166.995 157.506 154.479 1.00 46.25 20 LYS B CA 1
ATOM 11027 C C . LYS B 2 27 ? 166.508 156.988 153.128 1.00 49.73 20 LYS B C 1
ATOM 11028 O O . LYS B 2 27 ? 167.306 156.847 152.194 1.00 49.87 20 LYS B O 1
ATOM 11034 N N . SER B 2 28 ? 165.212 156.700 153.001 1.00 50.97 21 SER B N 1
ATOM 11035 C CA . SER B 2 28 ? 164.687 156.031 151.816 1.00 48.87 21 SER B CA 1
ATOM 11036 C C . SER B 2 28 ? 164.275 157.003 150.717 1.00 48.67 21 SER B C 1
ATOM 11037 O O . SER B 2 28 ? 164.600 156.781 149.545 1.00 49.92 21 SER B O 1
ATOM 11040 N N . GLN B 2 29 ? 163.566 158.077 151.066 1.00 44.93 22 GLN B N 1
ATOM 11041 C CA . GLN B 2 29 ? 163.121 159.075 150.103 1.00 44.72 22 GLN B CA 1
ATOM 11042 C C . GLN B 2 29 ? 164.145 160.182 149.903 1.00 43.96 22 GLN B C 1
ATOM 11043 O O . GLN B 2 29 ? 163.770 161.325 149.609 1.00 43.85 22 GLN B O 1
ATOM 11049 N N . SER B 2 30 ? 165.428 159.876 150.079 1.00 47.53 23 SER B N 1
ATOM 11050 C CA . SER B 2 30 ? 166.479 160.827 149.766 1.00 50.72 23 SER B CA 1
ATOM 11051 C C . SER B 2 30 ? 166.434 161.186 148.281 1.00 53.64 23 SER B C 1
ATOM 11052 O O . SER B 2 30 ? 165.716 160.578 147.483 1.00 57.54 23 SER B O 1
ATOM 11055 N N . ALA B 2 31 ? 167.225 162.195 147.914 1.00 48.78 24 ALA B N 1
ATOM 11056 C CA . ALA B 2 31 ? 167.129 162.772 146.578 1.00 51.35 24 ALA B CA 1
ATOM 11057 C C . ALA B 2 31 ? 167.446 161.745 145.497 1.00 54.30 24 ALA B C 1
ATOM 11058 O O . ALA B 2 31 ? 166.587 161.402 144.676 1.00 55.63 24 ALA B O 1
ATOM 11060 N N . LEU B 2 32 ? 168.677 161.239 145.481 1.00 48.11 25 LEU B N 1
ATOM 11061 C CA . LEU B 2 32 ? 169.115 160.395 144.376 1.00 48.76 25 LEU B CA 1
ATOM 11062 C C . LEU B 2 32 ? 169.654 159.055 144.858 1.00 50.42 25 LEU B C 1
ATOM 11063 O O . LEU B 2 32 ? 169.643 158.073 144.109 1.00 48.57 25 LEU B O 1
ATOM 11068 N N . GLY B 2 33 ? 170.126 159.001 146.094 1.00 63.57 26 GLY B N 1
ATOM 11069 C CA . GLY B 2 33 ? 170.629 157.763 146.665 1.00 67.08 26 GLY B CA 1
ATOM 11070 C C . GLY B 2 33 ? 172.146 157.670 146.565 1.00 66.79 26 GLY B C 1
ATOM 11071 O O . GLY B 2 33 ? 172.863 158.529 147.078 1.00 61.60 26 GLY B O 1
ATOM 11072 N N . THR B 2 34 ? 172.629 156.623 145.900 1.00 72.50 27 THR B N 1
ATOM 11073 C CA . THR B 2 34 ? 174.046 156.286 145.860 1.00 73.06 27 THR B CA 1
ATOM 11074 C C . THR B 2 34 ? 174.616 156.405 144.451 1.00 74.35 27 THR B C 1
ATOM 11075 O O . THR B 2 34 ? 175.432 155.585 144.022 1.00 76.13 27 THR B O 1
ATOM 11079 N N . ALA B 2 35 ? 174.195 157.429 143.707 1.00 73.06 28 ALA B N 1
ATOM 11080 C CA . ALA B 2 35 ? 174.743 157.636 142.372 1.00 74.43 28 ALA B CA 1
ATOM 11081 C C . ALA B 2 35 ? 176.134 158.254 142.407 1.00 69.60 28 ALA B C 1
ATOM 11082 O O . ALA B 2 35 ? 176.861 158.173 141.412 1.00 69.28 28 ALA B O 1
ATOM 11084 N N . ILE B 2 36 ? 176.516 158.872 143.523 1.00 69.17 29 ILE B N 1
ATOM 11085 C CA . ILE B 2 36 ? 177.838 159.479 143.651 1.00 73.18 29 ILE B CA 1
ATOM 11086 C C . ILE B 2 36 ? 178.589 159.030 144.897 1.00 76.81 29 ILE B C 1
ATOM 11087 O O . ILE B 2 36 ? 179.836 159.039 144.899 1.00 76.69 29 ILE B O 1
ATOM 11092 N N . GLU B 2 37 ? 177.908 158.566 145.947 1.00 80.02 30 GLU B N 1
ATOM 11093 C CA . GLU B 2 37 ? 178.598 158.134 147.160 1.00 79.29 30 GLU B CA 1
ATOM 11094 C C . GLU B 2 37 ? 179.579 157.001 146.874 1.00 75.80 30 GLU B C 1
ATOM 11095 O O . GLU B 2 37 ? 180.618 156.887 147.536 1.00 73.59 30 GLU B O 1
ATOM 11101 N N . ARG B 2 38 ? 179.282 156.166 145.876 1.00 75.75 31 ARG B N 1
ATOM 11102 C CA . ARG B 2 38 ? 180.130 155.016 145.587 1.00 77.55 31 ARG B CA 1
ATOM 11103 C C . ARG B 2 38 ? 181.434 155.383 144.889 1.00 76.89 31 ARG B C 1
ATOM 11104 O O . ARG B 2 38 ? 182.331 154.533 144.821 1.00 77.19 31 ARG B O 1
ATOM 11112 N N . LEU B 2 39 ? 181.570 156.606 144.364 1.00 77.05 32 LEU B N 1
ATOM 11113 C CA . LEU B 2 39 ? 182.847 156.986 143.765 1.00 79.79 32 LEU B CA 1
ATOM 11114 C C . LEU B 2 39 ? 183.969 156.996 144.793 1.00 83.63 32 LEU B C 1
ATOM 11115 O O . LEU B 2 39 ? 185.133 156.795 144.433 1.00 79.94 32 LEU B O 1
ATOM 11120 N N . SER B 2 40 ? 183.643 157.202 146.072 1.00 85.47 33 SER B N 1
ATOM 11121 C CA . SER B 2 40 ? 184.667 157.151 147.110 1.00 81.93 33 SER B CA 1
ATOM 11122 C C . SER B 2 40 ? 185.364 155.797 147.129 1.00 78.28 33 SER B C 1
ATOM 11123 O O . SER B 2 40 ? 186.595 155.724 147.219 1.00 76.73 33 SER B O 1
ATOM 11126 N N . SER B 2 41 ? 184.592 154.713 147.040 1.00 81.84 34 SER B N 1
ATOM 11127 C CA . SER B 2 41 ? 185.192 153.385 146.974 1.00 84.69 34 SER B CA 1
ATOM 11128 C C . SER B 2 41 ? 185.754 153.099 145.587 1.00 85.75 34 SER B C 1
ATOM 11129 O O . SER B 2 41 ? 186.789 152.435 145.455 1.00 87.67 34 SER B O 1
ATOM 11132 N N . GLY B 2 42 ? 185.085 153.587 144.540 1.00 86.75 35 GLY B N 1
ATOM 11133 C CA . GLY B 2 42 ? 185.499 153.249 143.187 1.00 87.46 35 GLY B CA 1
ATOM 11134 C C . GLY B 2 42 ? 186.834 153.849 142.787 1.00 87.54 35 GLY B C 1
ATOM 11135 O O . GLY B 2 42 ? 187.651 153.186 142.141 1.00 88.91 35 GLY B O 1
ATOM 11136 N N . LEU B 2 43 ? 187.075 155.110 143.157 1.00 83.22 36 LEU B N 1
ATOM 11137 C CA . LEU B 2 43 ? 188.245 155.824 142.654 1.00 85.82 36 LEU B CA 1
ATOM 11138 C C . LEU B 2 43 ? 189.544 155.211 143.160 1.00 87.89 36 LEU B C 1
ATOM 11139 O O . LEU B 2 43 ? 190.484 155.010 142.382 1.00 87.06 36 LEU B O 1
ATOM 11144 N N . ARG B 2 44 ? 189.619 154.901 144.450 1.00 90.33 37 ARG B N 1
ATOM 11145 C CA . ARG B 2 44 ? 190.833 154.382 145.063 1.00 89.32 37 ARG B CA 1
ATOM 11146 C C . ARG B 2 44 ? 190.629 152.922 145.442 1.00 89.79 37 ARG B C 1
ATOM 11147 O O . ARG B 2 44 ? 189.646 152.581 146.109 1.00 87.11 37 ARG B O 1
ATOM 11155 N N . ILE B 2 45 ? 191.558 152.067 145.016 1.00 101.95 38 ILE B N 1
ATOM 11156 C CA . ILE B 2 45 ? 191.503 150.640 145.295 1.00 102.60 38 ILE B CA 1
ATOM 11157 C C . ILE B 2 45 ? 192.866 150.184 145.795 1.00 101.68 38 ILE B C 1
ATOM 11158 O O . ILE B 2 45 ? 193.890 150.828 145.562 1.00 100.54 38 ILE B O 1
ATOM 11163 N N . ASN B 2 46 ? 192.865 149.053 146.493 1.00 108.94 39 ASN B N 1
ATOM 11164 C CA . ASN B 2 46 ? 194.092 148.490 147.043 1.00 110.10 39 ASN B CA 1
ATOM 11165 C C . ASN B 2 46 ? 194.490 147.216 146.306 1.00 109.69 39 ASN B C 1
ATOM 11166 O O . ASN B 2 46 ? 193.640 146.513 145.758 1.00 109.02 39 ASN B O 1
ATOM 11171 N N . SER B 2 456 ? 196.913 153.873 126.655 1.00 128.90 449 SER B N 1
ATOM 11172 C CA . SER B 2 456 ? 197.252 155.284 126.795 1.00 129.76 449 SER B CA 1
ATOM 11173 C C . SER B 2 456 ? 195.999 156.132 126.983 1.00 128.91 449 SER B C 1
ATOM 11174 O O . SER B 2 456 ? 194.879 155.630 126.896 1.00 129.06 449 SER B O 1
ATOM 11177 N N . ALA B 2 457 ? 196.196 157.420 127.241 1.00 122.51 450 ALA B N 1
ATOM 11178 C CA . ALA B 2 457 ? 195.109 158.365 127.447 1.00 121.73 450 ALA B CA 1
ATOM 11179 C C . ALA B 2 457 ? 195.177 159.460 126.382 1.00 122.19 450 ALA B C 1
ATOM 11180 O O . ALA B 2 457 ? 195.999 159.416 125.463 1.00 122.49 450 ALA B O 1
ATOM 11182 N N . ARG B 2 458 ? 194.298 160.452 126.515 1.00 122.74 451 ARG B N 1
ATOM 11183 C CA . ARG B 2 458 ? 194.231 161.572 125.583 1.00 123.55 451 ARG B CA 1
ATOM 11184 C C . ARG B 2 458 ? 194.260 162.892 126.341 1.00 124.34 451 ARG B C 1
ATOM 11185 O O . ARG B 2 458 ? 193.505 163.821 126.036 1.00 122.52 451 ARG B O 1
ATOM 11193 N N . SER B 2 459 ? 195.133 162.991 127.339 1.00 124.92 452 SER B N 1
ATOM 11194 C CA . SER B 2 459 ? 195.251 164.200 128.150 1.00 124.55 452 SER B CA 1
ATOM 11195 C C . SER B 2 459 ? 196.034 165.248 127.370 1.00 123.81 452 SER B C 1
ATOM 11196 O O . SER B 2 459 ? 197.265 165.217 127.324 1.00 123.67 452 SER B O 1
ATOM 11199 N N . ARG B 2 460 ? 195.319 166.181 126.751 1.00 120.85 453 ARG B N 1
ATOM 11200 C CA . ARG B 2 460 ? 195.921 167.251 125.976 1.00 120.68 453 ARG B CA 1
ATOM 11201 C C . ARG B 2 460 ? 195.929 168.541 126.796 1.00 121.44 453 ARG B C 1
ATOM 11202 O O . ARG B 2 460 ? 195.621 168.547 127.992 1.00 120.98 453 ARG B O 1
ATOM 11210 N N . ILE B 2 461 ? 196.299 169.649 126.150 1.00 119.52 454 ILE B N 1
ATOM 11211 C CA . ILE B 2 461 ? 196.333 170.939 126.836 1.00 118.14 454 ILE B CA 1
ATOM 11212 C C . ILE B 2 461 ? 194.937 171.329 127.305 1.00 117.68 454 ILE B C 1
ATOM 11213 O O . ILE B 2 461 ? 194.748 171.787 128.438 1.00 117.07 454 ILE B O 1
ATOM 11218 N N . GLU B 2 462 ? 193.937 171.154 126.441 1.00 124.28 455 GLU B N 1
ATOM 11219 C CA . GLU B 2 462 ? 192.553 171.427 126.799 1.00 126.47 455 GLU B CA 1
ATOM 11220 C C . GLU B 2 462 ? 191.786 170.178 127.208 1.00 125.91 455 GLU B C 1
ATOM 11221 O O . GLU B 2 462 ? 190.758 170.296 127.883 1.00 125.18 455 GLU B O 1
ATOM 11227 N N . ASP B 2 463 ? 192.254 168.992 126.822 1.00 121.14 456 ASP B N 1
ATOM 11228 C CA . ASP B 2 463 ? 191.610 167.738 127.213 1.00 121.41 456 ASP B CA 1
ATOM 11229 C C . ASP B 2 463 ? 192.161 167.192 128.520 1.00 120.48 456 ASP B C 1
ATOM 11230 O O . ASP B 2 463 ? 192.525 166.016 128.611 1.00 120.19 456 ASP B O 1
ATOM 11235 N N . SER B 2 464 ? 192.230 168.023 129.544 1.00 107.49 457 SER B N 1
ATOM 11236 C CA . SER B 2 464 ? 192.623 167.622 130.889 1.00 106.15 457 SER B CA 1
ATOM 11237 C C . SER B 2 464 ? 191.625 168.076 131.941 1.00 105.16 457 SER B C 1
ATOM 11238 O O . SER B 2 464 ? 191.396 167.357 132.916 1.00 106.10 457 SER B O 1
ATOM 11241 N N . ASP B 2 465 ? 191.027 169.251 131.766 1.00 88.52 458 ASP B N 1
ATOM 11242 C CA . ASP B 2 465 ? 189.997 169.766 132.663 1.00 86.61 458 ASP B CA 1
ATOM 11243 C C . ASP B 2 465 ? 188.674 169.724 131.906 1.00 86.71 458 ASP B C 1
ATOM 11244 O O . ASP B 2 465 ? 188.427 170.546 131.020 1.00 84.60 458 ASP B O 1
ATOM 11249 N N . TYR B 2 466 ? 187.821 168.763 132.254 1.00 72.59 459 TYR B N 1
ATOM 11250 C CA . TYR B 2 466 ? 186.516 168.619 131.608 1.00 67.78 459 TYR B CA 1
ATOM 11251 C C . TYR B 2 466 ? 185.375 169.133 132.476 1.00 70.22 459 TYR B C 1
ATOM 11252 O O . TYR B 2 466 ? 184.291 168.542 132.510 1.00 64.17 459 TYR B O 1
ATOM 11261 N N . ALA B 2 467 ? 185.607 170.257 133.165 1.00 76.68 460 ALA B N 1
ATOM 11262 C CA . ALA B 2 467 ? 184.661 170.833 134.125 1.00 72.60 460 ALA B CA 1
ATOM 11263 C C . ALA B 2 467 ? 184.472 169.897 135.313 1.00 72.37 460 ALA B C 1
ATOM 11264 O O . ALA B 2 467 ? 183.353 169.577 135.714 1.00 70.95 460 ALA B O 1
ATOM 11266 N N . THR B 2 468 ? 185.592 169.458 135.882 1.00 60.60 461 THR B N 1
ATOM 11267 C CA . THR B 2 468 ? 185.599 168.473 136.954 1.00 59.44 461 THR B CA 1
ATOM 11268 C C . THR B 2 468 ? 184.993 169.027 138.236 1.00 61.58 461 THR B C 1
ATOM 11269 O O . THR B 2 468 ? 184.727 168.273 139.178 1.00 59.15 461 THR B O 1
ATOM 11273 N N . GLU B 2 469 ? 184.786 170.345 138.283 1.00 57.27 462 GLU B N 1
ATOM 11274 C CA . GLU B 2 469 ? 184.288 170.979 139.499 1.00 55.51 462 GLU B CA 1
ATOM 11275 C C . GLU B 2 469 ? 182.917 170.438 139.885 1.00 54.82 462 GLU B C 1
ATOM 11276 O O . GLU B 2 469 ? 182.695 170.057 141.039 1.00 56.01 462 GLU B O 1
ATOM 11282 N N . VAL B 2 470 ? 181.993 170.367 138.921 1.00 51.84 463 VAL B N 1
ATOM 11283 C CA . VAL B 2 470 ? 180.618 169.973 139.229 1.00 51.13 463 VAL B CA 1
ATOM 11284 C C . VAL B 2 470 ? 180.591 168.588 139.859 1.00 49.62 463 VAL B C 1
ATOM 11285 O O . VAL B 2 470 ? 179.803 168.321 140.775 1.00 45.74 463 VAL B O 1
ATOM 11289 N N . SER B 2 471 ? 181.458 167.689 139.387 1.00 51.91 464 SER B N 1
ATOM 11290 C CA . SER B 2 471 ? 181.617 166.400 140.049 1.00 47.90 464 SER B CA 1
ATOM 11291 C C . SER B 2 471 ? 182.005 166.585 141.508 1.00 46.35 464 SER B C 1
ATOM 11292 O O . SER B 2 471 ? 181.453 165.924 142.394 1.00 49.36 464 SER B O 1
ATOM 11295 N N . ASN B 2 472 ? 182.939 167.499 141.782 1.00 49.18 465 ASN B N 1
ATOM 11296 C CA . ASN B 2 472 ? 183.268 167.828 143.164 1.00 47.96 465 ASN B CA 1
ATOM 11297 C C . ASN B 2 472 ? 182.197 168.691 143.822 1.00 49.95 465 ASN B C 1
ATOM 11298 O O . ASN B 2 472 ? 181.978 168.570 145.029 1.00 46.80 465 ASN B O 1
ATOM 11303 N N . MET B 2 473 ? 181.526 169.566 143.066 1.00 51.84 466 MET B N 1
ATOM 11304 C CA . MET B 2 473 ? 180.398 170.303 143.633 1.00 45.34 466 MET B CA 1
ATOM 11305 C C . MET B 2 473 ? 179.275 169.354 144.029 1.00 50.75 466 MET B C 1
ATOM 11306 O O . MET B 2 473 ? 178.697 169.476 145.115 1.00 53.31 466 MET B O 1
ATOM 11311 N N . SER B 2 474 ? 178.951 168.397 143.156 1.00 46.66 467 SER B N 1
ATOM 11312 C CA . SER B 2 474 ? 177.961 167.383 143.505 1.00 40.17 467 SER B CA 1
ATOM 11313 C C . SER B 2 474 ? 178.445 166.530 144.668 1.00 42.24 467 SER B C 1
ATOM 11314 O O . SER B 2 474 ? 177.656 166.147 145.539 1.00 42.58 467 SER B O 1
ATOM 11317 N N . ARG B 2 475 ? 179.743 166.221 144.695 1.00 44.74 468 ARG B N 1
ATOM 11318 C CA . ARG B 2 475 ? 180.306 165.453 145.798 1.00 43.26 468 ARG B CA 1
ATOM 11319 C C . ARG B 2 475 ? 180.140 166.188 147.120 1.00 48.73 468 ARG B C 1
ATOM 11320 O O . ARG B 2 475 ? 179.780 165.581 148.130 1.00 50.15 468 ARG B O 1
ATOM 11328 N N . ALA B 2 476 ? 180.384 167.499 147.131 1.00 46.76 469 ALA B N 1
ATOM 11329 C CA . ALA B 2 476 ? 180.225 168.280 148.355 1.00 41.53 469 ALA B CA 1
ATOM 11330 C C . ALA B 2 476 ? 178.757 168.429 148.734 1.00 39.72 469 ALA B C 1
ATOM 11331 O O . ALA B 2 476 ? 178.413 168.416 149.921 1.00 44.20 469 ALA B O 1
ATOM 11333 N N . GLN B 2 477 ? 177.878 168.577 147.742 1.00 37.26 470 GLN B N 1
ATOM 11334 C CA . GLN B 2 477 ? 176.447 168.661 148.017 1.00 40.61 470 GLN B CA 1
ATOM 11335 C C . GLN B 2 477 ? 175.947 167.382 148.678 1.00 44.60 470 GLN B C 1
ATOM 11336 O O . GLN B 2 477 ? 175.247 167.418 149.698 1.00 41.90 470 GLN B O 1
ATOM 11342 N N . ILE B 2 478 ? 176.324 166.230 148.122 1.00 43.89 471 ILE B N 1
ATOM 11343 C CA . ILE B 2 478 ? 175.921 164.962 148.714 1.00 40.96 471 ILE B CA 1
ATOM 11344 C C . ILE B 2 478 ? 176.711 164.650 149.979 1.00 38.81 471 ILE B C 1
ATOM 11345 O O . ILE B 2 478 ? 176.245 163.868 150.809 1.00 45.53 471 ILE B O 1
ATOM 11350 N N . LEU B 2 479 ? 177.877 165.265 150.177 1.00 44.08 472 LEU B N 1
ATOM 11351 C CA . LEU B 2 479 ? 178.554 165.150 151.464 1.00 43.62 472 LEU B CA 1
ATOM 11352 C C . LEU B 2 479 ? 177.797 165.906 152.545 1.00 43.41 472 LEU B C 1
ATOM 11353 O O . LEU B 2 479 ? 177.697 165.437 153.681 1.00 51.26 472 LEU B O 1
ATOM 11358 N N . GLN B 2 480 ? 177.263 167.082 152.211 1.00 45.88 473 GLN B N 1
ATOM 11359 C CA . GLN B 2 480 ? 176.368 167.770 153.136 1.00 42.69 473 GLN B CA 1
ATOM 11360 C C . GLN B 2 480 ? 175.121 166.938 153.390 1.00 45.04 473 GLN B C 1
ATOM 11361 O O . GLN B 2 480 ? 174.641 166.850 154.527 1.00 45.77 473 GLN B O 1
ATOM 11367 N N . GLN B 2 481 ? 174.586 166.318 152.336 1.00 47.51 474 GLN B N 1
ATOM 11368 C CA . GLN B 2 481 ? 173.472 165.387 152.493 1.00 48.72 474 GLN B CA 1
ATOM 11369 C C . GLN B 2 481 ? 173.804 164.289 153.487 1.00 43.55 474 GLN B C 1
ATOM 11370 O O . GLN B 2 481 ? 173.021 163.997 154.392 1.00 39.46 474 GLN B O 1
ATOM 11376 N N . ALA B 2 482 ? 174.949 163.638 153.293 1.00 39.03 475 ALA B N 1
ATOM 11377 C CA . ALA B 2 482 ? 175.346 162.536 154.155 1.00 35.80 475 ALA B CA 1
ATOM 11378 C C . ALA B 2 482 ? 175.580 163.014 155.576 1.00 38.44 475 ALA B C 1
ATOM 11379 O O . ALA B 2 482 ? 175.188 162.338 156.525 1.00 44.62 475 ALA B O 1
ATOM 11381 N N . GLY B 2 483 ? 176.204 164.178 155.746 1.00 39.51 476 GLY B N 1
ATOM 11382 C CA . GLY B 2 483 ? 176.402 164.706 157.085 1.00 35.98 476 GLY B CA 1
ATOM 11383 C C . GLY B 2 483 ? 175.090 164.953 157.800 1.00 34.70 476 GLY B C 1
ATOM 11384 O O . GLY B 2 483 ? 174.917 164.569 158.957 1.00 35.46 476 GLY B O 1
ATOM 11385 N N . THR B 2 484 ? 174.133 165.569 157.105 1.00 32.94 477 THR B N 1
ATOM 11386 C CA . THR B 2 484 ? 172.831 165.830 157.709 1.00 38.15 477 THR B CA 1
ATOM 11387 C C . THR B 2 484 ? 172.074 164.536 157.989 1.00 42.11 477 THR B C 1
ATOM 11388 O O . THR B 2 484 ? 171.467 164.380 159.057 1.00 46.05 477 THR B O 1
ATOM 11392 N N . SER B 2 485 ? 172.099 163.599 157.040 1.00 40.39 478 SER B N 1
ATOM 11393 C CA . SER B 2 485 ? 171.387 162.340 157.209 1.00 43.33 478 SER B CA 1
ATOM 11394 C C . SER B 2 485 ? 171.985 161.516 158.337 1.00 42.25 478 SER B C 1
ATOM 11395 O O . SER B 2 485 ? 171.251 160.929 159.135 1.00 48.21 478 SER B O 1
ATOM 11398 N N . VAL B 2 486 ? 173.314 161.471 158.438 1.00 36.28 479 VAL B N 1
ATOM 11399 C CA . VAL B 2 486 ? 173.936 160.733 159.525 1.00 39.68 479 VAL B CA 1
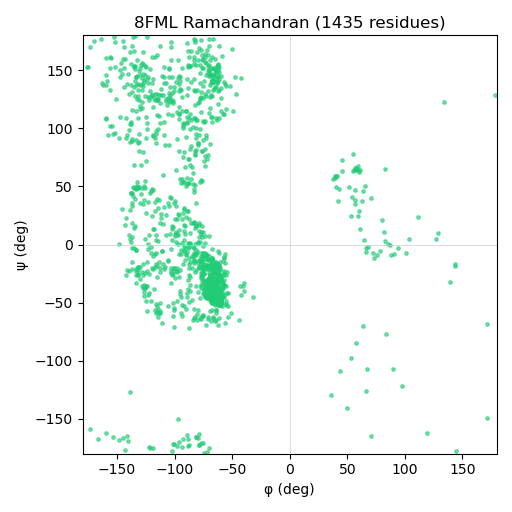ATOM 11400 C C . VAL B 2 486 ? 173.876 161.494 160.837 1.00 40.78 479 VAL B C 1
ATOM 11401 O O . VAL B 2 486 ? 174.019 160.879 161.890 1.00 46.47 479 VAL B O 1
ATOM 11405 N N . LEU B 2 487 ? 173.630 162.804 160.824 1.00 37.16 480 LEU B N 1
ATOM 11406 C CA . LEU B 2 487 ? 173.298 163.477 162.075 1.00 39.56 480 LEU B CA 1
ATOM 11407 C C . LEU B 2 487 ? 171.904 163.081 162.545 1.00 43.74 480 LEU B C 1
ATOM 11408 O O . LEU B 2 487 ? 171.702 162.754 163.723 1.00 49.14 480 LEU B O 1
ATOM 11413 N N . ALA B 2 488 ? 170.937 163.070 161.626 1.00 38.81 481 ALA B N 1
ATOM 11414 C CA . ALA B 2 488 ? 169.603 162.589 161.967 1.00 39.03 481 ALA B CA 1
ATOM 11415 C C . ALA B 2 488 ? 169.632 161.128 162.402 1.00 42.79 481 ALA B C 1
ATOM 11416 O O . ALA B 2 488 ? 168.844 160.719 163.263 1.00 43.59 481 ALA B O 1
ATOM 11418 N N . GLN B 2 489 ? 170.529 160.333 161.821 1.00 41.44 482 GLN B N 1
ATOM 11419 C CA . GLN B 2 489 ? 170.643 158.918 162.139 1.00 31.49 482 GLN B CA 1
ATOM 11420 C C . GLN B 2 489 ? 171.562 158.634 163.317 1.00 36.49 482 GLN B C 1
ATOM 11421 O O . GLN B 2 489 ? 171.496 157.541 163.875 1.00 56.24 482 GLN B O 1
ATOM 11427 N N . ALA B 2 490 ? 172.410 159.576 163.709 1.00 32.58 483 ALA B N 1
ATOM 11428 C CA . ALA B 2 490 ? 173.155 159.496 164.952 1.00 40.53 483 ALA B CA 1
ATOM 11429 C C . ALA B 2 490 ? 172.403 160.153 166.091 1.00 44.68 483 ALA B C 1
ATOM 11430 O O . ALA B 2 490 ? 172.917 160.207 167.212 1.00 46.69 483 ALA B O 1
ATOM 11432 N N . ASN B 2 491 ? 171.240 160.721 165.800 1.00 48.63 484 ASN B N 1
ATOM 11433 C CA . ASN B 2 491 ? 170.226 160.985 166.808 1.00 52.95 484 ASN B CA 1
ATOM 11434 C C . ASN B 2 491 ? 169.231 159.835 166.936 1.00 56.86 484 ASN B C 1
ATOM 11435 O O . ASN B 2 491 ? 168.325 159.906 167.773 1.00 58.69 484 ASN B O 1
ATOM 11440 N N . GLN B 2 492 ? 169.384 158.779 166.133 1.00 50.63 485 GLN B N 1
ATOM 11441 C CA . GLN B 2 492 ? 168.436 157.674 166.071 1.00 38.83 485 GLN B CA 1
ATOM 11442 C C . GLN B 2 492 ? 169.053 156.310 166.346 1.00 43.34 485 GLN B C 1
ATOM 11443 O O . GLN B 2 492 ? 168.384 155.451 166.916 1.00 52.87 485 GLN B O 1
ATOM 11449 N N . VAL B 2 493 ? 170.293 156.072 165.920 1.00 42.27 486 VAL B N 1
ATOM 11450 C CA . VAL B 2 493 ? 171.018 154.886 166.375 1.00 38.63 486 VAL B CA 1
ATOM 11451 C C . VAL B 2 493 ? 171.189 154.892 167.886 1.00 39.33 486 VAL B C 1
ATOM 11452 O O . VAL B 2 493 ? 171.024 153.832 168.509 1.00 43.79 486 VAL B O 1
ATOM 11456 N N . PRO B 2 494 ? 171.503 156.014 168.544 1.00 27.83 487 PRO B N 1
ATOM 11457 C CA . PRO B 2 494 ? 171.497 156.009 170.013 1.00 32.03 487 PRO B CA 1
ATOM 11458 C C . PRO B 2 494 ? 170.150 155.675 170.620 1.00 41.35 487 PRO B C 1
ATOM 11459 O O . PRO B 2 494 ? 170.102 155.387 171.816 1.00 47.19 487 PRO B O 1
ATOM 11463 N N . GLN B 2 495 ? 169.054 155.718 169.857 1.00 47.82 488 GLN B N 1
ATOM 11464 C CA . GLN B 2 495 ? 167.786 155.212 170.378 1.00 43.37 488 GLN B CA 1
ATOM 11465 C C . GLN B 2 495 ? 167.923 153.773 170.847 1.00 44.09 488 GLN B C 1
ATOM 11466 O O . GLN B 2 495 ? 167.491 153.423 171.949 1.00 42.95 488 GLN B O 1
ATOM 11472 N N . ASN B 2 496 ? 168.512 152.919 170.009 1.00 36.94 489 ASN B N 1
ATOM 11473 C CA . ASN B 2 496 ? 168.644 151.512 170.365 1.00 38.92 489 ASN B CA 1
ATOM 11474 C C . ASN B 2 496 ? 169.520 151.336 171.596 1.00 44.38 489 ASN B C 1
ATOM 11475 O O . ASN B 2 496 ? 169.202 150.536 172.484 1.00 47.05 489 ASN B O 1
ATOM 11480 N N . VAL B 2 497 ? 170.625 152.077 171.670 1.00 44.02 490 VAL B N 1
ATOM 11481 C CA . VAL B 2 497 ? 171.527 151.954 172.810 1.00 37.53 490 VAL B CA 1
ATOM 11482 C C . VAL B 2 497 ? 170.853 152.451 174.084 1.00 38.39 490 VAL B C 1
ATOM 11483 O O . VAL B 2 497 ? 170.904 151.792 175.128 1.00 43.09 490 VAL B O 1
ATOM 11487 N N . LEU B 2 498 ? 170.194 153.609 174.013 1.00 35.72 491 LEU B N 1
ATOM 11488 C CA . LEU B 2 498 ? 169.642 154.242 175.202 1.00 34.44 491 LEU B CA 1
ATOM 11489 C C . LEU B 2 498 ? 168.351 153.592 175.674 1.00 38.05 491 LEU B C 1
ATOM 11490 O O . LEU B 2 498 ? 168.046 153.665 176.867 1.00 48.58 491 LEU B O 1
ATOM 11495 N N . SER B 2 499 ? 167.580 152.970 174.779 1.00 31.59 492 SER B N 1
ATOM 11496 C CA . SER B 2 499 ? 166.387 152.260 175.216 1.00 33.30 492 SER B CA 1
ATOM 11497 C C . SER B 2 499 ? 166.740 151.009 176.007 1.00 40.26 492 SER B C 1
ATOM 11498 O O . SER B 2 499 ? 166.080 150.707 177.007 1.00 46.70 492 SER B O 1
ATOM 11501 N N . LEU B 2 500 ? 167.768 150.275 175.577 1.00 40.44 493 LEU B N 1
ATOM 11502 C CA . LEU B 2 500 ? 168.311 149.210 176.413 1.00 37.07 493 LEU B CA 1
ATOM 11503 C C . LEU B 2 500 ? 168.923 149.783 177.683 1.00 39.02 493 LEU B C 1
ATOM 11504 O O . LEU B 2 500 ? 168.779 149.206 178.767 1.00 49.14 493 LEU B O 1
ATOM 11509 N N . LEU B 2 501 ? 169.613 150.920 177.566 1.00 35.93 494 LEU B N 1
ATOM 11510 C CA . LEU B 2 501 ? 170.047 151.681 178.728 1.00 37.55 494 LEU B CA 1
ATOM 11511 C C . LEU B 2 501 ? 168.877 152.298 179.482 1.00 35.18 494 LEU B C 1
ATOM 11512 O O . LEU B 2 501 ? 169.053 152.704 180.634 1.00 31.65 494 LEU B O 1
ATOM 11517 N N . ARG B 2 502 ? 167.709 152.389 178.849 1.00 42.30 495 ARG B N 1
ATOM 11518 C CA . ARG B 2 502 ? 166.492 152.941 179.440 1.00 38.50 495 ARG B CA 1
ATOM 11519 C C . ARG B 2 502 ? 166.702 154.355 179.978 1.00 35.84 495 ARG B C 1
ATOM 11520 O O . ARG B 2 502 ? 166.512 155.337 179.260 0.00 38.70 495 ARG B O 1
#

Foldseek 3Di:
DLLLAWALDDPPCQVLCCVQVVFGCPPVRVVVSVVCSVVLVVDDWAAQLFCLELQVLLVQCPPPALLAAADSQLCVLLCFRQPPDCRFTANNQTGRTDNGDDDCPGVNSSCCVTPVPSCLQQPPQDQYFYNLDDQQDAQDCVDPQPLDRDDDLVVQLVQCPPPDPSQVLPPSSQCSLQQWHADPPNGQTQGSFVRRSGHRHGHPDHPLLVCLQQDVRGVSNCVVDPNVVSVVSVPVDFFCNPDHSVLLHPFLFAADDDSSSPPCPLFLLNHLLLQCVQQQVDPPPDPAPRRLLRVQQWGHWPDQFQIFHSQFRFRLTDDSRNDHSCPPPVDDDPSGGNCSGPVSVLVVVLSVLLVLLLSLLSDQVLVADPFPCLQPVTRRRLLLSFDFWKKKQALPDRDIDTDDPSRVLGRFQAEAEEEAFDQQCLSVNLSSVSNCLNNNSNSSLSLARAAAEAEQVVDDLADADVVRCCVPRRPVNDDDDCPSVLVNCQVSQASYEYSYHNCAPDDRHHPNCCVQRPDCPTRSYGYYHYYYLQRCVSCSNPDRMYMYGFFRRLNSLSSSVCVRPVPPVSLSVLVSSLCVVQVLCSRVRRHVLLSSLLSSCCSPVVCSPPNDRSLSSLVSSVVVLCVVCVVVNVVSVQLLLLLLLLLLVAVLVLHFKAAPVSSVVSPDDPDDDPNSQAWHFHCPPPRGTIIGHSDPVNSLLSVLVNLLCLQLDPDPVSNVVSVVSLVSPLALLCCQFQCVVSLVSNLLPLRQRNLLVNLLSLLVSDDPDGPNLSNLDDVSSCVSGVSSVVVLVVLLVVCVVPVLVSVQVSLVSSLVSSVSSCVSNVPCVVCVVSSLVSQQAHAHAQCVCVDCCCQVPVQSLARYQEHEYEFADDDPLPDDDDPCPPPVPDDDDQEDAVLFQQQEAALVRVVVVVVVVVVVVCVVPVSRPRDADDPPDPDLPDPDQRAAHAEHEYEYHLDQAQDPVRLVVLLSVVVSHQEYAADYENHQRCQVNNCVSCVVVLQSYAEHAAAAYFHAPVRVVSVQERANYQEYHHENAADEPQDRDPADQHHHNYQAYENAYHHADAVLCPRALDRPPPAHHAEYAHEHCHDEHPRPQVHCLQVYDHHEAANYEHADDHPLLSNLLSNLRDDQHAHRDYAEDRHWQDRNADPQQPEARYAHHEAARYDDEDAVTLCNRLLGSRAYANYEAYEDHEHANNVVCVLVVLQRPLNHQHYAHYAPEEDDVVPSVVSPLLRNPPVHNLAHAAYEPPAYAACAPCNLPSVQVVNQQSARHQEYEYEDHVNHYDPCSVVVSCVGRVVVVSYPHYDEYYEDPDTDGDVCVVVVLVVLVPDSCNSNDDHDRHHHHNDDRDYPD/DCPPHPPVDDPLVVVLVCLQVVDDPHVPQVCVVVVVDDCPDDCDPPNPCPVCVVSVVVVVVVVVSVVVSVVSVVVPVVVVVVVVVD

Solvent-accessible surface area: 61607 Å² total; per-residue (Å²): 110,98,119,79,84,18,52,12,24,27,109,137,95,4,86,55,7,28,82,36,6,37,3,58,2,90,99,18,1,126,70,21,30,67,105,4,18,109,30,2,114,159,19,183,82,38,53,42,17,70,26,0,1,1,17,74,0,6,75,49,14,77,113,12,65,65,18,6,0,4,8,5,18,18,1,0,3,2,0,0,10,17,48,53,48,108,38,0,2,4,0,0,19,31,6,0,0,1,2,7,0,13,44,71,76,17,0,15,20,1,1,56,100,26,36,84,104,0,92,16,40,114,62,138,71,8,0,1,25,6,22,23,24,13,48,12,33,26,51,108,84,183,106,183,11,56,71,80,138,98,148,102,68,140,36,22,56,126,21,8,143,113,34,22,118,3,2,137,35,8,27,26,157,61,0,4,39,0,0,0,20,11,47,50,140,35,0,31,0,19,1,21,1,44,3,6,8,1,0,2,0,18,91,76,39,52,9,46,52,12,0,0,19,40,27,73,138,0,84,29,0,96,89,116,55,47,66,134,69,14,52,126,55,55,143,53,118,53,4,21,51,70,14,60,10,97,36,2,43,120,5,56,2,120,126,55,10,96,34,64,40,14,41,52,15,42,30,7,6,3,32,71,125,6,0,107,70,20,16,97,70,64,85,98,171,29,141,85,32,17,83,29,15,16,184,50,4,12,17,29,36,45,92,179,40,66,2,91,5,81,21,7,24,0,5,22,43,116,30,75,106,33,90,75,37,116,99,91,42,108,138,177,16,109,109,52,10,18,80,62,58,123,164,114,136,115,61,131,17,0,126,55,3,0,93,35,1,61,98,26,2,30,115,19,124,31,12,27,34,98,20,33,147,46,5,32,83,78,20,7,2,82,6,21,23,7,13,10,40,4,37,16,32,67,114,84,98,115,86,100,109,47,28,21,9,7,24,2,2,27,26,0,21,37,4,8,0,0,0,2,33,28,35,5,0,15,38,19,7,0,39,22,2,0,2,14,0,8,2,0,30,0,15,8,0,5,4,2,0,4,0,15,19,0,18,2,74,86,11,67,84,120,63,25,13,13,108,5,4,34,90,63,20,18,54,103,58,19,124,76,57,71,129,23,17,54,34,0,19,70,79,6,62,2,12,0,0,0,0,0,7,58,10,24,63,26,98,68,18,1,114,33,3,58,90,16,9,54,125,45,166,108,4,97,0,0,0,0,0,1,0,9,12,5,78,5,74,75,12,83,150,64,17,30,45,0,4,26,6,50,90,12,7,8,24,0,0,0,12,4,0,32,66,38,14,73,156,55,33,74,9,2,9,97,3,5,10,14,0,1,2,5,91,18,4,33,38,6,2,35,0,14,28,1,3,3,4,0,0,16,15,6,84,103,98,62,19,16,137,42,98,35,5,0,14,10,0,1,42,2,0,18,77,50,0,58,114,101,26,137,95,56,45,129,70,16,90,57,3,8,15,17,0,0,17,0,0,0,32,2,2,22,76,17,40,32,80,4,37,36,110,56,0,70,118,14,50,5,84,89,121,51,165,15,0,11,4,0,10,0,45,56,18,55,127,124,147,112,22,17,1,99,9,2,4,62,10,1,3,0,0,0,0,0,19,26,0,12,38,0,6,46,31,132,131,108,102,23,66,77,55,0,61,124,17,1,128,64,1,46,0,6,13,32,0,11,9,4,3,13,16,0,3,22,0,0,1,23,43,59,12,74,119,0,0,29,32,1,0,30,8,1,16,96,14,38,80,156,142,58,60,45,61,48,5,40,10,82,84,76,4,3,138,30,2,72,32,2,43,46,24,6,70,2,5,33,2,1,48,17,35,11,78,122,22,5,58,24,13,15,2,4,4,0,1,1,0,0,0,5,2,0,9,17,8,94,3,14,83,101,0,26,84,79,0,48,121,9,0,138,43,38,46,1,12,6,57,0,1,18,2,33,0,1,144,74,65,47,101,3,0,98,35,1,143,0,0,60,26,34,29,47,21,111,82,160,10,98,53,119,32,149,22,59,90,32,44,5,84,48,115,98,111,27,67,13,66,78,109,57,47,59,0,35,52,54,8,61,67,11,72,133,49,21,49,110,20,65,108,23,45,91,53,0,44,85,11,32,87,131,59,65,29,72,32,86,118,34,14,35,201,68,113,111,166,48,18,72,0,46,66,1,25,4,30,4,20,7,14,30,76,20,64,162,29,11,31,68,14,10,76,72,4,2,58,20,2,120,21,0,23,0,108,3,31,16,0,50,26,1,1,80,21,2,21,72,1,0,86,143,23,47,45,28,0,29,39,0,27,0,21,45,8,75,2,40,136,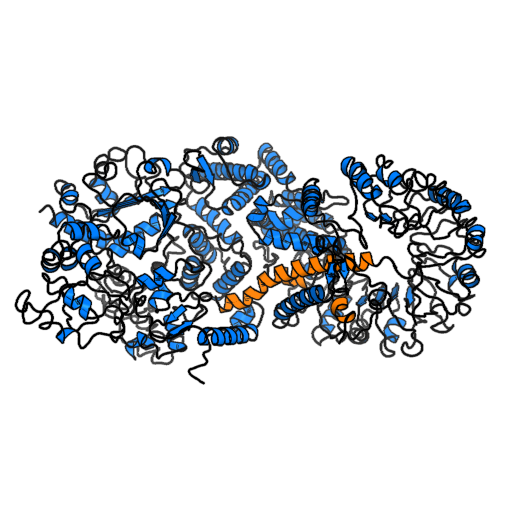56,5,1,90,3,0,15,45,0,48,60,1,57,0,2,20,1,18,84,2,58,123,48,13,139,143,78,16,102,40,4,3,95,3,109,31,1,67,3,11,1,8,38,6,59,32,118,0,23,18,15,21,21,16,85,174,106,23,90,31,11,96,66,1,36,60,7,11,17,25,0,14,1,82,42,2,123,24,5,76,146,64,30,5,102,89,2,54,56,1,61,10,4,51,6,24,1,46,122,141,17,46,13,75,32,1,2,43,40,7,8,14,5,129,103,2,39,17,11,31,3,29,5,64,0,3,41,11,136,22,6,92,71,44,5,18,107,74,35,10,0,55,36,1,22,2,86,67,0,42,14,83,54,130,104,28,3,77,88,7,4,94,10,13,18,18,6,143,57,0,30,35,18,4,21,14,0,0,36,6,8,33,93,25,20,68,77,25,11,101,62,8,73,110,1,68,34,0,71,20,0,4,6,14,13,22,49,58,19,115,8,8,95,31,9,20,105,0,0,7,53,28,43,10,112,73,2,41,40,4,34,5,23,68,9,96,75,6,30,123,40,1,19,26,18,27,32,105,34,6,99,110,29,66,34,5,56,60,18,49,16,12,36,1,91,104,10,20,135,95,96,7,10,75,52,17,68,62,80,7,79,109,67,61,79,16,107,19,67,56,21,44,31,4,52,40,60,43,103,39,105,148,37,40,154,89,55,69,67,58,38,104,169,45,94,14,26,37,23,11,18,40,27,62,80,30,14,13,20,44,70,42,83,69,147,194,199,15,61,106,77,31,54,22,9,10,26,12,34,46,24,6,54,13,0,44,38,48,30,26,54,27,37,42,36,38,27,33,0,50,24,5,83,157,195,144,53,128,43,145,138,50,71,16,53,116,25,3,20,84,48,6,30,33,7,22,34,19,58,55,11,25,26,13,16,16,91,9,2,52,29,0,11,32,0,1,48,35,1,14,21,20

Organism: Mus musculus (NCBI:txid10090)

B-factor: mean 60.2, std 25.09, range [5.86, 169.63]

Sequence (1439 aa):
SSEDRISEIDYEFLPELSALLGVDAFQVAKSQEEEEHKERMKMKKGFNSQMRSEAKRLKTFETYDTFRSWTPQEMAAAGFYHTGVRLGVQCFCCSLILFGNSLRKLPIERHKKLRPECEFLQGKDVGNIGKYDIRVKRPEKMLRGGKARYHEEEARLESFEDWPFYAHGTSPRVLSAAGFVFTGKRDTVQCFSCGGSLGNWEEGDDPWKEHAKWFPKCEFLQSKKSSEEIAQYIQSYEGFVHVTGEHFVKSWVRRELPMVSAYCNDSVFANEELRMDMFKDWPQESPVGVEALVRAGFFYTGKKDIVRCFSCGGCLEKWAEGDDPMEDHIKFFPECVFLQTLKSQWFQEARSLSEQLRDNYTKATFRHMNLPEVCSSLGTDHLLSCDVSIISKHISQPVQEALTIPEVFSNLNSVMCVEGETGSGKTTFLKRIAFLWASGCCPLLYRFQLVFYLSLSSITPDQGLANIICAQLLGAGGCISEVCLSSSIQQLQHQVLFLLDDYSGLASLPQALHTLITKNYLSRTCLLIAVHTNRVRDIRLYLGTSLEIQEFPFYNTVSVLRKFFSHDIICVEKLIIYFIDNKDLQGVYKTPLFVAAVCTDWIQNASAQDKFQDVTLFQSYMQYLSLKYKATAEPLQATVSSCGQLALTGLFSSCFEFNSDDLAEAGVDEDEKLTTLLMSKFTAQRLRPVYRFLGPLFQEFLAAVRLTELLSSDRQEDQDLGLYYLRQIDSPLKAINSFNIFLYYVSSHSSSKAAPTVVSHLLQLVDEKESLENMSENEDYMKLHPQTFLWFQFVRGLWLVSPESSSSFVSEHLLRLALIFAYESNTVAECSPFILQFLRGKTLALRVLNLQYFRDHPESLLLLRSLKVSINGNKMSSYVDYSFKTYFENLQPPAIDEEYTSAFEHISEWRRNFAQDEEIIKNYENIRPRALPDISEGYWKLSPKPCKIPKLEVQVNNTDAADQALLQVLMEVFSASQSIEFRLFNSSGFLESICPALELSKASVTKCSMSRLELSRAEQELLLTLPALQSLEVSETNQLPEQLFHNLHKFLGLKELCVRLDGKPNVLSVLPREFPNLLHMEKLSIQTSTESDLSKLVKFIQNFPNLHVFHLKCDFLSNCESLMAVLASCKKLREIEFSGRCFEAMTFVNILPNFVSLKILNLKDQQFPDKETSEKFAQALGSLRNLEELLVPTGDGIHQVAKLIVRQCLQLPCLRVLTFHDILDDDSVIEIARAATSGGFQKLENLDISMNHKITEEGYRNFFQALDNLPNLQELNICRNIPGRIQVQATTVKALGQCVSRLPSLIRLHMLSWLLDEEDMKVINDVKERHPQSKRLIIFWKLIVPFSPVILEMAQVINTNSLSLLTQNNLNKSQSALGTAIERLSSGLRINSARSRIEDSDYATEVSNMSRAQILQQAGTSVLAQANQVPQNVLSLLR

InterPro domains:
  IPR001370 BIR repeat [PF00653] (63-128)
  IPR001370 BIR repeat [PF00653] (162-228)
  IPR001370 BIR repeat [PF00653] (281-346)
  IPR001370 BIR repeat [PS01282] (159-227)
  IPR001370 BIR repeat [PS01282] (278-345)
  IPR001370 BIR repeat [PS50143] (63-128)
  IPR001370 BIR repeat [PS50143] (162-228)
  IPR001370 BIR repeat [PS50143] (281-346)
  IPR001370 BIR repeat [SM00238] (58-129)
  IPR001370 BIR repeat [SM00238] (157-229)
  IPR001370 BIR repeat [SM00238] (276-347)
  IPR001370 BIR repeat [cd00022] (61-129)
  IPR001370 BIR repeat [cd00022] (160-229)
  IPR001370 BIR repeat [cd00022] (279-346)
  IPR007111 NACHT nucleoside triphosphatase [PF05729] (465-618)
  IPR007111 NACHT nucleoside triphosphatase [PS50837] (464-759)
  IPR027417 P-loop containing nucleoside triphosphate hydrolase [G3DSA:3.40.50.300] (397-600)
  IPR027417 P-loop containing nucleoside triphosphate hydrolase [SSF52540] (458-616)
  IPR028789 Baculoviral IAP repeat-containing protein 1 [PTHR46914] (1-1402)
  IPR032675 Leucine-rich repeat domain superfamily [G3DSA:3.80.10.10] (950-1381)

GO terms:
  GO:0005524 ATP binding (F, IDA)
  GO:0072557 IPAF inflammasome complex (C, IDA)
  GO:0032731 positive regulation of interleukin-1 beta production (P, IDA)
  GO:0050829 defense response to Gram-negative bacterium (P, TAS)
  GO:0042742 defense response to bacterium (P, IMP)
  GO:0016045 detection of bacterium (P, IMP)
  GO:0050829 defense response to Gram-negative bacterium (P, IMP)
  GO:0006954 inflammatory response (P, IMP)
  GO:0070269 pyroptotic inflammatory response (P, IMP)
  GO:0046718 symbiont entry into host cell (P, IDA)
  GO:0046718 symbiont entry into host cell (P, IMP)
  GO:0005515 protein binding (F, IPI)